Protein 5JFK (pdb70)

Nearest PDB structures (foldseek):
  5gr9-assembly1_B  TM=9.517E-01  e=1.826E-67  Arabidopsis thaliana
  5iyx-assembly1_A  TM=9.346E-01  e=3.098E-30  Arabidopsis thaliana
  8weh-assembly1_A  TM=7.936E-01  e=3.050E-32  Brassica napus
  5xjo-assembly2_B  TM=8.350E-01  e=1.626E-28  Arabidopsis thaliana
  6fif-assembly1_A  TM=6.848E-01  e=6.461E-26  Arabidopsis thaliana

Sequence (1154 aa):
LSLKTSLSKVPVNGQNDAVWCSWSGVVCDNVTAQVISLDLSHRNLSGRIPIQIRYLSSLLYLNLSGNSLEGSFPTSIFDLTKLTTLDISRNSFDSSFPPGISKLKFLKVFNAFSNNFEGLLPSDVSRLRFLEELNFGGSYFEGEIPAAYGGLQRLKFIHLAGNVLGGKLPPRLGLLTELQHMEIGYNHFNGNIPSEFALLSNLKYFDVSNCSLSGSLPQELGNLSNLETLFLFQNGFTGEIPESYSNLKSLKLLDFSSNQLSGSIPSGFSTLKNLTWLSLISNNLSGEVPEGIGELPELTTLFLWNNNFTGVLPHKLGSNGKLETMDVSNNSFTGTIPSSLCHGNKLYKLILFSNMFEGELPKSLTRCESLWRFRSQNNRLNGTIPIGFGSLRNLTFVDLSNNRFTDQIPADFATAPVLQYLNLSTNFFHRKLPENIWKAPNLQIFSASFSNLIGEIPNYVGCKSFYRIELQGNSLNGTIPWDIGHCEKLLCLNLSQNHLNGIIPWEISTLPSIADVDLSHNLLTGTIPSDFGSSKTITTFNVSYNQLIGPIPSGSFAHLNPSFFSSNEGLCGDLVGLSLKTSLSKVPVNGQNDAVWCSWSGVVCDNVTAQVISLDLSHRNLSGRIPIQIRYLSSLLYLNLSGNSLEGSFPTSIFDLTKLTTLDISRNSFDSSFPPGISKLKFLKVFNAFSNNFEGLLPSDVSRLRFLEELNFGGSYFEGEIPAAYGGLQRLKFIHLAGNVLGGKLPPRLGLLTELQHMEIGYNHFNGNIPSEFALLSNLKYFDVSNCSLSGSLPQELGNLSNLETLFLFQNGFTGEIPESYSNLKSLKLLDFSSNQLSGSIPSGFSTLKNLTWLSLISNNLSGEVPEGIGELPELTTLFLWNNNFTGVLPHKLGSNGKLETMDVSNNSFTGTIPSSLCHGNKLYKLILFSNMFEGELPKSLTRCESLWRFRSQNNRLNGTIPIGFGSLRNLTFVDLSNNRFTDQIPADFATAPVLQYLNLSTNFFHRKLPENIWKAPNLQIFSASFSNLIGEIPNYVGCKSFYRIELQGNSLNGTIPWDIGHCEKLLCLNLSQNHLNGIIPWEISTLPSIADVDLSHNLLTGTIPSDFGSSKTITTFNVSYNQLIGPIPSGSFAHLNPSFFSSNEGLCGDLVG

B-factor: mean 63.33, std 18.79, range [28.18, 153.93]

Organism: Arabidopsis thaliana (NCBI:txid3702)

Solvent-accessible surface area: 48591 Å² total; per-residue (Å²): 58,16,69,38,85,61,68,60,151,95,122,80,101,23,144,113,109,32,108,17,55,90,71,6,20,72,48,9,80,50,120,13,73,147,11,85,25,13,51,10,28,130,44,106,5,33,27,156,16,17,106,99,8,107,126,3,63,29,1,65,76,0,21,1,13,15,16,60,0,99,19,62,4,18,71,6,0,0,49,0,68,96,0,36,27,0,29,0,7,136,12,30,1,54,48,68,11,25,109,14,0,40,94,0,125,96,0,84,34,1,37,1,51,37,6,56,0,84,18,125,5,10,71,28,0,21,194,0,133,85,0,53,78,0,19,0,0,26,6,126,0,76,30,116,4,27,48,38,0,1,19,0,71,109,0,68,53,3,16,0,8,31,11,68,0,12,25,142,5,12,71,110,4,2,93,0,79,74,0,64,41,2,38,2,0,103,5,108,0,62,19,67,3,16,58,70,0,16,111,0,65,51,0,86,52,1,6,0,0,60,17,67,2,50,28,58,4,13,119,78,4,8,109,1,55,71,2,47,10,2,38,0,32,77,20,19,1,59,29,108,5,16,141,23,1,18,77,1,119,31,1,88,52,0,18,0,12,44,11,94,1,45,20,51,3,16,83,23,0,27,56,0,115,64,0,42,92,0,2,0,24,38,8,94,0,42,24,111,9,17,129,17,0,0,101,1,55,71,0,20,8,1,34,0,80,54,15,86,0,60,14,80,5,4,117,89,0,0,52,35,12,100,1,67,9,0,16,0,2,71,14,26,0,42,14,82,5,10,71,24,1,10,112,38,59,111,0,90,53,0,5,0,44,38,13,59,0,89,14,114,6,20,112,27,2,3,153,0,118,26,0,95,54,0,65,0,15,57,11,110,0,70,18,62,0,16,118,15,1,7,78,4,181,78,0,17,55,1,10,0,11,67,4,131,0,52,61,115,9,4,65,24,1,5,92,0,22,55,1,79,36,0,23,0,14,52,1,101,1,97,99,104,4,16,96,83,1,1,120,2,59,62,0,61,35,2,4,0,8,101,0,55,0,73,15,97,5,9,69,0,69,45,1,155,22,0,72,86,0,36,0,22,16,13,46,0,80,24,46,2,5,172,18,0,14,88,0,112,122,1,70,28,2,27,0,6,86,8,94,0,71,20,108,2,2,144,42,1,38,80,11,82,43,2,30,56,1,33,0,6,87,12,82,0,56,15,74,10,20,84,72,0,5,76,20,184,51,16,95,39,0,36,1,7,132,14,104,9,84,21,84,13,10,74,55,43,8,69,167,27,77,71,80,32,29,62,21,140,95,13,67,94,56,58,133,125,105,62,16,71,33,88,71,70,73,154,113,122,47,108,15,144,103,119,37,103,10,55,81,49,6,16,100,45,5,116,40,131,12,72,146,12,87,26,11,49,7,30,130,47,112,3,31,22,156,15,16,104,90,8,101,130,4,64,27,0,57,76,1,20,2,13,16,15,60,0,102,18,61,4,18,69,7,0,1,52,0,74,104,0,36,30,0,30,0,6,137,13,32,2,53,49,68,11,25,107,10,0,20,99,0,110,104,0,81,34,0,37,1,52,38,7,58,0,85,20,125,4,10,74,32,0,37,134,0,177,87,0,52,76,0,18,0,0,26,6,126,0,77,28,116,4,28,49,38,0,3,24,0,102,126,0,69,51,3,16,0,8,31,10,69,0,13,25,144,5,10,70,113,3,1,102,1,81,71,0,65,39,2,40,1,0,101,5,107,0,65,19,68,3,14,56,74,1,14,113,0,66,58,1,84,52,0,6,0,1,59,15,68,1,51,27,60,5,12,122,76,5,5,110,2,52,70,2,48,10,4,40,1,32,78,21,19,1,60,28,110,4,18,140,24,1,19,80,2,116,31,0,91,52,0,17,1,12,44,12,95,1,46,20,51,3,14,84,22,0,26,62,1,113,64,0,40,92,0,2,0,25,38,7,92,0,41,24,111,8,19,109,13,0,0,84,0,53,69,0,20,7,0,36,0,79,55,16,84,0,61,16,78,4,5,125,78,0,0,54,38,15,92,1,67,8,0,15,0,3,70,14,25,0,42,13,81,4,10,72,26,1,11,114,39,61,114,0,91,64,0,8,0,43,37,12,60,0,89,15,119,6,19,108,25,2,4,149,0,115,26,0,95,66,0,62,0,15,53,11,110,0,68,18,64,0,16,108,13,1,9,77,2,206,78,0,16,36,1,10,0,11,69,4,129,0,56,58,112,12,4,62,34,0,8,96,1,48,51,3,81,36,1,24,0,14,52,1,100,1,95,96,124,4,15,135,77,1,1,109,3,44,55,0,62,32,1,5,0,9,103,0,56,0,70,14,94,5,21,74,0,69,39,1,135,20,0,74,101,0,36,0,22,16,13,46,0,82,24,44,1,4,172,23,0,15,90,0,110,121,1,72,27,2,27,0,5,88,9,92,0,71,20,106,2,2,146,44,1,32,80,11,82,45,1,31,60,1,34,0,6,85,11,79,0,56,19,79,10,22,87,84,0,7,85,16,191,53,14,95,38,0,33,0,9,139,14,98,7,92,28,73,13,4,63,54,38,8,67,164,25,77,76,82,36,30,60,40,81,47,0,73,117,47,75,112,140,92

Foldseek 3Di:
DECCPDVCVDDSDLADLDEDPVVVVVVVVSLRCPDAEYANAPRQYEDEHYLSNLSPLNYQYYAHAHYAYEEADDLSVLSNQNHAEYHQAHYAYEEAHDARVLSVLNHAYDAHEAYAYEEADDLNCLNNQNYAEEHQANYAYEEEDPLSVLSRENHAYYAHAHYAYEEAHRLSVLSNQRHAEDHHANYAYEEADHLSVLSNQNHQYDEHALYAYEEAHRLSVLSRANHAYDYHDNYAYEEADHLSVLSNLNHAEDEHAHYAYEEEDHLSVLNNLNYAEDAHHQYQYEEADHLSVLVNLRHAYAHADNYAYEEEDRQNRQVSLRHAEYAHAHYAYEEADHLNNLRVLRHAYAHAAHYAYEEADRCSVLVSQRHAEEHHAHYAYEEANDARVLVNQRHAYYHHENYAYEADDHLSCLNNQHHAEEACANYYHCEAHNQNNLQRQHYAYYHHALRQHEEARHANPNLPHYAEYHHANYAHEEADHLRVLNNQNHAEYAHYHYAHEEEDRPSVLVHQAHEAYAHDHYAYEEEPPLSNLCDDHYQYQQHAHYAYEEEDHHRNCVPHDPNSYHHPYYDPSPDHD/DEPCPDVLVPDLHQADLDEDQVNVVVVLVSLHCPEAEYANADRQYEDEHHLSNLSPLNYQYYAHAHYAYEEAHDLSVLSNQNHAEYHQAHYAHEEAHDARVLSNLNHAYYAHHAYAYEEADDPNCLNNQNYAEEHPANYAYEEEDPLSVLSRENHAYYAHAHYAYEEAHRLSVLSNARHAEDHRANYAYEEADHLSVLSNQNHQYDEHALYAYEEAHRLSVLSRANHAYDYHDNYAYEEADHLSVLSNLNYAEDAHAHYAYEEEDRLSVLNNLNYAEYYHHQYQYEEADHLSVLVRLRHAYAHADNYAYEEEDNQNRQVSLRHAEHAHAHYAHEEADHLNNLRVLRHAYYHYAHYAYEEADHQSVLVSLNHAEEHHAHYAYEEANDARVLVRQRHAYYHHEHYAYEEDDHLSCLNNQHHAYEACANYYYCEADNQRNLLRDHHAEYHHDLRQHEEADHANPQNPHYAYYHHANYAHEEADHLRVLNNLNHAEEAHYHYAHEEADNPSVLVHQAHEYYAHDHYAYEEEPPLSNLVDPHYQYQAHAHYAYDDEDHHNNCLPHDLNSYHHDHYPVSPHHD

Radius of gyration: 41.55 Å; Cα contacts (8 Å, |Δi|>4): 3557; chains: 2; bounding box: 91×91×105 Å

GO terms:
  GO:0005886 plasma membrane (C, IDA)
  GO:0010067 procambium histogenesis (P, IDA)
  GO:0005886 plasma membrane (C, EXP)
  GO:0010089 xylem development (P, IMP)
  GO:0005515 protein binding (F, IPI)
  GO:0010087 phloem or xylem histogenesis (P, IEP)
  GO:0051301 cell division (P, IEP)
  GO:0010087 phloem or xylem histogenesis (P, IMP)
  GO:0010223 secondary shoot formation (P, IMP)
  GO:0051301 cell division (P, IMP)

InterPro domains:
  IPR000719 Protein kinase domain [PF00069] (722-992)
  IPR000719 Protein kinase domain [PS50011] (719-1001)
  IPR000719 Protein kinase domain [SM00220] (719-996)
  IPR001611 Leucine-rich repeat [PF00560] (370-391)
  IPR001611 Leucine-rich repeat [PF00560] (442-462)
  IPR001611 Leucine-rich repeat [PF00560] (538-559)
  IPR001611 Leucine-rich repeat [PF00560] (565-582)
  IPR001611 Leucine-rich repeat [PF13855] (85-140)
  IPR003591 Leucine-rich repeat, typical subtype [SM00369] (104-127)
  IPR003591 Leucine-rich repeat, typical subtype [SM00369] (128-152)
  IPR003591 Leucine-rich repeat, typical subtype [SM00369] (200-224)
  IPR003591 Leucine-rich repeat, typical subtype [SM00369] (248-272)
  IPR003591 Leucine-rich repeat, typical subtype [SM00369] (296-319)
  IPR003591 Leucine-rich repeat, typical subtype [SM00369] (320-342)
  IPR003591 Leucine-rich repeat, typical subtype [SM00369] (344-368)
  IPR003591 Leucine-rich repeat, typical subtype [SM00369] (440-463)
  IPR003591 Leucine-rich repeat, typical subtype [SM00369] (559-583)
  IPR008271 Serine/threonine-protein kinase, active site [PS00108] (848-860)
  IPR011009 Protein kinase-like domain superfamily [SSF56112] (722-997)
  IPR013210 Leucine-rich repeat-containing N-terminal, plant-type [PF08263] (34-77)

Secondary structure (DSSP, 8-state):
--TT-S---------S---BSSSSSHHHHS--S---EEE--SS--EE---GGGGG-TT--EEE--SSEE-SS--GGGGG-TT--EEE--SS--EEEPPS-GGG-TT--EEE--S-EEESB--GGGGG-TT--EEE--SS--EEPPPGGGGG-TT--EEE--SSEEEEE--GGGGG-TT--EEE--SSEEESPPPGGGGG-TT--EE---SS--EEE--GGGGG-TT--EEE--SSEEESPPPGGGGG-TT--EEE--SS--EEE--GGGGG-TT--EEE--SSEEESPPPGGGGG-SS--EEE--SS---SBPPTTTTTTS---EEE--SS--BSPPPTTTTTTS---EEE--SS--EEEPPGGGGG-TT--EEE--SSEEEE---TTGGG-TT--EEE--SSEE-SPPPGGGGG-SS--EE---S----SPPPTTGGG-SS-SEE--TTS--EEPPPP-----S--EEE--SSEE-SB--TTGGG-TT--EEE--SS--EE---GGGGG-SS--EEE--SSEEEE---GGGGG-SS--EEE--SSEE-SPPP-TTSTTS-GGG--SS---TTSS--/--TT-S---------SS--BSSHHHHHTTT--S---EEE--SS--EE---GGGGG-TT--EEE--SSEE-SB--GGGGG-TT--EEE--SS--EEEPPS-GGG-TT--EEE--S-EEESB--GGGGG-TT--EEE--SS--EEPPPGGGGG-TT--EEE--SSEEEEE--GGGGG-TT--EEE--SSEEESPPPGGGGG-TT--EE---SS--EEEPPGGGGG-TT--EEE--SSEEESPPPGGGGG-TT--EEE--SS--EE---GGGGG-TT--EEE--SSEE-SPPPGGGGG-SS--EEE--SS---SB--TTTTTTS---EEE--SS--BSPPPTTTTTTS---EEE--SS--EEEPPGGGGG-TT--EEE--SSEEEE---S-GGG-TT--EEE--SSEE-SPPPTTGGG-SS--EE---S----SPPPTTGGG-SS--EE--TTS--EEPPPP-S---S--EEE--SSEE-SB--TTGGG-TT--EEE--SS--EE---GGGGG-SS--EEE--SSEEEE---GGGGG-SS--EEE--SSEE-SPPP-TTSTTS-GGG--SS-BTTTTB--

Structure (mmCIF, N/CA/C/O backbone):
data_5JFK
#
_entry.id   5JFK
#
_cell.length_a   92.336
_cell.length_b   92.336
_cell.length_c   250.127
_cell.angle_alpha   90.00
_cell.angle_beta   90.00
_cell.angle_gamma   90.00
#
_symmetry.space_group_name_H-M   'P 41'
#
loop_
_entity.id
_entity.type
_entity.pdbx_description
1 polymer 'Leucine-rich repeat receptor-like protein kinase TDR'
2 non-polymer 2-acetamido-2-deoxy-beta-D-glucopyranose
3 water water
#
loop_
_atom_site.group_PDB
_atom_site.id
_atom_site.type_symbol
_atom_site.label_atom_id
_atom_site.label_alt_id
_atom_site.label_comp_id
_atom_site.label_asym_id
_atom_site.label_entity_id
_atom_site.label_seq_id
_atom_site.pdbx_PDB_ins_code
_atom_site.Cartn_x
_atom_site.Cartn_y
_atom_site.Cartn_z
_atom_site.occupancy
_atom_site.B_iso_or_equiv
_atom_site.auth_seq_id
_atom_site.auth_comp_id
_atom_site.auth_asym_id
_atom_site.auth_atom_id
_atom_site.pdbx_PDB_model_num
ATOM 1 N N . LEU A 1 11 ? 8.945 10.574 -28.006 1.00 84.89 40 LEU A N 1
ATOM 2 C CA . LEU A 1 11 ? 9.048 11.799 -28.791 1.00 80.73 40 LEU A CA 1
ATOM 3 C C . LEU A 1 11 ? 9.432 12.986 -27.914 1.00 83.52 40 LEU A C 1
ATOM 4 O O . LEU A 1 11 ? 8.830 14.055 -28.007 1.00 92.84 40 LEU A O 1
ATOM 6 N N . SER A 1 12 ? 10.438 12.795 -27.066 1.00 96.41 41 SER A N 1
ATOM 7 C CA . SER A 1 12 ? 10.883 13.852 -26.162 1.00 96.19 41 SER A CA 1
ATOM 8 C C . SER A 1 12 ? 12.368 14.145 -26.318 1.00 102.78 41 SER A C 1
ATOM 9 O O . SER A 1 12 ? 12.960 13.864 -27.361 1.00 113.76 41 SER A O 1
ATOM 11 N N . LEU A 1 13 ? 12.957 14.711 -25.264 1.00 85.40 42 LEU A N 1
ATOM 12 C CA . LEU A 1 13 ? 14.374 15.087 -25.225 1.00 82.11 42 LEU A CA 1
ATOM 13 C C . LEU A 1 13 ? 14.859 15.846 -26.463 1.00 83.83 42 LEU A C 1
ATOM 14 O O . LEU A 1 13 ? 16.066 15.946 -26.692 1.00 77.68 42 LEU A O 1
ATOM 16 N N . LYS A 1 14 ? 13.910 16.339 -27.260 1.00 97.52 43 LYS A N 1
ATOM 17 C CA . LYS A 1 14 ? 14.171 17.064 -28.502 1.00 111.73 43 LYS A CA 1
ATOM 18 C C . LYS A 1 14 ? 14.724 16.132 -29.580 1.00 115.45 43 LYS A C 1
ATOM 19 O O . LYS A 1 14 ? 15.628 16.500 -30.331 1.00 108.51 43 LYS A O 1
ATOM 21 N N . THR A 1 15 ? 14.168 14.925 -29.648 1.00 119.62 44 THR A N 1
ATOM 22 C CA . THR A 1 15 ? 14.544 13.953 -30.670 1.00 111.19 44 THR A CA 1
ATOM 23 C C . THR A 1 15 ? 13.971 14.363 -32.018 1.00 97.24 44 THR A C 1
ATOM 24 O O . THR A 1 15 ? 14.699 14.807 -32.907 1.00 89.38 44 THR A O 1
ATOM 26 N N . SER A 1 16 ? 12.660 14.212 -32.167 1.00 81.64 45 SER A N 1
ATOM 27 C CA . SER A 1 16 ? 11.995 14.680 -33.369 1.00 89.03 45 SER A CA 1
ATOM 28 C C . SER A 1 16 ? 11.874 16.189 -33.286 1.00 98.26 45 SER A C 1
ATOM 29 O O . SER A 1 16 ? 11.363 16.714 -32.293 1.00 94.92 45 SER A O 1
ATOM 31 N N . LEU A 1 17 ? 12.396 16.864 -34.312 1.00 101.96 46 LEU A N 1
ATOM 32 C CA . LEU A 1 17 ? 12.315 18.315 -34.459 1.00 100.32 46 LEU A CA 1
ATOM 33 C C . LEU A 1 17 ? 10.988 18.801 -33.930 1.00 115.76 46 LEU A C 1
ATOM 34 O O . LEU A 1 17 ? 10.929 19.612 -33.000 1.00 114.56 46 LEU A O 1
ATOM 36 N N . SER A 1 18 ? 9.942 18.327 -34.597 1.00 115.54 47 SER A N 1
ATOM 37 C CA . SER A 1 18 ? 8.570 18.565 -34.215 1.00 90.09 47 SER A CA 1
ATOM 38 C C . SER A 1 18 ? 8.213 19.973 -34.669 1.00 88.55 47 SER A C 1
ATOM 39 O O . SER A 1 18 ? 7.816 20.184 -35.814 1.00 84.76 47 SER A O 1
ATOM 41 N N . LYS A 1 28 ? 17.434 23.809 -38.461 1.00 94.29 57 LYS A N 1
ATOM 42 C CA . LYS A 1 28 ? 17.808 25.196 -38.219 1.00 98.40 57 LYS A CA 1
ATOM 43 C C . LYS A 1 28 ? 17.133 25.711 -36.962 1.00 100.19 57 LYS A C 1
ATOM 44 O O . LYS A 1 28 ? 16.864 26.899 -36.818 1.00 110.80 57 LYS A O 1
ATOM 46 N N . VAL A 1 29 ? 16.878 24.794 -36.039 1.00 99.17 58 VAL A N 1
ATOM 47 C CA . VAL A 1 29 ? 16.166 25.105 -34.801 1.00 106.78 58 VAL A CA 1
ATOM 48 C C . VAL A 1 29 ? 16.812 24.262 -33.702 1.00 108.14 58 VAL A C 1
ATOM 49 O O . VAL A 1 29 ? 17.085 23.096 -33.929 1.00 103.28 58 VAL A O 1
ATOM 53 N N . PRO A 1 30 ? 17.053 24.833 -32.510 1.00 113.21 59 PRO A N 1
ATOM 54 C CA . PRO A 1 30 ? 17.750 24.002 -31.534 1.00 106.16 59 PRO A CA 1
ATOM 55 C C . PRO A 1 30 ? 16.914 23.029 -30.736 1.00 103.25 59 PRO A C 1
ATOM 56 O O . PRO A 1 30 ? 15.738 23.205 -30.398 1.00 92.25 59 PRO A O 1
ATOM 60 N N . VAL A 1 31 ? 17.685 22.019 -30.368 1.00 107.53 60 VAL A N 1
ATOM 61 C CA . VAL A 1 31 ? 17.312 20.800 -29.711 1.00 100.41 60 VAL A CA 1
ATOM 62 C C . VAL A 1 31 ? 18.463 20.520 -28.756 1.00 102.71 60 VAL A C 1
ATOM 63 O O . VAL A 1 31 ? 18.852 19.376 -28.522 1.00 106.64 60 VAL A O 1
ATOM 67 N N . ASN A 1 32 ? 18.996 21.596 -28.196 1.00 97.20 61 ASN A N 1
ATOM 68 C CA . ASN A 1 32 ? 20.014 21.500 -27.167 1.00 107.08 61 ASN A CA 1
ATOM 69 C C . ASN A 1 32 ? 19.351 21.569 -25.831 1.00 116.61 61 ASN A C 1
ATOM 70 O O . ASN A 1 32 ? 18.976 22.634 -25.401 1.00 90.75 61 ASN A O 1
ATOM 75 N N . GLY A 1 33 ? 19.260 20.444 -25.139 1.00 132.96 62 GLY A N 1
ATOM 76 C CA . GLY A 1 33 ? 18.521 20.451 -23.897 1.00 127.16 62 GLY A CA 1
ATOM 77 C C . GLY A 1 33 ? 19.207 20.803 -22.586 1.00 111.34 62 GLY A C 1
ATOM 78 O O . GLY A 1 33 ? 18.551 20.830 -21.548 1.00 97.17 62 GLY A O 1
ATOM 79 N N . GLN A 1 34 ? 20.506 21.074 -22.613 1.00 114.93 63 GLN A N 1
ATOM 80 C CA . GLN A 1 34 ? 21.266 21.191 -21.367 1.00 110.09 63 GLN A CA 1
ATOM 81 C C . GLN A 1 34 ? 21.690 22.662 -21.157 1.00 119.23 63 GLN A C 1
ATOM 82 O O . GLN A 1 34 ? 21.050 23.541 -21.730 1.00 122.15 63 GLN A O 1
ATOM 88 N N . ASN A 1 35 ? 22.717 22.923 -20.340 1.00 119.43 64 ASN A N 1
ATOM 89 C CA . ASN A 1 35 ? 23.114 24.262 -19.863 1.00 108.87 64 ASN A CA 1
ATOM 90 C C . ASN A 1 35 ? 22.035 24.755 -18.912 1.00 103.71 64 ASN A C 1
ATOM 91 O O . ASN A 1 35 ? 21.006 25.265 -19.351 1.00 80.97 64 ASN A O 1
ATOM 96 N N . ASP A 1 36 ? 22.283 24.603 -17.608 1.00 113.01 65 ASP A N 1
ATOM 97 C CA . ASP A 1 36 ? 21.212 24.644 -16.608 1.00 110.41 65 ASP A CA 1
ATOM 98 C C . ASP A 1 36 ? 20.432 25.961 -16.670 1.00 100.36 65 ASP A C 1
ATOM 99 O O . ASP A 1 36 ? 20.500 26.823 -15.796 1.00 102.88 65 ASP A O 1
ATOM 104 N N . ALA A 1 37 ? 19.626 26.076 -17.715 1.00 91.27 66 ALA A N 1
ATOM 105 C CA . ALA A 1 37 ? 18.917 27.311 -17.954 1.00 96.23 66 ALA A CA 1
ATOM 106 C C . ALA A 1 37 ? 17.623 27.269 -17.177 1.00 90.59 66 ALA A C 1
ATOM 107 O O . ALA A 1 37 ? 17.034 26.206 -16.968 1.00 78.83 66 ALA A O 1
ATOM 109 N N . VAL A 1 38 ? 17.188 28.446 -16.751 1.00 98.52 67 VAL A N 1
ATOM 110 C CA . VAL A 1 38 ? 15.879 28.601 -16.158 1.00 93.32 67 VAL A CA 1
ATOM 111 C C . VAL A 1 38 ? 14.873 28.378 -17.262 1.00 86.52 67 VAL A C 1
ATOM 112 O O . VAL A 1 38 ? 15.243 28.082 -18.405 1.00 92.27 67 VAL A O 1
ATOM 116 N N . TRP A 1 39 ? 13.593 28.526 -16.955 1.00 73.67 68 TRP A N 1
ATOM 117 C CA . TRP A 1 39 ? 12.629 28.215 -18.003 1.00 72.27 68 TRP A CA 1
ATOM 118 C C . TRP A 1 39 ? 11.286 28.926 -17.967 1.00 81.81 68 TRP A C 1
ATOM 119 O O . TRP A 1 39 ? 10.840 29.422 -16.945 1.00 98.88 68 TRP A O 1
ATOM 130 N N . CYS A 1 40 ? 10.677 28.897 -19.149 1.00 69.10 69 CYS A N 1
ATOM 131 C CA . CYS A 1 40 ? 9.451 29.533 -19.652 1.00 63.66 69 CYS A CA 1
ATOM 132 C C . CYS A 1 40 ? 9.697 29.862 -21.126 1.00 90.13 69 CYS A C 1
ATOM 133 O O . CYS A 1 40 ? 8.770 29.818 -21.937 1.00 132.33 69 CYS A O 1
ATOM 136 N N . SER A 1 41 ? 10.933 30.221 -21.474 1.00 61.59 70 SER A N 1
ATOM 137 C CA . SER A 1 41 ? 11.293 30.402 -22.880 1.00 85.50 70 SER A CA 1
ATOM 138 C C . SER A 1 41 ? 12.501 29.587 -23.350 1.00 103.62 70 SER A C 1
ATOM 139 O O . SER A 1 41 ? 12.837 29.654 -24.532 1.00 126.30 70 SER A O 1
ATOM 142 N N . TRP A 1 42 ? 13.189 28.869 -22.471 1.00 95.89 71 TRP A N 1
ATOM 143 C CA . TRP A 1 42 ? 14.198 27.957 -22.989 1.00 94.87 71 TRP A CA 1
ATOM 144 C C . TRP A 1 42 ? 13.463 26.915 -23.826 1.00 77.72 71 TRP A C 1
ATOM 145 O O . TRP A 1 42 ? 13.947 26.494 -24.872 1.00 70.22 71 TRP A O 1
ATOM 156 N N . SER A 1 43 ? 12.307 26.500 -23.294 1.00 66.00 72 SER A N 1
ATOM 157 C CA . SER A 1 43 ? 11.253 25.862 -24.093 1.00 85.76 72 SER A CA 1
ATOM 158 C C . SER A 1 43 ? 10.368 27.026 -24.491 1.00 108.81 72 SER A C 1
ATOM 159 O O . SER A 1 43 ? 10.866 28.042 -24.966 1.00 124.89 72 SER A O 1
ATOM 162 N N . GLY A 1 44 ? 9.060 26.924 -24.288 1.00 99.81 73 GLY A N 1
ATOM 163 C CA . GLY A 1 44 ? 8.136 27.992 -24.664 1.00 81.17 73 GLY A CA 1
ATOM 164 C C . GLY A 1 44 ? 8.121 27.865 -26.179 1.00 71.09 73 GLY A C 1
ATOM 165 O O . GLY A 1 44 ? 7.076 27.739 -26.847 1.00 71.08 73 GLY A O 1
ATOM 166 N N . VAL A 1 45 ? 9.352 27.808 -26.675 1.00 66.75 74 VAL A N 1
ATOM 167 C CA . VAL A 1 45 ? 9.712 27.425 -28.003 1.00 71.95 74 VAL A CA 1
ATOM 168 C C . VAL A 1 45 ? 9.277 25.937 -28.130 1.00 94.02 74 VAL A C 1
ATOM 169 O O . VAL A 1 45 ? 8.482 25.573 -28.950 1.00 100.10 74 VAL A O 1
ATOM 173 N N . VAL A 1 46 ? 9.661 25.073 -27.207 1.00 68.19 75 VAL A N 1
ATOM 174 C CA . VAL A 1 46 ? 9.408 23.625 -27.385 1.00 82.03 75 VAL A CA 1
ATOM 175 C C . VAL A 1 46 ? 7.885 23.314 -27.467 1.00 79.09 75 VAL A C 1
ATOM 176 O O . VAL A 1 46 ? 7.473 22.209 -27.812 1.00 85.87 75 VAL A O 1
ATOM 180 N N . CYS A 1 47 ? 7.050 24.304 -27.160 1.00 65.24 76 CYS A N 1
ATOM 181 C CA . CYS A 1 47 ? 5.620 24.212 -27.435 1.00 79.01 76 CYS A CA 1
ATOM 182 C C . CYS A 1 47 ? 5.285 25.072 -28.665 1.00 89.34 76 CYS A C 1
ATOM 183 O O . CYS A 1 47 ? 4.237 24.871 -29.252 1.00 98.28 76 CYS A O 1
ATOM 186 N N . ASP A 1 48 ? 6.148 26.035 -29.041 1.00 82.17 77 ASP A N 1
ATOM 187 C CA . ASP A 1 48 ? 5.930 26.865 -30.264 1.00 84.47 77 ASP A CA 1
ATOM 188 C C . ASP A 1 48 ? 5.638 26.014 -31.451 1.00 98.50 77 ASP A C 1
ATOM 189 O O . ASP A 1 48 ? 4.815 26.314 -32.291 1.00 113.57 77 ASP A O 1
ATOM 194 N N . ASN A 1 49 ? 6.400 24.941 -31.516 1.00 92.67 78 ASN A N 1
ATOM 195 C CA . ASN A 1 49 ? 6.269 23.930 -32.542 1.00 100.27 78 ASN A CA 1
ATOM 196 C C . ASN A 1 49 ? 4.911 23.344 -32.258 1.00 100.69 78 ASN A C 1
ATOM 197 O O . ASN A 1 49 ? 4.742 22.502 -31.373 1.00 69.08 78 ASN A O 1
ATOM 202 N N . VAL A 1 50 ? 3.928 23.954 -32.913 1.00 116.56 79 VAL A N 1
ATOM 203 C CA . VAL A 1 50 ? 2.500 23.735 -32.721 1.00 108.31 79 VAL A CA 1
ATOM 204 C C . VAL A 1 50 ? 2.198 22.239 -32.541 1.00 123.22 79 VAL A C 1
ATOM 205 O O . VAL A 1 50 ? 1.220 21.852 -31.902 1.00 129.58 79 VAL A O 1
ATOM 209 N N . THR A 1 51 ? 3.110 21.436 -33.086 1.00 121.79 80 THR A N 1
ATOM 210 C CA . THR A 1 51 ? 3.137 19.976 -33.100 1.00 118.76 80 THR A CA 1
ATOM 211 C C . THR A 1 51 ? 2.022 19.195 -32.472 1.00 104.87 80 THR A C 1
ATOM 212 O O . THR A 1 51 ? 1.749 19.309 -31.276 1.00 85.07 80 THR A O 1
ATOM 216 N N . ALA A 1 52 ? 1.424 18.359 -33.305 1.00 108.23 81 ALA A N 1
ATOM 217 C CA . ALA A 1 52 ? 0.561 17.295 -32.854 1.00 93.43 81 ALA A CA 1
ATOM 218 C C . ALA A 1 52 ? 1.289 15.957 -32.968 1.00 91.65 81 ALA A C 1
ATOM 219 O O . ALA A 1 52 ? 0.676 14.900 -32.841 1.00 93.17 81 ALA A O 1
ATOM 221 N N . GLN A 1 53 ? 2.597 16.009 -33.211 1.00 87.75 82 GLN A N 1
ATOM 222 C CA . GLN A 1 53 ? 3.411 14.796 -33.300 1.00 86.75 82 GLN A CA 1
ATOM 223 C C . GLN A 1 53 ? 4.132 14.479 -31.988 1.00 89.76 82 GLN A C 1
ATOM 224 O O . GLN A 1 53 ? 4.920 13.534 -31.916 1.00 91.76 82 GLN A O 1
ATOM 230 N N . VAL A 1 54 ? 3.854 15.266 -30.954 1.00 88.65 83 VAL A N 1
ATOM 231 C CA . VAL A 1 54 ? 4.505 15.093 -29.657 1.00 87.88 83 VAL A CA 1
ATOM 232 C C . VAL A 1 54 ? 3.605 14.363 -28.666 1.00 74.23 83 VAL A C 1
ATOM 233 O O . VAL A 1 54 ? 2.587 14.894 -28.221 1.00 66.30 83 VAL A O 1
ATOM 237 N N . ILE A 1 55 ? 3.992 13.138 -28.326 1.00 73.04 84 ILE A N 1
ATOM 238 C CA . ILE A 1 55 ? 3.186 12.282 -27.466 1.00 75.38 84 ILE A CA 1
ATOM 239 C C . ILE A 1 55 ? 3.808 12.105 -26.084 1.00 78.96 84 ILE A C 1
ATOM 240 O O . ILE A 1 55 ? 3.115 11.789 -25.118 1.00 74.59 84 ILE A O 1
ATOM 245 N N . SER A 1 56 ? 5.117 12.316 -25.995 1.00 83.66 85 SER A N 1
ATOM 246 C CA . SER A 1 56 ? 5.828 12.175 -24.730 1.00 78.21 85 SER A CA 1
ATOM 247 C C . SER A 1 56 ? 6.803 13.325 -24.520 1.00 73.82 85 SER A C 1
ATOM 248 O O . SER A 1 56 ? 7.557 13.683 -25.423 1.00 68.72 85 SER A O 1
ATOM 251 N N . LEU A 1 57 ? 6.766 13.911 -23.328 1.00 61.97 86 LEU A N 1
ATOM 252 C CA . LEU A 1 57 ? 7.646 15.020 -22.983 1.00 62.04 86 LEU A CA 1
ATOM 253 C C . LEU A 1 57 ? 8.355 14.745 -21.660 1.00 66.37 86 LEU A C 1
ATOM 254 O O . LEU A 1 57 ? 7.745 14.828 -20.594 1.00 60.37 86 LEU A O 1
ATOM 259 N N . ASP A 1 58 ? 9.642 14.420 -21.728 1.00 73.47 87 ASP A N 1
ATOM 260 C CA . ASP A 1 58 ? 10.402 14.085 -20.529 1.00 68.58 87 ASP A CA 1
ATOM 261 C C . ASP A 1 58 ? 11.479 15.135 -20.279 1.00 74.08 87 ASP A C 1
ATOM 262 O O . ASP A 1 58 ? 12.580 15.062 -20.826 1.00 77.58 87 ASP A O 1
ATOM 267 N N . LEU A 1 59 ? 11.146 16.107 -19.438 1.00 76.09 88 LEU A N 1
ATOM 268 C CA . LEU A 1 59 ? 12.056 17.194 -19.107 1.00 61.44 88 LEU A CA 1
ATOM 269 C C . LEU A 1 59 ? 12.588 17.034 -17.690 1.00 71.21 88 LEU A C 1
ATOM 270 O O . LEU A 1 59 ? 12.868 18.017 -17.005 1.00 70.32 88 LEU A O 1
ATOM 275 N N . SER A 1 60 ? 12.724 15.785 -17.257 1.00 60.08 89 SER A N 1
ATOM 276 C CA . SER A 1 60 ? 13.159 15.492 -15.899 1.00 68.62 89 SER A CA 1
ATOM 277 C C . SER A 1 60 ? 14.655 15.716 -15.715 1.00 75.66 89 SER A C 1
ATOM 278 O O . SER A 1 60 ? 15.448 15.467 -16.624 1.00 93.83 89 SER A O 1
ATOM 281 N N . HIS A 1 61 ? 15.019 16.186 -14.524 1.00 63.82 90 HIS A N 1
ATOM 282 C CA . HIS A 1 61 ? 16.413 16.355 -14.120 1.00 69.05 90 HIS A CA 1
ATOM 283 C C . HIS A 1 61 ? 17.244 17.165 -15.111 1.00 69.56 90 HIS A C 1
ATOM 284 O O . HIS A 1 61 ? 18.281 16.706 -15.589 1.00 75.39 90 HIS A O 1
ATOM 291 N N . ARG A 1 62 ? 16.779 18.373 -15.412 1.00 62.50 91 ARG A N 1
ATOM 292 C CA . ARG A 1 62 ? 17.549 19.309 -16.221 1.00 71.08 91 ARG A CA 1
ATOM 293 C C . ARG A 1 62 ? 17.839 20.569 -15.415 1.00 76.59 91 ARG A C 1
ATOM 294 O O . ARG A 1 62 ? 18.160 21.615 -15.979 1.00 84.82 91 ARG A O 1
ATOM 302 N N . ASN A 1 63 ? 17.719 20.450 -14.094 1.00 73.56 92 ASN A N 1
ATOM 303 C CA . ASN A 1 63 ? 17.939 21.560 -13.169 1.00 70.42 92 ASN A CA 1
ATOM 304 C C . ASN A 1 63 ? 17.103 22.795 -13.518 1.00 59.81 92 ASN A C 1
ATOM 305 O O . ASN A 1 63 ? 17.513 23.925 -13.261 1.00 79.38 92 ASN A O 1
ATOM 310 N N . LEU A 1 64 ? 15.931 22.564 -14.103 1.00 59.93 93 LEU A N 1
ATOM 311 C CA . LEU A 1 64 ? 15.065 23.636 -14.592 1.00 64.63 93 LEU A CA 1
ATOM 312 C C . LEU A 1 64 ? 14.421 24.455 -13.477 1.00 56.00 93 LEU A C 1
ATOM 313 O O . LEU A 1 64 ? 14.202 23.960 -12.373 1.00 59.51 93 LEU A O 1
ATOM 318 N N . SER A 1 65 ? 14.114 25.712 -13.778 1.00 55.90 94 SER A N 1
ATOM 319 C CA . SER A 1 65 ? 13.395 26.571 -12.844 1.00 69.52 94 SER A CA 1
ATOM 320 C C . SER A 1 65 ? 12.466 27.530 -13.581 1.00 70.56 94 SER A C 1
ATOM 321 O O . SER A 1 65 ? 12.718 27.895 -14.730 1.00 73.37 94 SER A O 1
ATOM 324 N N . GLY A 1 66 ? 11.387 27.931 -12.916 1.00 63.05 95 GLY A N 1
ATOM 325 C CA . GLY A 1 66 ? 10.416 28.832 -13.512 1.00 53.47 95 GLY A CA 1
ATOM 326 C C . GLY A 1 66 ? 8.996 28.298 -13.455 1.00 63.67 95 GLY A C 1
ATOM 327 O O . GLY A 1 66 ? 8.651 27.505 -12.578 1.00 74.60 95 GLY A O 1
ATOM 328 N N . ARG A 1 67 ? 8.167 28.736 -14.398 1.00 66.23 96 ARG A N 1
ATOM 329 C CA . ARG A 1 67 ? 6.768 28.329 -14.441 1.00 64.57 96 ARG A CA 1
ATOM 330 C C . ARG A 1 67 ? 6.475 27.527 -15.702 1.00 70.96 96 ARG A C 1
ATOM 331 O O . ARG A 1 67 ? 7.221 27.596 -16.679 1.00 68.64 96 ARG A O 1
ATOM 339 N N . ILE A 1 68 ? 5.397 26.750 -15.670 1.00 68.73 97 ILE A N 1
ATOM 340 C CA . ILE A 1 68 ? 4.884 26.129 -16.881 1.00 58.13 97 ILE A CA 1
ATOM 341 C C . ILE A 1 68 ? 4.112 27.210 -17.631 1.00 62.77 97 ILE A C 1
ATOM 342 O O . ILE A 1 68 ? 3.226 27.848 -17.057 1.00 67.89 97 ILE A O 1
ATOM 347 N N . PRO A 1 69 ? 4.439 27.423 -18.915 1.00 52.60 98 PRO A N 1
ATOM 348 C CA . PRO A 1 69 ? 3.789 28.485 -19.677 1.00 53.00 98 PRO A CA 1
ATOM 349 C C . PRO A 1 69 ? 2.411 28.036 -20.108 1.00 65.59 98 PRO A C 1
ATOM 350 O O . PRO A 1 69 ? 2.202 26.852 -20.378 1.00 52.98 98 PRO A O 1
ATOM 354 N N . ILE A 1 70 ? 1.481 28.977 -20.158 1.00 61.80 99 ILE A N 1
ATOM 355 C CA . ILE A 1 70 ? 0.128 28.712 -20.615 1.00 67.91 99 ILE A CA 1
ATOM 356 C C . ILE A 1 70 ? 0.081 27.975 -21.962 1.00 65.54 99 ILE A C 1
ATOM 357 O O . ILE A 1 70 ? -0.745 27.080 -22.150 1.00 52.79 99 ILE A O 1
ATOM 362 N N . GLN A 1 71 ? 0.970 28.340 -22.885 1.00 68.48 100 GLN A N 1
ATOM 363 C CA . GLN A 1 71 ? 0.956 27.781 -24.233 1.00 56.45 100 GLN A CA 1
ATOM 364 C C . GLN A 1 71 ? 1.065 26.255 -24.279 1.00 63.66 100 GLN A C 1
ATOM 365 O O . GLN A 1 71 ? 0.810 25.660 -25.317 1.00 77.09 100 GLN A O 1
ATOM 371 N N . ILE A 1 72 ? 1.408 25.623 -23.159 1.00 62.73 101 ILE A N 1
ATOM 372 C CA . ILE A 1 72 ? 1.610 24.173 -23.121 1.00 57.14 101 ILE A CA 1
ATOM 373 C C . ILE A 1 72 ? 0.347 23.402 -23.524 1.00 61.13 101 ILE A C 1
ATOM 374 O O . ILE A 1 72 ? 0.420 22.241 -23.931 1.00 66.33 101 ILE A O 1
ATOM 379 N N . ARG A 1 73 ? -0.806 24.058 -23.428 1.00 59.91 102 ARG A N 1
ATOM 380 C CA . ARG A 1 73 ? -2.079 23.444 -23.796 1.00 61.57 102 ARG A CA 1
ATOM 381 C C . ARG A 1 73 ? -2.151 22.956 -25.245 1.00 74.90 102 ARG A C 1
ATOM 382 O O . ARG A 1 73 ? -3.028 22.164 -25.589 1.00 87.99 102 ARG A O 1
ATOM 390 N N . TYR A 1 74 ? -1.236 23.418 -26.092 1.00 70.59 103 TYR A N 1
ATOM 391 C CA . TYR A 1 74 ? -1.303 23.100 -27.516 1.00 78.06 103 TYR A CA 1
ATOM 392 C C . TYR A 1 74 ? -0.661 21.750 -27.831 1.00 79.49 103 TYR A C 1
ATOM 393 O O . TYR A 1 74 ? -0.800 21.233 -28.940 1.00 85.09 103 TYR A O 1
ATOM 402 N N . LEU A 1 75 ? 0.039 21.180 -26.854 1.00 66.18 104 LEU A N 1
ATOM 403 C CA . LEU A 1 75 ? 0.488 19.795 -26.950 1.00 61.39 104 LEU A CA 1
ATOM 404 C C . LEU A 1 75 ? -0.676 18.864 -26.623 1.00 62.29 104 LEU A C 1
ATOM 405 O O . LEU A 1 75 ? -0.603 18.061 -25.694 1.00 77.20 104 LEU A O 1
ATOM 410 N N . SER A 1 76 ? -1.748 18.980 -27.401 1.00 77.89 105 SER A N 1
ATOM 411 C CA . SER A 1 76 ? -3.019 18.333 -27.090 1.00 76.87 105 SER A CA 1
ATOM 412 C C . SER A 1 76 ? -2.972 16.815 -27.240 1.00 66.84 105 SER A C 1
ATOM 413 O O . SER A 1 76 ? -3.931 16.124 -26.899 1.00 68.14 105 SER A O 1
ATOM 416 N N . SER A 1 77 ? -1.859 16.302 -27.753 1.00 75.75 106 SER A N 1
ATOM 417 C CA . SER A 1 77 ? -1.724 14.873 -28.006 1.00 79.07 106 SER A CA 1
ATOM 418 C C . SER A 1 77 ? -0.839 14.201 -26.963 1.00 76.77 106 SER A C 1
ATOM 419 O O . SER A 1 77 ? -0.500 13.025 -27.094 1.00 81.61 106 SER A O 1
ATOM 422 N N . LEU A 1 78 ? -0.469 14.951 -25.929 1.00 62.14 107 LEU A N 1
ATOM 423 C CA . LEU A 1 78 ? 0.445 14.450 -24.910 1.00 62.20 107 LEU A CA 1
ATOM 424 C C . LEU A 1 78 ? -0.164 13.290 -24.131 1.00 66.63 107 LEU A C 1
ATOM 425 O O . LEU A 1 78 ? -1.290 13.380 -23.643 1.00 68.27 107 LEU A O 1
ATOM 430 N N . LEU A 1 79 ? 0.591 12.203 -24.015 1.00 69.48 108 LEU A N 1
ATOM 431 C CA . LEU A 1 79 ? 0.174 11.054 -23.222 1.00 70.45 108 LEU A CA 1
ATOM 432 C C . LEU A 1 79 ? 1.024 10.980 -21.965 1.00 68.55 108 LEU A C 1
ATOM 433 O O . LEU A 1 79 ? 0.547 10.611 -20.893 1.00 59.25 108 LEU A O 1
ATOM 438 N N . TYR A 1 80 ? 2.289 11.354 -22.112 1.00 71.79 109 TYR A N 1
ATOM 439 C CA . TYR A 1 80 ? 3.274 11.220 -21.047 1.00 69.00 109 TYR A CA 1
ATOM 440 C C . TYR A 1 80 ? 3.976 12.551 -20.781 1.00 68.12 109 TYR A C 1
ATOM 441 O O . TYR A 1 80 ? 4.537 13.161 -21.693 1.00 52.13 109 TYR A O 1
ATOM 450 N N . LEU A 1 81 ? 3.931 12.997 -19.529 1.00 49.94 110 LEU A N 1
ATOM 451 C CA . LEU A 1 81 ? 4.594 14.233 -19.125 1.00 48.48 110 LEU A CA 1
ATOM 452 C C . LEU A 1 81 ? 5.355 14.057 -17.814 1.00 51.93 110 LEU A C 1
ATOM 453 O O . LEU A 1 81 ? 4.751 13.882 -16.756 1.00 51.54 110 LEU A O 1
ATOM 458 N N . ASN A 1 82 ? 6.681 14.105 -17.889 1.00 52.64 111 ASN A N 1
ATOM 459 C CA . ASN A 1 82 ? 7.523 13.950 -16.707 1.00 55.42 111 ASN A CA 1
ATOM 460 C C . ASN A 1 82 ? 8.343 15.216 -16.493 1.00 58.31 111 ASN A C 1
ATOM 461 O O . ASN A 1 82 ? 9.228 15.537 -17.287 1.00 61.91 111 ASN A O 1
ATOM 466 N N . LEU A 1 83 ? 8.040 15.934 -15.416 1.00 54.79 112 LEU A N 1
ATOM 467 C CA . LEU A 1 83 ? 8.717 17.187 -15.102 1.00 47.72 112 LEU A CA 1
ATOM 468 C C . LEU A 1 83 ? 9.431 17.063 -13.763 1.00 47.23 112 LEU A C 1
ATOM 469 O O . LEU A 1 83 ? 9.777 18.064 -13.135 1.00 45.19 112 LEU A O 1
ATOM 474 N N . SER A 1 84 ? 9.654 15.824 -13.339 1.00 40.89 113 SER A N 1
ATOM 475 C CA . SER A 1 84 ? 10.178 15.543 -12.008 1.00 50.62 113 SER A CA 1
ATOM 476 C C . SER A 1 84 ? 11.659 15.877 -11.857 1.00 43.17 113 SER A C 1
ATOM 477 O O . SER A 1 84 ? 12.412 15.881 -12.829 1.00 50.38 113 SER A O 1
ATOM 480 N N . GLY A 1 85 ? 12.064 16.155 -10.622 1.00 46.39 114 GLY A N 1
ATOM 481 C CA . GLY A 1 85 ? 13.452 16.441 -10.305 1.00 49.30 114 GLY A CA 1
ATOM 482 C C . GLY A 1 85 ? 13.979 17.732 -10.900 1.00 56.79 114 GLY A C 1
ATOM 483 O O . GLY A 1 85 ? 15.077 17.771 -11.454 1.00 69.81 114 GLY A O 1
ATOM 484 N N . ASN A 1 86 ? 13.190 18.793 -10.783 1.00 54.15 115 ASN A N 1
ATOM 485 C CA . ASN A 1 86 ? 13.644 20.131 -11.137 1.00 52.97 115 ASN A CA 1
ATOM 486 C C . ASN A 1 86 ? 13.399 21.090 -9.982 1.00 42.23 115 ASN A C 1
ATOM 487 O O . ASN A 1 86 ? 13.282 20.670 -8.832 1.00 68.12 115 ASN A O 1
ATOM 492 N N . SER A 1 87 ? 13.317 22.377 -10.291 1.00 61.81 116 SER A N 1
ATOM 493 C CA . SER A 1 87 ? 13.065 23.387 -9.272 1.00 58.64 116 SER A CA 1
ATOM 494 C C . SER A 1 87 ? 11.876 24.246 -9.677 1.00 52.96 116 SER A C 1
ATOM 495 O O . SER A 1 87 ? 11.808 25.428 -9.338 1.00 61.85 116 SER A O 1
ATOM 498 N N . LEU A 1 88 ? 10.956 23.638 -10.422 1.00 45.12 117 LEU A N 1
ATOM 499 C CA . LEU A 1 88 ? 9.712 24.284 -10.824 1.00 49.14 117 LEU A CA 1
ATOM 500 C C . LEU A 1 88 ? 8.990 24.842 -9.603 1.00 57.87 117 LEU A C 1
ATOM 501 O O . LEU A 1 88 ? 8.950 24.199 -8.555 1.00 59.46 117 LEU A O 1
ATOM 506 N N . GLU A 1 89 ? 8.418 26.033 -9.731 1.00 69.30 118 GLU A N 1
ATOM 507 C CA . GLU A 1 89 ? 7.819 26.682 -8.573 1.00 69.34 118 GLU A CA 1
ATOM 508 C C . GLU A 1 89 ? 6.517 27.386 -8.968 1.00 62.90 118 GLU A C 1
ATOM 509 O O . GLU A 1 89 ? 6.055 27.258 -10.103 1.00 53.60 118 GLU A O 1
ATOM 515 N N . GLY A 1 90 ? 5.934 28.130 -8.033 1.00 61.92 119 GLY A N 1
ATOM 516 C CA . GLY A 1 90 ? 4.626 28.724 -8.218 1.00 69.31 119 GLY A CA 1
ATOM 517 C C . GLY A 1 90 ? 3.537 27.698 -7.984 1.00 69.36 119 GLY A C 1
ATOM 518 O O . GLY A 1 90 ? 3.820 26.547 -7.652 1.00 75.96 119 GLY A O 1
ATOM 519 N N . SER A 1 91 ? 2.287 28.113 -8.150 1.00 63.00 120 SER A N 1
ATOM 520 C CA . SER A 1 91 ? 1.165 27.199 -7.994 1.00 68.30 120 SER A CA 1
ATOM 521 C C . SER A 1 91 ? 1.102 26.268 -9.196 1.00 63.52 120 SER A C 1
ATOM 522 O O . SER A 1 91 ? 1.682 26.561 -10.242 1.00 72.90 120 SER A O 1
ATOM 525 N N . PHE A 1 92 ? 0.416 25.141 -9.041 1.00 51.85 121 PHE A N 1
ATOM 526 C CA . PHE A 1 92 ? 0.283 24.190 -10.135 1.00 55.05 121 PHE A CA 1
ATOM 527 C C . PHE A 1 92 ? -0.400 24.839 -11.335 1.00 62.02 121 PHE A C 1
ATOM 528 O O . PHE A 1 92 ? -1.429 25.500 -11.189 1.00 61.84 121 PHE A O 1
ATOM 536 N N . PRO A 1 93 ? 0.180 24.651 -12.529 1.00 60.69 122 PRO A N 1
ATOM 537 C CA . PRO A 1 93 ? -0.318 25.221 -13.785 1.00 63.40 122 PRO A CA 1
ATOM 538 C C . PRO A 1 93 ? -1.601 24.555 -14.273 1.00 68.46 122 PRO A C 1
ATOM 539 O O . PRO A 1 93 ? -1.579 23.414 -14.738 1.00 76.50 122 PRO A O 1
ATOM 543 N N . THR A 1 94 ? -2.710 25.277 -14.148 1.00 65.07 123 THR A N 1
ATOM 544 C CA . THR A 1 94 ? -4.020 24.810 -14.585 1.00 58.99 123 THR A CA 1
ATOM 545 C C . THR A 1 94 ? -4.012 24.374 -16.054 1.00 68.79 123 THR A C 1
ATOM 546 O O . THR A 1 94 ? -4.711 23.435 -16.435 1.00 72.43 123 THR A O 1
ATOM 550 N N . SER A 1 95 ? -3.194 25.044 -16.862 1.00 71.71 124 SER A N 1
ATOM 551 C CA . SER A 1 95 ? -3.074 24.748 -18.291 1.00 67.73 124 SER A CA 1
ATOM 552 C C . SER A 1 95 ? -2.802 23.273 -18.596 1.00 61.22 124 SER A C 1
ATOM 553 O O . SER A 1 95 ? -3.225 22.762 -19.633 1.00 67.63 124 SER A O 1
ATOM 556 N N . ILE A 1 96 ? -2.086 22.600 -17.700 1.00 59.00 125 ILE A N 1
ATOM 557 C CA . ILE A 1 96 ? -1.789 21.179 -17.859 1.00 70.00 125 ILE A CA 1
ATOM 558 C C . ILE A 1 96 ? -3.077 20.350 -17.938 1.00 69.62 125 ILE A C 1
ATOM 559 O O . ILE A 1 96 ? -3.139 19.345 -18.649 1.00 73.56 125 ILE A O 1
ATOM 564 N N . PHE A 1 97 ? -4.114 20.801 -17.239 1.00 62.27 126 PHE A N 1
ATOM 565 C CA . PHE A 1 97 ? -5.406 20.117 -17.239 1.00 69.20 126 PHE A CA 1
ATOM 566 C C . PHE A 1 97 ? -6.078 20.094 -18.611 1.00 76.96 126 PHE A C 1
ATOM 567 O O . PHE A 1 97 ? -7.003 19.314 -18.839 1.00 88.39 126 PHE A O 1
ATOM 575 N N . ASP A 1 98 ? -5.619 20.949 -19.520 1.00 78.21 127 ASP A N 1
ATOM 576 C CA . ASP A 1 98 ? -6.152 20.963 -20.877 1.00 77.41 127 ASP A CA 1
ATOM 577 C C . ASP A 1 98 ? -5.448 19.951 -21.780 1.00 71.64 127 ASP A C 1
ATOM 578 O O . ASP A 1 98 ? -5.721 19.882 -22.979 1.00 71.69 127 ASP A O 1
ATOM 583 N N . LEU A 1 99 ? -4.545 19.168 -21.198 1.00 63.93 128 LEU A N 1
ATOM 584 C CA . LEU A 1 99 ? -3.912 18.062 -21.908 1.00 66.37 128 LEU A CA 1
ATOM 585 C C . LEU A 1 99 ? -4.745 16.799 -21.706 1.00 62.22 128 LEU A C 1
ATOM 586 O O . LEU A 1 99 ? -4.363 15.906 -20.957 1.00 76.18 128 LEU A O 1
ATOM 591 N N . THR A 1 100 ? -5.874 16.732 -22.404 1.00 67.42 129 THR A N 1
ATOM 592 C CA . THR A 1 100 ? -6.911 15.734 -22.146 1.00 67.18 129 THR A CA 1
ATOM 593 C C . THR A 1 100 ? -6.479 14.280 -22.345 1.00 67.27 129 THR A C 1
ATOM 594 O O . THR A 1 100 ? -7.024 13.375 -21.708 1.00 68.09 129 THR A O 1
ATOM 598 N N . LYS A 1 101 ? -5.502 14.043 -23.214 1.00 75.22 130 LYS A N 1
ATOM 599 C CA . LYS A 1 101 ? -5.075 12.669 -23.464 1.00 79.24 130 LYS A CA 1
ATOM 600 C C . LYS A 1 101 ? -3.888 12.280 -22.585 1.00 77.13 130 LYS A C 1
ATOM 601 O O . LYS A 1 101 ? -3.215 11.277 -22.841 1.00 76.08 130 LYS A O 1
ATOM 607 N N . LEU A 1 102 ? -3.622 13.089 -21.563 1.00 74.54 131 LEU A N 1
ATOM 608 C CA . LEU A 1 102 ? -2.625 12.749 -20.554 1.00 69.42 131 LEU A CA 1
ATOM 609 C C . LEU A 1 102 ? -2.995 11.443 -19.865 1.00 72.97 131 LEU A C 1
ATOM 610 O O . LEU A 1 102 ? -4.115 11.286 -19.384 1.00 74.87 131 LEU A O 1
ATOM 615 N N . THR A 1 103 ? -2.054 10.508 -19.820 1.00 80.75 132 THR A N 1
ATOM 616 C CA . THR A 1 103 ? -2.314 9.215 -19.204 1.00 59.72 132 THR A CA 1
ATOM 617 C C . THR A 1 103 ? -1.446 9.035 -17.956 1.00 66.55 132 THR A C 1
ATOM 618 O O . THR A 1 103 ? -1.858 8.381 -16.999 1.00 64.54 132 THR A O 1
ATOM 622 N N . THR A 1 104 ? -0.251 9.623 -17.963 1.00 66.61 133 THR A N 1
ATOM 623 C CA . THR A 1 104 ? 0.599 9.659 -16.775 1.00 60.18 133 THR A CA 1
ATOM 624 C C . THR A 1 104 ? 1.194 11.051 -16.595 1.00 62.61 133 THR A C 1
ATOM 625 O O . THR A 1 104 ? 1.611 11.690 -17.562 1.00 63.54 133 THR A O 1
ATOM 629 N N . LEU A 1 105 ? 1.230 11.514 -15.350 1.00 50.65 134 LEU A N 1
ATOM 630 C CA . LEU A 1 105 ? 1.721 12.850 -15.036 1.00 47.18 134 LEU A CA 1
ATOM 631 C C . LEU A 1 105 ? 2.676 12.809 -13.849 1.00 46.87 134 LEU A C 1
ATOM 632 O O . LEU A 1 105 ? 2.295 12.411 -12.749 1.00 55.65 134 LEU A O 1
ATOM 637 N N . ASP A 1 106 ? 3.919 13.220 -14.073 1.00 44.15 135 ASP A N 1
ATOM 638 C CA . ASP A 1 106 ? 4.922 13.195 -13.016 1.00 48.92 135 ASP A CA 1
ATOM 639 C C . ASP A 1 106 ? 5.478 14.592 -12.768 1.00 52.65 135 ASP A C 1
ATOM 640 O O . ASP A 1 106 ? 6.174 15.159 -13.611 1.00 53.43 135 ASP A O 1
ATOM 645 N N . ILE A 1 107 ? 5.168 15.137 -11.597 1.00 47.17 136 ILE A N 1
ATOM 646 C CA . ILE A 1 107 ? 5.618 16.471 -11.217 1.00 46.12 136 ILE A CA 1
ATOM 647 C C . ILE A 1 107 ? 6.314 16.383 -9.867 1.00 44.95 136 ILE A C 1
ATOM 648 O O . ILE A 1 107 ? 6.510 17.387 -9.179 1.00 46.74 136 ILE A O 1
ATOM 653 N N . SER A 1 108 ? 6.699 15.164 -9.505 1.00 38.94 137 SER A N 1
ATOM 654 C CA . SER A 1 108 ? 7.325 14.907 -8.218 1.00 41.83 137 SER A CA 1
ATOM 655 C C . SER A 1 108 ? 8.680 15.600 -8.096 1.00 50.76 137 SER A C 1
ATOM 656 O O . SER A 1 108 ? 9.285 15.979 -9.097 1.00 40.46 137 SER A O 1
ATOM 659 N N . ARG A 1 109 ? 9.142 15.763 -6.860 1.00 38.33 138 ARG A N 1
ATOM 660 C CA . ARG A 1 109 ? 10.420 16.411 -6.570 1.00 37.13 138 ARG A CA 1
ATOM 661 C C . ARG A 1 109 ? 10.576 17.775 -7.246 1.00 46.39 138 ARG A C 1
ATOM 662 O O . ARG A 1 109 ? 11.513 18.004 -8.012 1.00 49.81 138 ARG A O 1
ATOM 670 N N . ASN A 1 110 ? 9.635 18.667 -6.956 1.00 46.44 139 ASN A N 1
ATOM 671 C CA . ASN A 1 110 ? 9.713 20.061 -7.376 1.00 48.76 139 ASN A CA 1
ATOM 672 C C . ASN A 1 110 ? 9.361 20.975 -6.208 1.00 54.69 139 ASN A C 1
ATOM 673 O O . ASN A 1 110 ? 9.345 20.537 -5.058 1.00 57.78 139 ASN A O 1
ATOM 678 N N . SER A 1 111 ? 9.074 22.239 -6.500 1.00 54.87 140 SER A N 1
ATOM 679 C CA . SER A 1 111 ? 8.797 23.208 -5.445 1.00 58.57 140 SER A CA 1
ATOM 680 C C . SER A 1 111 ? 7.450 23.911 -5.617 1.00 55.92 140 SER A C 1
ATOM 681 O O . SER A 1 111 ? 7.296 25.069 -5.225 1.00 68.74 140 SER A O 1
ATOM 684 N N . PHE A 1 112 ? 6.483 23.215 -6.208 1.00 53.80 141 PHE A N 1
ATOM 685 C CA . PHE A 1 112 ? 5.132 23.750 -6.372 1.00 54.63 141 PHE A CA 1
ATOM 686 C C . PHE A 1 112 ? 4.487 24.025 -5.017 1.00 60.53 141 PHE A C 1
ATOM 687 O O . PHE A 1 112 ? 4.511 23.168 -4.139 1.00 69.53 141 PHE A O 1
ATOM 695 N N . ASP A 1 113 ? 3.893 25.204 -4.851 1.00 61.79 142 ASP A N 1
ATOM 696 C CA . ASP A 1 113 ? 3.250 25.545 -3.584 1.00 61.50 142 ASP A CA 1
ATOM 697 C C . ASP A 1 113 ? 1.783 25.937 -3.756 1.00 64.16 142 ASP A C 1
ATOM 698 O O . ASP A 1 113 ? 1.205 25.748 -4.828 1.00 71.66 142 ASP A O 1
ATOM 703 N N . SER A 1 114 ? 1.197 26.451 -2.673 1.00 65.59 143 SER A N 1
ATOM 704 C CA . SER A 1 114 ? -0.220 26.828 -2.590 1.00 70.72 143 SER A CA 1
ATOM 705 C C . SER A 1 114 ? -1.122 25.597 -2.603 1.00 75.72 143 SER A C 1
ATOM 706 O O . SER A 1 114 ? -0.646 24.465 -2.700 1.00 83.36 143 SER A O 1
ATOM 709 N N . SER A 1 115 ? -2.428 25.824 -2.492 1.00 70.10 144 SER A N 1
ATOM 710 C CA . SER A 1 115 ? -3.401 24.742 -2.564 1.00 67.53 144 SER A CA 1
ATOM 711 C C . SER A 1 115 ? -3.402 24.136 -3.960 1.00 63.77 144 SER A C 1
ATOM 712 O O . SER A 1 115 ? -3.175 24.838 -4.945 1.00 64.89 144 SER A O 1
ATOM 715 N N . PHE A 1 116 ? -3.653 22.835 -4.050 1.00 58.36 145 PHE A N 1
ATOM 716 C CA . PHE A 1 116 ? -3.737 22.199 -5.355 1.00 60.29 145 PHE A CA 1
ATOM 717 C C . PHE A 1 116 ? -5.057 22.588 -6.003 1.00 61.09 145 PHE A C 1
ATOM 718 O O . PHE A 1 116 ? -6.125 22.310 -5.458 1.00 67.04 145 PHE A O 1
ATOM 726 N N . PRO A 1 117 ? -4.986 23.233 -7.176 1.00 70.35 146 PRO A N 1
ATOM 727 C CA . PRO A 1 117 ? -6.181 23.761 -7.843 1.00 65.64 146 PRO A CA 1
ATOM 728 C C . PRO A 1 117 ? -7.100 22.663 -8.363 1.00 70.72 146 PRO A C 1
ATOM 729 O O . PRO A 1 117 ? -6.622 21.602 -8.765 1.00 77.98 146 PRO A O 1
ATOM 733 N N . PRO A 1 118 ? -8.416 22.915 -8.347 1.00 73.43 147 PRO A N 1
ATOM 734 C CA . PRO A 1 118 ? -9.392 21.964 -8.885 1.00 68.88 147 PRO A CA 1
ATOM 735 C C . PRO A 1 118 ? -9.335 21.917 -10.408 1.00 68.01 147 PRO A C 1
ATOM 736 O O . PRO A 1 118 ? -8.917 22.894 -11.030 1.00 63.18 147 PRO A O 1
ATOM 740 N N . GLY A 1 119 ? -9.747 20.800 -10.999 1.00 70.91 148 GLY A N 1
ATOM 741 C CA . GLY A 1 119 ? -9.789 20.689 -12.445 1.00 69.15 148 GLY A CA 1
ATOM 742 C C . GLY A 1 119 ? -9.068 19.479 -13.010 1.00 74.25 148 GLY A C 1
ATOM 743 O O . GLY A 1 119 ? -9.019 19.300 -14.227 1.00 78.33 148 GLY A O 1
ATOM 744 N N . ILE A 1 120 ? -8.505 18.652 -12.132 1.00 60.81 149 ILE A N 1
ATOM 745 C CA . ILE A 1 120 ? -7.801 17.441 -12.551 1.00 59.39 149 ILE A CA 1
ATOM 746 C C . ILE A 1 120 ? -8.737 16.506 -13.317 1.00 75.65 149 ILE A C 1
ATOM 747 O O . ILE A 1 120 ? -8.295 15.690 -14.127 1.00 85.01 149 ILE A O 1
ATOM 752 N N . SER A 1 121 ? -10.031 16.638 -13.038 1.00 72.39 150 SER A N 1
ATOM 753 C CA . SER A 1 121 ? -11.082 15.820 -13.641 1.00 67.87 150 SER A CA 1
ATOM 754 C C . SER A 1 121 ? -11.003 15.677 -15.161 1.00 83.15 150 SER A C 1
ATOM 755 O O . SER A 1 121 ? -11.266 14.599 -15.690 1.00 90.36 150 SER A O 1
ATOM 758 N N . LYS A 1 122 ? -10.646 16.752 -15.861 1.00 68.50 151 LYS A N 1
ATOM 759 C CA . LYS A 1 122 ? -10.629 16.726 -17.324 1.00 81.68 151 LYS A CA 1
ATOM 760 C C . LYS A 1 122 ? -9.605 15.731 -17.856 1.00 87.04 151 LYS A C 1
ATOM 761 O O . LYS A 1 122 ? -9.666 15.321 -19.015 1.00 97.12 151 LYS A O 1
ATOM 767 N N . LEU A 1 123 ? -8.665 15.349 -17.000 1.00 73.07 152 LEU A N 1
ATOM 768 C CA . LEU A 1 123 ? -7.699 14.315 -17.331 1.00 63.85 152 LEU A CA 1
ATOM 769 C C . LEU A 1 123 ? -8.297 12.938 -17.059 1.00 75.98 152 LEU A C 1
ATOM 770 O O . LEU A 1 123 ? -7.786 12.186 -16.233 1.00 85.14 152 LEU A O 1
ATOM 775 N N . LYS A 1 124 ? -9.381 12.609 -17.758 1.00 73.33 153 LYS A N 1
ATOM 776 C CA . LYS A 1 124 ? -10.160 11.419 -17.430 1.00 80.60 153 LYS A CA 1
ATOM 777 C C . LYS A 1 124 ? -9.439 10.119 -17.783 1.00 79.62 153 LYS A C 1
ATOM 778 O O . LYS A 1 124 ? -9.839 9.044 -17.337 1.00 83.89 153 LYS A O 1
ATOM 784 N N . PHE A 1 125 ? -8.377 10.216 -18.577 1.00 84.86 154 PHE A N 1
ATOM 785 C CA . PHE A 1 125 ? -7.588 9.039 -18.933 1.00 89.77 154 PHE A CA 1
ATOM 786 C C . PHE A 1 125 ? -6.350 8.874 -18.061 1.00 83.95 154 PHE A C 1
ATOM 787 O O . PHE A 1 125 ? -5.504 8.024 -18.335 1.00 74.69 154 PHE A O 1
ATOM 795 N N . LEU A 1 126 ? -6.241 9.688 -17.017 1.00 91.91 155 LEU A N 1
ATOM 796 C CA . LEU A 1 126 ? -5.065 9.650 -16.152 1.00 83.16 155 LEU A CA 1
ATOM 797 C C . LEU A 1 126 ? -4.982 8.334 -15.375 1.00 80.85 155 LEU A C 1
ATOM 798 O O . LEU A 1 126 ? -5.943 7.922 -14.722 1.00 82.95 155 LEU A O 1
ATOM 803 N N . LYS A 1 127 ? -3.826 7.682 -15.463 1.00 69.39 156 LYS A N 1
ATOM 804 C CA . LYS A 1 127 ? -3.576 6.414 -14.788 1.00 61.15 156 LYS A CA 1
ATOM 805 C C . LYS A 1 127 ? -2.534 6.580 -13.691 1.00 59.52 156 LYS A C 1
ATOM 806 O O . LYS A 1 127 ? -2.563 5.883 -12.676 1.00 62.06 156 LYS A O 1
ATOM 812 N N . VAL A 1 128 ? -1.614 7.513 -13.903 1.00 54.16 157 VAL A N 1
ATOM 813 C CA . VAL A 1 128 ? -0.514 7.720 -12.976 1.00 51.41 157 VAL A CA 1
ATOM 814 C C . VAL A 1 128 ? -0.340 9.190 -12.626 1.00 50.73 157 VAL A C 1
ATOM 815 O O . VAL A 1 128 ? -0.053 10.017 -13.493 1.00 53.42 157 VAL A O 1
ATOM 819 N N . PHE A 1 129 ? -0.529 9.516 -11.353 1.00 53.80 158 PHE A N 1
ATOM 820 C CA . PHE A 1 129 ? -0.230 10.857 -10.879 1.00 51.56 158 PHE A CA 1
ATOM 821 C C . PHE A 1 129 ? 0.741 10.807 -9.705 1.00 52.89 158 PHE A C 1
ATOM 822 O O . PHE A 1 129 ? 0.400 10.342 -8.616 1.00 54.14 158 PHE A O 1
ATOM 830 N N . ASN A 1 130 ? 1.957 11.287 -9.940 1.00 50.39 159 ASN A N 1
ATOM 831 C CA . ASN A 1 130 ? 2.978 11.313 -8.905 1.00 56.08 159 ASN A CA 1
ATOM 832 C C . ASN A 1 130 ? 3.444 12.745 -8.681 1.00 49.97 159 ASN A C 1
ATOM 833 O O . ASN A 1 130 ? 4.002 13.376 -9.578 1.00 53.99 159 ASN A O 1
ATOM 838 N N . ALA A 1 131 ? 3.204 13.250 -7.477 1.00 44.61 160 ALA A N 1
ATOM 839 C CA . ALA A 1 131 ? 3.539 14.624 -7.132 1.00 47.87 160 ALA A CA 1
ATOM 840 C C . ALA A 1 131 ? 4.335 14.636 -5.838 1.00 55.06 160 ALA A C 1
ATOM 841 O O . ALA A 1 131 ? 4.336 15.623 -5.100 1.00 54.32 160 ALA A O 1
ATOM 843 N N . PHE A 1 132 ? 5.003 13.519 -5.572 1.00 56.70 161 PHE A N 1
ATOM 844 C CA . PHE A 1 132 ? 5.765 13.331 -4.344 1.00 45.76 161 PHE A CA 1
ATOM 845 C C . PHE A 1 132 ? 6.842 14.396 -4.178 1.00 48.36 161 PHE A C 1
ATOM 846 O O . PHE A 1 132 ? 7.501 14.778 -5.141 1.00 47.74 161 PHE A O 1
ATOM 854 N N . SER A 1 133 ? 6.994 14.875 -2.948 1.00 53.55 162 SER A N 1
ATOM 855 C CA . SER A 1 133 ? 7.991 15.886 -2.604 1.00 50.90 162 SER A CA 1
ATOM 856 C C . SER A 1 133 ? 7.747 17.198 -3.341 1.00 50.35 162 SER A C 1
ATOM 857 O O . SER A 1 133 ? 8.344 17.468 -4.382 1.00 56.74 162 SER A O 1
ATOM 860 N N . ASN A 1 134 ? 6.863 18.009 -2.776 1.00 41.27 163 ASN A N 1
ATOM 861 C CA . ASN A 1 134 ? 6.593 19.345 -3.279 1.00 38.70 163 ASN A CA 1
ATOM 862 C C . ASN A 1 134 ? 6.316 20.264 -2.098 1.00 49.96 163 ASN A C 1
ATOM 863 O O . ASN A 1 134 ? 6.568 19.895 -0.951 1.00 56.18 163 ASN A O 1
ATOM 868 N N . ASN A 1 135 ? 5.806 21.457 -2.370 1.00 51.85 164 ASN A N 1
ATOM 869 C CA . ASN A 1 135 ? 5.538 22.409 -1.301 1.00 57.80 164 ASN A CA 1
ATOM 870 C C . ASN A 1 135 ? 4.049 22.716 -1.188 1.00 57.06 164 ASN A C 1
ATOM 871 O O . ASN A 1 135 ? 3.666 23.788 -0.719 1.00 65.66 164 ASN A O 1
ATOM 876 N N . PHE A 1 136 ? 3.215 21.771 -1.618 1.00 53.90 165 PHE A N 1
ATOM 877 C CA . PHE A 1 136 ? 1.769 21.967 -1.598 1.00 44.18 165 PHE A CA 1
ATOM 878 C C . PHE A 1 136 ? 1.267 22.109 -0.170 1.00 44.95 165 PHE A C 1
ATOM 879 O O . PHE A 1 136 ? 1.786 21.474 0.746 1.00 48.41 165 PHE A O 1
ATOM 887 N N . GLU A 1 137 ? 0.254 22.946 0.013 1.00 54.86 166 GLU A N 1
ATOM 888 C CA . GLU A 1 137 ? -0.417 23.057 1.300 1.00 48.17 166 GLU A CA 1
ATOM 889 C C . GLU A 1 137 ? -1.926 23.045 1.103 1.00 52.64 166 GLU A C 1
ATOM 890 O O . GLU A 1 137 ? -2.415 22.845 -0.009 1.00 60.62 166 GLU A O 1
ATOM 896 N N . GLY A 1 138 ? -2.663 23.257 2.186 1.00 51.53 167 GLY A N 1
ATOM 897 C CA . GLY A 1 138 ? -4.109 23.180 2.130 1.00 59.63 167 GLY A CA 1
ATOM 898 C C . GLY A 1 138 ? -4.615 21.751 2.087 1.00 62.45 167 GLY A C 1
ATOM 899 O O . GLY A 1 138 ? -3.907 20.815 2.464 1.00 67.03 167 GLY A O 1
ATOM 900 N N . LEU A 1 139 ? -5.849 21.589 1.624 1.00 62.88 168 LEU A N 1
ATOM 901 C CA . LEU A 1 139 ? -6.506 20.289 1.601 1.00 68.09 168 LEU A CA 1
ATOM 902 C C . LEU A 1 139 ? -6.124 19.452 0.387 1.00 66.94 168 LEU A C 1
ATOM 903 O O . LEU A 1 139 ? -5.861 19.988 -0.691 1.00 69.73 168 LEU A O 1
ATOM 908 N N . LEU A 1 140 ? -6.075 18.136 0.575 1.00 67.71 169 LEU A N 1
ATOM 909 C CA . LEU A 1 140 ? -5.971 17.214 -0.547 1.00 66.14 169 LEU A CA 1
ATOM 910 C C . LEU A 1 140 ? -7.128 17.485 -1.494 1.00 68.74 169 LEU A C 1
ATOM 911 O O . LEU A 1 140 ? -8.270 17.613 -1.054 1.00 62.58 169 LEU A O 1
ATOM 916 N N . PRO A 1 141 ? -6.842 17.579 -2.799 1.00 66.75 170 PRO A N 1
ATOM 917 C CA . PRO A 1 141 ? -7.906 17.852 -3.770 1.00 68.54 170 PRO A CA 1
ATOM 918 C C . PRO A 1 141 ? -8.942 16.733 -3.802 1.00 76.44 170 PRO A C 1
ATOM 919 O O . PRO A 1 141 ? -8.600 15.595 -4.105 1.00 85.76 170 PRO A O 1
ATOM 923 N N . SER A 1 142 ? -10.178 17.041 -3.421 1.00 71.62 171 SER A N 1
ATOM 924 C CA . SER A 1 142 ? -11.265 16.070 -3.501 1.00 68.14 171 SER A CA 1
ATOM 925 C C . SER A 1 142 ? -11.537 15.693 -4.959 1.00 73.63 171 SER A C 1
ATOM 926 O O . SER A 1 142 ? -12.052 14.612 -5.251 1.00 77.49 171 SER A O 1
ATOM 929 N N . ASP A 1 143 ? -11.198 16.616 -5.856 1.00 78.00 172 ASP A N 1
ATOM 930 C CA . ASP A 1 143 ? -11.318 16.454 -7.306 1.00 79.03 172 ASP A CA 1
ATOM 931 C C . ASP A 1 143 ? -10.835 15.093 -7.830 1.00 73.15 172 ASP A C 1
ATOM 932 O O . ASP A 1 143 ? -11.469 14.503 -8.706 1.00 65.79 172 ASP A O 1
ATOM 937 N N . VAL A 1 144 ? -9.711 14.609 -7.303 1.00 69.82 173 VAL A N 1
ATOM 938 C CA . VAL A 1 144 ? -9.084 13.367 -7.783 1.00 63.74 173 VAL A CA 1
ATOM 939 C C . VAL A 1 144 ? -10.022 12.157 -7.825 1.00 66.01 173 VAL A C 1
ATOM 940 O O . VAL A 1 144 ? -9.843 11.250 -8.639 1.00 66.30 173 VAL A O 1
ATOM 944 N N . SER A 1 145 ? -11.028 12.154 -6.960 1.00 64.44 174 SER A N 1
ATOM 945 C CA . SER A 1 145 ? -11.924 11.011 -6.817 1.00 67.28 174 SER A CA 1
ATOM 946 C C . SER A 1 145 ? -12.770 10.726 -8.066 1.00 80.94 174 SER A C 1
ATOM 947 O O . SER A 1 145 ? -13.522 9.751 -8.099 1.00 85.30 174 SER A O 1
ATOM 950 N N . ARG A 1 146 ? -12.645 11.564 -9.091 1.00 70.32 175 ARG A N 1
ATOM 951 C CA . ARG A 1 146 ? -13.417 11.373 -10.317 1.00 76.37 175 ARG A CA 1
ATOM 952 C C . ARG A 1 146 ? -12.562 10.843 -11.465 1.00 79.05 175 ARG A C 1
ATOM 953 O O . ARG A 1 146 ? -13.044 10.658 -12.582 1.00 74.76 175 ARG A O 1
ATOM 961 N N . LEU A 1 147 ? -11.292 10.592 -11.178 1.00 72.30 176 LEU A N 1
ATOM 962 C CA . LEU A 1 147 ? -10.410 9.910 -12.116 1.00 75.42 176 LEU A CA 1
ATOM 963 C C . LEU A 1 147 ? -10.514 8.406 -11.900 1.00 78.10 176 LEU A C 1
ATOM 964 O O . LEU A 1 147 ? -9.782 7.842 -11.087 1.00 84.97 176 LEU A O 1
ATOM 969 N N . ARG A 1 148 ? -11.412 7.748 -12.625 1.00 86.03 177 ARG A N 1
ATOM 970 C CA . ARG A 1 148 ? -11.714 6.350 -12.337 1.00 91.48 177 ARG A CA 1
ATOM 971 C C . ARG A 1 148 ? -11.013 5.427 -13.320 1.00 90.88 177 ARG A C 1
ATOM 972 O O . ARG A 1 148 ? -11.429 4.290 -13.531 1.00 106.68 177 ARG A O 1
ATOM 980 N N . PHE A 1 149 ? -9.922 5.923 -13.892 1.00 87.09 178 PHE A N 1
ATOM 981 C CA . PHE A 1 149 ? -8.918 5.084 -14.533 1.00 83.25 178 PHE A CA 1
ATOM 982 C C . PHE A 1 149 ? -7.612 5.108 -13.743 1.00 74.23 178 PHE A C 1
ATOM 983 O O . PHE A 1 149 ? -6.667 4.390 -14.068 1.00 83.23 178 PHE A O 1
ATOM 991 N N . LEU A 1 150 ? -7.569 5.941 -12.706 1.00 65.92 179 LEU A N 1
ATOM 992 C CA . LEU A 1 150 ? -6.338 6.192 -11.959 1.00 73.58 179 LEU A CA 1
ATOM 993 C C . LEU A 1 150 ? -5.864 4.955 -11.203 1.00 76.61 179 LEU A C 1
ATOM 994 O O . LEU A 1 150 ? -6.664 4.245 -10.595 1.00 75.26 179 LEU A O 1
ATOM 999 N N . GLU A 1 151 ? -4.559 4.703 -11.248 1.00 77.06 180 GLU A N 1
ATOM 1000 C CA . GLU A 1 151 ? -3.990 3.520 -10.614 1.00 84.77 180 GLU A CA 1
ATOM 1001 C C . GLU A 1 151 ? -2.946 3.869 -9.551 1.00 73.34 180 GLU A C 1
ATOM 1002 O O . GLU A 1 151 ? -2.942 3.289 -8.466 1.00 76.99 180 GLU A O 1
ATOM 1008 N N . GLU A 1 152 ? -2.062 4.812 -9.864 1.00 59.42 181 GLU A N 1
ATOM 1009 C CA . GLU A 1 152 ? -1.054 5.255 -8.903 1.00 59.53 181 GLU A CA 1
ATOM 1010 C C . GLU A 1 152 ? -1.295 6.698 -8.475 1.00 60.50 181 GLU A C 1
ATOM 1011 O O . GLU A 1 152 ? -1.430 7.589 -9.313 1.00 64.18 181 GLU A O 1
ATOM 1017 N N . LEU A 1 153 ? -1.347 6.926 -7.167 1.00 53.00 182 LEU A N 1
ATOM 1018 C CA . LEU A 1 153 ? -1.510 8.276 -6.643 1.00 53.24 182 LEU A CA 1
ATOM 1019 C C . LEU A 1 153 ? -0.479 8.570 -5.558 1.00 52.89 182 LEU A C 1
ATOM 1020 O O . LEU A 1 153 ? -0.480 7.943 -4.499 1.00 60.70 182 LEU A O 1
ATOM 1025 N N . ASN A 1 154 ? 0.400 9.530 -5.827 1.00 51.99 183 ASN A N 1
ATOM 1026 C CA . ASN A 1 154 ? 1.453 9.886 -4.885 1.00 51.16 183 ASN A CA 1
ATOM 1027 C C . ASN A 1 154 ? 1.420 11.376 -4.564 1.00 53.23 183 ASN A C 1
ATOM 1028 O O . ASN A 1 154 ? 1.841 12.207 -5.371 1.00 52.15 183 ASN A O 1
ATOM 1033 N N . PHE A 1 155 ? 0.912 11.701 -3.380 1.00 51.13 184 PHE A N 1
ATOM 1034 C CA . PHE A 1 155 ? 0.838 13.082 -2.919 1.00 50.21 184 PHE A CA 1
ATOM 1035 C C . PHE A 1 155 ? 1.617 13.270 -1.626 1.00 46.98 184 PHE A C 1
ATOM 1036 O O . PHE A 1 155 ? 1.397 14.227 -0.881 1.00 50.06 184 PHE A O 1
ATOM 1044 N N . GLY A 1 156 ? 2.528 12.340 -1.369 1.00 40.90 185 GLY A N 1
ATOM 1045 C CA . GLY A 1 156 ? 3.399 12.407 -0.216 1.00 47.24 185 GLY A CA 1
ATOM 1046 C C . GLY A 1 156 ? 4.469 13.477 -0.301 1.00 48.02 185 GLY A C 1
ATOM 1047 O O . GLY A 1 156 ? 4.761 13.997 -1.378 1.00 43.83 185 GLY A O 1
ATOM 1048 N N . GLY A 1 157 ? 5.044 13.817 0.847 1.00 40.99 186 GLY A N 1
ATOM 1049 C CA . GLY A 1 157 ? 6.219 14.668 0.894 1.00 41.16 186 GLY A CA 1
ATOM 1050 C C . GLY A 1 157 ? 5.949 16.141 0.666 1.00 44.58 186 GLY A C 1
ATOM 1051 O O . GLY A 1 157 ? 6.823 16.877 0.209 1.00 54.07 186 GLY A O 1
ATOM 1052 N N . SER A 1 158 ? 4.739 16.579 0.989 1.00 46.46 187 SER A N 1
ATOM 1053 C CA . SER A 1 158 ? 4.407 17.995 0.920 1.00 50.86 187 SER A CA 1
ATOM 1054 C C . SER A 1 158 ? 3.926 18.480 2.280 1.00 62.87 187 SER A C 1
ATOM 1055 O O . SER A 1 158 ? 4.332 17.951 3.314 1.00 76.86 187 SER A O 1
ATOM 1058 N N . TYR A 1 159 ? 3.064 19.488 2.277 1.00 41.13 188 TYR A N 1
ATOM 1059 C CA . TYR A 1 159 ? 2.551 20.044 3.520 1.00 42.39 188 TYR A CA 1
ATOM 1060 C C . TYR A 1 159 ? 1.029 20.052 3.496 1.00 46.00 188 TYR A C 1
ATOM 1061 O O . TYR A 1 159 ? 0.396 20.990 3.980 1.00 47.38 188 TYR A O 1
ATOM 1070 N N . PHE A 1 160 ? 0.451 19.000 2.921 1.00 44.35 189 PHE A N 1
ATOM 1071 C CA . PHE A 1 160 ? -0.998 18.876 2.834 1.00 47.31 189 PHE A CA 1
ATOM 1072 C C . PHE A 1 160 ? -1.608 18.819 4.226 1.00 53.27 189 PHE A C 1
ATOM 1073 O O . PHE A 1 160 ? -1.000 18.295 5.160 1.00 60.24 189 PHE A O 1
ATOM 1081 N N . GLU A 1 161 ? -2.812 19.363 4.361 1.00 52.26 190 GLU A N 1
ATOM 1082 C CA . GLU A 1 161 ? -3.466 19.457 5.659 1.00 59.61 190 GLU A CA 1
ATOM 1083 C C . GLU A 1 161 ? -4.878 18.894 5.600 1.00 63.33 190 GLU A C 1
ATOM 1084 O O . GLU A 1 161 ? -5.429 18.692 4.519 1.00 82.67 190 GLU A O 1
ATOM 1090 N N . GLY A 1 162 ? -5.458 18.638 6.767 1.00 58.97 191 GLY A N 1
ATOM 1091 C CA . GLY A 1 162 ? -6.826 18.162 6.834 1.00 60.60 191 GLY A CA 1
ATOM 1092 C C . GLY A 1 162 ? -6.954 16.653 6.790 1.00 62.42 191 GLY A C 1
ATOM 1093 O O . GLY A 1 162 ? -5.998 15.922 7.051 1.00 59.29 191 GLY A O 1
ATOM 1094 N N . GLU A 1 163 ? -8.154 16.193 6.458 1.00 64.68 192 GLU A N 1
ATOM 1095 C CA . GLU A 1 163 ? -8.462 14.771 6.412 1.00 62.25 192 GLU A CA 1
ATOM 1096 C C . GLU A 1 163 ? -8.295 14.185 5.019 1.00 55.72 192 GLU A C 1
ATOM 1097 O O . GLU A 1 163 ? -8.244 14.911 4.027 1.00 61.12 192 GLU A O 1
ATOM 1103 N N . ILE A 1 164 ? -8.203 12.861 4.956 1.00 60.47 193 ILE A N 1
ATOM 1104 C CA . ILE A 1 164 ? -8.278 12.161 3.686 1.00 61.26 193 ILE A CA 1
ATOM 1105 C C . ILE A 1 164 ? -9.726 12.188 3.223 1.00 63.66 193 ILE A C 1
ATOM 1106 O O . ILE A 1 164 ? -10.610 11.700 3.926 1.00 65.71 193 ILE A O 1
ATOM 1111 N N . PRO A 1 165 ? -9.980 12.785 2.050 1.00 59.25 194 PRO A N 1
ATOM 1112 C CA . PRO A 1 165 ? -11.346 12.823 1.520 1.00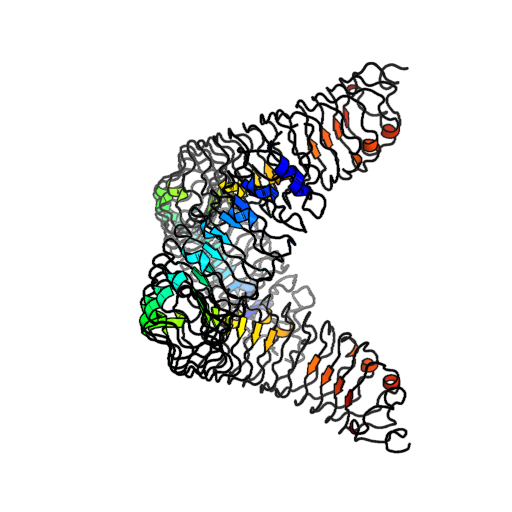 62.68 194 PRO A CA 1
ATOM 1113 C C . PRO A 1 165 ? -11.887 11.415 1.320 1.00 70.69 194 PRO A C 1
ATOM 1114 O O . PRO A 1 165 ? -11.331 10.658 0.525 1.00 78.72 194 PRO A O 1
ATOM 1118 N N . ALA A 1 166 ? -12.947 11.071 2.048 1.00 68.07 195 ALA A N 1
ATOM 1119 C CA . ALA A 1 166 ? -13.548 9.740 1.985 1.00 71.87 195 ALA A CA 1
ATOM 1120 C C . ALA A 1 166 ? -13.899 9.324 0.558 1.00 83.24 195 ALA A C 1
ATOM 1121 O O . ALA A 1 166 ? -14.042 8.137 0.267 1.00 87.58 195 ALA A O 1
ATOM 1123 N N . ALA A 1 167 ? -14.032 10.308 -0.327 1.00 88.57 196 ALA A N 1
ATOM 1124 C CA . ALA A 1 167 ? -14.364 10.054 -1.723 1.00 81.04 196 ALA A CA 1
ATOM 1125 C C . ALA A 1 167 ? -13.200 9.417 -2.483 1.00 80.60 196 ALA A C 1
ATOM 1126 O O . ALA A 1 167 ? -13.382 8.915 -3.592 1.00 82.28 196 ALA A O 1
ATOM 1128 N N . TYR A 1 168 ? -12.011 9.427 -1.883 1.00 70.46 197 TYR A N 1
ATOM 1129 C CA . TYR A 1 168 ? -10.846 8.780 -2.485 1.00 69.16 197 TYR A CA 1
ATOM 1130 C C . TYR A 1 168 ? -11.020 7.261 -2.533 1.00 79.82 197 TYR A C 1
ATOM 1131 O O . TYR A 1 168 ? -10.363 6.579 -3.319 1.00 85.99 197 TYR A O 1
ATOM 1140 N N . GLY A 1 169 ? -11.911 6.738 -1.694 1.00 78.62 198 GLY A N 1
ATOM 1141 C CA . GLY A 1 169 ? -12.193 5.312 -1.658 1.00 81.95 198 GLY A CA 1
ATOM 1142 C C . GLY A 1 169 ? -13.072 4.879 -2.817 1.00 85.37 198 GLY A C 1
ATOM 1143 O O . GLY A 1 169 ? -13.354 3.692 -2.994 1.00 91.73 198 GLY A O 1
ATOM 1144 N N . GLY A 1 170 ? -13.499 5.864 -3.603 1.00 84.45 199 GLY A N 1
ATOM 1145 C CA . GLY A 1 170 ? -14.292 5.661 -4.806 1.00 82.45 199 GLY A CA 1
ATOM 1146 C C . GLY A 1 170 ? -13.420 5.358 -6.008 1.00 76.08 199 GLY A C 1
ATOM 1147 O O . GLY A 1 170 ? -13.908 5.169 -7.121 1.00 85.56 199 GLY A O 1
ATOM 1148 N N . LEU A 1 171 ? -12.114 5.435 -5.793 1.00 88.13 200 LEU A N 1
ATOM 1149 C CA . LEU A 1 171 ? -11.104 5.121 -6.799 1.00 83.23 200 LEU A CA 1
ATOM 1150 C C . LEU A 1 171 ? -10.833 3.619 -7.001 1.00 86.52 200 LEU A C 1
ATOM 1151 O O . LEU A 1 171 ? -9.832 3.118 -6.515 1.00 79.44 200 LEU A O 1
ATOM 1156 N N . GLN A 1 172 ? -11.671 2.887 -7.720 1.00 99.41 201 GLN A N 1
ATOM 1157 C CA . GLN A 1 172 ? -11.285 1.508 -8.041 1.00 101.91 201 GLN A CA 1
ATOM 1158 C C . GLN A 1 172 ? -10.314 1.543 -9.218 1.00 93.48 201 GLN A C 1
ATOM 1159 O O . GLN A 1 172 ? -10.169 2.584 -9.857 1.00 88.26 201 GLN A O 1
ATOM 1165 N N . ARG A 1 173 ? -9.683 0.403 -9.508 1.00 86.61 202 ARG A N 1
ATOM 1166 C CA . ARG A 1 173 ? -8.481 0.313 -10.354 1.00 76.95 202 ARG A CA 1
ATOM 1167 C C . ARG A 1 173 ? -7.250 0.901 -9.641 1.00 70.22 202 ARG A C 1
ATOM 1168 O O . ARG A 1 173 ? -6.116 0.604 -10.013 1.00 80.33 202 ARG A O 1
ATOM 1176 N N . LEU A 1 174 ? -7.467 1.734 -8.623 1.00 64.09 203 LEU A N 1
ATOM 1177 C CA . LEU A 1 174 ? -6.355 2.344 -7.891 1.00 60.84 203 LEU A CA 1
ATOM 1178 C C . LEU A 1 174 ? -5.653 1.270 -7.077 1.00 58.66 203 LEU A C 1
ATOM 1179 O O . LEU A 1 174 ? -6.275 0.597 -6.252 1.00 58.90 203 LEU A O 1
ATOM 1184 N N . LYS A 1 175 ? -4.354 1.116 -7.302 1.00 56.74 204 LYS A N 1
ATOM 1185 C CA . LYS A 1 175 ? -3.595 0.063 -6.641 1.00 65.34 204 LYS A CA 1
ATOM 1186 C C . LYS A 1 175 ? -2.405 0.583 -5.839 1.00 61.55 204 LYS A C 1
ATOM 1187 O O . LYS A 1 175 ? -1.764 -0.175 -5.113 1.00 67.81 204 LYS A O 1
ATOM 1193 N N . PHE A 1 176 ? -2.115 1.873 -5.965 1.00 56.14 205 PHE A N 1
ATOM 1194 C CA . PHE A 1 176 ? -1.001 2.473 -5.241 1.00 57.01 205 PHE A CA 1
ATOM 1195 C C . PHE A 1 176 ? -1.398 3.852 -4.732 1.00 61.99 205 PHE A C 1
ATOM 1196 O O . PHE A 1 176 ? -1.762 4.727 -5.518 1.00 59.56 205 PHE A O 1
ATOM 1204 N N . ILE A 1 177 ? -1.327 4.051 -3.421 1.00 47.02 206 ILE A N 1
ATOM 1205 C CA . ILE A 1 177 ? -1.541 5.382 -2.868 1.00 46.90 206 ILE A CA 1
ATOM 1206 C C . ILE A 1 177 ? -0.480 5.732 -1.826 1.00 48.30 206 ILE A C 1
ATOM 1207 O O . ILE A 1 177 ? -0.177 4.953 -0.920 1.00 43.20 206 ILE A O 1
ATOM 1212 N N . HIS A 1 178 ? 0.100 6.915 -1.996 1.00 51.31 207 HIS A N 1
ATOM 1213 C CA . HIS A 1 178 ? 1.146 7.414 -1.117 1.00 44.02 207 HIS A CA 1
ATOM 1214 C C . HIS A 1 178 ? 0.777 8.829 -0.684 1.00 54.84 207 HIS A C 1
ATOM 1215 O O . HIS A 1 178 ? 0.618 9.719 -1.519 1.00 44.00 207 HIS A O 1
ATOM 1222 N N . LEU A 1 179 ? 0.641 9.029 0.623 1.00 58.15 208 LEU A N 1
ATOM 1223 C CA . LEU A 1 179 ? 0.302 10.338 1.172 1.00 42.89 208 LEU A CA 1
ATOM 1224 C C . LEU A 1 179 ? 1.175 10.638 2.381 1.00 52.01 208 LEU A C 1
ATOM 1225 O O . LEU A 1 179 ? 0.906 11.565 3.144 1.00 60.17 208 LEU A O 1
ATOM 1230 N N . ALA A 1 180 ? 2.225 9.840 2.544 1.00 39.49 209 ALA A N 1
ATOM 1231 C CA . ALA A 1 180 ? 3.135 9.974 3.674 1.00 38.04 209 ALA A CA 1
ATOM 1232 C C . ALA A 1 180 ? 3.924 11.277 3.653 1.00 45.31 209 ALA A C 1
ATOM 1233 O O . ALA A 1 180 ? 4.280 11.784 2.595 1.00 48.90 209 ALA A O 1
ATOM 1235 N N . GLY A 1 181 ? 4.208 11.807 4.837 1.00 42.23 210 GLY A N 1
ATOM 1236 C CA . GLY A 1 181 ? 5.053 12.979 4.963 1.00 48.70 210 GLY A CA 1
ATOM 1237 C C . GLY A 1 181 ? 4.337 14.277 4.650 1.00 59.74 210 GLY A C 1
ATOM 1238 O O . GLY A 1 181 ? 4.885 15.157 3.987 1.00 82.62 210 GLY A O 1
ATOM 1239 N N . ASN A 1 182 ? 3.105 14.392 5.129 1.00 47.36 211 ASN A N 1
ATOM 1240 C CA . ASN A 1 182 ? 2.382 15.656 5.097 1.00 53.57 211 ASN A CA 1
ATOM 1241 C C . ASN A 1 182 ? 2.046 16.092 6.515 1.00 53.03 211 ASN A C 1
ATOM 1242 O O . ASN A 1 182 ? 2.739 15.730 7.466 1.00 53.62 211 ASN A O 1
ATOM 1247 N N . VAL A 1 183 ? 0.981 16.873 6.652 1.00 45.84 212 VAL A N 1
ATOM 1248 C CA . VAL A 1 183 ? 0.497 17.287 7.961 1.00 52.09 212 VAL A CA 1
ATOM 1249 C C . VAL A 1 183 ? -0.991 16.930 8.018 1.00 60.98 212 VAL A C 1
ATOM 1250 O O . VAL A 1 183 ? -1.821 17.690 8.517 1.00 65.17 212 VAL A O 1
ATOM 1254 N N . LEU A 1 184 ? -1.323 15.761 7.479 1.00 63.71 213 LEU A N 1
ATOM 1255 C CA . LEU A 1 184 ? -2.705 15.299 7.465 1.00 49.29 213 LEU A CA 1
ATOM 1256 C C . LEU A 1 184 ? -3.086 14.785 8.844 1.00 61.20 213 LEU A C 1
ATOM 1257 O O . LEU A 1 184 ? -2.217 14.463 9.652 1.00 59.50 213 LEU A O 1
ATOM 1262 N N . GLY A 1 185 ? -4.384 14.700 9.109 1.00 66.13 214 GLY A N 1
ATOM 1263 C CA . GLY A 1 185 ? -4.853 14.230 10.397 1.00 61.90 214 GLY A CA 1
ATOM 1264 C C . GLY A 1 185 ? -6.312 13.825 10.394 1.00 62.43 214 GLY A C 1
ATOM 1265 O O . GLY A 1 185 ? -6.893 13.556 9.343 1.00 66.80 214 GLY A O 1
ATOM 1266 N N . GLY A 1 186 ? -6.908 13.792 11.581 1.00 67.07 215 GLY A N 1
ATOM 1267 C CA . GLY A 1 186 ? -8.263 13.301 11.731 1.00 72.02 215 GLY A CA 1
ATOM 1268 C C . GLY A 1 186 ? -8.235 11.787 11.777 1.00 77.57 215 GLY A C 1
ATOM 1269 O O . GLY A 1 186 ? -7.173 11.188 11.942 1.00 82.64 215 GLY A O 1
ATOM 1270 N N . LYS A 1 187 ? -9.396 11.162 11.628 1.00 71.62 216 LYS A N 1
ATOM 1271 C CA . LYS A 1 187 ? -9.463 9.707 11.613 1.00 68.44 216 LYS A CA 1
ATOM 1272 C C . LYS A 1 187 ? -9.398 9.161 10.193 1.00 67.11 216 LYS A C 1
ATOM 1273 O O . LYS A 1 187 ? -9.897 9.782 9.253 1.00 66.34 216 LYS A O 1
ATOM 1279 N N . LEU A 1 188 ? -8.769 8.000 10.045 1.00 68.61 217 LEU A N 1
ATOM 1280 C CA . LEU A 1 188 ? -8.724 7.312 8.762 1.00 71.25 217 LEU A CA 1
ATOM 1281 C C . LEU A 1 188 ? -10.127 6.940 8.291 1.00 58.16 217 LEU A C 1
ATOM 1282 O O . LEU A 1 188 ? -10.876 6.281 9.012 1.00 59.75 217 LEU A O 1
ATOM 1287 N N . PRO A 1 189 ? -10.486 7.372 7.074 1.00 58.98 218 PRO A N 1
ATOM 1288 C CA . PRO A 1 189 ? -11.789 7.094 6.463 1.00 65.87 218 PRO A CA 1
ATOM 1289 C C . PRO A 1 189 ? -11.988 5.608 6.190 1.00 73.29 218 PRO A C 1
ATOM 1290 O O . PRO A 1 189 ? -11.261 5.041 5.375 1.00 78.06 218 PRO A O 1
ATOM 1294 N N . PRO A 1 190 ? -12.963 4.982 6.868 1.00 73.83 219 PRO A N 1
ATOM 1295 C CA . PRO A 1 190 ? -13.265 3.557 6.688 1.00 75.71 219 PRO A CA 1
ATOM 1296 C C . PRO A 1 190 ? -13.619 3.197 5.245 1.00 73.39 219 PRO A C 1
ATOM 1297 O O . PRO A 1 190 ? -13.568 2.022 4.883 1.00 78.30 219 PRO A O 1
ATOM 1301 N N . ARG A 1 191 ? -13.972 4.193 4.437 1.00 66.87 220 ARG A N 1
ATOM 1302 C CA . ARG A 1 191 ? -14.357 3.952 3.050 1.00 76.41 220 ARG A CA 1
ATOM 1303 C C . ARG A 1 191 ? -13.162 3.521 2.197 1.00 72.83 220 ARG A C 1
ATOM 1304 O O . ARG A 1 191 ? -13.333 2.882 1.159 1.00 81.32 220 ARG A O 1
ATOM 1312 N N . LEU A 1 192 ? -11.956 3.871 2.638 1.00 69.18 221 LEU A N 1
ATOM 1313 C CA . LEU A 1 192 ? -10.735 3.487 1.927 1.00 66.34 221 LEU A CA 1
ATOM 1314 C C . LEU A 1 192 ? -10.598 1.971 1.795 1.00 65.58 221 LEU A C 1
ATOM 1315 O O . LEU A 1 192 ? -9.894 1.477 0.915 1.00 59.27 221 LEU A O 1
ATOM 1320 N N . GLY A 1 193 ? -11.269 1.238 2.678 1.00 69.30 222 GLY A N 1
ATOM 1321 C CA . GLY A 1 193 ? -11.272 -0.212 2.629 1.00 76.17 222 GLY A CA 1
ATOM 1322 C C . GLY A 1 193 ? -11.992 -0.767 1.414 1.00 78.02 222 GLY A C 1
ATOM 1323 O O . GLY A 1 193 ? -11.911 -1.961 1.128 1.00 85.39 222 GLY A O 1
ATOM 1324 N N . LEU A 1 194 ? -12.697 0.102 0.695 1.00 76.14 223 LEU A N 1
ATOM 1325 C CA . LEU A 1 194 ? -13.427 -0.308 -0.498 1.00 78.95 223 LEU A CA 1
ATOM 1326 C C . LEU A 1 194 ? -12.544 -0.248 -1.741 1.00 73.70 223 LEU A C 1
ATOM 1327 O O . LEU A 1 194 ? -12.988 -0.576 -2.842 1.00 76.39 223 LEU A O 1
ATOM 1332 N N . LEU A 1 195 ? -11.296 0.174 -1.562 1.00 73.53 224 LEU A N 1
ATOM 1333 C CA . LEU A 1 195 ? -10.327 0.180 -2.653 1.00 73.20 224 LEU A CA 1
ATOM 1334 C C . LEU A 1 195 ? -9.964 -1.253 -3.021 1.00 68.54 224 LEU A C 1
ATOM 1335 O O . LEU A 1 195 ? -8.926 -1.767 -2.605 1.00 65.23 224 LEU A O 1
ATOM 1340 N N . THR A 1 196 ? -10.838 -1.885 -3.799 1.00 66.30 225 THR A N 1
ATOM 1341 C CA . THR A 1 196 ? -10.746 -3.304 -4.136 1.00 67.70 225 THR A CA 1
ATOM 1342 C C . THR A 1 196 ? -9.363 -3.750 -4.621 1.00 65.05 225 THR A C 1
ATOM 1343 O O . THR A 1 196 ? -8.920 -4.857 -4.316 1.00 64.52 225 THR A O 1
ATOM 1347 N N . GLU A 1 197 ? -8.662 -2.888 -5.345 1.00 71.28 226 GLU A N 1
ATOM 1348 C CA . GLU A 1 197 ? -7.446 -3.332 -6.019 1.00 69.49 226 GLU A CA 1
ATOM 1349 C C . GLU A 1 197 ? -6.172 -2.710 -5.458 1.00 60.77 226 GLU A C 1
ATOM 1350 O O . GLU A 1 197 ? -5.100 -2.845 -6.047 1.00 68.52 226 GLU A O 1
ATOM 1356 N N . LEU A 1 198 ? -6.296 -2.022 -4.328 1.00 57.67 227 LEU A N 1
ATOM 1357 C CA . LEU A 1 198 ? -5.150 -1.400 -3.678 1.00 54.60 227 LEU A CA 1
ATOM 1358 C C . LEU A 1 198 ? -4.113 -2.438 -3.256 1.00 66.09 227 LEU A C 1
ATOM 1359 O O . LEU A 1 198 ? -4.408 -3.331 -2.462 1.00 67.15 227 LEU A O 1
ATOM 1364 N N . GLN A 1 199 ? -2.903 -2.323 -3.796 1.00 53.46 228 GLN A N 1
ATOM 1365 C CA . GLN A 1 199 ? -1.809 -3.222 -3.437 1.00 54.78 228 GLN A CA 1
ATOM 1366 C C . GLN A 1 199 ? -0.855 -2.555 -2.452 1.00 51.27 228 GLN A C 1
ATOM 1367 O O . GLN A 1 199 ? -0.207 -3.223 -1.647 1.00 52.84 228 GLN A O 1
ATOM 1373 N N . HIS A 1 200 ? -0.778 -1.231 -2.527 1.00 46.26 229 HIS A N 1
ATOM 1374 C CA . HIS A 1 200 ? 0.249 -0.471 -1.826 1.00 43.88 229 HIS A CA 1
ATOM 1375 C C . HIS A 1 200 ? -0.344 0.767 -1.156 1.00 43.83 229 HIS A C 1
ATOM 1376 O O . HIS A 1 200 ? -0.819 1.676 -1.835 1.00 44.93 229 HIS A O 1
ATOM 1383 N N . MET A 1 201 ? -0.323 0.802 0.174 1.00 42.78 230 MET A N 1
ATOM 1384 C CA . MET A 1 201 ? -0.838 1.959 0.900 1.00 52.52 230 MET A CA 1
ATOM 1385 C C . MET A 1 201 ? 0.191 2.532 1.872 1.00 45.33 230 MET A C 1
ATOM 1386 O O . MET A 1 201 ? 0.473 1.948 2.918 1.00 44.90 230 MET A O 1
ATOM 1391 N N . GLU A 1 202 ? 0.755 3.677 1.501 1.00 51.85 231 GLU A N 1
ATOM 1392 C CA . GLU A 1 202 ? 1.776 4.348 2.298 1.00 47.12 231 GLU A CA 1
ATOM 1393 C C . GLU A 1 202 ? 1.299 5.733 2.734 1.00 50.58 231 GLU A C 1
ATOM 1394 O O . GLU A 1 202 ? 1.377 6.689 1.965 1.00 59.11 231 GLU A O 1
ATOM 1400 N N . ILE A 1 203 ? 0.802 5.844 3.963 1.00 53.69 232 ILE A N 1
ATOM 1401 C CA . ILE A 1 203 ? 0.214 7.100 4.429 1.00 46.41 232 ILE A CA 1
ATOM 1402 C C . ILE A 1 203 ? 0.652 7.473 5.844 1.00 53.94 232 ILE A C 1
ATOM 1403 O O . ILE A 1 203 ? -0.066 8.174 6.557 1.00 44.40 232 ILE A O 1
ATOM 1408 N N . GLY A 1 204 ? 1.832 7.014 6.247 1.00 58.98 233 GLY A N 1
ATOM 1409 C CA . GLY A 1 204 ? 2.357 7.342 7.559 1.00 44.92 233 GLY A CA 1
ATOM 1410 C C . GLY A 1 204 ? 2.956 8.734 7.619 1.00 50.94 233 GLY A C 1
ATOM 1411 O O . GLY A 1 204 ? 2.790 9.523 6.692 1.00 50.66 233 GLY A O 1
ATOM 1412 N N . TYR A 1 205 ? 3.642 9.034 8.719 1.00 50.75 234 TYR A N 1
ATOM 1413 C CA . TYR A 1 205 ? 4.292 10.330 8.917 1.00 50.93 234 TYR A CA 1
ATOM 1414 C C . TYR A 1 205 ? 3.312 11.485 8.737 1.00 49.34 234 TYR A C 1
ATOM 1415 O O . TYR A 1 205 ? 3.591 12.463 8.042 1.00 50.43 234 TYR A O 1
ATOM 1424 N N . ASN A 1 206 ? 2.161 11.345 9.384 1.00 39.56 235 ASN A N 1
ATOM 1425 C CA . ASN A 1 206 ? 1.148 12.384 9.437 1.00 47.39 235 ASN A CA 1
ATOM 1426 C C . ASN A 1 206 ? 0.680 12.523 10.879 1.00 53.49 235 ASN A C 1
ATOM 1427 O O . ASN A 1 206 ? 1.407 12.165 11.805 1.00 62.02 235 ASN A O 1
ATOM 1432 N N . HIS A 1 207 ? -0.525 13.043 11.078 1.00 57.66 236 HIS A N 1
ATOM 1433 C CA . HIS A 1 207 ? -1.034 13.231 12.431 1.00 62.43 236 HIS A CA 1
ATOM 1434 C C . HIS A 1 207 ? -2.381 12.549 12.637 1.00 65.82 236 HIS A C 1
ATOM 1435 O O . HIS A 1 207 ? -3.172 12.971 13.482 1.00 66.47 236 HIS A O 1
ATOM 1442 N N . PHE A 1 208 ? -2.639 11.505 11.852 1.00 63.72 237 PHE A N 1
ATOM 1443 C CA . PHE A 1 208 ? -3.878 10.741 11.970 1.00 56.82 237 PHE A CA 1
ATOM 1444 C C . PHE A 1 208 ? -4.084 10.248 13.396 1.00 62.56 237 PHE A C 1
ATOM 1445 O O . PHE A 1 208 ? -3.134 9.847 14.065 1.00 69.63 237 PHE A O 1
ATOM 1453 N N . ASN A 1 209 ? -5.329 10.282 13.855 1.00 65.56 238 ASN A N 1
ATOM 1454 C CA . ASN A 1 209 ? -5.671 9.757 15.169 1.00 56.58 238 ASN A CA 1
ATOM 1455 C C . ASN A 1 209 ? -6.807 8.749 15.054 1.00 69.49 238 ASN A C 1
ATOM 1456 O O . ASN A 1 209 ? -7.332 8.518 13.964 1.00 68.65 238 ASN A O 1
ATOM 1461 N N . GLY A 1 210 ? -7.188 8.154 16.179 1.00 69.92 239 GLY A N 1
ATOM 1462 C CA . GLY A 1 210 ? -8.212 7.127 16.176 1.00 68.50 239 GLY A CA 1
ATOM 1463 C C . GLY A 1 210 ? -7.633 5.783 15.778 1.00 67.06 239 GLY A C 1
ATOM 1464 O O . GLY A 1 210 ? -6.415 5.618 15.719 1.00 61.68 239 GLY A O 1
ATOM 1465 N N . ASN A 1 211 ? -8.506 4.820 15.504 1.00 68.96 240 ASN A N 1
ATOM 1466 C CA . ASN A 1 211 ? -8.070 3.457 15.224 1.00 69.26 240 ASN A CA 1
ATOM 1467 C C . ASN A 1 211 ? -7.983 3.164 13.725 1.00 66.75 240 ASN A C 1
ATOM 1468 O O . ASN A 1 211 ? -8.546 3.891 12.907 1.00 62.47 240 ASN A O 1
ATOM 1473 N N . ILE A 1 212 ? -7.276 2.093 13.374 1.00 58.79 241 ILE A N 1
ATOM 1474 C CA . ILE A 1 212 ? -7.297 1.568 12.014 1.00 54.06 241 ILE A CA 1
ATOM 1475 C C . ILE A 1 212 ? -8.650 0.906 11.764 1.00 64.65 241 ILE A C 1
ATOM 1476 O O . ILE A 1 212 ? -9.040 0.003 12.501 1.00 69.08 241 ILE A O 1
ATOM 1481 N N . PRO A 1 213 ? -9.371 1.351 10.724 1.00 60.58 242 PRO A N 1
ATOM 1482 C CA . PRO A 1 213 ? -10.724 0.847 10.441 1.00 62.44 242 PRO A CA 1
ATOM 1483 C C . PRO A 1 213 ? -10.789 -0.664 10.190 1.00 74.52 242 PRO A C 1
ATOM 1484 O O . PRO A 1 213 ? -9.918 -1.221 9.525 1.00 73.68 242 PRO A O 1
ATOM 1488 N N . SER A 1 214 ? -11.817 -1.313 10.731 1.00 82.73 243 SER A N 1
ATOM 1489 C CA . SER A 1 214 ? -12.070 -2.733 10.487 1.00 89.86 243 SER A CA 1
ATOM 1490 C C . SER A 1 214 ? -12.184 -3.022 8.987 1.00 77.66 243 SER A C 1
ATOM 1491 O O . SER A 1 214 ? -11.813 -4.091 8.501 1.00 71.44 243 SER A O 1
ATOM 1494 N N . GLU A 1 215 ? -12.668 -2.022 8.263 1.00 70.53 244 GLU A N 1
ATOM 1495 C CA . GLU A 1 215 ? -12.972 -2.136 6.844 1.00 73.34 244 GLU A CA 1
ATOM 1496 C C . GLU A 1 215 ? -11.732 -2.407 5.991 1.00 76.25 244 GLU A C 1
ATOM 1497 O O . GLU A 1 215 ? -11.827 -3.021 4.930 1.00 80.79 244 GLU A O 1
ATOM 1503 N N . PHE A 1 216 ? -10.571 -1.957 6.462 1.00 70.05 245 PHE A N 1
ATOM 1504 C CA . PHE A 1 216 ? -9.302 -2.193 5.763 1.00 67.52 245 PHE A CA 1
ATOM 1505 C C . PHE A 1 216 ? -9.017 -3.681 5.555 1.00 64.30 245 PHE A C 1
ATOM 1506 O O . PHE A 1 216 ? -8.187 -4.049 4.727 1.00 76.18 245 PHE A O 1
ATOM 1514 N N . ALA A 1 217 ? -9.713 -4.532 6.303 1.00 61.15 246 ALA A N 1
ATOM 1515 C CA . ALA A 1 217 ? -9.577 -5.979 6.161 1.00 60.13 246 ALA A CA 1
ATOM 1516 C C . ALA A 1 217 ? -10.171 -6.484 4.846 1.00 63.80 246 ALA A C 1
ATOM 1517 O O . ALA A 1 217 ? -10.114 -7.679 4.552 1.00 69.43 246 ALA A O 1
ATOM 1519 N N . LEU A 1 218 ? -10.739 -5.575 4.060 1.00 74.21 247 LEU A N 1
ATOM 1520 C CA . LEU A 1 218 ? -11.341 -5.936 2.780 1.00 79.71 247 LEU A CA 1
ATOM 1521 C C . LEU A 1 218 ? -10.365 -5.704 1.633 1.00 76.35 247 LEU A C 1
ATOM 1522 O O . LEU A 1 218 ? -10.658 -6.021 0.479 1.00 71.29 247 LEU A O 1
ATOM 1527 N N . LEU A 1 219 ? -9.204 -5.146 1.960 1.00 69.29 248 LEU A N 1
ATOM 1528 C CA . LEU A 1 219 ? -8.166 -4.883 0.971 1.00 63.74 248 LEU A CA 1
ATOM 1529 C C . LEU A 1 219 ? -7.393 -6.160 0.652 1.00 65.03 248 LEU A C 1
ATOM 1530 O O . LEU A 1 219 ? -6.207 -6.272 0.957 1.00 68.78 248 LEU A O 1
ATOM 1535 N N . SER A 1 220 ? -8.080 -7.119 0.040 1.00 60.56 249 SER A N 1
ATOM 1536 C CA . SER A 1 220 ? -7.533 -8.453 -0.195 1.00 60.82 249 SER A CA 1
ATOM 1537 C C . SER A 1 220 ? -6.260 -8.454 -1.044 1.00 67.78 249 SER A C 1
ATOM 1538 O O . SER A 1 220 ? -5.472 -9.397 -0.989 1.00 67.83 249 SER A O 1
ATOM 1541 N N . ASN A 1 221 ? -6.064 -7.397 -1.826 1.00 58.33 250 ASN A N 1
ATOM 1542 C CA . ASN A 1 221 ? -4.940 -7.331 -2.754 1.00 59.08 250 ASN A CA 1
ATOM 1543 C C . ASN A 1 221 ? -3.732 -6.599 -2.177 1.00 62.04 250 ASN A C 1
ATOM 1544 O O . ASN A 1 221 ? -2.705 -6.460 -2.842 1.00 70.62 250 ASN A O 1
ATOM 1549 N N . LEU A 1 222 ? -3.863 -6.140 -0.937 1.00 52.55 251 LEU A N 1
ATOM 1550 C CA . LEU A 1 222 ? -2.865 -5.279 -0.308 1.00 53.95 251 LEU A CA 1
ATOM 1551 C C . LEU A 1 222 ? -1.557 -6.008 -0.002 1.00 54.87 251 LEU A C 1
ATOM 1552 O O . LEU A 1 222 ? -1.547 -6.976 0.753 1.00 56.58 251 LEU A O 1
ATOM 1557 N N . LYS A 1 223 ? -0.460 -5.538 -0.593 1.00 46.36 252 LYS A N 1
ATOM 1558 C CA . LYS A 1 223 ? 0.858 -6.133 -0.370 1.00 44.71 252 LYS A CA 1
ATOM 1559 C C . LYS A 1 223 ? 1.711 -5.295 0.582 1.00 55.79 252 LYS A C 1
ATOM 1560 O O . LYS A 1 223 ? 2.652 -5.801 1.196 1.00 58.12 252 LYS A O 1
ATOM 1566 N N . TYR A 1 224 ? 1.372 -4.016 0.706 1.00 49.02 253 TYR A N 1
ATOM 1567 C CA . TYR A 1 224 ? 2.175 -3.075 1.480 1.00 44.89 253 TYR A CA 1
ATOM 1568 C C . TYR A 1 224 ? 1.276 -2.161 2.306 1.00 40.13 253 TYR A C 1
ATOM 1569 O O . TYR A 1 224 ? 0.399 -1.489 1.767 1.00 50.23 253 TYR A O 1
ATOM 1578 N N . PHE A 1 225 ? 1.501 -2.135 3.616 1.00 39.84 254 PHE A N 1
ATOM 1579 C CA . PHE A 1 225 ? 0.674 -1.332 4.510 1.00 46.80 254 PHE A CA 1
ATOM 1580 C C . PHE A 1 225 ? 1.526 -0.559 5.507 1.00 50.89 254 PHE A C 1
ATOM 1581 O O . PHE A 1 225 ? 2.161 -1.146 6.383 1.00 45.97 254 PHE A O 1
ATOM 1589 N N . ASP A 1 226 ? 1.539 0.762 5.367 1.00 55.88 255 ASP A N 1
ATOM 1590 C CA . ASP A 1 226 ? 2.339 1.607 6.242 1.00 63.34 255 ASP A CA 1
ATOM 1591 C C . ASP A 1 226 ? 1.507 2.143 7.402 1.00 71.11 255 ASP A C 1
ATOM 1592 O O . ASP A 1 226 ? 0.959 1.369 8.183 1.00 81.76 255 ASP A O 1
ATOM 1597 N N . VAL A 1 227 ? 1.399 3.471 7.470 1.00 62.14 256 VAL A N 1
ATOM 1598 C CA . VAL A 1 227 ? 0.714 4.213 8.539 1.00 58.14 256 VAL A CA 1
ATOM 1599 C C . VAL A 1 227 ? 1.561 4.170 9.816 1.00 54.45 256 VAL A C 1
ATOM 1600 O O . VAL A 1 227 ? 1.074 3.839 10.896 1.00 70.46 256 VAL A O 1
ATOM 1604 N N . SER A 1 228 ? 2.844 4.489 9.681 1.00 42.31 257 SER A N 1
ATOM 1605 C CA . SER A 1 228 ? 3.731 4.580 10.838 1.00 50.49 257 SER A CA 1
ATOM 1606 C C . SER A 1 228 ? 4.070 6.038 11.142 1.00 47.00 257 SER A C 1
ATOM 1607 O O . SER A 1 228 ? 3.754 6.928 10.353 1.00 49.90 257 SER A O 1
ATOM 1610 N N . ASN A 1 229 ? 4.733 6.264 12.274 1.00 49.96 258 ASN A N 1
ATOM 1611 C CA . ASN A 1 229 ? 5.021 7.609 12.779 1.00 55.64 258 ASN A CA 1
ATOM 1612 C C . ASN A 1 229 ? 3.799 8.526 12.684 1.00 60.16 258 ASN A C 1
ATOM 1613 O O . ASN A 1 229 ? 3.880 9.655 12.198 1.00 56.62 258 ASN A O 1
ATOM 1618 N N . CYS A 1 230 ? 2.661 8.014 13.140 1.00 62.43 259 CYS A N 1
ATOM 1619 C CA . CYS A 1 230 ? 1.441 8.803 13.238 1.00 63.73 259 CYS A CA 1
ATOM 1620 C C . CYS A 1 230 ? 1.023 8.942 14.695 1.00 63.69 259 CYS A C 1
ATOM 1621 O O . CYS A 1 230 ? 1.826 8.728 15.604 1.00 65.93 259 CYS A O 1
ATOM 1624 N N . SER A 1 231 ? -0.238 9.296 14.914 1.00 61.92 260 SER A N 1
ATOM 1625 C CA . SER A 1 231 ? -0.748 9.477 16.266 1.00 61.31 260 SER A CA 1
ATOM 1626 C C . SER A 1 231 ? -1.918 8.539 16.544 1.00 55.41 260 SER A C 1
ATOM 1627 O O . SER A 1 231 ? -2.774 8.836 17.377 1.00 59.94 260 SER A O 1
ATOM 1630 N N . LEU A 1 232 ? -1.953 7.408 15.845 1.00 60.42 261 LEU A N 1
ATOM 1631 C CA . LEU A 1 232 ? -3.062 6.469 15.982 1.00 56.43 261 LEU A CA 1
ATOM 1632 C C . LEU A 1 232 ? -3.084 5.803 17.350 1.00 61.45 261 LEU A C 1
ATOM 1633 O O . LEU A 1 232 ? -2.143 5.933 18.133 1.00 69.81 261 LEU A O 1
ATOM 1638 N N . SER A 1 233 ? -4.164 5.079 17.624 1.00 61.31 262 SER A N 1
ATOM 1639 C CA . SER A 1 233 ? -4.336 4.423 18.911 1.00 62.15 262 SER A CA 1
ATOM 1640 C C . SER A 1 233 ? -5.370 3.305 18.843 1.00 65.63 262 SER A C 1
ATOM 1641 O O . SER A 1 233 ? -5.862 2.960 17.768 1.00 63.89 262 SER A O 1
ATOM 1644 N N . GLY A 1 234 ? -5.686 2.740 20.002 1.00 60.76 263 GLY A N 1
ATOM 1645 C CA . GLY A 1 234 ? -6.627 1.641 20.085 1.00 57.78 263 GLY A CA 1
ATOM 1646 C C . GLY A 1 234 ? -5.893 0.319 20.133 1.00 61.84 263 GLY A C 1
ATOM 1647 O O . GLY A 1 234 ? -4.665 0.282 20.175 1.00 71.00 263 GLY A O 1
ATOM 1648 N N . SER A 1 235 ? -6.649 -0.771 20.134 1.00 69.48 264 SER A N 1
ATOM 1649 C CA . SER A 1 235 ? -6.063 -2.090 19.975 1.00 65.12 264 SER A CA 1
ATOM 1650 C C . SER A 1 235 ? -5.760 -2.300 18.498 1.00 65.11 264 SER A C 1
ATOM 1651 O O . SER A 1 235 ? -6.300 -1.594 17.647 1.00 75.14 264 SER A O 1
ATOM 1654 N N . LEU A 1 236 ? -4.892 -3.254 18.185 1.00 73.09 265 LEU A N 1
ATOM 1655 C CA . LEU A 1 236 ? -4.702 -3.637 16.794 1.00 65.53 265 LEU A CA 1
ATOM 1656 C C . LEU A 1 236 ? -5.923 -4.431 16.353 1.00 73.62 265 LEU A C 1
ATOM 1657 O O . LEU A 1 236 ? -6.265 -5.440 16.970 1.00 79.89 265 LEU A O 1
ATOM 1662 N N . PRO A 1 237 ? -6.593 -3.970 15.288 1.00 64.05 266 PRO A N 1
ATOM 1663 C CA . PRO A 1 237 ? -7.834 -4.596 14.818 1.00 67.38 266 PRO A CA 1
ATOM 1664 C C . PRO A 1 237 ? -7.616 -6.035 14.358 1.00 67.32 266 PRO A C 1
ATOM 1665 O O . PRO A 1 237 ? -6.889 -6.265 13.391 1.00 62.36 266 PRO A O 1
ATOM 1669 N N . GLN A 1 238 ? -8.232 -6.981 15.066 1.00 64.83 267 GLN A N 1
ATOM 1670 C CA . GLN A 1 238 ? -8.109 -8.407 14.764 1.00 60.84 267 GLN A CA 1
ATOM 1671 C C . GLN A 1 238 ? -8.361 -8.732 13.294 1.00 68.10 267 GLN A C 1
ATOM 1672 O O . GLN A 1 238 ? -7.653 -9.548 12.702 1.00 65.43 267 GLN A O 1
ATOM 1678 N N . GLU A 1 239 ? -9.369 -8.081 12.717 1.00 67.13 268 GLU A N 1
ATOM 1679 C CA . GLU A 1 239 ? -9.817 -8.352 11.350 1.00 64.24 268 GLU A CA 1
ATOM 1680 C C . GLU A 1 239 ? -8.694 -8.336 10.312 1.00 65.96 268 GLU A C 1
ATOM 1681 O O . GLU A 1 239 ? -8.810 -8.965 9.261 1.00 71.06 268 GLU A O 1
ATOM 1687 N N . LEU A 1 240 ? -7.613 -7.620 10.609 1.00 57.40 269 LEU A N 1
ATOM 1688 C CA . LEU A 1 240 ? -6.516 -7.454 9.658 1.00 57.54 269 LEU A CA 1
ATOM 1689 C C . LEU A 1 240 ? -5.791 -8.766 9.363 1.00 63.65 269 LEU A C 1
ATOM 1690 O O . LEU A 1 240 ? -4.971 -8.833 8.447 1.00 59.78 269 LEU A O 1
ATOM 1695 N N . GLY A 1 241 ? -6.090 -9.804 10.139 1.00 56.21 270 GLY A N 1
ATOM 1696 C CA . GLY A 1 241 ? -5.565 -11.129 9.868 1.00 56.52 270 GLY A CA 1
ATOM 1697 C C . GLY A 1 241 ? -6.075 -11.654 8.538 1.00 64.15 270 GLY A C 1
ATOM 1698 O O . GLY A 1 241 ? -5.491 -12.564 7.949 1.00 73.26 270 GLY A O 1
ATOM 1699 N N . ASN A 1 242 ? -7.178 -11.077 8.070 1.00 59.57 271 ASN A N 1
ATOM 1700 C CA . ASN A 1 242 ? -7.754 -11.427 6.777 1.00 64.03 271 ASN A CA 1
ATOM 1701 C C . ASN A 1 242 ? -6.884 -10.971 5.610 1.00 68.57 271 ASN A C 1
ATOM 1702 O O . ASN A 1 242 ? -7.031 -11.458 4.489 1.00 71.19 271 ASN A O 1
ATOM 1707 N N . LEU A 1 243 ? -5.977 -10.038 5.877 1.00 72.37 272 LEU A N 1
ATOM 1708 C CA . LEU A 1 243 ? -5.132 -9.482 4.827 1.00 58.72 272 LEU A CA 1
ATOM 1709 C C . LEU A 1 243 ? -3.977 -10.395 4.448 1.00 66.09 272 LEU A C 1
ATOM 1710 O O . LEU A 1 243 ? -2.822 -10.097 4.747 1.00 78.24 272 LEU A O 1
ATOM 1715 N N . SER A 1 244 ? -4.282 -11.495 3.767 1.00 59.79 273 SER A N 1
ATOM 1716 C CA . SER A 1 244 ? -3.235 -12.281 3.131 1.00 54.76 273 SER A CA 1
ATOM 1717 C C . SER A 1 244 ? -2.663 -11.443 1.992 1.00 75.96 273 SER A C 1
ATOM 1718 O O . SER A 1 244 ? -3.082 -10.298 1.800 1.00 81.50 273 SER A O 1
ATOM 1721 N N . ASN A 1 245 ? -1.700 -11.997 1.257 1.00 75.15 274 ASN A N 1
ATOM 1722 C CA . ASN A 1 245 ? -0.997 -11.276 0.187 1.00 66.15 274 ASN A CA 1
ATOM 1723 C C . ASN A 1 245 ? -0.082 -10.174 0.734 1.00 60.39 274 ASN A C 1
ATOM 1724 O O . ASN A 1 245 ? 0.878 -9.773 0.077 1.00 60.70 274 ASN A O 1
ATOM 1729 N N . LEU A 1 246 ? -0.394 -9.683 1.931 1.00 47.96 275 LEU A N 1
ATOM 1730 C CA . LEU A 1 246 ? 0.358 -8.606 2.568 1.00 56.55 275 LEU A CA 1
ATOM 1731 C C . LEU A 1 246 ? 1.778 -9.033 2.931 1.00 52.26 275 LEU A C 1
ATOM 1732 O O . LEU A 1 246 ? 1.978 -10.038 3.611 1.00 45.41 275 LEU A O 1
ATOM 1737 N N . GLU A 1 247 ? 2.760 -8.258 2.479 1.00 48.68 276 GLU A N 1
ATOM 1738 C CA . GLU A 1 247 ? 4.164 -8.601 2.679 1.00 51.89 276 GLU A CA 1
ATOM 1739 C C . GLU A 1 247 ? 4.865 -7.644 3.641 1.00 53.66 276 GLU A C 1
ATOM 1740 O O . GLU A 1 247 ? 5.865 -8.002 4.261 1.00 47.11 276 GLU A O 1
ATOM 1746 N N . THR A 1 248 ? 4.343 -6.428 3.759 1.00 43.22 277 THR A N 1
ATOM 1747 C CA . THR A 1 248 ? 4.977 -5.413 4.592 1.00 45.48 277 THR A CA 1
ATOM 1748 C C . THR A 1 248 ? 3.976 -4.745 5.526 1.00 49.46 277 THR A C 1
ATOM 1749 O O . THR A 1 248 ? 2.991 -4.157 5.081 1.00 52.23 277 THR A O 1
ATOM 1753 N N . LEU A 1 249 ? 4.236 -4.843 6.825 1.00 41.89 278 LEU A N 1
ATOM 1754 C CA . LEU A 1 249 ? 3.334 -4.289 7.823 1.00 39.51 278 LEU A CA 1
ATOM 1755 C C . LEU A 1 249 ? 4.090 -3.368 8.774 1.00 40.49 278 LEU A C 1
ATOM 1756 O O . LEU A 1 249 ? 4.730 -3.825 9.720 1.00 46.32 278 LEU A O 1
ATOM 1761 N N . PHE A 1 250 ? 4.008 -2.067 8.515 1.00 47.88 279 PHE A N 1
ATOM 1762 C CA . PHE A 1 250 ? 4.674 -1.075 9.350 1.00 43.34 279 PHE A CA 1
ATOM 1763 C C . PHE A 1 250 ? 3.657 -0.305 10.176 1.00 44.10 279 PHE A C 1
ATOM 1764 O O . PHE A 1 250 ? 2.839 0.422 9.630 1.00 38.76 279 PHE A O 1
ATOM 1772 N N . LEU A 1 251 ? 3.712 -0.449 11.493 1.00 45.49 280 LEU A N 1
ATOM 1773 C CA . LEU A 1 251 ? 2.810 0.299 12.359 1.00 46.80 280 LEU A CA 1
ATOM 1774 C C . LEU A 1 251 ? 3.585 0.917 13.506 1.00 54.94 280 LEU A C 1
ATOM 1775 O O . LEU A 1 251 ? 3.027 1.203 14.565 1.00 58.45 280 LEU A O 1
ATOM 1780 N N . PHE A 1 252 ? 4.878 1.129 13.287 1.00 34.58 281 PHE A N 1
ATOM 1781 C CA . PHE A 1 252 ? 5.739 1.587 14.362 1.00 34.28 281 PHE A CA 1
ATOM 1782 C C . PHE A 1 252 ? 5.542 3.068 14.657 1.00 45.78 281 PHE A C 1
ATOM 1783 O O . PHE A 1 252 ? 4.987 3.809 13.844 1.00 46.23 281 PHE A O 1
ATOM 1791 N N . GLN A 1 253 ? 6.006 3.478 15.834 1.00 51.27 282 GLN A N 1
ATOM 1792 C CA . GLN A 1 253 ? 5.945 4.866 16.280 1.00 59.81 282 GLN A CA 1
ATOM 1793 C C . GLN A 1 253 ? 4.518 5.411 16.252 1.00 53.06 282 GLN A C 1
ATOM 1794 O O . GLN A 1 253 ? 4.259 6.500 15.739 1.00 63.08 282 GLN A O 1
ATOM 1800 N N . ASN A 1 254 ? 3.598 4.628 16.808 1.00 56.28 283 ASN A N 1
ATOM 1801 C CA . ASN A 1 254 ? 2.235 5.074 17.078 1.00 54.68 283 ASN A CA 1
ATOM 1802 C C . ASN A 1 254 ? 1.924 4.970 18.566 1.00 48.47 283 ASN A C 1
ATOM 1803 O O . ASN A 1 254 ? 2.813 5.107 19.406 1.00 56.69 283 ASN A O 1
ATOM 1808 N N . GLY A 1 255 ? 0.660 4.718 18.885 1.00 46.77 284 GLY A N 1
ATOM 1809 C CA . GLY A 1 255 ? 0.234 4.605 20.268 1.00 50.18 284 GLY A CA 1
ATOM 1810 C C . GLY A 1 255 ? -0.699 3.434 20.503 1.00 53.12 284 GLY A C 1
ATOM 1811 O O . GLY A 1 255 ? -1.545 3.479 21.397 1.00 53.35 284 GLY A O 1
ATOM 1812 N N . PHE A 1 256 ? -0.547 2.386 19.698 1.00 51.21 285 PHE A N 1
ATOM 1813 C CA . PHE A 1 256 ? -1.385 1.197 19.823 1.00 48.14 285 PHE A CA 1
ATOM 1814 C C . PHE A 1 256 ? -1.215 0.534 21.183 1.00 55.32 285 PHE A C 1
ATOM 1815 O O . PHE A 1 256 ? -0.100 0.415 21.692 1.00 64.49 285 PHE A O 1
ATOM 1823 N N . THR A 1 257 ? -2.327 0.099 21.764 1.00 55.12 286 THR A N 1
ATOM 1824 C CA . THR A 1 257 ? -2.288 -0.657 23.008 1.00 60.89 286 THR A CA 1
ATOM 1825 C C . THR A 1 257 ? -2.874 -2.047 22.807 1.00 60.20 286 THR A C 1
ATOM 1826 O O . THR A 1 257 ? -3.068 -2.494 21.676 1.00 53.88 286 THR A O 1
ATOM 1830 N N . GLY A 1 258 ? -3.169 -2.723 23.911 1.00 60.17 287 GLY A N 1
ATOM 1831 C CA . GLY A 1 258 ? -3.692 -4.073 23.851 1.00 68.97 287 GLY A CA 1
ATOM 1832 C C . GLY A 1 258 ? -2.645 -5.036 23.329 1.00 60.76 287 GLY A C 1
ATOM 1833 O O . GLY A 1 258 ? -1.473 -4.682 23.198 1.00 57.73 287 GLY A O 1
ATOM 1834 N N . GLU A 1 259 ? -3.066 -6.259 23.028 1.00 65.03 288 GLU A N 1
ATOM 1835 C CA . GLU A 1 259 ? -2.139 -7.294 22.593 1.00 59.57 288 GLU A CA 1
ATOM 1836 C C . GLU A 1 259 ? -2.066 -7.385 21.077 1.00 65.69 288 GLU A C 1
ATOM 1837 O O . GLU A 1 259 ? -2.930 -6.867 20.368 1.00 76.62 288 GLU A O 1
ATOM 1843 N N . ILE A 1 260 ? -1.021 -8.041 20.584 1.00 64.56 289 ILE A N 1
ATOM 1844 C CA . ILE A 1 260 ? -0.956 -8.401 19.178 1.00 65.45 289 ILE A CA 1
ATOM 1845 C C . ILE A 1 260 ? -1.979 -9.503 18.927 1.00 67.21 289 ILE A C 1
ATOM 1846 O O . ILE A 1 260 ? -1.940 -10.548 19.578 1.00 70.15 289 ILE A O 1
ATOM 1851 N N . PRO A 1 261 ? -2.908 -9.266 17.988 1.00 66.68 290 PRO A N 1
ATOM 1852 C CA . PRO A 1 261 ? -3.964 -10.235 17.677 1.00 63.30 290 PRO A CA 1
ATOM 1853 C C . PRO A 1 261 ? -3.382 -11.551 17.181 1.00 56.25 290 PRO A C 1
ATOM 1854 O O . PRO A 1 261 ? -2.453 -11.548 16.374 1.00 54.00 290 PRO A O 1
ATOM 1858 N N . GLU A 1 262 ? -3.922 -12.663 17.668 1.00 60.52 291 GLU A N 1
ATOM 1859 C CA . GLU A 1 262 ? -3.430 -13.978 17.283 1.00 69.26 291 GLU A CA 1
ATOM 1860 C C . GLU A 1 262 ? -3.856 -14.301 15.854 1.00 71.97 291 GLU A C 1
ATOM 1861 O O . GLU A 1 262 ? -3.294 -15.189 15.212 1.00 74.25 291 GLU A O 1
ATOM 1867 N N . SER A 1 263 ? -4.851 -13.565 15.366 1.00 66.94 292 SER A N 1
ATOM 1868 C CA . SER A 1 263 ? -5.300 -13.664 13.981 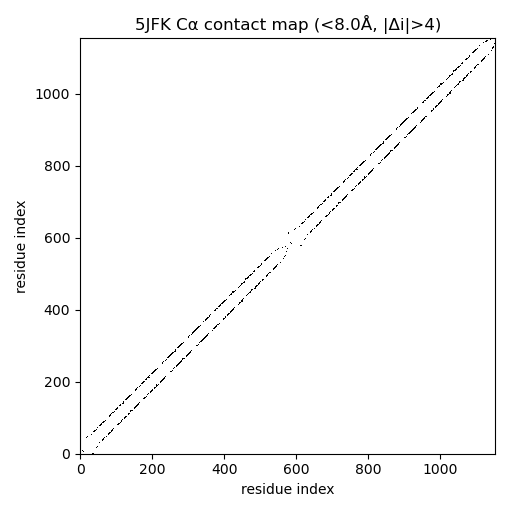1.00 70.04 292 SER A CA 1
ATOM 1869 C C . SER A 1 263 ? -4.221 -13.284 12.970 1.00 67.39 292 SER A C 1
ATOM 1870 O O . SER A 1 263 ? -4.317 -13.629 11.793 1.00 57.48 292 SER A O 1
ATOM 1873 N N . TYR A 1 264 ? -3.196 -12.574 13.430 1.00 60.45 293 TYR A N 1
ATOM 1874 C CA . TYR A 1 264 ? -2.151 -12.080 12.537 1.00 67.65 293 TYR A CA 1
ATOM 1875 C C . TYR A 1 264 ? -1.191 -13.186 12.114 1.00 71.15 293 TYR A C 1
ATOM 1876 O O . TYR A 1 264 ? -0.310 -12.969 11.283 1.00 73.90 293 TYR A O 1
ATOM 1885 N N . SER A 1 265 ? -1.363 -14.371 12.687 1.00 71.58 294 SER A N 1
ATOM 1886 C CA . SER A 1 265 ? -0.544 -15.520 12.321 1.00 73.59 294 SER A CA 1
ATOM 1887 C C . SER A 1 265 ? -0.995 -16.114 10.992 1.00 61.55 294 SER A C 1
ATOM 1888 O O . SER A 1 265 ? -0.436 -17.103 10.518 1.00 55.29 294 SER A O 1
ATOM 1891 N N . ASN A 1 266 ? -2.018 -15.507 10.404 1.00 67.19 295 ASN A N 1
ATOM 1892 C CA . ASN A 1 266 ? -2.565 -15.969 9.139 1.00 63.39 295 ASN A CA 1
ATOM 1893 C C . ASN A 1 266 ? -2.027 -15.147 7.973 1.00 65.23 295 ASN A C 1
ATOM 1894 O O . ASN A 1 266 ? -2.402 -15.361 6.820 1.00 78.97 295 ASN A O 1
ATOM 1899 N N . LEU A 1 267 ? -1.145 -14.202 8.288 1.00 53.75 296 LEU A N 1
ATOM 1900 C CA . LEU A 1 267 ? -0.512 -13.360 7.280 1.00 50.27 296 LEU A CA 1
ATOM 1901 C C . LEU A 1 267 ? 0.643 -14.113 6.625 1.00 61.03 296 LEU A C 1
ATOM 1902 O O . LEU A 1 267 ? 1.809 -13.767 6.815 1.00 72.35 296 LEU A O 1
ATOM 1907 N N . LYS A 1 268 ? 0.308 -15.145 5.859 1.00 64.26 297 LYS A N 1
ATOM 1908 C CA . LYS A 1 268 ? 1.296 -16.068 5.304 1.00 59.94 297 LYS A CA 1
ATOM 1909 C C . LYS A 1 268 ? 2.301 -15.431 4.339 1.00 57.24 297 LYS A C 1
ATOM 1910 O O . LYS A 1 268 ? 3.342 -16.020 4.051 1.00 64.99 297 LYS A O 1
ATOM 1916 N N . SER A 1 269 ? 1.996 -14.238 3.840 1.00 51.05 298 SER A N 1
ATOM 1917 C CA . SER A 1 269 ? 2.874 -13.578 2.878 1.00 57.46 298 SER A CA 1
ATOM 1918 C C . SER A 1 269 ? 3.824 -12.586 3.543 1.00 60.20 298 SER A C 1
ATOM 1919 O O . SER A 1 269 ? 4.724 -12.050 2.895 1.00 60.12 298 SER A O 1
ATOM 1922 N N . LEU A 1 270 ? 3.625 -12.355 4.838 1.00 43.86 299 LEU A N 1
ATOM 1923 C CA . LEU A 1 270 ? 4.307 -11.277 5.549 1.00 41.60 299 LEU A CA 1
ATOM 1924 C C . LEU A 1 270 ? 5.822 -11.471 5.581 1.00 43.26 299 LEU A C 1
ATOM 1925 O O . LEU A 1 270 ? 6.320 -12.477 6.085 1.00 51.65 299 LEU A O 1
ATOM 1930 N N . LYS A 1 271 ? 6.547 -10.495 5.042 1.00 41.15 300 LYS A N 1
ATOM 1931 C CA . LYS A 1 271 ? 8.006 -10.523 5.034 1.00 45.23 300 LYS A CA 1
ATOM 1932 C C . LYS A 1 271 ? 8.590 -9.620 6.115 1.00 49.23 300 LYS A C 1
ATOM 1933 O O . LYS A 1 271 ? 9.514 -10.007 6.831 1.00 53.38 300 LYS A O 1
ATOM 1939 N N . LEU A 1 272 ? 8.042 -8.414 6.227 1.00 38.21 301 LEU A N 1
ATOM 1940 C CA . LEU A 1 272 ? 8.548 -7.418 7.164 1.00 36.86 301 LEU A CA 1
ATOM 1941 C C . LEU A 1 272 ? 7.475 -7.043 8.181 1.00 48.40 301 LEU A C 1
ATOM 1942 O O . LEU A 1 272 ? 6.356 -6.690 7.810 1.00 37.52 301 LEU A O 1
ATOM 1947 N N . LEU A 1 273 ? 7.818 -7.123 9.463 1.00 38.95 302 LEU A N 1
ATOM 1948 C CA . LEU A 1 273 ? 6.895 -6.734 10.523 1.00 42.74 302 LEU A CA 1
ATOM 1949 C C . LEU A 1 273 ? 7.586 -5.754 11.466 1.00 54.21 302 LEU A C 1
ATOM 1950 O O . LEU A 1 273 ? 8.688 -6.015 11.947 1.00 53.95 302 LEU A O 1
ATOM 1955 N N . ASP A 1 274 ? 6.931 -4.626 11.725 1.00 48.70 303 ASP A N 1
ATOM 1956 C CA . ASP A 1 274 ? 7.500 -3.595 12.586 1.00 38.84 303 ASP A CA 1
ATOM 1957 C C . ASP A 1 274 ? 6.417 -2.947 13.446 1.00 35.19 303 ASP A C 1
ATOM 1958 O O . ASP A 1 274 ? 5.632 -2.135 12.959 1.00 55.58 303 ASP A O 1
ATOM 1963 N N . PHE A 1 275 ? 6.376 -3.315 14.724 1.00 44.04 304 PHE A N 1
ATOM 1964 C CA . PHE A 1 275 ? 5.442 -2.708 15.670 1.00 41.38 304 PHE A CA 1
ATOM 1965 C C . PHE A 1 275 ? 6.170 -1.862 16.705 1.00 40.74 304 PHE A C 1
ATOM 1966 O O . PHE A 1 275 ? 5.627 -1.583 17.774 1.00 40.21 304 PHE A O 1
ATOM 1974 N N . SER A 1 276 ? 7.398 -1.461 16.395 1.00 46.94 305 SER A N 1
ATOM 1975 C CA . SER A 1 276 ? 8.248 -0.809 17.384 1.00 49.72 305 SER A CA 1
ATOM 1976 C C . SER A 1 276 ? 7.671 0.526 17.850 1.00 45.50 305 SER A C 1
ATOM 1977 O O . SER A 1 276 ? 6.854 1.127 17.162 1.00 41.85 305 SER A O 1
ATOM 1980 N N . SER A 1 277 ? 8.075 0.958 19.041 1.00 46.90 306 SER A N 1
ATOM 1981 C CA . SER A 1 277 ? 7.651 2.243 19.598 1.00 37.61 306 SER A CA 1
ATOM 1982 C C . SER A 1 277 ? 6.131 2.378 19.681 1.00 52.55 306 SER A C 1
ATOM 1983 O O . SER A 1 277 ? 5.560 3.375 19.238 1.00 63.38 306 SER A O 1
ATOM 1986 N N . ASN A 1 278 ? 5.481 1.365 20.243 1.00 46.21 307 ASN A N 1
ATOM 1987 C CA . ASN A 1 278 ? 4.074 1.468 20.607 1.00 49.63 307 ASN A CA 1
ATOM 1988 C C . ASN A 1 278 ? 3.899 1.160 22.088 1.00 53.65 307 ASN A C 1
ATOM 1989 O O . ASN A 1 278 ? 4.851 1.252 22.863 1.00 49.72 307 ASN A O 1
ATOM 1994 N N . GLN A 1 279 ? 2.686 0.791 22.482 1.00 54.16 308 GLN A N 1
ATOM 1995 C CA . GLN A 1 279 ? 2.426 0.426 23.868 1.00 51.97 308 GLN A CA 1
ATOM 1996 C C . GLN A 1 279 ? 1.759 -0.939 23.940 1.00 46.02 308 GLN A C 1
ATOM 1997 O O . GLN A 1 279 ? 0.919 -1.185 24.805 1.00 55.54 308 GLN A O 1
ATOM 2003 N N . LEU A 1 280 ? 2.137 -1.821 23.021 1.00 53.69 309 LEU A N 1
ATOM 2004 C CA . LEU A 1 280 ? 1.610 -3.179 23.000 1.00 44.58 309 LEU A CA 1
ATOM 2005 C C . LEU A 1 280 ? 2.009 -3.934 24.258 1.00 45.29 309 LEU A C 1
ATOM 2006 O O . LEU A 1 280 ? 3.113 -3.765 24.770 1.00 61.89 309 LEU A O 1
ATOM 2011 N N . SER A 1 281 ? 1.101 -4.769 24.749 1.00 47.24 310 SER A N 1
ATOM 2012 C CA . SER A 1 281 ? 1.368 -5.589 25.920 1.00 49.65 310 SER A CA 1
ATOM 2013 C C . SER A 1 281 ? 1.057 -7.044 25.601 1.00 59.38 310 SER A C 1
ATOM 2014 O O . SER A 1 281 ? 0.607 -7.363 24.500 1.00 62.45 310 SER A O 1
ATOM 2017 N N . GLY A 1 282 ? 1.300 -7.926 26.563 1.00 58.16 311 GLY A N 1
ATOM 2018 C CA . GLY A 1 282 ? 1.049 -9.339 26.364 1.00 51.19 311 GLY A CA 1
ATOM 2019 C C . GLY A 1 282 ? 2.240 -10.027 25.729 1.00 59.94 311 GLY A C 1
ATOM 2020 O O . GLY A 1 282 ? 3.371 -9.554 25.838 1.00 71.92 311 GLY A O 1
ATOM 2021 N N . SER A 1 283 ? 1.986 -11.145 25.061 1.00 51.75 312 SER A N 1
ATOM 2022 C CA . SER A 1 283 ? 3.058 -11.972 24.524 1.00 48.99 312 SER A CA 1
ATOM 2023 C C . SER A 1 283 ? 3.068 -11.967 23.002 1.00 50.38 312 SER A C 1
ATOM 2024 O O . SER A 1 283 ? 2.050 -11.688 22.369 1.00 57.67 312 SER A O 1
ATOM 2027 N N . ILE A 1 284 ? 4.223 -12.267 22.418 1.00 45.25 313 ILE A N 1
ATOM 2028 C CA . ILE A 1 284 ? 4.285 -12.548 20.992 1.00 47.30 313 ILE A CA 1
ATOM 2029 C C . ILE A 1 284 ? 3.502 -13.828 20.741 1.00 52.15 313 ILE A C 1
ATOM 2030 O O . ILE A 1 284 ? 3.849 -14.880 21.279 1.00 65.79 313 ILE A O 1
ATOM 2035 N N . PRO A 1 285 ? 2.437 -13.743 19.930 1.00 60.33 314 PRO A N 1
ATOM 2036 C CA . PRO A 1 285 ? 1.566 -14.904 19.709 1.00 62.59 314 PRO A CA 1
ATOM 2037 C C . PRO A 1 285 ? 2.317 -16.063 19.061 1.00 61.86 314 PRO A C 1
ATOM 2038 O O . PRO A 1 285 ? 3.095 -15.852 18.131 1.00 63.55 314 PRO A O 1
ATOM 2042 N N . SER A 1 286 ? 2.081 -17.274 19.557 1.00 51.09 315 SER A N 1
ATOM 2043 C CA . SER A 1 286 ? 2.843 -18.444 19.134 1.00 51.70 315 SER A CA 1
ATOM 2044 C C . SER A 1 286 ? 2.600 -18.792 17.671 1.00 68.48 315 SER A C 1
ATOM 2045 O O . SER A 1 286 ? 3.391 -19.505 17.056 1.00 67.36 315 SER A O 1
ATOM 2048 N N . GLY A 1 287 ? 1.503 -18.284 17.121 1.00 51.89 316 GLY A N 1
ATOM 2049 C CA . GLY A 1 287 ? 1.209 -18.450 15.712 1.00 51.92 316 GLY A CA 1
ATOM 2050 C C . GLY A 1 287 ? 2.258 -17.844 14.796 1.00 57.24 316 GLY A C 1
ATOM 2051 O O . GLY A 1 287 ? 2.401 -18.268 13.649 1.00 59.85 316 GLY A O 1
ATOM 2052 N N . PHE A 1 288 ? 2.987 -16.846 15.295 1.00 55.93 317 PHE A N 1
ATOM 2053 C CA . PHE A 1 288 ? 4.073 -16.217 14.540 1.00 55.27 317 PHE A CA 1
ATOM 2054 C C . PHE A 1 288 ? 5.108 -17.226 14.045 1.00 55.86 317 PHE A C 1
ATOM 2055 O O . PHE A 1 288 ? 5.859 -16.952 13.109 1.00 51.80 317 PHE A O 1
ATOM 2063 N N . SER A 1 289 ? 5.139 -18.394 14.679 1.00 59.35 318 SER A N 1
ATOM 2064 C CA . SER A 1 289 ? 6.062 -19.454 14.301 1.00 61.04 318 SER A CA 1
ATOM 2065 C C . SER A 1 289 ? 5.683 -20.070 12.956 1.00 58.34 318 SER A C 1
ATOM 2066 O O . SER A 1 289 ? 6.456 -20.830 12.374 1.00 60.07 318 SER A O 1
ATOM 2069 N N . THR A 1 290 ? 4.493 -19.732 12.466 1.00 49.90 319 THR A N 1
ATOM 2070 C CA . THR A 1 290 ? 4.008 -20.257 11.193 1.00 52.83 319 THR A CA 1
ATOM 2071 C C . THR A 1 290 ? 4.163 -19.259 10.043 1.00 55.71 319 THR A C 1
ATOM 2072 O O . THR A 1 290 ? 3.905 -19.597 8.888 1.00 62.95 319 THR A O 1
ATOM 2076 N N . LEU A 1 291 ? 4.579 -18.035 10.358 1.00 57.92 320 LEU A N 1
ATOM 2077 C CA . LEU A 1 291 ? 4.835 -17.023 9.332 1.00 54.15 320 LEU A CA 1
ATOM 2078 C C . LEU A 1 291 ? 6.178 -17.282 8.648 1.00 52.28 320 LEU A C 1
ATOM 2079 O O . LEU A 1 291 ? 7.128 -16.516 8.812 1.00 54.53 320 LEU A O 1
ATOM 2084 N N . LYS A 1 292 ? 6.236 -18.358 7.867 1.00 55.78 321 LYS A N 1
ATOM 2085 C CA . LYS A 1 292 ? 7.490 -18.873 7.315 1.00 52.14 321 LYS A CA 1
ATOM 2086 C C . LYS A 1 292 ? 8.214 -17.949 6.332 1.00 51.27 321 LYS A C 1
ATOM 2087 O O . LYS A 1 292 ? 9.308 -18.277 5.872 1.00 69.46 321 LYS A O 1
ATOM 2093 N N . ASN A 1 293 ? 7.622 -16.806 6.004 1.00 45.80 322 ASN A N 1
ATOM 2094 C CA . ASN A 1 293 ? 8.261 -15.878 5.074 1.00 45.53 322 ASN A CA 1
ATOM 2095 C C . ASN A 1 293 ? 8.850 -14.648 5.755 1.00 53.07 322 ASN A C 1
ATOM 2096 O O . ASN A 1 293 ? 9.408 -13.773 5.093 1.00 58.84 322 ASN A O 1
ATOM 2101 N N . LEU A 1 294 ? 8.716 -14.585 7.076 1.00 52.04 323 LEU A N 1
ATOM 2102 C CA . LEU A 1 294 ? 9.238 -13.468 7.855 1.00 47.17 323 LEU A CA 1
ATOM 2103 C C . LEU A 1 294 ? 10.734 -13.260 7.641 1.00 47.57 323 LEU A C 1
ATOM 2104 O O . LEU A 1 294 ? 11.533 -14.182 7.798 1.00 46.40 323 LEU A O 1
ATOM 2109 N N . THR A 1 295 ? 11.097 -12.035 7.280 1.00 54.37 324 THR A N 1
ATOM 2110 C CA . THR A 1 295 ? 12.489 -11.653 7.089 1.00 46.72 324 THR A CA 1
ATOM 2111 C C . THR A 1 295 ? 12.934 -10.783 8.259 1.00 46.27 324 THR A C 1
ATOM 2112 O O . THR A 1 295 ? 14.063 -10.879 8.742 1.00 49.66 324 THR A O 1
ATOM 2116 N N . TRP A 1 296 ? 12.006 -9.957 8.724 1.00 38.24 325 TRP A N 1
ATOM 2117 C CA . TRP A 1 296 ? 12.301 -8.863 9.634 1.00 34.35 325 TRP A CA 1
ATOM 2118 C C . TRP A 1 296 ? 11.224 -8.797 10.710 1.00 47.21 325 TRP A C 1
ATOM 2119 O O . TRP A 1 296 ? 10.059 -8.538 10.411 1.00 49.93 325 TRP A O 1
ATOM 2130 N N . LEU A 1 297 ? 11.602 -9.041 11.959 1.00 42.94 326 LEU A N 1
ATOM 2131 C CA . LEU A 1 297 ? 10.640 -8.957 13.051 1.00 41.69 326 LEU A CA 1
ATOM 2132 C C . LEU A 1 297 ? 11.122 -7.977 14.105 1.00 37.66 326 LEU A C 1
ATOM 2133 O O . LEU A 1 297 ? 12.096 -8.234 14.814 1.00 39.96 326 LEU A O 1
ATOM 2138 N N . SER A 1 298 ? 10.421 -6.851 14.192 1.00 43.61 327 SER A N 1
ATOM 2139 C CA . SER A 1 298 ? 10.806 -5.755 15.068 1.00 47.89 327 SER A CA 1
ATOM 2140 C C . SER A 1 298 ? 9.651 -5.345 15.973 1.00 45.64 327 SER A C 1
ATOM 2141 O O . SER A 1 298 ? 8.591 -4.935 15.501 1.00 38.24 327 SER A O 1
ATOM 2144 N N . LEU A 1 299 ? 9.866 -5.463 17.278 1.00 34.10 328 LEU A N 1
ATOM 2145 C CA . LEU A 1 299 ? 8.848 -5.127 18.264 1.00 34.06 328 LEU A CA 1
ATOM 2146 C C . LEU A 1 299 ? 9.474 -4.263 19.349 1.00 39.45 328 LEU A C 1
ATOM 2147 O O . LEU A 1 299 ? 9.100 -4.337 20.519 1.00 43.02 328 LEU A O 1
ATOM 2152 N N . ILE A 1 300 ? 10.432 -3.442 18.932 1.00 38.10 329 ILE A N 1
ATOM 2153 C CA . ILE A 1 300 ? 11.228 -2.609 19.827 1.00 33.01 329 ILE A CA 1
ATOM 2154 C C . ILE A 1 300 ? 10.372 -1.660 20.662 1.00 43.80 329 ILE A C 1
ATOM 2155 O O . ILE A 1 300 ? 9.362 -1.149 20.187 1.00 37.85 329 ILE A O 1
ATOM 2160 N N . SER A 1 301 ? 10.776 -1.445 21.912 1.00 44.19 330 SER A N 1
ATOM 2161 C CA . SER A 1 301 ? 10.182 -0.414 22.760 1.00 48.98 330 SER A CA 1
ATOM 2162 C C . SER A 1 301 ? 8.670 -0.555 22.899 1.00 48.36 330 SER A C 1
ATOM 2163 O O . SER A 1 301 ? 7.922 0.385 22.631 1.00 43.20 330 SER A O 1
ATOM 2166 N N . ASN A 1 302 ? 8.230 -1.737 23.313 1.00 37.53 331 ASN A N 1
ATOM 2167 C CA . ASN A 1 302 ? 6.842 -1.950 23.696 1.00 47.74 331 ASN A CA 1
ATOM 2168 C C . ASN A 1 302 ? 6.778 -2.418 25.142 1.00 50.53 331 ASN A C 1
ATOM 2169 O O . ASN A 1 302 ? 7.796 -2.451 25.833 1.00 54.66 331 ASN A O 1
ATOM 2174 N N . ASN A 1 303 ? 5.584 -2.772 25.602 1.00 53.10 332 ASN A N 1
ATOM 2175 C CA . ASN A 1 303 ? 5.431 -3.360 26.926 1.00 54.07 332 ASN A CA 1
ATOM 2176 C C . ASN A 1 303 ? 5.146 -4.855 26.828 1.00 46.74 332 ASN A C 1
ATOM 2177 O O . ASN A 1 303 ? 4.404 -5.412 27.637 1.00 50.98 332 ASN A O 1
ATOM 2182 N N . LEU A 1 304 ? 5.741 -5.494 25.824 1.00 45.92 333 LEU A N 1
ATOM 2183 C CA . LEU A 1 304 ? 5.583 -6.929 25.612 1.00 42.89 333 LEU A CA 1
ATOM 2184 C C . LEU A 1 304 ? 6.248 -7.743 26.715 1.00 49.93 333 LEU A C 1
ATOM 2185 O O . LEU A 1 304 ? 7.178 -7.278 27.376 1.00 51.03 333 LEU A O 1
ATOM 2190 N N . SER A 1 305 ? 5.760 -8.964 26.907 1.00 50.44 334 SER A N 1
ATOM 2191 C CA . SER A 1 305 ? 6.211 -9.813 28.001 1.00 57.11 334 SER A CA 1
ATOM 2192 C C . SER A 1 305 ? 6.073 -11.284 27.633 1.00 62.88 334 SER A C 1
ATOM 2193 O O . SER A 1 305 ? 5.940 -11.630 26.458 1.00 63.15 334 SER A O 1
ATOM 2196 N N . GLY A 1 306 ? 6.104 -12.145 28.644 1.00 59.93 335 GLY A N 1
ATOM 2197 C CA . GLY A 1 306 ? 6.060 -13.578 28.428 1.00 51.52 335 GLY A CA 1
ATOM 2198 C C . GLY A 1 306 ? 7.285 -14.063 27.681 1.00 55.50 335 GLY A C 1
ATOM 2199 O O . GLY A 1 306 ? 8.270 -13.338 27.548 1.00 62.27 335 GLY A O 1
ATOM 2200 N N . GLU A 1 307 ? 7.226 -15.293 27.187 1.00 55.30 336 GLU A N 1
ATOM 2201 C CA . GLU A 1 307 ? 8.376 -15.895 26.528 1.00 56.27 336 GLU A CA 1
ATOM 2202 C C . GLU A 1 307 ? 8.285 -15.770 25.013 1.00 55.12 336 GLU A C 1
ATOM 2203 O O . GLU A 1 307 ? 7.207 -15.554 24.458 1.00 54.42 336 GLU A O 1
ATOM 2209 N N . VAL A 1 308 ? 9.428 -15.897 24.351 1.00 56.27 337 VAL A N 1
ATOM 2210 C CA . VAL A 1 308 ? 9.473 -15.891 22.897 1.00 44.46 337 VAL A CA 1
ATOM 2211 C C . VAL A 1 308 ? 9.187 -17.301 22.403 1.00 53.09 337 VAL A C 1
ATOM 2212 O O . VAL A 1 308 ? 9.865 -18.245 22.808 1.00 62.26 337 VAL A O 1
ATOM 2216 N N . PRO A 1 309 ? 8.161 -17.451 21.550 1.00 60.74 338 PRO A N 1
ATOM 2217 C CA . PRO A 1 309 ? 7.779 -18.765 21.020 1.00 48.65 338 PRO A CA 1
ATOM 2218 C C . PRO A 1 309 ? 8.975 -19.507 20.437 1.00 48.62 338 PRO A C 1
ATOM 2219 O O . PRO A 1 309 ? 9.704 -18.945 19.620 1.00 58.85 338 PRO A O 1
ATOM 2223 N N . GLU A 1 310 ? 9.178 -20.744 20.884 1.00 57.78 339 GLU A N 1
ATOM 2224 C CA . GLU A 1 310 ? 10.274 -21.591 20.418 1.00 54.68 339 GLU A CA 1
ATOM 2225 C C . GLU A 1 310 ? 10.407 -21.618 18.897 1.00 53.83 339 GLU A C 1
ATOM 2226 O O . GLU A 1 310 ? 11.515 -21.616 18.361 1.00 57.77 339 GLU A O 1
ATOM 2232 N N . GLY A 1 311 ? 9.270 -21.635 18.210 1.00 61.75 340 GLY A N 1
ATOM 2233 C CA . GLY A 1 311 ? 9.244 -21.758 16.764 1.00 59.85 340 GLY A CA 1
ATOM 2234 C C . GLY A 1 311 ? 9.851 -20.592 16.006 1.00 61.29 340 GLY A C 1
ATOM 2235 O O . GLY A 1 311 ? 10.080 -20.682 14.801 1.00 69.45 340 GLY A O 1
ATOM 2236 N N . ILE A 1 312 ? 10.115 -19.496 16.708 1.00 61.56 341 ILE A N 1
ATOM 2237 C CA . ILE A 1 312 ? 10.675 -18.305 16.082 1.00 51.11 341 ILE A CA 1
ATOM 2238 C C . ILE A 1 312 ? 12.153 -18.546 15.756 1.00 59.83 341 ILE A C 1
ATOM 2239 O O . ILE A 1 312 ? 12.733 -17.895 14.880 1.00 47.06 341 ILE A O 1
ATOM 2244 N N . GLY A 1 313 ? 12.741 -19.535 16.423 1.00 61.34 342 GLY A N 1
ATOM 2245 C CA . GLY A 1 313 ? 14.113 -19.919 16.147 1.00 57.07 342 GLY A CA 1
ATOM 2246 C C . GLY A 1 313 ? 14.235 -20.860 14.962 1.00 57.06 342 GLY A C 1
ATOM 2247 O O . GLY A 1 313 ? 15.337 -21.243 14.579 1.00 52.16 342 GLY A O 1
ATOM 2248 N N . GLU A 1 314 ? 13.102 -21.230 14.374 1.00 52.74 343 GLU A N 1
ATOM 2249 C CA . GLU A 1 314 ? 13.091 -22.125 13.215 1.00 62.79 343 GLU A CA 1
ATOM 2250 C C . GLU A 1 314 ? 12.501 -21.486 11.959 1.00 61.46 343 GLU A C 1
ATOM 2251 O O . GLU A 1 314 ? 12.395 -22.145 10.926 1.00 62.32 343 GLU A O 1
ATOM 2257 N N . LEU A 1 315 ? 12.088 -20.226 12.055 1.00 58.55 344 LEU A N 1
ATOM 2258 C CA . LEU A 1 315 ? 11.683 -19.473 10.870 1.00 46.15 344 LEU A CA 1
ATOM 2259 C C . LEU A 1 315 ? 12.802 -19.518 9.829 1.00 52.27 344 LEU A C 1
ATOM 2260 O O . LEU A 1 315 ? 13.918 -19.070 10.092 1.00 59.29 344 LEU A O 1
ATOM 2265 N N . PRO A 1 316 ? 12.503 -20.069 8.642 1.00 47.41 345 PRO A N 1
ATOM 2266 C CA . PRO A 1 316 ? 13.522 -20.370 7.627 1.00 54.30 345 PRO A CA 1
ATOM 2267 C C . PRO A 1 316 ? 14.159 -19.149 6.960 1.00 61.96 345 PRO A C 1
ATOM 2268 O O . PRO A 1 316 ? 15.206 -19.293 6.327 1.00 56.89 345 PRO A O 1
ATOM 2272 N N . GLU A 1 317 ? 13.555 -17.973 7.100 1.00 65.59 346 GLU A N 1
ATOM 2273 C CA . GLU A 1 317 ? 14.036 -16.802 6.372 1.00 43.90 346 GLU A CA 1
ATOM 2274 C C . GLU A 1 317 ? 14.382 -15.623 7.276 1.00 47.35 346 GLU A C 1
ATOM 2275 O O . GLU A 1 317 ? 14.879 -14.602 6.800 1.00 42.18 346 GLU A O 1
ATOM 2281 N N . LEU A 1 318 ? 14.117 -15.765 8.572 1.00 51.32 347 LEU A N 1
ATOM 2282 C CA . LEU A 1 318 ? 14.357 -14.687 9.528 1.00 38.88 347 LEU A CA 1
ATOM 2283 C C . LEU A 1 318 ? 15.814 -14.231 9.507 1.00 43.95 347 LEU A C 1
ATOM 2284 O O . LEU A 1 318 ? 16.732 -15.036 9.660 1.00 55.13 347 LEU A O 1
ATOM 2289 N N . THR A 1 319 ? 16.016 -12.933 9.312 1.00 51.39 348 THR A N 1
ATOM 2290 C CA . THR A 1 319 ? 17.354 -12.386 9.128 1.00 47.65 348 THR A CA 1
ATOM 2291 C C . THR A 1 319 ? 17.589 -11.261 10.131 1.00 52.05 348 THR A C 1
ATOM 2292 O O . THR A 1 319 ? 18.726 -10.975 10.511 1.00 44.35 348 THR A O 1
ATOM 2296 N N . THR A 1 320 ? 16.499 -10.634 10.563 1.00 49.54 349 THR A N 1
ATOM 2297 C CA . THR A 1 320 ? 16.564 -9.512 11.484 1.00 33.52 349 THR A CA 1
ATOM 2298 C C . THR A 1 320 ? 15.604 -9.725 12.648 1.00 37.10 349 THR A C 1
ATOM 2299 O O . THR A 1 320 ? 14.422 -9.999 12.444 1.00 46.33 349 THR A O 1
ATOM 2303 N N . LEU A 1 321 ? 16.114 -9.600 13.868 1.00 46.84 350 LEU A N 1
ATOM 2304 C CA . LEU A 1 321 ? 15.308 -9.844 15.058 1.00 41.56 350 LEU A CA 1
ATOM 2305 C C . LEU A 1 321 ? 15.502 -8.742 16.092 1.00 45.97 350 LEU A C 1
ATOM 2306 O O . LEU A 1 321 ? 16.502 -8.719 16.809 1.00 41.90 350 LEU A O 1
ATOM 2311 N N . PHE A 1 322 ? 14.544 -7.823 16.157 1.00 46.54 351 PHE A N 1
ATOM 2312 C CA . PHE A 1 322 ? 14.609 -6.719 17.107 1.00 37.54 351 PHE A CA 1
ATOM 2313 C C . PHE A 1 322 ? 13.520 -6.821 18.171 1.00 36.46 351 PHE A C 1
ATOM 2314 O O . PHE A 1 322 ? 12.331 -6.704 17.871 1.00 42.38 351 PHE A O 1
ATOM 2322 N N . LEU A 1 323 ? 13.935 -7.036 19.416 1.00 32.31 352 LEU A N 1
ATOM 2323 C CA . LEU A 1 323 ? 12.995 -7.219 20.518 1.00 33.02 352 LEU A CA 1
ATOM 2324 C C . LEU A 1 323 ? 13.343 -6.385 21.747 1.00 44.99 352 LEU A C 1
ATOM 2325 O O . LEU A 1 323 ? 12.782 -6.603 22.821 1.00 51.31 352 LEU A O 1
ATOM 2330 N N . TRP A 1 324 ? 14.260 -5.435 21.600 1.00 35.86 353 TRP A N 1
ATOM 2331 C CA . TRP A 1 324 ? 14.779 -4.742 22.774 1.00 39.11 353 TRP A CA 1
ATOM 2332 C C . TRP A 1 324 ? 13.815 -3.715 23.362 1.00 49.25 353 TRP A C 1
ATOM 2333 O O . TRP A 1 324 ? 12.893 -3.246 22.692 1.00 57.52 353 TRP A O 1
ATOM 2344 N N . ASN A 1 325 ? 14.050 -3.391 24.632 1.00 48.09 354 ASN A N 1
ATOM 2345 C CA . ASN A 1 325 ? 13.187 -2.518 25.425 1.00 43.27 354 ASN A CA 1
ATOM 2346 C C . ASN A 1 325 ? 11.767 -3.067 25.556 1.00 43.38 354 ASN A C 1
ATOM 2347 O O . ASN A 1 325 ? 10.788 -2.363 25.316 1.00 37.33 354 ASN A O 1
ATOM 2352 N N . ASN A 1 326 ? 11.675 -4.339 25.934 1.00 47.84 355 ASN A N 1
ATOM 2353 C CA . ASN A 1 326 ? 10.435 -4.930 26.428 1.00 38.83 355 ASN A CA 1
ATOM 2354 C C . ASN A 1 326 ? 10.697 -5.568 27.788 1.00 51.26 355 ASN A C 1
ATOM 2355 O O . ASN A 1 326 ? 11.655 -5.202 28.468 1.00 63.20 355 ASN A O 1
ATOM 2360 N N . ASN A 1 327 ? 9.871 -6.529 28.183 1.00 45.81 356 ASN A N 1
ATOM 2361 C CA . ASN A 1 327 ? 10.165 -7.277 29.396 1.00 43.79 356 ASN A CA 1
ATOM 2362 C C . ASN A 1 327 ? 9.908 -8.757 29.177 1.00 50.83 356 ASN A C 1
ATOM 2363 O O . ASN A 1 327 ? 9.203 -9.403 29.953 1.00 58.49 356 ASN A O 1
ATOM 2368 N N . PHE A 1 328 ? 10.488 -9.284 28.104 1.00 42.89 357 PHE A N 1
ATOM 2369 C CA . PHE A 1 328 ? 10.425 -10.708 27.816 1.00 43.57 357 PHE A CA 1
ATOM 2370 C C . PHE A 1 328 ? 11.128 -11.496 28.909 1.00 45.36 357 PHE A C 1
ATOM 2371 O O . PHE A 1 328 ? 12.195 -11.104 29.380 1.00 54.16 357 PHE A O 1
ATOM 2379 N N . THR A 1 329 ? 10.522 -12.602 29.318 1.00 55.98 358 THR A N 1
ATOM 2380 C CA . THR A 1 329 ? 11.156 -13.503 30.265 1.00 49.66 358 THR A CA 1
ATOM 2381 C C . THR A 1 329 ? 11.545 -14.793 29.569 1.00 49.92 358 THR A C 1
ATOM 2382 O O . THR A 1 329 ? 11.354 -14.941 28.361 1.00 66.65 358 THR A O 1
ATOM 2386 N N . GLY A 1 330 ? 12.099 -15.724 30.333 1.00 52.13 359 GLY A N 1
ATOM 2387 C CA . GLY A 1 330 ? 12.383 -17.044 29.810 1.00 56.24 359 GLY A CA 1
ATOM 2388 C C . GLY A 1 330 ? 13.615 -17.176 28.939 1.00 64.48 359 GLY A C 1
ATOM 2389 O O . GLY A 1 330 ? 14.487 -16.306 28.897 1.00 68.02 359 GLY A O 1
ATOM 2390 N N . VAL A 1 331 ? 13.664 -18.302 28.242 1.00 73.25 360 VAL A N 1
ATOM 2391 C CA . VAL A 1 331 ? 14.804 -18.731 27.449 1.00 61.44 360 VAL A CA 1
ATOM 2392 C C . VAL A 1 331 ? 14.773 -18.182 26.018 1.00 63.94 360 VAL A C 1
ATOM 2393 O O . VAL A 1 331 ? 13.698 -17.902 25.490 1.00 79.32 360 VAL A O 1
ATOM 2397 N N . LEU A 1 332 ? 15.942 -17.990 25.402 1.00 66.95 361 LEU A N 1
ATOM 2398 C CA . LEU A 1 332 ? 15.984 -17.786 23.957 1.00 59.96 361 LEU A CA 1
ATOM 2399 C C . LEU A 1 332 ? 15.851 -19.133 23.269 1.00 68.67 361 LEU A C 1
ATOM 2400 O O . LEU A 1 332 ? 16.502 -20.099 23.670 1.00 85.64 361 LEU A O 1
ATOM 2405 N N . PRO A 1 333 ? 15.061 -19.186 22.188 1.00 65.43 362 PRO A N 1
ATOM 2406 C CA . PRO A 1 333 ? 14.811 -20.428 21.447 1.00 68.16 362 PRO A CA 1
ATOM 2407 C C . PRO A 1 333 ? 16.097 -21.156 21.043 1.00 64.51 362 PRO A C 1
ATOM 2408 O O . PRO A 1 333 ? 16.897 -20.616 20.281 1.00 54.81 362 PRO A O 1
ATOM 2412 N N . HIS A 1 334 ? 16.277 -22.361 21.587 1.00 68.88 363 HIS A N 1
ATOM 2413 C CA . HIS A 1 334 ? 17.431 -23.229 21.326 1.00 68.32 363 HIS A CA 1
ATOM 2414 C C . HIS A 1 334 ? 17.996 -23.191 19.906 1.00 69.90 363 HIS A C 1
ATOM 2415 O O . HIS A 1 334 ? 19.207 -23.112 19.730 1.00 73.33 363 HIS A O 1
ATOM 2422 N N . LYS A 1 335 ? 17.137 -23.216 18.895 1.00 62.26 364 LYS A N 1
ATOM 2423 C CA . LYS A 1 335 ? 17.619 -23.393 17.528 1.00 59.54 364 LYS A CA 1
ATOM 2424 C C . LYS A 1 335 ? 17.685 -22.095 16.735 1.00 54.26 364 LYS A C 1
ATOM 2425 O O . LYS A 1 335 ? 17.784 -22.116 15.510 1.00 57.95 364 LYS A O 1
ATOM 2431 N N . LEU A 1 336 ? 17.630 -20.965 17.429 1.00 47.46 365 LEU A N 1
ATOM 2432 C CA . LEU A 1 336 ? 17.749 -19.673 16.760 1.00 50.94 365 LEU A CA 1
ATOM 2433 C C . LEU A 1 336 ? 19.077 -19.538 16.016 1.00 54.74 365 LEU A C 1
ATOM 2434 O O . LEU A 1 336 ? 20.148 -19.713 16.596 1.00 50.07 365 LEU A O 1
ATOM 2439 N N . GLY A 1 337 ? 18.992 -19.230 14.725 1.00 62.53 366 GLY A N 1
ATOM 2440 C CA . GLY A 1 337 ? 20.172 -19.067 13.897 1.00 65.86 366 GLY A CA 1
ATOM 2441 C C . GLY A 1 337 ? 20.455 -20.276 13.029 1.00 64.89 366 GLY A C 1
ATOM 2442 O O . GLY A 1 337 ? 21.293 -20.219 12.130 1.00 69.36 366 GLY A O 1
ATOM 2443 N N . SER A 1 338 ? 19.749 -21.370 13.293 1.00 51.78 367 SER A N 1
ATOM 2444 C CA . SER A 1 338 ? 20.007 -22.629 12.603 1.00 55.66 367 SER A CA 1
ATOM 2445 C C . SER A 1 338 ? 19.547 -22.575 11.150 1.00 51.95 367 SER A C 1
ATOM 2446 O O . SER A 1 338 ? 19.956 -23.399 10.339 1.00 68.53 367 SER A O 1
ATOM 2449 N N . ASN A 1 339 ? 18.699 -21.605 10.825 1.00 57.83 368 ASN A N 1
ATOM 2450 C CA . ASN A 1 339 ? 18.307 -21.394 9.444 1.00 56.61 368 ASN A CA 1
ATOM 2451 C C . ASN A 1 339 ? 19.473 -20.909 8.595 1.00 64.35 368 ASN A C 1
ATOM 2452 O O . ASN A 1 339 ? 19.428 -20.959 7.365 1.00 70.38 368 ASN A O 1
ATOM 2457 N N . GLY A 1 340 ? 20.524 -20.452 9.264 1.00 62.99 369 GLY A N 1
ATOM 2458 C CA . GLY A 1 340 ? 21.730 -20.029 8.585 1.00 51.29 369 GLY A CA 1
ATOM 2459 C C . GLY A 1 340 ? 21.626 -18.655 7.951 1.00 52.52 369 GLY A C 1
ATOM 2460 O O . GLY A 1 340 ? 22.422 -18.316 7.076 1.00 48.76 369 GLY A O 1
ATOM 2461 N N . LYS A 1 341 ? 20.644 -17.858 8.363 1.00 47.28 370 LYS A N 1
ATOM 2462 C CA . LYS A 1 341 ? 20.430 -16.582 7.692 1.00 44.32 370 LYS A CA 1
ATOM 2463 C C . LYS A 1 341 ? 20.362 -15.384 8.634 1.00 43.78 370 LYS A C 1
ATOM 2464 O O . LYS A 1 341 ? 20.149 -14.258 8.187 1.00 50.81 370 LYS A O 1
ATOM 2470 N N . LEU A 1 342 ? 20.499 -15.622 9.934 1.00 49.17 371 LEU A N 1
ATOM 2471 C CA . LEU A 1 342 ? 20.397 -14.539 10.907 1.00 47.56 371 LEU A CA 1
ATOM 2472 C C . LEU A 1 342 ? 21.549 -13.554 10.720 1.00 54.18 371 LEU A C 1
ATOM 2473 O O . LEU A 1 342 ? 22.707 -13.957 10.631 1.00 58.79 371 LEU A O 1
ATOM 2478 N N . GLU A 1 343 ? 21.225 -12.265 10.658 1.00 50.99 372 GLU A N 1
ATOM 2479 C CA . GLU A 1 343 ? 22.219 -11.230 10.377 1.00 50.39 372 GLU A CA 1
ATOM 2480 C C . GLU A 1 343 ? 22.383 -10.262 11.542 1.00 51.25 372 GLU A C 1
ATOM 2481 O O . GLU A 1 343 ? 23.492 -10.042 12.030 1.00 53.21 372 GLU A O 1
ATOM 2487 N N . THR A 1 344 ? 21.272 -9.671 11.968 1.00 55.30 373 THR A N 1
ATOM 2488 C CA . THR A 1 344 ? 21.274 -8.762 13.105 1.00 50.10 373 THR A CA 1
ATOM 2489 C C . THR A 1 344 ? 20.249 -9.180 14.148 1.00 44.77 373 THR A C 1
ATOM 2490 O O . THR A 1 344 ? 19.083 -9.418 13.834 1.00 55.81 373 THR A O 1
ATOM 2494 N N . MET A 1 345 ? 20.697 -9.268 15.394 1.00 41.56 374 MET A N 1
ATOM 2495 C CA . MET A 1 345 ? 19.813 -9.586 16.503 1.00 33.01 374 MET A CA 1
ATOM 2496 C C . MET A 1 345 ? 20.071 -8.635 17.667 1.00 46.13 374 MET A C 1
ATOM 2497 O O . MET A 1 345 ? 21.218 -8.419 18.060 1.00 45.20 374 MET A O 1
ATOM 2502 N N . ASP A 1 346 ? 19.002 -8.061 18.209 1.00 39.76 375 ASP A N 1
ATOM 2503 C CA . ASP A 1 346 ? 19.112 -7.163 19.353 1.00 31.97 375 ASP A CA 1
ATOM 2504 C C . ASP A 1 346 ? 17.930 -7.407 20.284 1.00 37.95 375 ASP A C 1
ATOM 2505 O O . ASP A 1 346 ? 16.793 -7.054 19.969 1.00 43.68 375 ASP A O 1
ATOM 2510 N N . VAL A 1 347 ? 18.210 -8.021 21.428 1.00 33.05 376 VAL A N 1
ATOM 2511 C CA . VAL A 1 347 ? 17.185 -8.319 22.420 1.00 40.61 376 VAL A CA 1
ATOM 2512 C C . VAL A 1 347 ? 17.545 -7.721 23.776 1.00 39.88 376 VAL A C 1
ATOM 2513 O O . VAL A 1 347 ? 17.155 -8.238 24.824 1.00 49.04 376 VAL A O 1
ATOM 2517 N N . SER A 1 348 ? 18.275 -6.613 23.740 1.00 40.00 377 SER A N 1
ATOM 2518 C CA . SER A 1 348 ? 18.732 -5.941 24.949 1.00 34.69 377 SER A CA 1
ATOM 2519 C C . SER A 1 348 ? 17.568 -5.411 25.786 1.00 36.29 377 SER A C 1
ATOM 2520 O O . SER A 1 348 ? 16.441 -5.339 25.305 1.00 48.19 377 SER A O 1
ATOM 2523 N N . ASN A 1 349 ? 17.841 -5.090 27.051 1.00 36.56 378 ASN A N 1
ATOM 2524 C CA . ASN A 1 349 ? 16.857 -4.463 27.939 1.00 37.61 378 ASN A CA 1
ATOM 2525 C C . ASN A 1 349 ? 15.647 -5.346 28.185 1.00 38.38 378 ASN A C 1
ATOM 2526 O O . ASN A 1 349 ? 14.510 -4.884 28.104 1.00 51.52 378 ASN A O 1
ATOM 2531 N N . ASN A 1 350 ? 15.886 -6.618 28.475 1.00 50.24 379 ASN A N 1
ATOM 2532 C CA . ASN A 1 350 ? 14.798 -7.523 28.808 1.00 48.94 379 ASN A CA 1
ATOM 2533 C C . ASN A 1 350 ? 15.121 -8.306 30.068 1.00 45.77 379 ASN A C 1
ATOM 2534 O O . ASN A 1 350 ? 15.980 -7.911 30.856 1.00 50.95 379 ASN A O 1
ATOM 2539 N N . SER A 1 351 ? 14.429 -9.423 30.253 1.00 43.74 380 SER A N 1
ATOM 2540 C CA . SER A 1 351 ? 14.697 -10.300 31.379 1.00 46.14 380 SER A CA 1
ATOM 2541 C C . SER A 1 351 ? 14.917 -11.722 30.887 1.00 49.97 380 SER A C 1
ATOM 2542 O O . SER A 1 351 ? 14.509 -12.684 31.537 1.00 66.20 380 SER A O 1
ATOM 2545 N N . PHE A 1 352 ? 15.563 -11.846 29.730 1.00 44.65 381 PHE A N 1
ATOM 2546 C CA . PHE A 1 352 ? 15.893 -13.154 29.174 1.00 53.62 381 PHE A CA 1
ATOM 2547 C C . PHE A 1 352 ? 16.805 -13.936 30.112 1.00 60.52 381 PHE A C 1
ATOM 2548 O O . PHE A 1 352 ? 17.589 -13.356 30.864 1.00 55.54 381 PHE A O 1
ATOM 2556 N N . THR A 1 353 ? 16.691 -15.258 30.062 1.00 49.03 382 THR A N 1
ATOM 2557 C CA . THR A 1 353 ? 17.503 -16.129 30.898 1.00 55.31 382 THR A CA 1
ATOM 2558 C C . THR A 1 353 ? 18.062 -17.293 30.091 1.00 58.20 382 THR A C 1
ATOM 2559 O O . THR A 1 353 ? 17.960 -17.318 28.863 1.00 58.64 382 THR A O 1
ATOM 2563 N N . GLY A 1 354 ? 18.659 -18.253 30.789 1.00 58.27 383 GLY A N 1
ATOM 2564 C CA . GLY A 1 354 ? 19.243 -19.416 30.148 1.00 63.67 383 GLY A CA 1
ATOM 2565 C C . GLY A 1 354 ? 20.496 -19.083 29.363 1.00 54.13 383 GLY A C 1
ATOM 2566 O O . GLY A 1 354 ? 20.998 -17.960 29.416 1.00 52.24 383 GLY A O 1
ATOM 2567 N N . THR A 1 355 ? 21.000 -20.062 28.620 1.00 56.43 384 THR A N 1
ATOM 2568 C CA . THR A 1 355 ? 22.255 -19.891 27.904 1.00 54.13 384 THR A CA 1
ATOM 2569 C C . THR A 1 355 ? 22.040 -19.197 26.569 1.00 54.38 384 THR A C 1
ATOM 2570 O O . THR A 1 355 ? 20.909 -19.047 26.105 1.00 66.24 384 THR A O 1
ATOM 2574 N N . ILE A 1 356 ? 23.140 -18.773 25.959 1.00 54.11 385 ILE A N 1
ATOM 2575 C CA . ILE A 1 356 ? 23.118 -18.231 24.610 1.00 47.92 385 ILE A CA 1
ATOM 2576 C C . ILE A 1 356 ? 23.224 -19.383 23.619 1.00 49.24 385 ILE A C 1
ATOM 2577 O O . ILE A 1 356 ? 24.203 -20.129 23.645 1.00 62.95 385 ILE A O 1
ATOM 2582 N N . PRO A 1 357 ? 22.212 -19.540 22.752 1.00 65.47 386 PRO A N 1
ATOM 2583 C CA . PRO A 1 357 ? 22.188 -20.649 21.790 1.00 66.01 386 PRO A CA 1
ATOM 2584 C C . PRO A 1 357 ? 23.442 -20.690 20.920 1.00 66.41 386 PRO A C 1
ATOM 2585 O O . PRO A 1 357 ? 23.923 -19.647 20.477 1.00 73.39 386 PRO A O 1
ATOM 2589 N N . SER A 1 358 ? 23.961 -21.890 20.689 1.00 52.86 387 SER A N 1
ATOM 2590 C CA . SER A 1 358 ? 25.213 -22.062 19.964 1.00 53.78 387 SER A CA 1
ATOM 2591 C C . SER A 1 358 ? 25.028 -21.873 18.463 1.00 64.44 387 SER A C 1
ATOM 2592 O O . SER A 1 358 ? 25.999 -21.719 17.721 1.00 69.90 387 SER A O 1
ATOM 2595 N N . SER A 1 359 ? 23.774 -21.885 18.024 1.00 55.49 388 SER A N 1
ATOM 2596 C CA . SER A 1 359 ? 23.447 -21.873 16.603 1.00 51.47 388 SER A CA 1
ATOM 2597 C C . SER A 1 359 ? 23.276 -20.475 16.010 1.00 52.74 388 SER A C 1
ATOM 2598 O O . SER A 1 359 ? 22.916 -20.342 14.842 1.00 54.53 388 SER A O 1
ATOM 2601 N N . LEU A 1 360 ? 23.531 -19.440 16.807 1.00 53.19 389 LEU A N 1
ATOM 2602 C CA . LEU A 1 360 ? 23.221 -18.068 16.401 1.00 47.92 389 LEU A CA 1
ATOM 2603 C C . LEU A 1 360 ? 23.913 -17.630 15.111 1.00 49.35 389 LEU A C 1
ATOM 2604 O O . LEU A 1 360 ? 23.349 -16.862 14.333 1.00 57.79 389 LEU A O 1
ATOM 2609 N N . CYS A 1 361 ? 25.132 -18.110 14.885 1.00 50.41 390 CYS A N 1
ATOM 2610 C CA . CYS A 1 361 ? 25.925 -17.627 13.758 1.00 55.09 390 CYS A CA 1
ATOM 2611 C C . CYS A 1 361 ? 26.109 -18.685 12.668 1.00 54.96 390 CYS A C 1
ATOM 2612 O O . CYS A 1 361 ? 26.961 -18.536 11.792 1.00 52.43 390 CYS A O 1
ATOM 2615 N N . HIS A 1 362 ? 25.328 -19.760 12.739 1.00 56.36 391 HIS A N 1
ATOM 2616 C CA . HIS A 1 362 ? 25.270 -20.735 11.653 1.00 51.86 391 HIS A CA 1
ATOM 2617 C C . HIS A 1 362 ? 25.106 -20.026 10.312 1.00 53.31 391 HIS A C 1
ATOM 2618 O O . HIS A 1 362 ? 24.203 -19.210 10.146 1.00 67.14 391 HIS A O 1
ATOM 2625 N N . GLY A 1 363 ? 26.007 -20.304 9.376 1.00 53.28 392 GLY A N 1
ATOM 2626 C CA . GLY A 1 363 ? 25.960 -19.670 8.070 1.00 60.47 392 GLY A CA 1
ATOM 2627 C C . GLY A 1 363 ? 26.892 -18.482 7.918 1.00 63.92 392 GLY A C 1
ATOM 2628 O O . GLY A 1 363 ? 27.051 -17.956 6.815 1.00 68.58 392 GLY A O 1
ATOM 2629 N N . ASN A 1 364 ? 27.516 -18.072 9.020 1.00 51.44 393 ASN A N 1
ATOM 2630 C CA . ASN A 1 364 ? 28.397 -16.904 9.042 1.00 53.16 393 ASN A CA 1
ATOM 2631 C C . ASN A 1 364 ? 27.770 -15.662 8.407 1.00 57.11 393 ASN A C 1
ATOM 2632 O O . ASN A 1 364 ? 28.395 -15.002 7.577 1.00 52.70 393 ASN A O 1
ATOM 2637 N N . LYS A 1 365 ? 26.541 -15.344 8.802 1.00 58.89 394 LYS A N 1
ATOM 2638 C CA . LYS A 1 365 ? 25.872 -14.148 8.299 1.00 55.21 394 LYS A CA 1
ATOM 2639 C C . LYS A 1 365 ? 25.649 -13.145 9.426 1.00 52.29 394 LYS A C 1
ATOM 2640 O O . LYS A 1 365 ? 25.412 -11.961 9.182 1.00 48.92 394 LYS A O 1
ATOM 2646 N N . LEU A 1 366 ? 25.729 -13.630 10.661 1.00 58.87 395 LEU A N 1
ATOM 2647 C CA . LEU A 1 366 ? 25.489 -12.801 11.835 1.00 51.54 395 LEU A CA 1
ATOM 2648 C C . LEU A 1 366 ? 26.640 -11.815 11.996 1.00 57.48 395 LEU A C 1
ATOM 2649 O O . LEU A 1 366 ? 27.791 -12.220 12.156 1.00 65.69 395 LEU A O 1
ATOM 2654 N N . TYR A 1 367 ? 26.331 -10.522 11.957 1.00 53.30 396 TYR A N 1
ATOM 2655 C CA . TYR A 1 367 ? 27.369 -9.507 12.093 1.00 48.27 396 TYR A CA 1
ATOM 2656 C C . TYR A 1 367 ? 27.117 -8.576 13.275 1.00 45.59 396 TYR A C 1
ATOM 2657 O O . TYR A 1 367 ? 28.017 -7.859 13.707 1.00 50.85 396 TYR A O 1
ATOM 2666 N N . LYS A 1 368 ? 25.900 -8.596 13.805 1.00 40.55 397 LYS A N 1
ATOM 2667 C CA . LYS A 1 368 ? 25.567 -7.748 14.942 1.00 35.66 397 LYS A CA 1
ATOM 2668 C C . LYS A 1 368 ? 24.778 -8.537 15.983 1.00 38.78 397 LYS A C 1
ATOM 2669 O O . LYS A 1 368 ? 23.654 -8.973 15.729 1.00 39.30 397 LYS A O 1
ATOM 2675 N N . LEU A 1 369 ? 25.380 -8.720 17.154 1.00 35.53 398 LEU A N 1
ATOM 2676 C CA . LEU A 1 369 ? 24.799 -9.554 18.198 1.00 35.59 398 LEU A CA 1
ATOM 2677 C C . LEU A 1 369 ? 24.762 -8.780 19.505 1.00 35.24 398 LEU A C 1
ATOM 2678 O O . LEU A 1 369 ? 25.778 -8.633 20.185 1.00 37.00 398 LEU A O 1
ATOM 2683 N N . ILE A 1 370 ? 23.581 -8.280 19.844 1.00 44.44 399 ILE A N 1
ATOM 2684 C CA . ILE A 1 370 ? 23.424 -7.391 20.984 1.00 44.77 399 ILE A CA 1
ATOM 2685 C C . ILE A 1 370 ? 22.502 -8.010 22.029 1.00 48.89 399 ILE A C 1
ATOM 2686 O O . ILE A 1 370 ? 21.302 -8.160 21.799 1.00 46.90 399 ILE A O 1
ATOM 2691 N N . LEU A 1 371 ? 23.070 -8.365 23.177 1.00 44.76 400 LEU A N 1
ATOM 2692 C CA . LEU A 1 371 ? 22.339 -9.113 24.193 1.00 36.33 400 LEU A CA 1
ATOM 2693 C C . LEU A 1 371 ? 22.367 -8.464 25.572 1.00 44.88 400 LEU A C 1
ATOM 2694 O O . LEU A 1 371 ? 21.961 -9.086 26.554 1.00 38.23 400 LEU A O 1
ATOM 2699 N N . PHE A 1 372 ? 22.840 -7.224 25.657 1.00 51.95 401 PHE A N 1
ATOM 2700 C CA . PHE A 1 372 ? 23.142 -6.641 26.962 1.00 50.20 401 PHE A CA 1
ATOM 2701 C C . PHE A 1 372 ? 21.885 -6.354 27.778 1.00 43.46 401 PHE A C 1
ATOM 2702 O O . PHE A 1 372 ? 20.782 -6.292 27.239 1.00 40.40 401 PHE A O 1
ATOM 2710 N N . SER A 1 373 ? 22.075 -6.196 29.086 1.00 47.54 402 SER A N 1
ATOM 2711 C CA . SER A 1 373 ? 20.992 -5.926 30.031 1.00 41.26 402 SER A CA 1
ATOM 2712 C C . SER A 1 373 ? 19.927 -7.018 30.027 1.00 42.27 402 SER A C 1
ATOM 2713 O O . SER A 1 373 ? 18.740 -6.746 29.847 1.00 50.90 402 SER A O 1
ATOM 2716 N N . ASN A 1 374 ? 20.364 -8.257 30.224 1.00 38.08 403 ASN A N 1
ATOM 2717 C CA . ASN A 1 374 ? 19.453 -9.363 30.486 1.00 45.87 403 ASN A CA 1
ATOM 2718 C C . ASN A 1 374 ? 19.901 -10.153 31.710 1.00 55.40 403 ASN A C 1
ATOM 2719 O O . ASN A 1 374 ? 20.556 -9.614 32.602 1.00 54.35 403 ASN A O 1
ATOM 2724 N N . MET A 1 375 ? 19.542 -11.431 31.753 1.00 56.48 404 MET A N 1
ATOM 2725 C CA . MET A 1 375 ? 19.992 -12.313 32.821 1.00 49.80 404 MET A CA 1
ATOM 2726 C C . MET A 1 375 ? 20.479 -13.633 32.236 1.00 52.22 404 MET A C 1
ATOM 2727 O O . MET A 1 375 ? 20.238 -14.703 32.796 1.00 55.93 404 MET A O 1
ATOM 2732 N N . PHE A 1 376 ? 21.163 -13.541 31.099 1.00 48.32 405 PHE A N 1
ATOM 2733 C CA . PHE A 1 376 ? 21.783 -14.698 30.465 1.00 50.17 405 PHE A CA 1
ATOM 2734 C C . PHE A 1 376 ? 22.840 -15.327 31.359 1.00 45.78 405 PHE A C 1
ATOM 2735 O O . PHE A 1 376 ? 23.688 -14.634 31.917 1.00 54.78 405 PHE A O 1
ATOM 2743 N N . GLU A 1 377 ? 22.786 -16.647 31.488 1.00 54.29 406 GLU A N 1
ATOM 2744 C CA . GLU A 1 377 ? 23.721 -17.367 32.341 1.00 55.99 406 GLU A CA 1
ATOM 2745 C C . GLU A 1 377 ? 24.601 -18.296 31.518 1.00 63.23 406 GLU A C 1
ATOM 2746 O O . GLU A 1 377 ? 24.442 -18.406 30.301 1.00 61.26 406 GLU A O 1
ATOM 2752 N N . GLY A 1 378 ? 25.528 -18.967 32.191 1.00 69.94 407 GLY A N 1
ATOM 2753 C CA . GLY A 1 378 ? 26.343 -19.981 31.552 1.00 54.77 407 GLY A CA 1
ATOM 2754 C C . GLY A 1 378 ? 27.510 -19.423 30.762 1.00 70.93 407 GLY A C 1
ATOM 2755 O O . GLY A 1 378 ? 27.714 -18.211 30.686 1.00 49.72 407 GLY A O 1
ATOM 2756 N N . GLU A 1 379 ? 28.278 -20.329 30.170 1.00 72.66 408 GLU A N 1
ATOM 2757 C CA . GLU A 1 379 ? 29.479 -19.971 29.433 1.00 68.37 408 GLU A CA 1
ATOM 2758 C C . GLU A 1 379 ? 29.151 -19.421 28.054 1.00 60.71 408 GLU A C 1
ATOM 2759 O O . GLU A 1 379 ? 28.225 -19.896 27.393 1.00 70.08 408 GLU A O 1
ATOM 2765 N N . LEU A 1 380 ? 29.893 -18.398 27.640 1.00 57.10 409 LEU A N 1
ATOM 2766 C CA . LEU A 1 380 ? 29.892 -17.976 26.247 1.00 53.07 409 LEU A CA 1
ATOM 2767 C C . LEU A 1 380 ? 30.143 -19.191 25.368 1.00 56.85 409 LEU A C 1
ATOM 2768 O O . LEU A 1 380 ? 31.205 -19.810 25.456 1.00 52.54 409 LEU A O 1
ATOM 2773 N N . PRO A 1 381 ? 29.158 -19.546 24.529 1.00 51.44 410 PRO A N 1
ATOM 2774 C CA . PRO A 1 381 ? 29.293 -20.723 23.667 1.00 59.70 410 PRO A CA 1
ATOM 2775 C C . PRO A 1 381 ? 30.504 -20.544 22.763 1.00 62.56 410 PRO A C 1
ATOM 2776 O O . PRO A 1 381 ? 30.678 -19.464 22.205 1.00 64.17 410 PRO A O 1
ATOM 2780 N N . LYS A 1 382 ? 31.330 -21.576 22.628 1.00 63.45 411 LYS A N 1
ATOM 2781 C CA . LYS A 1 382 ? 32.594 -21.429 21.921 1.00 74.37 411 LYS A CA 1
ATOM 2782 C C . LYS A 1 382 ? 32.356 -21.261 20.418 1.00 80.34 411 LYS A C 1
ATOM 2783 O O . LYS A 1 382 ? 33.222 -20.752 19.697 1.00 89.52 411 LYS A O 1
ATOM 2789 N N . SER A 1 383 ? 31.178 -21.678 19.956 1.00 82.20 412 SER A N 1
ATOM 2790 C CA . SER A 1 383 ? 30.786 -21.507 18.558 1.00 78.14 412 SER A CA 1
ATOM 2791 C C . SER A 1 383 ? 30.861 -20.043 18.127 1.00 69.25 412 SER A C 1
ATOM 2792 O O . SER A 1 383 ? 31.013 -19.740 16.943 1.00 70.39 412 SER A O 1
ATOM 2795 N N . LEU A 1 384 ? 30.751 -19.144 19.101 1.00 64.40 413 LEU A N 1
ATOM 2796 C CA . LEU A 1 384 ? 30.773 -17.710 18.848 1.00 63.53 413 LEU A CA 1
ATOM 2797 C C . LEU A 1 384 ? 32.160 -17.245 18.411 1.00 67.16 413 LEU A C 1
ATOM 2798 O O . LEU A 1 384 ? 32.300 -16.226 17.735 1.00 64.86 413 LEU A O 1
ATOM 2803 N N . THR A 1 385 ? 33.183 -17.996 18.808 1.00 72.01 414 THR A N 1
ATOM 2804 C CA . THR A 1 385 ? 34.557 -17.675 18.439 1.00 65.02 414 THR A CA 1
ATOM 2805 C C . THR A 1 385 ? 34.865 -18.113 17.011 1.00 66.93 414 THR A C 1
ATOM 2806 O O . THR A 1 385 ? 35.934 -17.811 16.478 1.00 71.70 414 THR A O 1
ATOM 2810 N N . ARG A 1 386 ? 33.932 -18.839 16.403 1.00 71.09 415 ARG A N 1
ATOM 2811 C CA . ARG A 1 386 ? 34.067 -19.241 15.008 1.00 71.21 415 ARG A CA 1
ATOM 2812 C C . ARG A 1 386 ? 33.001 -18.563 14.151 1.00 66.27 415 ARG A C 1
ATOM 2813 O O . ARG A 1 386 ? 32.698 -19.005 13.045 1.00 70.68 415 ARG A O 1
ATOM 2821 N N . CYS A 1 387 ? 32.441 -17.481 14.679 1.00 66.69 416 CYS A N 1
ATOM 2822 C CA . CYS A 1 387 ? 31.485 -16.661 13.950 1.00 58.55 416 CYS A CA 1
ATOM 2823 C C . CYS A 1 387 ? 32.240 -15.690 13.044 1.00 64.42 416 CYS A C 1
ATOM 2824 O O . CYS A 1 387 ? 32.547 -14.575 13.459 1.00 71.09 416 CYS A O 1
ATOM 2827 N N . GLU A 1 388 ? 32.540 -16.107 11.814 1.00 56.33 417 GLU A N 1
ATOM 2828 C CA . GLU A 1 388 ? 33.505 -15.387 10.983 1.00 78.80 417 GLU A CA 1
ATOM 2829 C C . GLU A 1 388 ? 33.015 -14.015 10.522 1.00 55.51 417 GLU A C 1
ATOM 2830 O O . GLU A 1 388 ? 33.798 -13.228 9.988 1.00 58.89 417 GLU A O 1
ATOM 2836 N N . SER A 1 389 ? 31.730 -13.729 10.707 1.00 55.86 418 SER A N 1
ATOM 2837 C CA . SER A 1 389 ? 31.179 -12.453 10.258 1.00 51.93 418 SER A CA 1
ATOM 2838 C C . SER A 1 389 ? 30.929 -11.467 11.393 1.00 59.22 418 SER A C 1
ATOM 2839 O O . SER A 1 389 ? 30.503 -10.337 11.146 1.00 64.81 418 SER A O 1
ATOM 2842 N N . LEU A 1 390 ? 31.181 -11.891 12.629 1.00 53.56 419 LEU A N 1
ATOM 2843 C CA . LEU A 1 390 ? 30.850 -11.072 13.793 1.00 53.81 419 LEU A CA 1
ATOM 2844 C C . LEU A 1 390 ? 31.598 -9.742 13.756 1.00 56.96 419 LEU A C 1
ATOM 2845 O O . LEU A 1 390 ? 32.798 -9.700 13.490 1.00 68.02 419 LEU A O 1
ATOM 2850 N N . TRP A 1 391 ? 30.876 -8.661 14.030 1.00 49.74 420 TRP A N 1
ATOM 2851 C CA . TRP A 1 391 ? 31.415 -7.316 13.871 1.00 48.73 420 TRP A CA 1
ATOM 2852 C C . TRP A 1 391 ? 31.209 -6.481 15.130 1.00 49.52 420 TRP A C 1
ATOM 2853 O O . TRP A 1 391 ? 32.131 -5.815 15.599 1.00 55.17 420 TRP A O 1
ATOM 2864 N N . ARG A 1 392 ? 30.008 -6.545 15.693 1.00 37.31 421 ARG A N 1
ATOM 2865 C CA . ARG A 1 392 ? 29.714 -5.821 16.922 1.00 38.82 421 ARG A CA 1
ATOM 2866 C C . ARG A 1 392 ? 29.046 -6.749 17.927 1.00 44.38 421 ARG A C 1
ATOM 2867 O O . ARG A 1 392 ? 27.985 -7.313 17.661 1.00 44.27 421 ARG A O 1
ATOM 2875 N N . PHE A 1 393 ? 29.686 -6.909 19.079 1.00 43.86 422 PHE A N 1
ATOM 2876 C CA . PHE A 1 393 ? 29.234 -7.852 20.092 1.00 38.54 422 PHE A CA 1
ATOM 2877 C C . PHE A 1 393 ? 29.096 -7.150 21.438 1.00 41.22 422 PHE A C 1
ATOM 2878 O O . PHE A 1 393 ? 30.091 -6.808 22.076 1.00 40.34 422 PHE A O 1
ATOM 2886 N N . ARG A 1 394 ? 27.857 -6.947 21.869 1.00 39.34 423 ARG A N 1
ATOM 2887 C CA . ARG A 1 394 ? 27.597 -6.245 23.117 1.00 33.20 423 ARG A CA 1
ATOM 2888 C C . ARG A 1 394 ? 26.754 -7.102 24.047 1.00 38.18 423 ARG A C 1
ATOM 2889 O O . ARG A 1 394 ? 25.562 -7.300 23.816 1.00 44.04 423 ARG A O 1
ATOM 2897 N N . SER A 1 395 ? 27.381 -7.606 25.103 1.00 31.64 424 SER A N 1
ATOM 2898 C CA . SER A 1 395 ? 26.707 -8.505 26.026 1.00 32.46 424 SER A CA 1
ATOM 2899 C C . SER A 1 395 ? 26.951 -8.126 27.483 1.00 40.22 424 SER A C 1
ATOM 2900 O O . SER A 1 395 ? 26.901 -8.985 28.364 1.00 49.68 424 SER A O 1
ATOM 2903 N N . GLN A 1 396 ? 27.225 -6.849 27.739 1.00 35.88 425 GLN A N 1
ATOM 2904 C CA . GLN A 1 396 ? 27.436 -6.396 29.111 1.00 38.67 425 GLN A CA 1
ATOM 2905 C C . GLN A 1 396 ? 26.185 -6.588 29.965 1.00 44.40 425 GLN A C 1
ATOM 2906 O O . GLN A 1 396 ? 25.098 -6.826 29.442 1.00 49.11 425 GLN A O 1
ATOM 2912 N N . ASN A 1 397 ? 26.356 -6.484 31.280 1.00 50.06 426 ASN A N 1
ATOM 2913 C CA . ASN A 1 397 ? 25.256 -6.610 32.233 1.00 49.55 426 ASN A CA 1
ATOM 2914 C C . ASN A 1 397 ? 24.467 -7.907 32.068 1.00 53.97 426 ASN A C 1
ATOM 2915 O O . ASN A 1 397 ? 23.273 -7.887 31.771 1.00 56.69 426 ASN A O 1
ATOM 2920 N N . ASN A 1 398 ? 25.150 -9.031 32.255 1.00 36.90 427 ASN A N 1
ATOM 2921 C CA . ASN A 1 398 ? 24.497 -10.331 32.311 1.00 38.60 427 ASN A CA 1
ATOM 2922 C C . ASN A 1 398 ? 25.093 -11.169 33.434 1.00 50.37 427 ASN A C 1
ATOM 2923 O O . ASN A 1 398 ? 25.737 -10.637 34.338 1.00 63.83 427 ASN A O 1
ATOM 2928 N N . ARG A 1 399 ? 24.883 -12.478 33.373 1.00 46.22 428 ARG A N 1
ATOM 2929 C CA . ARG A 1 399 ? 25.388 -13.375 34.406 1.00 46.12 428 ARG A CA 1
ATOM 2930 C C . ARG A 1 399 ? 26.204 -14.507 33.790 1.00 50.00 428 ARG A C 1
ATOM 2931 O O . ARG A 1 399 ? 26.157 -15.647 34.253 1.00 61.13 428 ARG A O 1
ATOM 2939 N N . LEU A 1 400 ? 26.949 -14.181 32.739 1.00 43.59 429 LEU A N 1
ATOM 2940 C CA . LEU A 1 400 ? 27.770 -15.160 32.039 1.00 51.15 429 LEU A CA 1
ATOM 2941 C C . LEU A 1 400 ? 28.970 -15.555 32.895 1.00 60.65 429 LEU A C 1
ATOM 2942 O O . LEU A 1 400 ? 29.668 -14.692 33.426 1.00 56.47 429 LEU A O 1
ATOM 2947 N N . ASN A 1 401 ? 29.213 -16.856 33.028 1.00 70.06 430 ASN A N 1
ATOM 2948 C CA . ASN A 1 401 ? 30.296 -17.335 33.882 1.00 52.99 430 ASN A CA 1
ATOM 2949 C C . ASN A 1 401 ? 31.385 -18.066 33.103 1.00 55.35 430 ASN A C 1
ATOM 2950 O O . ASN A 1 401 ? 31.360 -18.111 31.873 1.00 56.63 430 ASN A O 1
ATOM 2955 N N . GLY A 1 402 ? 32.341 -18.636 33.830 1.00 65.58 431 GLY A N 1
ATOM 2956 C CA . GLY A 1 402 ? 33.413 -19.399 33.219 1.00 61.29 431 GLY A CA 1
ATOM 2957 C C . GLY A 1 402 ? 34.487 -18.544 32.577 1.00 60.92 431 GLY A C 1
ATOM 2958 O O . GLY A 1 402 ? 34.570 -17.338 32.814 1.00 52.54 431 GLY A O 1
ATOM 2959 N N . THR A 1 403 ? 35.314 -19.181 31.756 1.00 62.14 432 THR A N 1
ATOM 2960 C CA . THR A 1 403 ? 36.404 -18.502 31.067 1.00 60.90 432 THR A CA 1
ATOM 2961 C C . THR A 1 403 ? 35.999 -18.041 29.672 1.00 53.43 432 THR A C 1
ATOM 2962 O O . THR A 1 403 ? 35.570 -18.850 28.850 1.00 71.78 432 THR A O 1
ATOM 2966 N N . ILE A 1 404 ? 36.101 -16.736 29.428 1.00 67.21 433 ILE A N 1
ATOM 2967 C CA . ILE A 1 404 ? 35.955 -16.184 28.082 1.00 59.33 433 ILE A CA 1
ATOM 2968 C C . ILE A 1 404 ? 36.800 -16.986 27.094 1.00 66.25 433 ILE A C 1
ATOM 2969 O O . ILE A 1 404 ? 38.030 -16.962 27.161 1.00 74.58 433 ILE A O 1
ATOM 2974 N N . PRO A 1 405 ? 36.135 -17.704 26.178 1.00 61.24 434 PRO A N 1
ATOM 2975 C CA . PRO A 1 405 ? 36.767 -18.671 25.272 1.00 56.64 434 PRO A CA 1
ATOM 2976 C C . PRO A 1 405 ? 37.822 -18.061 24.352 1.00 60.06 434 PRO A C 1
ATOM 2977 O O . PRO A 1 405 ? 37.755 -16.881 24.009 1.00 64.82 434 PRO A O 1
ATOM 2981 N N . ILE A 1 406 ? 38.790 -18.882 23.962 1.00 64.97 435 ILE A N 1
ATOM 2982 C CA . ILE A 1 406 ? 39.862 -18.457 23.073 1.00 75.24 435 ILE A CA 1
ATOM 2983 C C . ILE A 1 406 ? 39.455 -18.669 21.615 1.00 76.72 435 ILE A C 1
ATOM 2984 O O . ILE A 1 406 ? 39.006 -19.752 21.240 1.00 83.69 435 ILE A O 1
ATOM 2989 N N . GLY A 1 407 ? 39.598 -17.628 20.798 1.00 71.93 436 GLY A N 1
ATOM 2990 C CA . GLY A 1 407 ? 39.288 -17.731 19.384 1.00 73.75 436 GLY A CA 1
ATOM 2991 C C . GLY A 1 407 ? 38.789 -16.440 18.762 1.00 69.38 436 GLY A C 1
ATOM 2992 O O . GLY A 1 407 ? 38.703 -16.328 17.539 1.00 70.56 436 GLY A O 1
ATOM 2993 N N . PHE A 1 408 ? 38.464 -15.460 19.600 1.00 71.36 437 PHE A N 1
ATOM 2994 C CA . PHE A 1 408 ? 37.911 -14.196 19.122 1.00 66.90 437 PHE A CA 1
ATOM 2995 C C . PHE A 1 408 ? 38.915 -13.395 18.298 1.00 73.62 437 PHE A C 1
ATOM 2996 O O . PHE A 1 408 ? 38.531 -12.609 17.433 1.00 76.92 437 PHE A O 1
ATOM 3004 N N . GLY A 1 409 ? 40.200 -13.598 18.569 1.00 69.69 438 GLY A N 1
ATOM 3005 C CA . GLY A 1 409 ? 41.248 -12.874 17.873 1.00 77.66 438 GLY A CA 1
ATOM 3006 C C . GLY A 1 409 ? 41.453 -13.337 16.443 1.00 82.70 438 GLY A C 1
ATOM 3007 O O . GLY A 1 409 ? 42.257 -12.763 15.707 1.00 90.81 438 GLY A O 1
ATOM 3008 N N . SER A 1 410 ? 40.722 -14.375 16.046 1.00 81.04 439 SER A N 1
ATOM 3009 C CA . SER A 1 410 ? 40.843 -14.931 14.703 1.00 85.01 439 SER A CA 1
ATOM 3010 C C . SER A 1 410 ? 39.690 -14.466 13.822 1.00 78.16 439 SER A C 1
ATOM 3011 O O . SER A 1 410 ? 39.669 -14.726 12.618 1.00 75.72 439 SER A O 1
ATOM 3014 N N . LEU A 1 411 ? 38.728 -13.782 14.434 1.00 69.57 440 LEU A N 1
ATOM 3015 C CA . LEU A 1 411 ? 37.637 -13.164 13.693 1.00 63.72 440 LEU A CA 1
ATOM 3016 C C . LEU A 1 411 ? 38.177 -11.892 13.055 1.00 63.56 440 LEU A C 1
ATOM 3017 O O . LEU A 1 411 ? 38.659 -11.003 13.758 1.00 69.47 440 LEU A O 1
ATOM 3022 N N . ARG A 1 412 ? 38.094 -11.798 11.731 1.00 56.92 441 ARG A N 1
ATOM 3023 C CA . ARG A 1 412 ? 38.831 -10.762 11.015 1.00 71.84 441 ARG A CA 1
ATOM 3024 C C . ARG A 1 412 ? 38.017 -9.487 10.777 1.00 65.04 441 ARG A C 1
ATOM 3025 O O . ARG A 1 412 ? 38.462 -8.593 10.055 1.00 68.49 441 ARG A O 1
ATOM 3033 N N . ASN A 1 413 ? 36.830 -9.401 11.373 1.00 56.14 442 ASN A N 1
ATOM 3034 C CA . ASN A 1 413 ? 36.028 -8.187 11.268 1.00 59.31 442 ASN A CA 1
ATOM 3035 C C . ASN A 1 413 ? 35.395 -7.799 12.603 1.00 59.05 442 ASN A C 1
ATOM 3036 O O . ASN A 1 413 ? 34.514 -6.939 12.660 1.00 53.11 442 ASN A O 1
ATOM 3041 N N . LEU A 1 414 ? 35.854 -8.437 13.676 1.00 52.66 443 LEU A N 1
ATOM 3042 C CA . LEU A 1 414 ? 35.374 -8.136 15.020 1.00 43.59 443 LEU A CA 1
ATOM 3043 C C . LEU A 1 414 ? 35.944 -6.804 15.496 1.00 55.65 443 LEU A C 1
ATOM 3044 O O . LEU A 1 414 ? 37.154 -6.677 15.677 1.00 63.31 443 LEU A O 1
ATOM 3049 N N . THR A 1 415 ? 35.081 -5.811 15.689 1.00 53.23 444 THR A N 1
ATOM 3050 C CA . THR A 1 415 ? 35.550 -4.452 15.950 1.00 53.94 444 THR A CA 1
ATOM 3051 C C . THR A 1 415 ? 35.129 -3.926 17.323 1.00 48.48 444 THR A C 1
ATOM 3052 O O . THR A 1 415 ? 35.761 -3.020 17.864 1.00 47.39 444 THR A O 1
ATOM 3056 N N . PHE A 1 416 ? 34.063 -4.489 17.881 1.00 53.79 445 PHE A N 1
ATOM 3057 C CA . PHE A 1 416 ? 33.489 -3.971 19.118 1.00 49.66 445 PHE A CA 1
ATOM 3058 C C . PHE A 1 416 ? 33.058 -5.112 20.037 1.00 48.48 445 PHE A C 1
ATOM 3059 O O . PHE A 1 416 ? 32.177 -5.899 19.688 1.00 44.51 445 PHE A O 1
ATOM 3067 N N . VAL A 1 417 ? 33.674 -5.200 21.212 1.00 47.34 446 VAL A N 1
ATOM 3068 C CA . VAL A 1 417 ? 33.327 -6.241 22.174 1.00 33.35 446 VAL A CA 1
ATOM 3069 C C . VAL A 1 417 ? 33.131 -5.693 23.583 1.00 44.41 446 VAL A C 1
ATOM 3070 O O . VAL A 1 417 ? 34.037 -5.093 24.161 1.00 42.05 446 VAL A O 1
ATOM 3074 N N . ASP A 1 418 ? 31.937 -5.904 24.125 1.00 38.96 447 ASP A N 1
ATOM 3075 C CA . ASP A 1 418 ? 31.621 -5.481 25.480 1.00 31.05 447 ASP A CA 1
ATOM 3076 C C . ASP A 1 418 ? 31.115 -6.684 26.263 1.00 43.69 447 ASP A C 1
ATOM 3077 O O . ASP A 1 418 ? 29.979 -7.119 26.085 1.00 38.79 447 ASP A O 1
ATOM 3082 N N . LEU A 1 419 ? 31.969 -7.216 27.129 1.00 53.51 448 LEU A N 1
ATOM 3083 C CA . LEU A 1 419 ? 31.611 -8.352 27.966 1.00 33.30 448 LEU A CA 1
ATOM 3084 C C . LEU A 1 419 ? 31.610 -7.931 29.426 1.00 43.76 448 LEU A C 1
ATOM 3085 O O . LEU A 1 419 ? 31.683 -8.767 30.328 1.00 57.70 448 LEU A O 1
ATOM 3090 N N . SER A 1 420 ? 31.535 -6.623 29.648 1.00 35.63 449 SER A N 1
ATOM 3091 C CA . SER A 1 420 ? 31.648 -6.061 30.987 1.00 39.45 449 SER A CA 1
ATOM 3092 C C . SER A 1 420 ? 30.451 -6.396 31.875 1.00 46.95 449 SER A C 1
ATOM 3093 O O . SER A 1 420 ? 29.411 -6.838 31.394 1.00 37.70 449 SER A O 1
ATOM 3096 N N . ASN A 1 421 ? 30.619 -6.163 33.173 1.00 46.43 450 ASN A N 1
ATOM 3097 C CA . ASN A 1 421 ? 29.624 -6.498 34.189 1.00 44.83 450 ASN A CA 1
ATOM 3098 C C . ASN A 1 421 ? 29.002 -7.878 33.985 1.00 36.54 450 ASN A C 1
ATOM 3099 O O . ASN A 1 421 ? 27.785 -8.020 33.876 1.00 44.59 450 ASN A O 1
ATOM 3104 N N . ASN A 1 422 ? 29.858 -8.889 33.924 1.00 45.32 451 ASN A N 1
ATOM 3105 C CA . ASN A 1 422 ? 29.414 -10.272 33.918 1.00 49.84 451 ASN A CA 1
ATOM 3106 C C . ASN A 1 422 ? 30.048 -11.000 35.094 1.00 54.30 451 ASN A C 1
ATOM 3107 O O . ASN A 1 422 ? 30.370 -10.382 36.108 1.00 55.08 451 ASN A O 1
ATOM 3112 N N . ARG A 1 423 ? 30.224 -12.309 34.965 1.00 45.53 452 ARG A N 1
ATOM 3113 C CA . ARG A 1 423 ? 30.786 -13.101 36.050 1.00 47.80 452 ARG A CA 1
ATOM 3114 C C . ARG A 1 423 ? 31.861 -14.061 35.532 1.00 54.81 452 ARG A C 1
ATOM 3115 O O . ARG A 1 423 ? 31.992 -15.186 36.016 1.00 71.39 452 ARG A O 1
ATOM 3123 N N . PHE A 1 424 ? 32.628 -13.597 34.548 1.00 45.36 453 PHE A N 1
ATOM 3124 C CA . PHE A 1 424 ? 33.699 -14.387 33.938 1.00 51.31 453 PHE A CA 1
ATOM 3125 C C . PHE A 1 424 ? 34.856 -14.666 34.892 1.00 58.61 453 PHE A C 1
ATOM 3126 O O . PHE A 1 424 ? 35.161 -13.868 35.755 1.00 52.05 453 PHE A O 1
ATOM 3134 N N . THR A 1 425 ? 35.520 -15.801 34.748 1.00 61.90 454 THR A N 1
ATOM 3135 C CA . THR A 1 425 ? 36.609 -16.070 35.671 1.00 54.45 454 THR A CA 1
ATOM 3136 C C . THR A 1 425 ? 37.895 -16.488 34.982 1.00 55.98 454 THR A C 1
ATOM 3137 O O . THR A 1 425 ? 37.974 -16.543 33.753 1.00 62.30 454 THR A O 1
ATOM 3141 N N . ASP A 1 426 ? 38.886 -16.797 35.812 1.00 65.42 455 ASP A N 1
ATOM 3142 C CA . ASP A 1 426 ? 40.242 -17.137 35.393 1.00 74.44 455 ASP A CA 1
ATOM 3143 C C . ASP A 1 426 ? 40.755 -16.218 34.277 1.00 65.86 455 ASP A C 1
ATOM 3144 O O . ASP A 1 426 ? 40.506 -15.011 34.302 1.00 66.77 455 ASP A O 1
ATOM 3149 N N . GLN A 1 427 ? 41.457 -16.787 33.302 1.00 71.27 456 GLN A N 1
ATOM 3150 C CA . GLN A 1 427 ? 42.263 -15.989 32.379 1.00 65.71 456 GLN A CA 1
ATOM 3151 C C . GLN A 1 427 ? 41.492 -15.162 31.355 1.00 68.43 456 GLN A C 1
ATOM 3152 O O . GLN A 1 427 ? 40.363 -15.482 30.983 1.00 80.76 456 GLN A O 1
ATOM 3158 N N . ILE A 1 428 ? 42.143 -14.090 30.913 1.00 66.78 457 ILE A N 1
ATOM 3159 C CA . ILE A 1 428 ? 41.682 -13.270 29.807 1.00 57.59 457 ILE A CA 1
ATOM 3160 C C . ILE A 1 428 ? 42.317 -13.843 28.549 1.00 63.36 457 ILE A C 1
ATOM 3161 O O . ILE A 1 428 ? 43.538 -13.984 28.489 1.00 78.67 457 ILE A O 1
ATOM 3166 N N . PRO A 1 429 ? 41.494 -14.193 27.550 1.00 65.59 458 PRO A N 1
ATOM 3167 C CA . PRO A 1 429 ? 41.986 -14.818 26.316 1.00 65.80 458 PRO A CA 1
ATOM 3168 C C . PRO A 1 429 ? 43.075 -13.978 25.648 1.00 70.56 458 PRO A C 1
ATOM 3169 O O . PRO A 1 429 ? 42.892 -12.778 25.444 1.00 66.23 458 PRO A O 1
ATOM 3173 N N . ALA A 1 430 ? 44.199 -14.610 25.319 1.00 83.03 459 ALA A N 1
ATOM 3174 C CA . ALA A 1 430 ? 45.364 -13.892 24.811 1.00 77.31 459 ALA A CA 1
ATOM 3175 C C . ALA A 1 430 ? 45.220 -13.468 23.351 1.00 82.13 459 ALA A C 1
ATOM 3176 O O . ALA A 1 430 ? 46.019 -12.677 22.849 1.00 82.38 459 ALA A O 1
ATOM 3178 N N . ASP A 1 431 ? 44.205 -13.995 22.673 1.00 80.79 460 ASP A N 1
ATOM 3179 C CA . ASP A 1 431 ? 43.981 -13.682 21.264 1.00 73.98 460 ASP A CA 1
ATOM 3180 C C . ASP A 1 431 ? 43.477 -12.252 21.071 1.00 70.25 460 ASP A C 1
ATOM 3181 O O . ASP A 1 431 ? 43.810 -11.621 20.069 1.00 76.84 460 ASP A O 1
ATOM 3186 N N . PHE A 1 432 ? 42.646 -11.767 21.999 1.00 51.74 461 PHE A N 1
ATOM 3187 C CA . PHE A 1 432 ? 42.193 -10.367 21.997 1.00 61.79 461 PHE A CA 1
ATOM 3188 C C . PHE A 1 432 ? 43.305 -9.398 21.614 1.00 61.71 461 PHE A C 1
ATOM 3189 O O . PHE A 1 432 ? 43.086 -8.446 20.865 1.00 63.64 461 PHE A O 1
ATOM 3197 N N . ALA A 1 433 ? 44.494 -9.647 22.152 1.00 60.25 462 ALA A N 1
ATOM 3198 C CA . ALA A 1 433 ? 45.681 -8.874 21.821 1.00 63.40 462 ALA A CA 1
ATOM 3199 C C . ALA A 1 433 ? 45.963 -8.869 20.319 1.00 71.86 462 ALA A C 1
ATOM 3200 O O . ALA A 1 433 ? 46.451 -7.880 19.777 1.00 84.90 462 ALA A O 1
ATOM 3202 N N . THR A 1 434 ? 45.655 -9.975 19.649 1.00 57.62 463 THR A N 1
ATOM 3203 C CA . THR A 1 434 ? 45.954 -10.108 18.225 1.00 68.29 463 THR A CA 1
ATOM 3204 C C . THR A 1 434 ? 44.712 -10.066 17.337 1.00 76.17 463 THR A C 1
ATOM 3205 O O . THR A 1 434 ? 44.755 -10.499 16.185 1.00 78.38 463 THR A O 1
ATOM 3209 N N . ALA A 1 435 ? 43.608 -9.548 17.867 1.00 80.07 464 ALA A N 1
ATOM 3210 C CA . ALA A 1 435 ? 42.433 -9.293 17.043 1.00 65.68 464 ALA A CA 1
ATOM 3211 C C . ALA A 1 435 ? 42.755 -8.165 16.067 1.00 70.22 464 ALA A C 1
ATOM 3212 O O . ALA A 1 435 ? 43.167 -7.082 16.481 1.00 94.77 464 ALA A O 1
ATOM 3214 N N . PRO A 1 436 ? 42.558 -8.415 14.763 1.00 64.90 465 PRO A N 1
ATOM 3215 C CA . PRO A 1 436 ? 43.104 -7.544 13.714 1.00 65.21 465 PRO A CA 1
ATOM 3216 C C . PRO A 1 436 ? 42.457 -6.161 13.607 1.00 58.15 465 PRO A C 1
ATOM 3217 O O . PRO A 1 436 ? 43.143 -5.216 13.219 1.00 61.46 465 PRO A O 1
ATOM 3221 N N . VAL A 1 437 ? 41.177 -6.034 13.943 1.00 52.41 466 VAL A N 1
ATOM 3222 C CA . VAL A 1 437 ? 40.482 -4.760 13.757 1.00 50.80 466 VAL A CA 1
ATOM 3223 C C . VAL A 1 437 ? 39.688 -4.336 14.986 1.00 56.80 466 VAL A C 1
ATOM 3224 O O . VAL A 1 437 ? 38.936 -3.362 14.936 1.00 57.81 466 VAL A O 1
ATOM 3228 N N . LEU A 1 438 ? 39.850 -5.077 16.079 1.00 50.25 467 LEU A N 1
ATOM 3229 C CA . LEU A 1 438 ? 39.131 -4.802 17.321 1.00 55.76 467 LEU A CA 1
ATOM 3230 C C . LEU A 1 438 ? 39.386 -3.371 17.779 1.00 61.52 467 LEU A C 1
ATOM 3231 O O . LEU A 1 438 ? 40.519 -2.987 18.028 1.00 43.84 467 LEU A O 1
ATOM 3236 N N . GLN A 1 439 ? 38.321 -2.588 17.901 1.00 55.36 468 GLN A N 1
ATOM 3237 C CA . GLN A 1 439 ? 38.455 -1.167 18.202 1.00 55.10 468 GLN A CA 1
ATOM 3238 C C . GLN A 1 439 ? 38.040 -0.818 19.626 1.00 48.14 468 GLN A C 1
ATOM 3239 O O . GLN A 1 439 ? 38.516 0.161 20.201 1.00 48.28 468 GLN A O 1
ATOM 3245 N N . TYR A 1 440 ? 37.156 -1.634 20.187 1.00 41.21 469 TYR A N 1
ATOM 3246 C CA . TYR A 1 440 ? 36.644 -1.423 21.532 1.00 35.21 469 TYR A CA 1
ATOM 3247 C C . TYR A 1 440 ? 36.592 -2.748 22.273 1.00 48.45 469 TYR A C 1
ATOM 3248 O O . TYR A 1 440 ? 36.100 -3.745 21.747 1.00 45.29 469 TYR A O 1
ATOM 3257 N N . LEU A 1 441 ? 37.103 -2.750 23.496 1.00 47.61 470 LEU A N 1
ATOM 3258 C CA . LEU A 1 441 ? 37.079 -3.931 24.343 1.00 34.53 470 LEU A CA 1
ATOM 3259 C C . LEU A 1 441 ? 36.965 -3.484 25.791 1.00 44.24 470 LEU A C 1
ATOM 3260 O O . LEU A 1 441 ? 37.849 -2.794 26.294 1.00 49.46 470 LEU A O 1
ATOM 3265 N N . ASN A 1 442 ? 35.887 -3.865 26.467 1.00 43.67 471 ASN A N 1
ATOM 3266 C CA . ASN A 1 442 ? 35.683 -3.380 27.825 1.00 50.74 471 ASN A CA 1
ATOM 3267 C C . ASN A 1 442 ? 36.127 -4.397 28.887 1.00 68.41 471 ASN A C 1
ATOM 3268 O O . ASN A 1 442 ? 37.169 -4.204 29.507 1.00 89.30 471 ASN A O 1
ATOM 3273 N N . LEU A 1 443 ? 35.353 -5.462 29.095 1.00 43.20 472 LEU A N 1
ATOM 3274 C CA . LEU A 1 443 ? 35.687 -6.506 30.082 1.00 53.19 472 LEU A CA 1
ATOM 3275 C C . LEU A 1 443 ? 35.653 -6.061 31.555 1.00 42.54 472 LEU A C 1
ATOM 3276 O O . LEU A 1 443 ? 35.997 -6.846 32.439 1.00 36.69 472 LEU A O 1
ATOM 3281 N N . SER A 1 444 ? 35.264 -4.817 31.826 1.00 41.24 473 SER A N 1
ATOM 3282 C CA . SER A 1 444 ? 35.215 -4.321 33.207 1.00 35.06 473 SER A CA 1
ATOM 3283 C C . SER A 1 444 ? 34.232 -5.094 34.076 1.00 45.88 473 SER A C 1
ATOM 3284 O O . SER A 1 444 ? 33.273 -5.675 33.571 1.00 38.16 473 SER A O 1
ATOM 3287 N N . THR A 1 445 ? 34.497 -5.112 35.382 1.00 49.65 474 THR A N 1
ATOM 3288 C CA . THR A 1 445 ? 33.573 -5.681 36.359 1.00 43.43 474 THR A CA 1
ATOM 3289 C C . THR A 1 445 ? 33.378 -7.168 36.084 1.00 38.97 474 THR A C 1
ATOM 3290 O O . THR A 1 445 ? 32.344 -7.564 35.546 1.00 39.90 474 THR A O 1
ATOM 3294 N N . ASN A 1 446 ? 34.363 -8.000 36.418 1.00 61.88 475 ASN A N 1
ATOM 3295 C CA . ASN A 1 446 ? 34.268 -9.380 35.962 1.00 60.57 475 ASN A CA 1
ATOM 3296 C C . ASN A 1 446 ? 34.937 -10.526 36.728 1.00 69.82 475 ASN A C 1
ATOM 3297 O O . ASN A 1 446 ? 34.702 -11.652 36.360 1.00 95.24 475 ASN A O 1
ATOM 3302 N N . PHE A 1 447 ? 35.646 -10.277 37.827 1.00 45.98 476 PHE A N 1
ATOM 3303 C CA . PHE A 1 447 ? 36.263 -11.353 38.641 1.00 70.49 476 PHE A CA 1
ATOM 3304 C C . PHE A 1 447 ? 37.259 -12.316 37.950 1.00 65.38 476 PHE A C 1
ATOM 3305 O O . PHE A 1 447 ? 37.102 -13.532 38.062 1.00 52.83 476 PHE A O 1
ATOM 3313 N N . PHE A 1 448 ? 38.268 -11.799 37.251 1.00 68.67 477 PHE A N 1
ATOM 3314 C CA . PHE A 1 448 ? 39.254 -12.667 36.589 1.00 51.55 477 PHE A CA 1
ATOM 3315 C C . PHE A 1 448 ? 40.247 -13.342 37.541 1.00 73.12 477 PHE A C 1
ATOM 3316 O O . PHE A 1 448 ? 40.481 -14.550 37.448 1.00 76.75 477 PHE A O 1
ATOM 3324 N N . HIS A 1 449 ? 40.840 -12.549 38.431 1.00 55.72 478 HIS A N 1
ATOM 3325 C CA . HIS A 1 449 ? 41.892 -13.008 39.342 1.00 71.77 478 HIS A CA 1
ATOM 3326 C C . HIS A 1 449 ? 43.091 -13.565 38.577 1.00 72.27 478 HIS A C 1
ATOM 3327 O O . HIS A 1 449 ? 43.730 -14.523 39.013 1.00 64.92 478 HIS A O 1
ATOM 3334 N N . ARG A 1 450 ? 43.385 -12.953 37.433 1.00 69.46 479 ARG A N 1
ATOM 3335 C CA . ARG A 1 450 ? 44.558 -13.304 36.639 1.00 70.11 479 ARG A CA 1
ATOM 3336 C C . ARG A 1 450 ? 45.238 -12.051 36.100 1.00 61.39 479 ARG A C 1
ATOM 3337 O O . ARG A 1 450 ? 44.644 -10.974 36.068 1.00 56.15 479 ARG A O 1
ATOM 3345 N N . LYS A 1 451 ? 46.489 -12.204 35.683 1.00 61.57 480 LYS A N 1
ATOM 3346 C CA . LYS A 1 451 ? 47.251 -11.118 35.081 1.00 60.70 480 LYS A CA 1
ATOM 3347 C C . LYS A 1 451 ? 46.646 -10.694 33.743 1.00 64.06 480 LYS A C 1
ATOM 3348 O O . LYS A 1 451 ? 45.923 -11.465 33.113 1.00 65.54 480 LYS A O 1
ATOM 3354 N N . LEU A 1 452 ? 46.928 -9.467 33.315 1.00 61.43 481 LEU A N 1
ATOM 3355 C CA . LEU A 1 452 ? 46.652 -9.070 31.938 1.00 54.32 481 LEU A CA 1
ATOM 3356 C C . LEU A 1 452 ? 47.482 -9.898 30.966 1.00 71.37 481 LEU A C 1
ATOM 3357 O O . LEU A 1 452 ? 48.610 -10.279 31.288 1.00 84.76 481 LEU A O 1
ATOM 3362 N N . PRO A 1 453 ? 46.925 -10.189 29.778 1.00 67.13 482 PRO A N 1
ATOM 3363 C CA . PRO A 1 453 ? 47.727 -10.817 28.723 1.00 58.75 482 PRO A CA 1
ATOM 3364 C C . PRO A 1 453 ? 48.908 -9.903 28.443 1.00 71.90 482 PRO A C 1
ATOM 3365 O O . PRO A 1 453 ? 48.706 -8.694 28.348 1.00 69.86 482 PRO A O 1
ATOM 3369 N N . GLU A 1 454 ? 50.104 -10.462 28.305 1.00 64.17 483 GLU A N 1
ATOM 3370 C CA . GLU A 1 454 ? 51.316 -9.676 28.466 1.00 71.22 483 GLU A CA 1
ATOM 3371 C C . GLU A 1 454 ? 51.663 -8.941 27.182 1.00 66.36 483 GLU A C 1
ATOM 3372 O O . GLU A 1 454 ? 52.653 -8.203 27.127 1.00 92.18 483 GLU A O 1
ATOM 3378 N N . ASN A 1 455 ? 50.859 -9.155 26.145 1.00 64.80 484 ASN A N 1
ATOM 3379 C CA . ASN A 1 455 ? 51.042 -8.408 24.920 1.00 68.83 484 ASN A CA 1
ATOM 3380 C C . ASN A 1 455 ? 49.732 -7.785 24.475 1.00 78.04 484 ASN A C 1
ATOM 3381 O O . ASN A 1 455 ? 49.421 -7.718 23.285 1.00 76.50 484 ASN A O 1
ATOM 3386 N N . ILE A 1 456 ? 49.002 -7.282 25.465 1.00 74.49 485 ILE A N 1
ATOM 3387 C CA . ILE A 1 456 ? 47.767 -6.541 25.264 1.00 62.56 485 ILE A CA 1
ATOM 3388 C C . ILE A 1 456 ? 48.003 -5.203 24.555 1.00 62.35 485 ILE A C 1
ATOM 3389 O O . ILE A 1 456 ? 47.183 -4.783 23.739 1.00 52.13 485 ILE A O 1
ATOM 3394 N N . TRP A 1 457 ? 49.108 -4.526 24.865 1.00 60.06 486 TRP A N 1
ATOM 3395 C CA . TRP A 1 457 ? 49.359 -3.221 24.260 1.00 56.04 486 TRP A CA 1
ATOM 3396 C C . TRP A 1 457 ? 49.979 -3.304 22.867 1.00 70.06 486 TRP A C 1
ATOM 3397 O O . TRP A 1 457 ? 50.376 -2.282 22.308 1.00 76.63 486 TRP A O 1
ATOM 3408 N N . LYS A 1 458 ? 50.048 -4.500 22.291 1.00 72.89 487 LYS A N 1
ATOM 3409 C CA . LYS A 1 458 ? 50.488 -4.607 20.905 1.00 85.94 487 LYS A CA 1
ATOM 3410 C C . LYS A 1 458 ? 49.319 -4.651 19.936 1.00 74.99 487 LYS A C 1
ATOM 3411 O O . LYS A 1 458 ? 49.529 -4.699 18.723 1.00 84.65 487 LYS A O 1
ATOM 3417 N N . ALA A 1 459 ? 48.099 -4.638 20.468 1.00 70.00 488 ALA A N 1
ATOM 3418 C CA . ALA A 1 459 ? 46.904 -4.714 19.638 1.00 63.01 488 ALA A CA 1
ATOM 3419 C C . ALA A 1 459 ? 46.951 -3.615 18.586 1.00 65.18 488 ALA A C 1
ATOM 3420 O O . ALA A 1 459 ? 46.953 -2.432 18.922 1.00 81.31 488 ALA A O 1
ATOM 3422 N N . PRO A 1 460 ? 46.974 -4.018 17.304 1.00 64.43 489 PRO A N 1
ATOM 3423 C CA . PRO A 1 460 ? 47.229 -3.143 16.151 1.00 70.39 489 PRO A CA 1
ATOM 3424 C C . PRO A 1 460 ? 46.223 -2.014 16.125 1.00 72.38 489 PRO A C 1
ATOM 3425 O O . PRO A 1 460 ? 46.565 -0.846 15.945 1.00 76.31 489 PRO A O 1
ATOM 3429 N N . ASN A 1 461 ? 44.971 -2.390 16.326 1.00 69.10 490 ASN A N 1
ATOM 3430 C CA . ASN A 1 461 ? 43.899 -1.439 16.474 1.00 71.54 490 ASN A CA 1
ATOM 3431 C C . ASN A 1 461 ? 43.238 -1.781 17.786 1.00 79.98 490 ASN A C 1
ATOM 3432 O O . ASN A 1 461 ? 43.058 -2.956 18.106 1.00 100.60 490 ASN A O 1
ATOM 3437 N N . LEU A 1 462 ? 42.957 -0.741 18.559 1.00 61.82 491 LEU A N 1
ATOM 3438 C CA . LEU A 1 462 ? 42.275 -0.816 19.842 1.00 52.71 491 LEU A CA 1
ATOM 3439 C C . LEU A 1 462 ? 42.347 0.600 20.380 1.00 52.38 491 LEU A C 1
ATOM 3440 O O . LEU A 1 462 ? 43.427 1.105 20.684 1.00 59.48 491 LEU A O 1
ATOM 3445 N N . GLN A 1 463 ? 41.194 1.238 20.501 1.00 42.33 492 GLN A N 1
ATOM 3446 C CA . GLN A 1 463 ? 41.140 2.633 20.895 1.00 47.16 492 GLN A CA 1
ATOM 3447 C C . GLN A 1 463 ? 40.715 2.768 22.337 1.00 46.55 492 GLN A C 1
ATOM 3448 O O . GLN A 1 463 ? 41.173 3.655 23.056 1.00 53.49 492 GLN A O 1
ATOM 3454 N N . ILE A 1 464 ? 39.819 1.882 22.748 1.00 38.76 493 ILE A N 1
ATOM 3455 C CA . ILE A 1 464 ? 39.271 1.930 24.087 1.00 46.01 493 ILE A CA 1
ATOM 3456 C C . ILE A 1 464 ? 39.351 0.568 24.760 1.00 41.96 493 ILE A C 1
ATOM 3457 O O . ILE A 1 464 ? 38.698 -0.380 24.332 1.00 60.72 493 ILE A O 1
ATOM 3462 N N . PHE A 1 465 ? 40.152 0.479 25.817 1.00 43.79 494 PHE A N 1
ATOM 3463 C CA . PHE A 1 465 ? 40.275 -0.759 26.582 1.00 47.19 494 PHE A CA 1
ATOM 3464 C C . PHE A 1 465 ? 39.988 -0.479 28.048 1.00 45.54 494 PHE A C 1
ATOM 3465 O O . PHE A 1 465 ? 40.638 0.375 28.656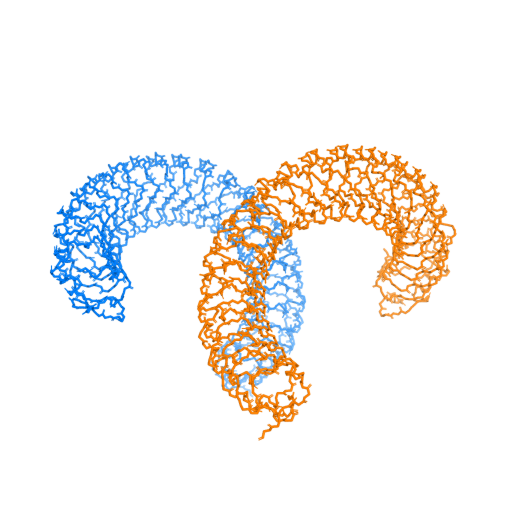 1.00 47.44 494 PHE A O 1
ATOM 3473 N N . SER A 1 466 ? 39.014 -1.187 28.616 1.00 41.98 495 SER A N 1
ATOM 3474 C CA . SER A 1 466 ? 38.519 -0.815 29.935 1.00 61.23 495 SER A CA 1
ATOM 3475 C C . SER A 1 466 ? 38.292 -1.974 30.904 1.00 71.13 495 SER A C 1
ATOM 3476 O O . SER A 1 466 ? 37.170 -2.184 31.346 1.00 95.37 495 SER A O 1
ATOM 3479 N N . ALA A 1 467 ? 39.339 -2.718 31.246 1.00 60.48 496 ALA A N 1
ATOM 3480 C CA . ALA A 1 467 ? 39.205 -3.799 32.225 1.00 55.74 496 ALA A CA 1
ATOM 3481 C C . ALA A 1 467 ? 39.273 -3.258 33.649 1.00 49.43 496 ALA A C 1
ATOM 3482 O O . ALA A 1 467 ? 40.203 -3.566 34.390 1.00 57.26 496 ALA A O 1
ATOM 3484 N N . SER A 1 468 ? 38.282 -2.457 34.028 1.00 45.19 497 SER A N 1
ATOM 3485 C CA . SER A 1 468 ? 38.256 -1.838 35.353 1.00 44.55 497 SER A CA 1
ATOM 3486 C C . SER A 1 468 ? 37.396 -2.626 36.338 1.00 42.84 497 SER A C 1
ATOM 3487 O O . SER A 1 468 ? 36.355 -3.165 35.970 1.00 46.97 497 SER A O 1
ATOM 3490 N N . PHE A 1 469 ? 37.841 -2.680 37.592 1.00 43.52 498 PHE A N 1
ATOM 3491 C CA . PHE A 1 469 ? 37.152 -3.431 38.642 1.00 49.45 498 PHE A CA 1
ATOM 3492 C C . PHE A 1 469 ? 36.896 -4.878 38.225 1.00 50.54 498 PHE A C 1
ATOM 3493 O O . PHE A 1 469 ? 35.848 -5.444 38.530 1.00 56.88 498 PHE A O 1
ATOM 3501 N N . SER A 1 470 ? 37.863 -5.469 37.532 1.00 42.14 499 SER A N 1
ATOM 3502 C CA . SER A 1 470 ? 37.735 -6.838 37.048 1.00 51.64 499 SER A CA 1
ATOM 3503 C C . SER A 1 470 ? 38.672 -7.791 37.782 1.00 56.67 499 SER A C 1
ATOM 3504 O O . SER A 1 470 ? 39.066 -8.823 37.238 1.00 62.88 499 SER A O 1
ATOM 3507 N N . ASN A 1 471 ? 39.009 -7.441 39.021 1.00 62.54 500 ASN A N 1
ATOM 3508 C CA . ASN A 1 471 ? 39.908 -8.234 39.860 1.00 62.60 500 ASN A CA 1
ATOM 3509 C C . ASN A 1 471 ? 41.203 -8.650 39.167 1.00 62.32 500 ASN A C 1
ATOM 3510 O O . ASN A 1 471 ? 41.615 -9.805 39.255 1.00 67.79 500 ASN A O 1
ATOM 3515 N N . LEU A 1 472 ? 41.841 -7.709 38.478 1.00 47.35 501 LEU A N 1
ATOM 3516 C CA . LEU A 1 472 ? 43.130 -7.976 37.853 1.00 42.40 501 LEU A CA 1
ATOM 3517 C C . LEU A 1 472 ? 44.235 -8.021 38.903 1.00 60.35 501 LEU A C 1
ATOM 3518 O O . LEU A 1 472 ? 44.118 -7.410 39.966 1.00 52.60 501 LEU A O 1
ATOM 3523 N N . ILE A 1 473 ? 45.308 -8.745 38.599 1.00 60.56 502 ILE A N 1
ATOM 3524 C CA . ILE A 1 473 ? 46.462 -8.832 39.491 1.00 46.23 502 ILE A CA 1
ATOM 3525 C C . ILE A 1 473 ? 47.758 -8.784 38.694 1.00 52.23 502 ILE A C 1
ATOM 3526 O O . ILE A 1 473 ? 47.748 -8.899 37.467 1.00 50.85 502 ILE A O 1
ATOM 3531 N N . GLY A 1 474 ? 48.871 -8.600 39.394 1.00 47.60 503 GLY A N 1
ATOM 3532 C CA . GLY A 1 474 ? 50.176 -8.631 38.763 1.00 48.58 503 GLY A CA 1
ATOM 3533 C C . GLY A 1 474 ? 50.597 -7.285 38.216 1.00 55.76 503 GLY A C 1
ATOM 3534 O O . GLY A 1 474 ? 49.904 -6.285 38.395 1.00 49.00 503 GLY A O 1
ATOM 3535 N N . GLU A 1 475 ? 51.743 -7.256 37.545 1.00 60.52 504 GLU A N 1
ATOM 3536 C CA . GLU A 1 475 ? 52.277 -6.006 37.025 1.00 70.16 504 GLU A CA 1
ATOM 3537 C C . GLU A 1 475 ? 51.634 -5.631 35.697 1.00 64.78 504 GLU A C 1
ATOM 3538 O O . GLU A 1 475 ? 51.183 -6.494 34.944 1.00 63.42 504 GLU A O 1
ATOM 3544 N N . ILE A 1 476 ? 51.598 -4.332 35.421 1.00 56.96 505 ILE A N 1
ATOM 3545 C CA . ILE A 1 476 ? 51.164 -3.834 34.125 1.00 54.25 505 ILE A CA 1
ATOM 3546 C C . ILE A 1 476 ? 52.263 -4.077 33.100 1.00 54.44 505 ILE A C 1
ATOM 3547 O O . ILE A 1 476 ? 53.386 -3.606 33.271 1.00 63.20 505 ILE A O 1
ATOM 3552 N N . PRO A 1 477 ? 51.947 -4.830 32.037 1.00 54.23 506 PRO A N 1
ATOM 3553 C CA . PRO A 1 477 ? 52.965 -5.151 31.032 1.00 55.57 506 PRO A CA 1
ATOM 3554 C C . PRO A 1 477 ? 53.466 -3.916 30.292 1.00 59.11 506 PRO A C 1
ATOM 3555 O O . PRO A 1 477 ? 52.772 -2.901 30.222 1.00 60.56 506 PRO A O 1
ATOM 3559 N N . ASN A 1 478 ? 54.673 -4.021 29.747 1.00 58.39 507 ASN A N 1
ATOM 3560 C CA . ASN A 1 478 ? 55.351 -2.896 29.115 1.00 68.08 507 ASN A CA 1
ATOM 3561 C C . ASN A 1 478 ? 54.561 -2.343 27.929 1.00 69.90 507 ASN A C 1
ATOM 3562 O O . ASN A 1 478 ? 53.997 -3.103 27.142 1.00 73.08 507 ASN A O 1
ATOM 3567 N N . TYR A 1 479 ? 54.515 -1.019 27.810 1.00 61.80 508 TYR A N 1
ATOM 3568 C CA . TYR A 1 479 ? 53.670 -0.368 26.809 1.00 57.87 508 TYR A CA 1
ATOM 3569 C C . TYR A 1 479 ? 54.257 -0.359 25.399 1.00 73.52 508 TYR A C 1
ATOM 3570 O O . TYR A 1 479 ? 54.036 0.590 24.647 1.00 84.28 508 TYR A O 1
ATOM 3579 N N . VAL A 1 480 ? 54.991 -1.406 25.033 1.00 72.36 509 VAL A N 1
ATOM 3580 C CA . VAL A 1 480 ? 55.583 -1.468 23.702 1.00 82.49 509 VAL A CA 1
ATOM 3581 C C . VAL A 1 480 ? 54.490 -1.597 22.644 1.00 83.56 509 VAL A C 1
ATOM 3582 O O . VAL A 1 480 ? 53.562 -2.394 22.786 1.00 85.36 509 VAL A O 1
ATOM 3586 N N . GLY A 1 481 ? 54.611 -0.804 21.585 1.00 78.92 510 GLY A N 1
ATOM 3587 C CA . GLY A 1 481 ? 53.590 -0.725 20.558 1.00 68.01 510 GLY A CA 1
ATOM 3588 C C . GLY A 1 481 ? 52.606 0.395 20.846 1.00 65.11 510 GLY A C 1
ATOM 3589 O O . GLY A 1 481 ? 52.824 1.531 20.426 1.00 58.10 510 GLY A O 1
ATOM 3590 N N . CYS A 1 482 ? 51.541 0.071 21.579 1.00 65.45 511 CYS A N 1
ATOM 3591 C CA . CYS A 1 482 ? 50.514 1.030 21.995 1.00 59.46 511 CYS A CA 1
ATOM 3592 C C . CYS A 1 482 ? 50.104 1.983 20.879 1.00 65.57 511 CYS A C 1
ATOM 3593 O O . CYS A 1 482 ? 50.073 3.198 21.069 1.00 73.82 511 CYS A O 1
ATOM 3596 N N . LYS A 1 483 ? 49.797 1.425 19.715 1.00 59.75 512 LYS A N 1
ATOM 3597 C CA . LYS A 1 483 ? 49.656 2.229 18.508 1.00 65.09 512 LYS A CA 1
ATOM 3598 C C . LYS A 1 483 ? 48.412 3.124 18.492 1.00 56.60 512 LYS A C 1
ATOM 3599 O O . LYS A 1 483 ? 48.505 4.296 18.128 1.00 60.34 512 LYS A O 1
ATOM 3605 N N . SER A 1 484 ? 47.255 2.588 18.870 1.00 50.58 513 SER A N 1
ATOM 3606 C CA . SER A 1 484 ? 45.998 3.306 18.654 1.00 56.19 513 SER A CA 1
ATOM 3607 C C . SER A 1 484 ? 45.233 3.683 19.929 1.00 50.71 513 SER A C 1
ATOM 3608 O O . SER A 1 484 ? 44.284 4.466 19.863 1.00 56.43 513 SER A O 1
ATOM 3611 N N . PHE A 1 485 ? 45.629 3.121 21.070 1.00 42.32 514 PHE A N 1
ATOM 3612 C CA . PHE A 1 485 ? 44.968 3.391 22.354 1.00 47.48 514 PHE A CA 1
ATOM 3613 C C . PHE A 1 485 ? 44.801 4.887 22.633 1.00 54.08 514 PHE A C 1
ATOM 3614 O O . PHE A 1 485 ? 45.770 5.642 22.549 1.00 58.99 514 PHE A O 1
ATOM 3622 N N . TYR A 1 486 ? 43.586 5.321 22.964 1.00 55.57 515 TYR A N 1
ATOM 3623 C CA . TYR A 1 486 ? 43.401 6.699 23.420 1.00 55.57 515 TYR A CA 1
ATOM 3624 C C . TYR A 1 486 ? 42.625 6.782 24.737 1.00 55.28 515 TYR A C 1
ATOM 3625 O O . TYR A 1 486 ? 42.559 7.844 25.356 1.00 61.73 515 TYR A O 1
ATOM 3634 N N . ARG A 1 487 ? 42.042 5.666 25.165 1.00 43.84 516 ARG A N 1
ATOM 3635 C CA . ARG A 1 487 ? 41.366 5.619 26.456 1.00 35.37 516 ARG A CA 1
ATOM 3636 C C . ARG A 1 487 ? 41.729 4.306 27.145 1.00 50.12 516 ARG A C 1
ATOM 3637 O O . ARG A 1 487 ? 41.449 3.229 26.618 1.00 54.44 516 ARG A O 1
ATOM 3645 N N . ILE A 1 488 ? 42.354 4.390 28.317 1.00 43.45 517 ILE A N 1
ATOM 3646 C CA . ILE A 1 488 ? 42.727 3.190 29.060 1.00 33.69 517 ILE A CA 1
ATOM 3647 C C . ILE A 1 488 ? 42.208 3.224 30.493 1.00 39.20 517 ILE A C 1
ATOM 3648 O O . ILE A 1 488 ? 42.534 4.130 31.262 1.00 44.27 517 ILE A O 1
ATOM 3653 N N . GLU A 1 489 ? 41.399 2.230 30.844 1.00 35.50 518 GLU A N 1
ATOM 3654 C CA . GLU A 1 489 ? 40.834 2.127 32.184 1.00 35.80 518 GLU A CA 1
ATOM 3655 C C . GLU A 1 489 ? 41.203 0.814 32.864 1.00 38.09 518 GLU A C 1
ATOM 3656 O O . GLU A 1 489 ? 40.759 -0.257 32.451 1.00 42.06 518 GLU A O 1
ATOM 3662 N N . LEU A 1 490 ? 42.018 0.907 33.909 1.00 42.25 519 LEU A N 1
ATOM 3663 C CA . LEU A 1 490 ? 42.411 -0.264 34.681 1.00 33.81 519 LEU A CA 1
ATOM 3664 C C . LEU A 1 490 ? 42.252 -0.010 36.174 1.00 41.88 519 LEU A C 1
ATOM 3665 O O . LEU A 1 490 ? 42.906 -0.653 36.994 1.00 51.09 519 LEU A O 1
ATOM 3670 N N . GLN A 1 491 ? 41.380 0.929 36.528 1.00 33.98 520 GLN A N 1
ATOM 3671 C CA . GLN A 1 491 ? 41.229 1.309 37.924 1.00 39.32 520 GLN A CA 1
ATOM 3672 C C . GLN A 1 491 ? 40.473 0.239 38.703 1.00 51.55 520 GLN A C 1
ATOM 3673 O O . GLN A 1 491 ? 39.730 -0.554 38.127 1.00 51.86 520 GLN A O 1
ATOM 3679 N N . GLY A 1 492 ? 40.674 0.224 40.016 1.00 53.90 521 GLY A N 1
ATOM 3680 C CA . GLY A 1 492 ? 39.964 -0.689 40.892 1.00 49.96 521 GLY A CA 1
ATOM 3681 C C . GLY A 1 492 ? 40.379 -2.142 40.766 1.00 54.92 521 GLY A C 1
ATOM 3682 O O . GLY A 1 492 ? 39.534 -3.036 40.769 1.00 65.35 521 GLY A O 1
ATOM 3683 N N . ASN A 1 493 ? 41.680 -2.384 40.656 1.00 47.56 522 ASN A N 1
ATOM 3684 C CA . ASN A 1 493 ? 42.196 -3.746 40.675 1.00 41.92 522 ASN A CA 1
ATOM 3685 C C . ASN A 1 493 ? 43.271 -3.907 41.739 1.00 48.49 522 ASN A C 1
ATOM 3686 O O . ASN A 1 493 ? 43.360 -3.106 42.671 1.00 41.04 522 ASN A O 1
ATOM 3691 N N . SER A 1 494 ? 44.089 -4.943 41.589 1.00 53.65 523 SER A N 1
ATOM 3692 C CA . SER A 1 494 ? 45.179 -5.206 42.519 1.00 51.66 523 SER A CA 1
ATOM 3693 C C . SER A 1 494 ? 46.514 -5.237 41.789 1.00 53.18 523 SER A C 1
ATOM 3694 O O . SER A 1 494 ? 47.435 -5.948 42.191 1.00 61.40 523 SER A O 1
ATOM 3697 N N . LEU A 1 495 ? 46.601 -4.473 40.704 1.00 41.28 524 LEU A N 1
ATOM 3698 C CA . LEU A 1 495 ? 47.824 -4.383 39.917 1.00 52.67 524 LEU A CA 1
ATOM 3699 C C . LEU A 1 495 ? 48.988 -3.932 40.791 1.00 61.22 524 LEU A C 1
ATOM 3700 O O . LEU A 1 495 ? 48.987 -2.807 41.293 1.00 57.17 524 LEU A O 1
ATOM 3705 N N . ASN A 1 496 ? 49.979 -4.798 40.986 1.00 61.26 525 ASN A N 1
ATOM 3706 C CA . ASN A 1 496 ? 51.105 -4.407 41.821 1.00 53.33 525 ASN A CA 1
ATOM 3707 C C . ASN A 1 496 ? 52.319 -4.084 40.949 1.00 56.24 525 ASN A C 1
ATOM 3708 O O . ASN A 1 496 ? 52.212 -4.053 39.723 1.00 48.92 525 ASN A O 1
ATOM 3713 N N . GLY A 1 497 ? 53.462 -3.821 41.572 1.00 64.82 526 GLY A N 1
ATOM 3714 C CA . GLY A 1 497 ? 54.639 -3.391 40.836 1.00 63.99 526 GLY A CA 1
ATOM 3715 C C . GLY A 1 497 ? 54.628 -1.929 40.408 1.00 50.91 526 GLY A C 1
ATOM 3716 O O . GLY A 1 497 ? 53.945 -1.098 41.006 1.00 60.75 526 GLY A O 1
ATOM 3717 N N . THR A 1 498 ? 55.381 -1.625 39.355 1.00 46.32 527 THR A N 1
ATOM 3718 C CA . THR A 1 498 ? 55.609 -0.250 38.913 1.00 45.32 527 THR A CA 1
ATOM 3719 C C . THR A 1 498 ? 54.853 0.073 37.619 1.00 47.42 527 THR A C 1
ATOM 3720 O O . THR A 1 498 ? 54.675 -0.799 36.772 1.00 65.33 527 THR A O 1
ATOM 3724 N N . ILE A 1 499 ? 54.396 1.316 37.472 1.00 49.45 528 ILE A N 1
ATOM 3725 C CA . ILE A 1 499 ? 53.875 1.771 36.187 1.00 41.31 528 ILE A CA 1
ATOM 3726 C C . ILE A 1 499 ? 55.022 1.805 35.182 1.00 59.32 528 ILE A C 1
ATOM 3727 O O . ILE A 1 499 ? 56.021 2.489 35.408 1.00 72.46 528 ILE A O 1
ATOM 3732 N N . PRO A 1 500 ? 54.881 1.070 34.067 1.00 58.34 529 PRO A N 1
ATOM 3733 C CA . PRO A 1 500 ? 55.916 0.979 33.030 1.00 54.68 529 PRO A CA 1
ATOM 3734 C C . PRO A 1 500 ? 56.436 2.336 32.551 1.00 60.67 529 PRO A C 1
ATOM 3735 O O . PRO A 1 500 ? 55.669 3.256 32.267 1.00 65.49 529 PRO A O 1
ATOM 3739 N N . TRP A 1 501 ? 57.758 2.430 32.472 1.00 63.14 530 TRP A N 1
ATOM 3740 C CA . TRP A 1 501 ? 58.467 3.668 32.175 1.00 66.51 530 TRP A CA 1
ATOM 3741 C C . TRP A 1 501 ? 58.470 4.005 30.688 1.00 68.63 530 TRP A C 1
ATOM 3742 O O . TRP A 1 501 ? 59.039 5.015 30.275 1.00 68.62 530 TRP A O 1
ATOM 3753 N N . ASP A 1 502 ? 57.832 3.158 29.888 1.00 68.60 531 ASP A N 1
ATOM 3754 C CA . ASP A 1 502 ? 57.828 3.332 28.441 1.00 68.12 531 ASP A CA 1
ATOM 3755 C C . ASP A 1 502 ? 56.438 3.683 27.926 1.00 71.70 531 ASP A C 1
ATOM 3756 O O . ASP A 1 502 ? 56.095 3.396 26.778 1.00 66.45 531 ASP A O 1
ATOM 3761 N N . ILE A 1 503 ? 55.647 4.311 28.789 1.00 72.55 532 ILE A N 1
ATOM 3762 C CA . ILE A 1 503 ? 54.268 4.665 28.479 1.00 44.88 532 ILE A CA 1
ATOM 3763 C C . ILE A 1 503 ? 54.180 5.671 27.326 1.00 56.64 532 ILE A C 1
ATOM 3764 O O . ILE A 1 503 ? 53.119 5.856 26.730 1.00 59.25 532 ILE A O 1
ATOM 3769 N N . GLY A 1 504 ? 55.303 6.306 27.001 1.00 65.49 533 GLY A N 1
ATOM 3770 C CA . GLY A 1 504 ? 55.339 7.305 25.947 1.00 49.73 533 GLY A CA 1
ATOM 3771 C C . GLY A 1 504 ? 55.144 6.732 24.556 1.00 62.99 533 GLY A C 1
ATOM 3772 O O . GLY A 1 504 ? 55.041 7.477 23.582 1.00 72.14 533 GLY A O 1
ATOM 3773 N N . HIS A 1 505 ? 55.092 5.406 24.462 1.00 58.68 534 HIS A N 1
ATOM 3774 C CA . HIS A 1 505 ? 54.781 4.736 23.204 1.00 65.76 534 HIS A CA 1
ATOM 3775 C C . HIS A 1 505 ? 53.317 4.933 22.817 1.00 58.45 534 HIS A C 1
ATOM 3776 O O . HIS A 1 505 ? 52.932 4.696 21.673 1.00 66.44 534 HIS A O 1
ATOM 3783 N N . CYS A 1 506 ? 52.506 5.360 23.780 1.00 55.71 535 CYS A N 1
ATOM 3784 C CA . CYS A 1 506 ? 51.080 5.585 23.558 1.00 60.91 535 CYS A CA 1
ATOM 3785 C C . CYS A 1 506 ? 50.788 7.008 23.086 1.00 65.27 535 CYS A C 1
ATOM 3786 O O . CYS A 1 506 ? 50.147 7.778 23.799 1.00 70.82 535 CYS A O 1
ATOM 3789 N N . GLU A 1 507 ? 51.229 7.346 21.877 1.00 65.55 536 GLU A N 1
ATOM 3790 C CA . GLU A 1 507 ? 51.160 8.727 21.398 1.00 65.15 536 GLU A CA 1
ATOM 3791 C C . GLU A 1 507 ? 49.736 9.226 21.150 1.00 59.96 536 GLU A C 1
ATOM 3792 O O . GLU A 1 507 ? 49.517 10.428 20.990 1.00 67.92 536 GLU A O 1
ATOM 3798 N N . LYS A 1 508 ? 48.771 8.312 21.117 1.00 50.88 537 LYS A N 1
ATOM 3799 C CA . LYS A 1 508 ? 47.380 8.696 20.900 1.00 54.05 537 LYS A CA 1
ATOM 3800 C C . LYS A 1 508 ? 46.573 8.785 22.197 1.00 56.54 537 LYS A C 1
ATOM 3801 O O . LYS A 1 508 ? 45.414 9.196 22.176 1.00 55.40 537 LYS A O 1
ATOM 3807 N N . LEU A 1 509 ? 47.187 8.402 23.314 1.00 51.04 538 LEU A N 1
ATOM 3808 C CA . LEU A 1 509 ? 46.505 8.364 24.610 1.00 58.27 538 LEU A CA 1
ATOM 3809 C C . LEU A 1 509 ? 45.892 9.708 25.012 1.00 58.83 538 LEU A C 1
ATOM 3810 O O . LEU A 1 509 ? 46.519 10.757 24.867 1.00 55.53 538 LEU A O 1
ATOM 3815 N N . LEU A 1 510 ? 44.663 9.662 25.521 1.00 59.77 539 LEU A N 1
ATOM 3816 C CA . LEU A 1 510 ? 43.972 10.859 25.996 1.00 49.15 539 LEU A CA 1
ATOM 3817 C C . LEU A 1 510 ? 43.566 10.731 27.459 1.00 47.78 539 LEU A C 1
ATOM 3818 O O . LEU A 1 510 ? 43.697 11.676 28.235 1.00 46.41 539 LEU A O 1
ATOM 3823 N N . CYS A 1 511 ? 43.066 9.556 27.826 1.00 42.06 540 CYS A N 1
ATOM 3824 C CA . CYS A 1 511 ? 42.568 9.327 29.176 1.00 40.93 540 CYS A CA 1
ATOM 3825 C C . CYS A 1 511 ? 43.142 8.044 29.757 1.00 35.86 540 CYS A C 1
ATOM 3826 O O . CYS A 1 511 ? 43.014 6.970 29.171 1.00 52.11 540 CYS A O 1
ATOM 3829 N N . LEU A 1 512 ? 43.772 8.165 30.919 1.00 45.02 541 LEU A N 1
ATOM 3830 C CA . LEU A 1 512 ? 44.349 7.018 31.602 1.00 43.48 541 LEU A CA 1
ATOM 3831 C C . LEU A 1 512 ? 43.877 6.965 33.047 1.00 47.14 541 LEU A C 1
ATOM 3832 O O . LEU A 1 512 ? 44.067 7.915 33.805 1.00 49.46 541 LEU A O 1
ATOM 3837 N N . ASN A 1 513 ? 43.254 5.854 33.427 1.00 35.84 542 ASN A N 1
ATOM 3838 C CA . ASN A 1 513 ? 42.848 5.664 34.811 1.00 38.57 542 ASN A CA 1
ATOM 3839 C C . ASN A 1 513 ? 43.459 4.392 35.384 1.00 49.11 542 ASN A C 1
ATOM 3840 O O . ASN A 1 513 ? 43.034 3.284 35.060 1.00 63.82 542 ASN A O 1
ATOM 3845 N N . LEU A 1 514 ? 44.464 4.566 36.236 1.00 55.58 543 LEU A N 1
ATOM 3846 C CA . LEU A 1 514 ? 45.103 3.451 36.925 1.00 46.84 543 LEU A CA 1
ATOM 3847 C C . LEU A 1 514 ? 44.875 3.553 38.426 1.00 44.59 543 LEU A C 1
ATOM 3848 O O . LEU A 1 514 ? 45.549 2.887 39.210 1.00 51.06 543 LEU A O 1
ATOM 3853 N N . SER A 1 515 ? 43.923 4.395 38.816 1.00 44.40 544 SER A N 1
ATOM 3854 C CA . SER A 1 515 ? 43.626 4.629 40.224 1.00 50.65 544 SER A CA 1
ATOM 3855 C C . SER A 1 515 ? 43.159 3.366 40.942 1.00 50.97 544 SER A C 1
ATOM 3856 O O . SER A 1 515 ? 42.816 2.374 40.306 1.00 46.28 544 SER A O 1
ATOM 3859 N N . GLN A 1 516 ? 43.162 3.415 42.272 1.00 47.45 545 GLN A N 1
ATOM 3860 C CA . GLN A 1 516 ? 42.730 2.292 43.105 1.00 48.91 545 GLN A CA 1
ATOM 3861 C C . GLN A 1 516 ? 43.404 0.970 42.737 1.00 43.97 545 GLN A C 1
ATOM 3862 O O . GLN A 1 516 ? 42.735 -0.017 42.435 1.00 51.32 545 GLN A O 1
ATOM 3868 N N . ASN A 1 517 ? 44.731 0.964 42.762 1.00 41.03 546 ASN A N 1
ATOM 3869 C CA . ASN A 1 517 ? 45.499 -0.261 42.592 1.00 48.04 546 ASN A CA 1
ATOM 3870 C C . ASN A 1 517 ? 46.554 -0.365 43.687 1.00 49.72 546 ASN A C 1
ATOM 3871 O O . ASN A 1 517 ? 46.406 0.230 44.754 1.00 49.57 546 ASN A O 1
ATOM 3876 N N . HIS A 1 518 ? 47.615 -1.120 43.425 1.00 49.99 547 HIS A N 1
ATOM 3877 C CA . HIS A 1 518 ? 48.702 -1.257 44.386 1.00 49.40 547 HIS A CA 1
ATOM 3878 C C . HIS A 1 518 ? 50.021 -0.877 43.729 1.00 52.90 547 HIS A C 1
ATOM 3879 O O . HIS A 1 518 ? 51.061 -1.478 43.999 1.00 56.05 547 HIS A O 1
ATOM 3886 N N . LEU A 1 519 ? 49.963 0.129 42.862 1.00 40.67 548 LEU A N 1
ATOM 3887 C CA . LEU A 1 519 ? 51.133 0.582 42.123 1.00 46.97 548 LEU A CA 1
ATOM 3888 C C . LEU A 1 519 ? 52.072 1.406 42.994 1.00 50.85 548 LEU A C 1
ATOM 3889 O O . LEU A 1 519 ? 51.690 2.452 43.517 1.00 57.73 548 LEU A O 1
ATOM 3894 N N . ASN A 1 520 ? 53.302 0.928 43.144 1.00 43.24 549 ASN A N 1
ATOM 3895 C CA . ASN A 1 520 ? 54.328 1.679 43.853 1.00 44.34 549 ASN A CA 1
ATOM 3896 C C . ASN A 1 520 ? 55.353 2.218 42.864 1.00 52.17 549 ASN A C 1
ATOM 3897 O O . ASN A 1 520 ? 55.186 2.086 41.652 1.00 60.09 549 ASN A O 1
ATOM 3902 N N . GLY A 1 521 ? 56.412 2.828 43.383 1.00 51.72 550 GLY A N 1
ATOM 3903 C CA . GLY A 1 521 ? 57.434 3.413 42.537 1.00 60.39 550 GLY A CA 1
ATOM 3904 C C . GLY A 1 521 ? 57.039 4.777 42.004 1.00 59.50 550 GLY A C 1
ATOM 3905 O O . GLY A 1 521 ? 56.091 5.396 42.489 1.00 49.94 550 GLY A O 1
ATOM 3906 N N . ILE A 1 522 ? 57.766 5.240 40.994 1.00 54.26 551 ILE A N 1
ATOM 3907 C CA . ILE A 1 522 ? 57.675 6.624 40.545 1.00 46.12 551 ILE A CA 1
ATOM 3908 C C . ILE A 1 522 ? 56.637 6.842 39.448 1.00 54.59 551 ILE A C 1
ATOM 3909 O O . ILE A 1 522 ? 56.227 5.902 38.767 1.00 59.73 551 ILE A O 1
ATOM 3914 N N . ILE A 1 523 ? 56.213 8.092 39.292 1.00 59.55 552 ILE A N 1
ATOM 3915 C CA . ILE A 1 523 ? 55.383 8.476 38.162 1.00 52.75 552 ILE A CA 1
ATOM 3916 C C . ILE A 1 523 ? 56.266 8.456 36.929 1.00 52.75 552 ILE A C 1
ATOM 3917 O O . ILE A 1 523 ? 57.302 9.119 36.902 1.00 56.21 552 ILE A O 1
ATOM 3922 N N . PRO A 1 524 ? 55.873 7.683 35.907 1.00 49.77 553 PRO A N 1
ATOM 3923 C CA . PRO A 1 524 ? 56.728 7.598 34.720 1.00 44.76 553 PRO A CA 1
ATOM 3924 C C . PRO A 1 524 ? 56.878 8.944 34.022 1.00 49.26 553 PRO A C 1
ATOM 3925 O O . PRO A 1 524 ? 55.916 9.497 33.487 1.00 59.23 553 PRO A O 1
ATOM 3929 N N . TRP A 1 525 ? 58.103 9.461 34.063 1.00 59.67 554 TRP A N 1
ATOM 3930 C CA . TRP A 1 525 ? 58.476 10.728 33.439 1.00 68.50 554 TRP A CA 1
ATOM 3931 C C . TRP A 1 525 ? 58.014 10.837 31.990 1.00 69.06 554 TRP A C 1
ATOM 3932 O O . TRP A 1 525 ? 57.637 11.912 31.524 1.00 68.64 554 TRP A O 1
ATOM 3943 N N . GLU A 1 526 ? 58.017 9.709 31.291 1.00 64.69 555 GLU A N 1
ATOM 3944 C CA . GLU A 1 526 ? 57.727 9.684 29.863 1.00 63.79 555 GLU A CA 1
ATOM 3945 C C . GLU A 1 526 ? 56.267 10.011 29.537 1.00 71.74 555 GLU A C 1
ATOM 3946 O O . GLU A 1 526 ? 55.872 10.008 28.372 1.00 85.82 555 GLU A O 1
ATOM 3952 N N . ILE A 1 527 ? 55.466 10.283 30.565 1.00 61.63 556 ILE A N 1
ATOM 3953 C CA . ILE A 1 527 ? 54.105 10.768 30.358 1.00 64.32 556 ILE A CA 1
ATOM 3954 C C . ILE A 1 527 ? 54.157 12.185 29.791 1.00 78.11 556 ILE A C 1
ATOM 3955 O O . ILE A 1 527 ? 53.366 12.551 28.921 1.00 81.38 556 ILE A O 1
ATOM 3960 N N . SER A 1 528 ? 55.116 12.970 30.278 1.00 80.12 557 SER A N 1
ATOM 3961 C CA . SER A 1 528 ? 55.343 14.331 29.796 1.00 80.27 557 SER A CA 1
ATOM 3962 C C . SER A 1 528 ? 55.648 14.377 28.298 1.00 74.76 557 SER A C 1
ATOM 3963 O O . SER A 1 528 ? 55.635 15.443 27.683 1.00 69.63 557 SER A O 1
ATOM 3966 N N . THR A 1 529 ? 55.923 13.212 27.720 1.00 77.05 558 THR A N 1
ATOM 3967 C CA . THR A 1 529 ? 56.320 13.110 26.323 1.00 81.09 558 THR A CA 1
ATOM 3968 C C . THR A 1 529 ? 55.079 12.971 25.438 1.00 79.87 558 THR A C 1
ATOM 3969 O O . THR A 1 529 ? 55.161 13.027 24.210 1.00 90.30 558 THR A O 1
ATOM 3973 N N . LEU A 1 530 ? 53.914 12.832 26.065 1.00 62.16 559 LEU A N 1
ATOM 3974 C CA . LEU A 1 530 ? 52.706 12.517 25.311 1.00 62.82 559 LEU A CA 1
ATOM 3975 C C . LEU A 1 530 ? 52.070 13.771 24.728 1.00 73.67 559 LEU A C 1
ATOM 3976 O O . LEU A 1 530 ? 51.801 14.733 25.446 1.00 85.36 559 LEU A O 1
ATOM 3981 N N . PRO A 1 531 ? 51.831 13.752 23.408 1.00 66.14 560 PRO A N 1
ATOM 3982 C CA . PRO A 1 531 ? 51.318 14.886 22.629 1.00 73.66 560 PRO A CA 1
ATOM 3983 C C . PRO A 1 531 ? 49.909 15.328 23.018 1.00 66.19 560 PRO A C 1
ATOM 3984 O O . PRO A 1 531 ? 49.604 16.517 22.930 1.00 60.62 560 PRO A O 1
ATOM 3988 N N . SER A 1 532 ? 49.065 14.389 23.433 1.00 65.24 561 SER A N 1
ATOM 3989 C CA . SER A 1 532 ? 47.639 14.675 23.557 1.00 67.68 561 SER A CA 1
ATOM 3990 C C . SER A 1 532 ? 47.009 14.260 24.883 1.00 66.88 561 SER A C 1
ATOM 3991 O O . SER A 1 532 ? 45.796 14.385 25.049 1.00 61.29 561 SER A O 1
ATOM 3994 N N . ILE A 1 533 ? 47.816 13.753 25.812 1.00 60.68 562 ILE A N 1
ATOM 3995 C CA . ILE A 1 533 ? 47.295 13.278 27.093 1.00 55.33 562 ILE A CA 1
ATOM 3996 C C . ILE A 1 533 ? 46.470 14.361 27.800 1.00 58.74 562 ILE A C 1
ATOM 3997 O O . ILE A 1 533 ? 46.913 15.498 27.958 1.00 58.64 562 ILE A O 1
ATOM 4002 N N . ALA A 1 534 ? 45.253 14.006 28.201 1.00 59.18 563 ALA A N 1
ATOM 4003 C CA . ALA A 1 534 ? 44.337 14.976 28.794 1.00 50.79 563 ALA A CA 1
ATOM 4004 C C . ALA A 1 534 ? 43.964 14.627 30.231 1.00 46.23 563 ALA A C 1
ATOM 4005 O O . ALA A 1 534 ? 44.144 15.436 31.139 1.00 54.37 563 ALA A O 1
ATOM 4007 N N . ASP A 1 535 ? 43.438 13.424 30.432 1.00 50.34 564 ASP A N 1
ATOM 4008 C CA . ASP A 1 535 ? 42.981 13.011 31.752 1.00 52.66 564 ASP A CA 1
ATOM 4009 C C . ASP A 1 535 ? 43.860 11.894 32.303 1.00 48.92 564 ASP A C 1
ATOM 4010 O O . ASP A 1 535 ? 43.991 10.838 31.689 1.00 59.13 564 ASP A O 1
ATOM 4015 N N . VAL A 1 536 ? 44.463 12.130 33.463 1.00 50.65 565 VAL A N 1
ATOM 4016 C CA . VAL A 1 536 ? 45.261 11.106 34.126 1.00 36.13 565 VAL A CA 1
ATOM 4017 C C . VAL A 1 536 ? 44.827 10.943 35.572 1.00 50.50 565 VAL A C 1
ATOM 4018 O O . VAL A 1 536 ? 44.755 11.916 36.323 1.00 50.16 565 VAL A O 1
ATOM 4022 N N . ASP A 1 537 ? 44.532 9.707 35.956 1.00 46.03 566 ASP A N 1
ATOM 4023 C CA . ASP A 1 537 ? 44.139 9.412 37.324 1.00 45.27 566 ASP A CA 1
ATOM 4024 C C . ASP A 1 537 ? 44.994 8.274 37.866 1.00 43.66 566 ASP A C 1
ATOM 4025 O O . ASP A 1 537 ? 44.863 7.127 37.441 1.00 39.80 566 ASP A O 1
ATOM 4030 N N . LEU A 1 538 ? 45.877 8.606 38.801 1.00 42.49 567 LEU A N 1
ATOM 4031 C CA . LEU A 1 538 ? 46.747 7.619 39.425 1.00 40.07 567 LEU A CA 1
ATOM 4032 C C . LEU A 1 538 ? 46.498 7.572 40.928 1.00 44.15 567 LEU A C 1
ATOM 4033 O O . LEU A 1 538 ? 47.326 7.069 41.689 1.00 52.80 567 LEU A O 1
ATOM 4038 N N . SER A 1 539 ? 45.352 8.102 41.345 1.00 42.38 568 SER A N 1
ATOM 4039 C CA . SER A 1 539 ? 45.039 8.262 42.761 1.00 47.81 568 SER A CA 1
ATOM 4040 C C . SER A 1 539 ? 44.838 6.922 43.466 1.00 48.86 568 SER A C 1
ATOM 4041 O O . SER A 1 539 ? 44.664 5.895 42.817 1.00 46.17 568 SER A O 1
ATOM 4044 N N . HIS A 1 540 ? 44.864 6.948 44.797 1.00 43.97 569 HIS A N 1
ATOM 4045 C CA . HIS A 1 540 ? 44.752 5.739 45.615 1.00 47.24 569 HIS A CA 1
ATOM 4046 C C . HIS A 1 540 ? 45.717 4.636 45.188 1.00 53.20 569 HIS A C 1
ATOM 4047 O O . HIS A 1 540 ? 45.302 3.574 44.725 1.00 42.23 569 HIS A O 1
ATOM 4054 N N . ASN A 1 541 ? 47.008 4.902 45.342 1.00 56.93 570 ASN A N 1
ATOM 4055 C CA . ASN A 1 541 ? 48.031 3.902 45.082 1.00 44.74 570 ASN A CA 1
ATOM 4056 C C . ASN A 1 541 ? 49.118 3.998 46.142 1.00 45.04 570 ASN A C 1
ATOM 4057 O O . ASN A 1 541 ? 48.867 4.462 47.253 1.00 52.84 570 ASN A O 1
ATOM 4062 N N . LEU A 1 542 ? 50.324 3.562 45.798 1.00 49.79 571 LEU A N 1
ATOM 4063 C CA . LEU A 1 542 ? 51.456 3.659 46.712 1.00 50.73 571 LEU A CA 1
ATOM 4064 C C . LEU A 1 542 ? 52.637 4.309 46.008 1.00 51.63 571 LEU A C 1
ATOM 4065 O O . LEU A 1 542 ? 53.790 3.947 46.238 1.00 71.42 571 LEU A O 1
ATOM 4070 N N . LEU A 1 543 ? 52.336 5.275 45.147 1.00 41.81 572 LEU A N 1
ATOM 4071 C CA . LEU A 1 543 ? 53.361 5.960 44.374 1.00 51.56 572 LEU A CA 1
ATOM 4072 C C . LEU A 1 543 ? 54.243 6.811 45.273 1.00 55.37 572 LEU A C 1
ATOM 4073 O O . LEU A 1 543 ? 53.787 7.346 46.280 1.00 65.66 572 LEU A O 1
ATOM 4078 N N . THR A 1 544 ? 55.511 6.930 44.903 1.00 44.36 573 THR A N 1
ATOM 4079 C CA . THR A 1 544 ? 56.429 7.786 45.634 1.00 48.88 573 THR A CA 1
ATOM 4080 C C . THR A 1 544 ? 57.191 8.671 44.663 1.00 50.84 573 THR A C 1
ATOM 4081 O O . THR A 1 544 ? 57.103 8.498 43.447 1.00 54.63 573 THR A O 1
ATOM 4085 N N . GLY A 1 545 ? 57.939 9.622 45.201 1.00 56.96 574 GLY A N 1
ATOM 4086 C CA . GLY A 1 545 ? 58.732 10.495 44.366 1.00 62.49 574 GLY A CA 1
ATOM 4087 C C . GLY A 1 545 ? 58.088 11.788 43.926 1.00 56.63 574 GLY A C 1
ATOM 4088 O O . GLY A 1 545 ? 56.948 12.090 44.276 1.00 57.24 574 GLY A O 1
ATOM 4089 N N . THR A 1 546 ? 58.843 12.557 43.150 1.00 48.83 575 THR A N 1
ATOM 4090 C CA . THR A 1 546 ? 58.368 13.833 42.649 1.00 48.75 575 THR A CA 1
ATOM 4091 C C . THR A 1 546 ? 57.310 13.655 41.578 1.00 57.72 575 THR A C 1
ATOM 4092 O O . THR A 1 546 ? 57.258 12.627 40.903 1.00 58.32 575 THR A O 1
ATOM 4096 N N . ILE A 1 547 ? 56.461 14.664 41.433 1.00 61.00 576 ILE A N 1
ATOM 4097 C CA . ILE A 1 547 ? 55.800 14.893 40.162 1.00 55.77 576 ILE A CA 1
ATOM 4098 C C . ILE A 1 547 ? 56.814 15.628 39.299 1.00 54.11 576 ILE A C 1
ATOM 4099 O O . ILE A 1 547 ? 57.156 16.773 39.600 1.00 50.40 576 ILE A O 1
ATOM 4104 N N . PRO A 1 548 ? 57.319 14.967 38.245 1.00 60.40 577 PRO A N 1
ATOM 4105 C CA . PRO A 1 548 ? 58.324 15.570 37.361 1.00 56.92 577 PRO A CA 1
ATOM 4106 C C . PRO A 1 548 ? 57.906 16.961 36.893 1.00 57.25 577 PRO A C 1
ATOM 4107 O O . PRO A 1 548 ? 56.855 17.109 36.274 1.00 63.18 577 PRO A O 1
ATOM 4111 N N . SER A 1 549 ? 58.719 17.967 37.202 1.00 55.54 578 SER A N 1
ATOM 4112 C CA . SER A 1 549 ? 58.369 19.363 36.940 1.00 58.02 578 SER A CA 1
ATOM 4113 C C . SER A 1 549 ? 58.121 19.658 35.460 1.00 64.49 578 SER A C 1
ATOM 4114 O O . SER A 1 549 ? 57.574 20.706 35.117 1.00 74.56 578 SER A O 1
ATOM 4117 N N . ASP A 1 550 ? 58.517 18.733 34.590 1.00 67.46 579 ASP A N 1
ATOM 4118 C CA . ASP A 1 550 ? 58.307 18.896 33.156 1.00 71.89 579 ASP A CA 1
ATOM 4119 C C . ASP A 1 550 ? 56.830 18.748 32.799 1.00 68.93 579 ASP A C 1
ATOM 4120 O O . ASP A 1 550 ? 56.397 19.173 31.727 1.00 67.59 579 ASP A O 1
ATOM 4125 N N . PHE A 1 551 ? 56.064 18.146 33.706 1.00 64.12 580 PHE A N 1
ATOM 4126 C CA . PHE A 1 551 ? 54.612 18.069 33.570 1.00 50.14 580 PHE A CA 1
ATOM 4127 C C . PHE A 1 551 ? 53.991 19.460 33.496 1.00 65.13 580 PHE A C 1
ATOM 4128 O O . PHE A 1 551 ? 52.986 19.669 32.818 1.00 72.92 580 PHE A O 1
ATOM 4136 N N . GLY A 1 552 ? 54.597 20.406 34.207 1.00 61.42 581 GLY A N 1
ATOM 4137 C CA . GLY A 1 552 ? 54.101 21.768 34.269 1.00 67.54 581 GLY A CA 1
ATOM 4138 C C . GLY A 1 552 ? 54.097 22.526 32.954 1.00 72.92 581 GLY A C 1
ATOM 4139 O O . GLY A 1 552 ? 53.453 23.569 32.838 1.00 74.65 581 GLY A O 1
ATOM 4140 N N . SER A 1 553 ? 54.810 22.007 31.960 1.00 79.52 582 SER A N 1
ATOM 4141 C CA . SER A 1 553 ? 54.900 22.672 30.665 1.00 84.25 582 SER A CA 1
ATOM 4142 C C . SER A 1 553 ? 53.995 22.008 29.634 1.00 81.63 582 SER A C 1
ATOM 4143 O O . SER A 1 553 ? 53.972 22.404 28.468 1.00 93.17 582 SER A O 1
ATOM 4146 N N . SER A 1 554 ? 53.257 20.992 30.068 1.00 69.82 583 SER A N 1
ATOM 4147 C CA . SER A 1 554 ? 52.229 20.385 29.233 1.00 67.79 583 SER A CA 1
ATOM 4148 C C . SER A 1 554 ? 51.149 21.395 28.872 1.00 74.25 583 SER A C 1
ATOM 4149 O O . SER A 1 554 ? 50.823 22.282 29.657 1.00 93.87 583 SER A O 1
ATOM 4152 N N . LYS A 1 555 ? 50.604 21.259 27.671 1.00 75.24 584 LYS A N 1
ATOM 4153 C CA . LYS A 1 555 ? 49.486 22.088 27.245 1.00 77.51 584 LYS A CA 1
ATOM 4154 C C . LYS A 1 555 ? 48.339 21.223 26.747 1.00 75.56 584 LYS A C 1
ATOM 4155 O O . LYS A 1 555 ? 47.664 21.564 25.776 1.00 92.45 584 LYS A O 1
ATOM 4161 N N . THR A 1 556 ? 48.123 20.104 27.434 1.00 68.07 585 THR A N 1
ATOM 4162 C CA . THR A 1 556 ? 46.999 19.217 27.153 1.00 66.65 585 THR A CA 1
ATOM 4163 C C . THR A 1 556 ? 46.403 18.615 28.427 1.00 66.34 585 THR A C 1
ATOM 4164 O O . THR A 1 556 ? 45.218 18.283 28.460 1.00 73.90 585 THR A O 1
ATOM 4168 N N . ILE A 1 557 ? 47.215 18.475 29.473 1.00 58.59 586 ILE A N 1
ATOM 4169 C CA . ILE A 1 557 ? 46.738 17.873 30.717 1.00 54.48 586 ILE A CA 1
ATOM 4170 C C . ILE A 1 557 ? 45.673 18.740 31.379 1.00 64.38 586 ILE A C 1
ATOM 4171 O O . ILE A 1 557 ? 45.923 19.891 31.736 1.00 68.53 586 ILE A O 1
ATOM 4176 N N . THR A 1 558 ? 44.483 18.169 31.538 1.00 69.75 587 THR A N 1
ATOM 4177 C CA . THR A 1 558 ? 43.359 18.870 32.143 1.00 68.88 587 THR A CA 1
ATOM 4178 C C . THR A 1 558 ? 43.075 18.304 33.531 1.00 60.33 587 THR A C 1
ATOM 4179 O O . THR A 1 558 ? 42.722 19.034 34.458 1.00 57.47 587 THR A O 1
ATOM 4183 N N . THR A 1 559 ? 43.262 16.997 33.671 1.00 57.53 588 THR A N 1
ATOM 4184 C CA . THR A 1 559 ? 43.053 16.326 34.946 1.00 49.15 588 THR A CA 1
ATOM 4185 C C . THR A 1 559 ? 44.272 15.497 35.317 1.00 59.40 588 THR A C 1
ATOM 4186 O O . THR A 1 559 ? 44.774 14.713 34.512 1.00 63.28 588 THR A O 1
ATOM 4190 N N . PHE A 1 560 ? 44.747 15.680 36.542 1.00 58.92 589 PHE A N 1
ATOM 4191 C CA . PHE A 1 560 ? 45.875 14.913 37.035 1.00 45.15 589 PHE A CA 1
ATOM 4192 C C . PHE A 1 560 ? 45.641 14.543 38.488 1.00 39.65 589 PHE A C 1
ATOM 4193 O O . PHE A 1 560 ? 46.248 15.117 39.389 1.00 44.37 589 PHE A O 1
ATOM 4201 N N . ASN A 1 561 ? 44.764 13.570 38.709 1.00 49.57 590 ASN A N 1
ATOM 4202 C CA . ASN A 1 561 ? 44.443 13.154 40.063 1.00 50.70 590 ASN A CA 1
ATOM 4203 C C . ASN A 1 561 ? 45.477 12.141 40.506 1.00 54.12 590 ASN A C 1
ATOM 4204 O O . ASN A 1 561 ? 45.561 11.037 39.968 1.00 54.77 590 ASN A O 1
ATOM 4209 N N . VAL A 1 562 ? 46.267 12.530 41.495 1.00 63.52 591 VAL A N 1
ATOM 4210 C CA . VAL A 1 562 ? 47.357 11.700 41.967 1.00 58.41 591 VAL A CA 1
ATOM 4211 C C . VAL A 1 562 ? 47.287 11.639 43.492 1.00 53.60 591 VAL A C 1
ATOM 4212 O O . VAL A 1 562 ? 48.216 11.194 44.170 1.00 59.50 591 VAL A O 1
ATOM 4216 N N . SER A 1 563 ? 46.143 12.079 44.011 1.00 40.37 592 SER A N 1
ATOM 4217 C CA . SER A 1 563 ? 45.858 12.097 45.442 1.00 51.85 592 SER A CA 1
ATOM 4218 C C . SER A 1 563 ? 45.990 10.724 46.089 1.00 48.81 592 SER A C 1
ATOM 4219 O O . SER A 1 563 ? 46.057 9.708 45.400 1.00 44.19 592 SER A O 1
ATOM 4222 N N . TYR A 1 564 ? 46.002 10.712 47.419 1.00 61.86 593 TYR A N 1
ATOM 4223 C CA . TYR A 1 564 ? 46.149 9.488 48.205 1.00 59.52 593 TYR A CA 1
ATOM 4224 C C . TYR A 1 564 ? 47.303 8.628 47.708 1.00 57.94 593 TYR A C 1
ATOM 4225 O O . TYR A 1 564 ? 47.133 7.468 47.333 1.00 47.53 593 TYR A O 1
ATOM 4234 N N . ASN A 1 565 ? 48.484 9.227 47.706 1.00 57.99 594 ASN A N 1
ATOM 4235 C CA . ASN A 1 565 ? 49.710 8.520 47.392 1.00 51.05 594 ASN A CA 1
ATOM 4236 C C . ASN A 1 565 ? 50.780 8.914 48.394 1.00 48.67 594 ASN A C 1
ATOM 4237 O O . ASN A 1 565 ? 50.500 9.580 49.386 1.00 57.43 594 ASN A O 1
ATOM 4242 N N . GLN A 1 566 ? 52.011 8.507 48.133 1.00 47.82 595 GLN A N 1
ATOM 4243 C CA . GLN A 1 566 ? 53.113 8.882 48.994 1.00 45.92 595 GLN A CA 1
ATOM 4244 C C . GLN A 1 566 ? 54.122 9.720 48.204 1.00 57.92 595 GLN A C 1
ATOM 4245 O O . GLN A 1 566 ? 55.329 9.486 48.309 1.00 58.34 595 GLN A O 1
ATOM 4251 N N . LEU A 1 567 ? 53.652 10.695 47.428 1.00 67.84 596 LEU A N 1
ATOM 4252 C CA . LEU A 1 567 ? 54.550 11.479 46.561 1.00 66.29 596 LEU A CA 1
ATOM 4253 C C . LEU A 1 567 ? 55.392 12.526 47.257 1.00 62.93 596 LEU A C 1
ATOM 4254 O O . LEU A 1 567 ? 55.023 12.977 48.329 1.00 47.87 596 LEU A O 1
ATOM 4259 N N . ILE A 1 568 ? 56.458 13.025 46.650 1.00 75.71 597 ILE A N 1
ATOM 4260 C CA . ILE A 1 568 ? 57.268 13.936 47.431 1.00 58.77 597 ILE A CA 1
ATOM 4261 C C . ILE A 1 568 ? 57.594 15.138 46.546 1.00 51.61 597 ILE A C 1
ATOM 4262 O O . ILE A 1 568 ? 57.425 15.093 45.309 1.00 57.30 597 ILE A O 1
ATOM 4267 N N . GLY A 1 569 ? 58.040 16.221 47.179 1.00 52.07 598 GLY A N 1
ATOM 4268 C CA . GLY A 1 569 ? 58.434 17.434 46.488 1.00 53.21 598 GLY A CA 1
ATOM 4269 C C . GLY A 1 569 ? 57.359 18.432 46.117 1.00 52.88 598 GLY A C 1
ATOM 4270 O O . GLY A 1 569 ? 56.175 18.265 46.418 1.00 59.63 598 GLY A O 1
ATOM 4271 N N . PRO A 1 570 ? 57.789 19.520 45.456 1.00 65.19 599 PRO A N 1
ATOM 4272 C CA . PRO A 1 570 ? 56.873 20.580 45.027 1.00 68.94 599 PRO A CA 1
ATOM 4273 C C . PRO A 1 570 ? 56.027 20.137 43.851 1.00 65.66 599 PRO A C 1
ATOM 4274 O O . PRO A 1 570 ? 56.492 19.347 43.032 1.00 69.13 599 PRO A O 1
ATOM 4278 N N . ILE A 1 571 ? 54.795 20.626 43.791 1.00 63.33 600 ILE A N 1
ATOM 4279 C CA . ILE A 1 571 ? 53.942 20.444 42.627 1.00 51.18 600 ILE A CA 1
ATOM 4280 C C . ILE A 1 571 ? 54.452 21.360 41.517 1.00 52.77 600 ILE A C 1
ATOM 4281 O O . ILE A 1 571 ? 54.820 22.499 41.786 1.00 70.68 600 ILE A O 1
ATOM 4286 N N . PRO A 1 572 ? 54.500 20.866 40.268 1.00 51.77 601 PRO A N 1
ATOM 4287 C CA . PRO A 1 572 ? 55.014 21.720 39.190 1.00 54.04 601 PRO A CA 1
ATOM 4288 C C . PRO A 1 572 ? 54.187 22.990 39.023 1.00 60.97 601 PRO A C 1
ATOM 4289 O O . PRO A 1 572 ? 53.015 23.012 39.398 1.00 58.31 601 PRO A O 1
ATOM 4293 N N . SER A 1 573 ? 54.797 24.036 38.478 1.00 67.78 602 SER A N 1
ATOM 4294 C CA . SER A 1 573 ? 54.068 25.260 38.177 1.00 76.71 602 SER A CA 1
ATOM 4295 C C . SER A 1 573 ? 53.621 25.225 36.722 1.00 73.91 602 SER A C 1
ATOM 4296 O O . SER A 1 573 ? 53.202 24.181 36.223 1.00 66.60 602 SER A O 1
ATOM 4299 N N . GLY A 1 574 ? 53.712 26.363 36.042 1.00 77.01 603 GLY A N 1
ATOM 4300 C CA . GLY A 1 574 ? 53.368 26.429 34.634 1.00 79.22 603 GLY A CA 1
ATOM 4301 C C . GLY A 1 574 ? 51.891 26.222 34.358 1.00 81.53 603 GLY A C 1
ATOM 4302 O O . GLY A 1 574 ? 51.083 27.134 34.533 1.00 87.96 603 GLY A O 1
ATOM 4303 N N . SER A 1 575 ? 51.538 25.013 33.930 1.00 79.22 604 SER A N 1
ATOM 4304 C CA . SER A 1 575 ? 50.152 24.692 33.604 1.00 75.53 604 SER A CA 1
ATOM 4305 C C . SER A 1 575 ? 49.551 23.733 34.625 1.00 73.23 604 SER A C 1
ATOM 4306 O O . SER A 1 575 ? 48.523 23.104 34.375 1.00 75.36 604 SER A O 1
ATOM 4309 N N . PHE A 1 576 ? 50.203 23.634 35.777 1.00 75.21 605 PHE A N 1
ATOM 4310 C CA . PHE A 1 576 ? 49.694 22.861 36.902 1.00 68.55 605 PHE A CA 1
ATOM 4311 C C . PHE A 1 576 ? 49.197 23.834 37.961 1.00 75.33 605 PHE A C 1
ATOM 4312 O O . PHE A 1 576 ? 48.597 23.439 38.960 1.00 77.35 605 PHE A O 1
ATOM 4320 N N . ALA A 1 577 ? 49.456 25.116 37.720 1.00 82.65 606 ALA A N 1
ATOM 4321 C CA . ALA A 1 577 ? 49.091 26.183 38.645 1.00 88.02 606 ALA A CA 1
ATOM 4322 C C . ALA A 1 577 ? 47.586 26.423 38.681 1.00 87.10 606 ALA A C 1
ATOM 4323 O O . ALA A 1 577 ? 47.073 27.052 39.607 1.00 95.53 606 ALA A O 1
ATOM 4325 N N . HIS A 1 578 ? 46.882 25.927 37.670 1.00 75.18 607 HIS A N 1
ATOM 4326 C CA . HIS A 1 578 ? 45.444 26.143 37.570 1.00 68.05 607 HIS A CA 1
ATOM 4327 C C . HIS A 1 578 ? 44.681 24.823 37.653 1.00 64.51 607 HIS A C 1
ATOM 4328 O O . HIS A 1 578 ? 43.553 24.711 37.172 1.00 63.75 607 HIS A O 1
ATOM 4335 N N . LEU A 1 579 ? 45.311 23.826 38.269 1.00 61.03 608 LEU A N 1
ATOM 4336 C CA . LEU A 1 579 ? 44.669 22.539 38.513 1.00 59.19 608 LEU A CA 1
ATOM 4337 C C . LEU A 1 579 ? 43.972 22.511 39.867 1.00 58.58 608 LEU A C 1
ATOM 4338 O O . LEU A 1 579 ? 44.322 23.265 40.774 1.00 60.90 608 LEU A O 1
ATOM 4343 N N . ASN A 1 580 ? 42.981 21.636 39.993 1.00 63.89 609 ASN A N 1
ATOM 4344 C CA . ASN A 1 580 ? 42.298 21.421 41.261 1.00 64.12 609 ASN A CA 1
ATOM 4345 C C . ASN A 1 580 ? 43.254 20.884 42.326 1.00 62.65 609 ASN A C 1
ATOM 4346 O O . ASN A 1 580 ? 43.870 19.837 42.132 1.00 58.80 609 ASN A O 1
ATOM 4351 N N . PRO A 1 581 ? 43.390 21.606 43.451 1.00 60.38 610 PRO A N 1
ATOM 4352 C CA . PRO A 1 581 ? 44.236 21.162 44.568 1.00 52.16 610 PRO A CA 1
ATOM 4353 C C . PRO A 1 581 ? 43.809 19.807 45.139 1.00 46.78 610 PRO A C 1
ATOM 4354 O O . PRO A 1 581 ? 44.639 19.108 45.720 1.00 49.04 610 PRO A O 1
ATOM 4358 N N . SER A 1 582 ? 42.534 19.454 44.978 1.00 48.26 611 SER A N 1
ATOM 4359 C CA . SER A 1 582 ? 42.019 18.146 45.389 1.00 55.67 611 SER A CA 1
ATOM 4360 C C . SER A 1 582 ? 42.822 16.993 44.788 1.00 58.22 611 SER A C 1
ATOM 4361 O O . SER A 1 582 ? 42.899 15.909 45.368 1.00 48.60 611 SER A O 1
ATOM 4364 N N . PHE A 1 583 ? 43.421 17.237 43.626 1.00 59.02 612 PHE A N 1
ATOM 4365 C CA . PHE A 1 583 ? 44.220 16.235 42.923 1.00 49.00 612 PHE A CA 1
ATOM 4366 C C . PHE A 1 583 ? 45.442 15.773 43.713 1.00 53.34 612 PHE A C 1
ATOM 4367 O O . PHE A 1 583 ? 46.261 15.009 43.204 1.00 60.52 612 PHE A O 1
ATOM 4375 N N . PHE A 1 584 ? 45.564 16.233 44.954 1.00 57.41 613 PHE A N 1
ATOM 4376 C CA . PHE A 1 584 ? 46.695 15.866 45.790 1.00 52.18 613 PHE A CA 1
ATOM 4377 C C . PHE A 1 584 ? 46.248 15.616 47.229 1.00 50.53 613 PHE A C 1
ATOM 4378 O O . PHE A 1 584 ? 45.251 16.170 47.691 1.00 63.38 613 PHE A O 1
ATOM 4386 N N . SER A 1 585 ? 47.006 14.779 47.926 1.00 56.14 614 SER A N 1
ATOM 4387 C CA . SER A 1 585 ? 46.712 14.385 49.299 1.00 65.16 614 SER A CA 1
ATOM 4388 C C . SER A 1 585 ? 47.849 13.520 49.798 1.00 74.73 614 SER A C 1
ATOM 4389 O O . SER A 1 585 ? 47.645 12.528 50.500 1.00 56.06 614 SER A O 1
ATOM 4392 N N . SER A 1 586 ? 49.054 13.906 49.410 1.00 79.61 615 SER A N 1
ATOM 4393 C CA . SER A 1 586 ? 50.244 13.220 49.853 1.00 52.57 615 SER A CA 1
ATOM 4394 C C . SER A 1 586 ? 51.010 14.233 50.665 1.00 60.48 615 SER A C 1
ATOM 4395 O O . SER A 1 586 ? 50.904 15.440 50.435 1.00 73.95 615 SER A O 1
ATOM 4398 N N . ASN A 1 587 ? 51.795 13.745 51.607 1.00 62.50 616 ASN A N 1
ATOM 4399 C CA . ASN A 1 587 ? 52.526 14.632 52.491 1.00 78.70 616 ASN A CA 1
ATOM 4400 C C . ASN A 1 587 ? 53.630 15.360 51.742 1.00 90.69 616 ASN A C 1
ATOM 4401 O O . ASN A 1 587 ? 54.666 14.752 51.628 1.00 57.21 616 ASN A O 1
ATOM 4406 N N . GLU A 1 588 ? 53.382 16.564 51.184 1.00 102.62 617 GLU A N 1
ATOM 4407 C CA . GLU A 1 588 ? 54.331 17.500 50.467 1.00 99.32 617 GLU A CA 1
ATOM 4408 C C . GLU A 1 588 ? 53.646 18.272 49.281 1.00 64.90 617 GLU A C 1
ATOM 4409 O O . GLU A 1 588 ? 52.902 17.722 48.443 1.00 87.26 617 GLU A O 1
ATOM 4415 N N . GLY A 1 589 ? 53.846 19.596 49.300 1.00 55.40 618 GLY A N 1
ATOM 4416 C CA . GLY A 1 589 ? 53.453 20.462 48.189 1.00 58.78 618 GLY A CA 1
ATOM 4417 C C . GLY A 1 589 ? 54.162 21.810 47.965 1.00 73.46 618 GLY A C 1
ATOM 4418 O O . GLY A 1 589 ? 55.268 22.079 48.462 1.00 100.24 618 GLY A O 1
ATOM 4419 N N . LEU A 1 590 ? 53.510 22.642 47.152 1.00 62.98 619 LEU A N 1
ATOM 4420 C CA . LEU A 1 590 ? 53.929 24.015 46.895 1.00 86.84 619 LEU A CA 1
ATOM 4421 C C . LEU A 1 590 ? 52.716 24.918 47.217 1.00 70.88 619 LEU A C 1
ATOM 4422 O O . LEU A 1 590 ? 51.751 24.466 47.826 1.00 52.19 619 LEU A O 1
ATOM 4427 N N . CYS A 1 591 ? 52.757 26.173 46.782 1.00 64.62 620 CYS A N 1
ATOM 4428 C CA . CYS A 1 591 ? 51.676 27.160 46.949 1.00 57.55 620 CYS A CA 1
ATOM 4429 C C . CYS A 1 591 ? 50.262 26.703 46.600 1.00 67.29 620 CYS A C 1
ATOM 4430 O O . CYS A 1 591 ? 49.302 27.244 47.148 1.00 61.83 620 CYS A O 1
ATOM 4433 N N . GLY A 1 592 ? 50.118 25.753 45.676 1.00 73.11 621 GLY A N 1
ATOM 4434 C CA . GLY A 1 592 ? 48.805 25.219 45.339 1.00 58.76 621 GLY A CA 1
ATOM 4435 C C . GLY A 1 592 ? 48.023 24.799 46.572 1.00 66.89 621 GLY A C 1
ATOM 4436 O O . GLY A 1 592 ? 46.795 24.715 46.545 1.00 77.18 621 GLY A O 1
ATOM 4437 N N . ASP A 1 593 ? 48.768 24.564 47.652 1.00 73.27 622 ASP A N 1
ATOM 4438 C CA . ASP A 1 593 ? 48.268 24.360 49.009 1.00 73.10 622 ASP A CA 1
ATOM 4439 C C . ASP A 1 593 ? 49.485 24.112 49.905 1.00 99.73 622 ASP A C 1
ATOM 4440 O O . ASP A 1 593 ? 50.268 23.202 49.646 1.00 125.83 622 ASP A O 1
ATOM 4445 N N . LEU A 1 594 ? 49.624 24.933 50.945 1.00 80.97 623 LEU A N 1
ATOM 4446 C CA . LEU A 1 594 ? 50.753 24.952 51.894 1.00 72.90 623 LEU A CA 1
ATOM 4447 C C . LEU A 1 594 ? 52.157 25.016 51.255 1.00 69.54 623 LEU A C 1
ATOM 4448 O O . LEU A 1 594 ? 52.635 24.080 50.614 1.00 54.72 623 LEU A O 1
ATOM 4453 N N . VAL A 1 595 ? 52.800 26.161 51.476 1.00 73.44 624 VAL A N 1
ATOM 4454 C CA . VAL A 1 595 ? 54.117 26.511 50.936 1.00 75.18 624 VAL A CA 1
ATOM 4455 C C . VAL A 1 595 ? 55.261 25.628 51.459 1.00 74.83 624 VAL A C 1
ATOM 4456 O O . VAL A 1 595 ? 55.185 25.090 52.563 1.00 77.15 624 VAL A O 1
ATOM 4460 N N . GLY A 1 596 ? 56.318 25.485 50.660 1.00 62.31 625 GLY A N 1
ATOM 4461 C CA . GLY A 1 596 ? 57.503 24.751 51.067 1.00 60.19 625 GLY A CA 1
ATOM 4462 C C . GLY A 1 596 ? 58.740 25.634 51.059 1.00 79.29 625 GLY A C 1
ATOM 4463 O O . GLY A 1 596 ? 59.557 25.598 51.981 1.00 85.34 625 GLY A O 1
ATOM 4464 N N . LEU B 1 11 ? 57.041 -37.227 26.842 1.00 84.38 40 LEU B N 1
ATOM 4465 C CA . LEU B 1 11 ? 58.271 -37.099 27.615 1.00 82.95 40 LEU B CA 1
ATOM 4466 C C . LEU B 1 11 ? 59.436 -36.679 26.725 1.00 91.06 40 LEU B C 1
ATOM 4467 O O . LEU B 1 11 ? 60.524 -37.250 26.799 1.00 102.58 40 LEU B O 1
ATOM 4469 N N . SER B 1 12 ? 59.201 -35.675 25.886 1.00 98.21 41 SER B N 1
ATOM 4470 C CA . SER B 1 12 ? 60.225 -35.187 24.971 1.00 91.95 41 SER B CA 1
ATOM 4471 C C . SER B 1 12 ? 60.450 -33.693 25.143 1.00 98.73 41 SER B C 1
ATOM 4472 O O . SER B 1 12 ? 60.170 -33.134 26.205 1.00 104.35 41 SER B O 1
ATOM 4474 N N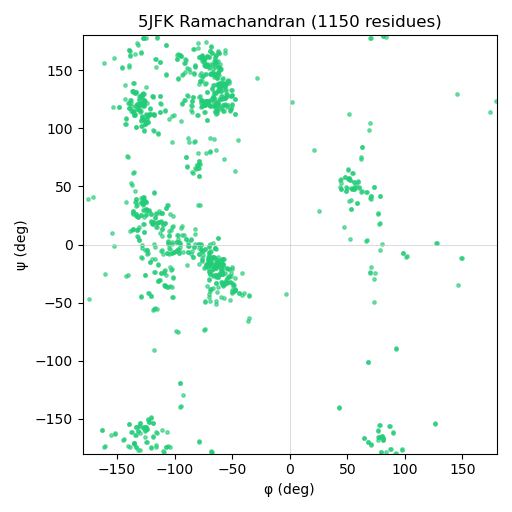 . LEU B 1 13 ? 60.968 -33.057 24.093 1.00 88.57 42 LEU B N 1
ATOM 4475 C CA . LEU B 1 13 ? 61.267 -31.621 24.079 1.00 82.09 42 LEU B CA 1
ATOM 4476 C C . LEU B 1 13 ? 62.123 -31.140 25.256 1.00 84.36 42 LEU B C 1
ATOM 4477 O O . LEU B 1 13 ? 62.353 -29.937 25.399 1.00 81.11 42 LEU B O 1
ATOM 4479 N N . LYS B 1 14 ? 62.562 -32.085 26.088 1.00 98.49 43 LYS B N 1
ATOM 4480 C CA . LYS B 1 14 ? 63.349 -31.830 27.293 1.00 114.46 43 LYS B CA 1
ATOM 4481 C C . LYS B 1 14 ? 62.498 -31.156 28.368 1.00 121.06 43 LYS B C 1
ATOM 4482 O O . LYS B 1 14 ? 62.962 -30.262 29.075 1.00 124.07 43 LYS B O 1
ATOM 4484 N N . THR B 1 15 ? 61.247 -31.597 28.482 1.00 119.14 44 THR B N 1
ATOM 4485 C CA . THR B 1 15 ? 60.341 -31.101 29.514 1.00 108.90 44 THR B CA 1
ATOM 4486 C C . THR B 1 15 ? 60.710 -31.687 30.873 1.00 93.77 44 THR B C 1
ATOM 4487 O O . THR B 1 15 ? 61.252 -30.993 31.734 1.00 91.64 44 THR B O 1
ATOM 4489 N N . SER B 1 16 ? 60.408 -32.968 31.060 1.00 79.80 45 SER B N 1
ATOM 4490 C CA . SER B 1 16 ? 60.815 -33.674 32.265 1.00 75.98 45 SER B CA 1
ATOM 4491 C C . SER B 1 16 ? 62.294 -34.020 32.163 1.00 92.11 45 SER B C 1
ATOM 4492 O O . SER B 1 16 ? 62.723 -34.635 31.186 1.00 96.62 45 SER B O 1
ATOM 4494 N N . LEU B 1 17 ? 63.060 -33.591 33.164 1.00 90.42 46 LEU B N 1
ATOM 4495 C CA . LEU B 1 17 ? 64.500 -33.847 33.269 1.00 91.23 46 LEU B CA 1
ATOM 4496 C C . LEU B 1 17 ? 64.947 -35.219 32.762 1.00 105.26 46 LEU B C 1
ATOM 4497 O O . LEU B 1 17 ? 65.703 -35.301 31.791 1.00 105.86 46 LEU B O 1
ATOM 4499 N N . SER B 1 18 ? 64.503 -36.265 33.462 1.00 108.74 47 SER B N 1
ATOM 4500 C CA . SER B 1 18 ? 64.751 -37.677 33.134 1.00 85.20 47 SER B CA 1
ATOM 4501 C C . SER B 1 18 ? 66.137 -38.106 33.602 1.00 75.64 47 SER B C 1
ATOM 4502 O O . SER B 1 18 ? 66.305 -38.573 34.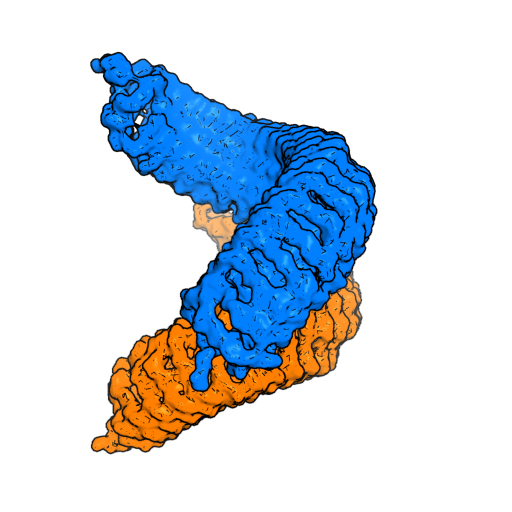729 1.00 76.13 47 SER B O 1
ATOM 4504 N N . LYS B 1 28 ? 71.961 -29.144 39.026 1.00 95.12 57 LYS B N 1
ATOM 4505 C CA . LYS B 1 28 ? 71.063 -28.925 37.902 1.00 99.57 57 LYS B CA 1
ATOM 4506 C C . LYS B 1 28 ? 71.702 -29.366 36.594 1.00 103.78 57 LYS B C 1
ATOM 4507 O O . LYS B 1 28 ? 72.924 -29.474 36.481 1.00 110.57 57 LYS B O 1
ATOM 4509 N N . VAL B 1 29 ? 70.855 -29.623 35.607 1.00 96.44 58 VAL B N 1
ATOM 4510 C CA . VAL B 1 29 ? 71.298 -30.115 34.313 1.00 99.65 58 VAL B CA 1
ATOM 4511 C C . VAL B 1 29 ? 70.403 -29.445 33.281 1.00 108.13 58 VAL B C 1
ATOM 4512 O O . VAL B 1 29 ? 69.182 -29.554 33.353 1.00 105.41 58 VAL B O 1
ATOM 4516 N N . PRO B 1 30 ? 71.002 -28.767 32.300 1.00 113.40 59 PRO B N 1
ATOM 4517 C CA . PRO B 1 30 ? 70.062 -28.039 31.461 1.00 103.33 59 PRO B CA 1
ATOM 4518 C C . PRO B 1 30 ? 69.763 -28.692 30.131 1.00 102.03 59 PRO B C 1
ATOM 4519 O O . PRO B 1 30 ? 70.399 -28.402 29.115 1.00 91.54 59 PRO B O 1
ATOM 4523 N N . VAL B 1 31 ? 68.769 -29.568 30.147 1.00 110.40 60 VAL B N 1
ATOM 4524 C CA . VAL B 1 31 ? 68.305 -30.208 28.935 1.00 107.36 60 VAL B CA 1
ATOM 4525 C C . VAL B 1 31 ? 67.748 -29.078 28.048 1.00 110.66 60 VAL B C 1
ATOM 4526 O O . VAL B 1 31 ? 66.544 -28.840 27.964 1.00 118.93 60 VAL B O 1
ATOM 4530 N N . ASN B 1 32 ? 68.664 -28.395 27.367 1.00 108.57 61 ASN B N 1
ATOM 4531 C CA . ASN B 1 32 ? 68.321 -27.318 26.449 1.00 109.35 61 ASN B CA 1
ATOM 4532 C C . ASN B 1 32 ? 68.455 -27.758 24.996 1.00 112.29 61 ASN B C 1
ATOM 4533 O O . ASN B 1 32 ? 69.561 -27.941 24.484 1.00 102.26 61 ASN B O 1
ATOM 4538 N N . GLY B 1 33 ? 67.316 -27.924 24.336 1.00 126.32 62 GLY B N 1
ATOM 4539 C CA . GLY B 1 33 ? 67.283 -28.479 22.996 1.00 122.25 62 GLY B CA 1
ATOM 4540 C C . GLY B 1 33 ? 67.413 -27.615 21.752 1.00 106.87 62 GLY B C 1
ATOM 4541 O O . GLY B 1 33 ? 67.344 -28.147 20.646 1.00 83.52 62 GLY B O 1
ATOM 4542 N N . GLN B 1 34 ? 67.602 -26.308 21.902 1.00 115.15 63 GLN B N 1
ATOM 4543 C CA . GLN B 1 34 ? 67.565 -25.410 20.745 1.00 106.82 63 GLN B CA 1
ATOM 4544 C C . GLN B 1 34 ? 69.007 -24.962 20.425 1.00 111.88 63 GLN B C 1
ATOM 4545 O O . GLN B 1 34 ? 69.948 -25.628 20.856 1.00 115.13 63 GLN B O 1
ATOM 4551 N N . ASN B 1 35 ? 69.170 -23.875 19.669 1.00 109.49 64 ASN B N 1
ATOM 4552 C CA . ASN B 1 35 ? 70.448 -23.414 19.108 1.00 98.06 64 ASN B CA 1
ATOM 4553 C C . ASN B 1 35 ? 70.961 -24.334 18.015 1.00 91.47 64 ASN B C 1
ATOM 4554 O O . ASN B 1 35 ? 71.409 -25.441 18.305 1.00 88.62 64 ASN B O 1
ATOM 4559 N N . ASP B 1 36 ? 70.822 -23.891 16.762 1.00 102.99 65 ASP B N 1
ATOM 4560 C CA . ASP B 1 36 ? 71.002 -24.731 15.569 1.00 105.81 65 ASP B CA 1
ATOM 4561 C C . ASP B 1 36 ? 72.283 -25.578 15.619 1.00 104.42 65 ASP B C 1
ATOM 4562 O O . ASP B 1 36 ? 73.200 -25.416 14.816 1.00 115.91 65 ASP B O 1
ATOM 4567 N N . ALA B 1 37 ? 72.330 -26.481 16.593 1.00 92.22 66 ALA B N 1
ATOM 4568 C CA . ALA B 1 37 ? 73.511 -27.279 16.840 1.00 92.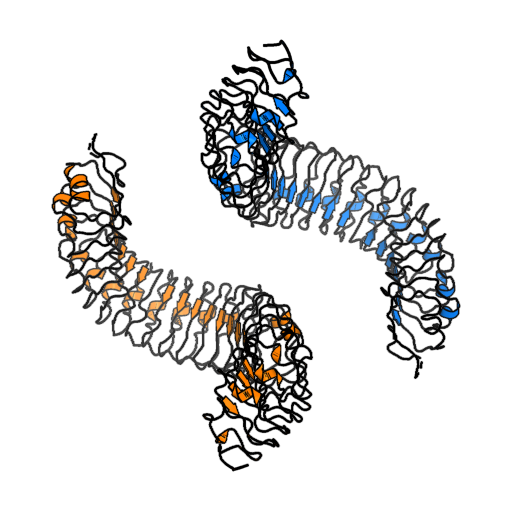22 66 ALA B CA 1
ATOM 4569 C C . ALA B 1 37 ? 73.479 -28.580 16.073 1.00 84.48 66 ALA B C 1
ATOM 4570 O O . ALA B 1 37 ? 72.429 -29.122 15.770 1.00 70.95 66 ALA B O 1
ATOM 4572 N N . VAL B 1 38 ? 74.664 -29.029 15.708 1.00 94.80 67 VAL B N 1
ATOM 4573 C CA . VAL B 1 38 ? 74.899 -30.349 15.176 1.00 93.52 67 VAL B CA 1
ATOM 4574 C C . VAL B 1 38 ? 74.752 -31.314 16.360 1.00 97.20 67 VAL B C 1
ATOM 4575 O O . VAL B 1 38 ? 74.602 -30.839 17.483 1.00 105.66 67 VAL B O 1
ATOM 4579 N N . TRP B 1 39 ? 74.794 -32.634 16.163 1.00 92.48 68 TRP B N 1
ATOM 4580 C CA . TRP B 1 39 ? 74.822 -33.527 17.320 1.00 91.14 68 TRP B CA 1
ATOM 4581 C C . TRP B 1 39 ? 75.296 -34.950 17.080 1.00 90.99 68 TRP B C 1
ATOM 4582 O O . TRP B 1 39 ? 75.267 -35.493 15.970 1.00 108.19 68 TRP B O 1
ATOM 4593 N N . CYS B 1 40 ? 75.762 -35.497 18.192 1.00 69.55 69 CYS B N 1
ATOM 4594 C CA . CYS B 1 40 ? 75.829 -36.900 18.543 1.00 64.39 69 CYS B CA 1
ATOM 4595 C C . CYS B 1 40 ? 75.960 -36.897 20.058 1.00 83.71 69 CYS B C 1
ATOM 4596 O O . CYS B 1 40 ? 75.573 -37.844 20.732 1.00 104.08 69 CYS B O 1
ATOM 4599 N N . SER B 1 41 ? 76.493 -35.797 20.584 1.00 76.45 70 SER B N 1
ATOM 4600 C CA . SER B 1 41 ? 76.670 -35.645 22.021 1.00 97.31 70 SER B CA 1
ATOM 4601 C C . SER B 1 41 ? 75.717 -34.605 22.570 1.00 97.41 70 SER B C 1
ATOM 4602 O O . SER B 1 41 ? 75.608 -34.432 23.784 1.00 111.59 70 SER B O 1
ATOM 4605 N N . TRP B 1 42 ? 75.023 -33.912 21.678 1.00 75.30 71 TRP B N 1
ATOM 4606 C CA . TRP B 1 42 ? 73.879 -33.125 22.100 1.00 70.30 71 TRP B CA 1
ATOM 4607 C C . TRP B 1 42 ? 72.716 -34.009 22.530 1.00 63.01 71 TRP B C 1
ATOM 4608 O O . TRP B 1 42 ? 72.074 -33.750 23.545 1.00 61.35 71 TRP B O 1
ATOM 4619 N N . SER B 1 43 ? 72.461 -35.061 21.758 1.00 58.27 72 SER B N 1
ATOM 4620 C CA . SER B 1 43 ? 71.550 -36.120 22.173 1.00 71.59 72 SER B CA 1
ATOM 4621 C C . SER B 1 43 ? 72.310 -37.185 22.931 1.00 80.01 72 SER B C 1
ATOM 4622 O O . SER B 1 43 ? 71.718 -38.006 23.623 1.00 90.46 72 SER B O 1
ATOM 4625 N N . GLY B 1 44 ? 73.628 -37.174 22.780 1.00 70.86 73 GLY B N 1
ATOM 4626 C CA . GLY B 1 44 ? 74.481 -38.029 23.577 1.00 57.85 73 GLY B CA 1
ATOM 4627 C C . GLY B 1 44 ? 74.214 -37.900 25.067 1.00 58.94 73 GLY B C 1
ATOM 4628 O O . GLY B 1 44 ? 74.082 -38.898 25.778 1.00 76.81 73 GLY B O 1
ATOM 4629 N N . VAL B 1 45 ? 74.135 -36.661 25.542 1.00 59.93 74 VAL B N 1
ATOM 4630 C CA . VAL B 1 45 ? 73.762 -36.386 26.928 1.00 82.44 74 VAL B CA 1
ATOM 4631 C C . VAL B 1 45 ? 72.347 -36.812 27.259 1.00 81.06 74 VAL B C 1
ATOM 4632 O O . VAL B 1 45 ? 72.114 -37.487 28.256 1.00 88.42 74 VAL B O 1
ATOM 4636 N N . VAL B 1 46 ? 71.405 -36.429 26.405 1.00 76.57 75 VAL B N 1
ATOM 4637 C CA . VAL B 1 46 ? 69.984 -36.652 26.659 1.00 67.13 75 VAL B CA 1
ATOM 4638 C C . VAL B 1 46 ? 69.666 -38.166 26.751 1.00 79.27 75 VAL B C 1
ATOM 4639 O O . VAL B 1 46 ? 68.597 -38.567 27.222 1.00 87.01 75 VAL B O 1
ATOM 4643 N N . CYS B 1 47 ? 70.622 -38.991 26.320 1.00 59.99 76 CYS B N 1
ATOM 4644 C CA . CYS B 1 47 ? 70.578 -40.450 26.468 1.00 80.21 76 CYS B CA 1
ATOM 4645 C C . CYS B 1 47 ? 71.498 -41.055 27.548 1.00 85.25 76 CYS B C 1
ATOM 4646 O O . CYS B 1 47 ? 71.473 -42.262 27.776 1.00 98.92 76 CYS B O 1
ATOM 4649 N N . ASP B 1 48 ? 72.373 -40.261 28.155 1.00 79.78 77 ASP B N 1
ATOM 4650 C CA . ASP B 1 48 ? 73.211 -40.821 29.223 1.00 100.78 77 ASP B CA 1
ATOM 4651 C C . ASP B 1 48 ? 72.500 -40.966 30.577 1.00 117.05 77 ASP B C 1
ATOM 4652 O O . ASP B 1 48 ? 72.954 -41.680 31.475 1.00 131.56 77 ASP B O 1
ATOM 4657 N N . ASN B 1 49 ? 71.388 -40.258 30.675 1.00 120.25 78 ASN B N 1
ATOM 4658 C CA . ASN B 1 49 ? 70.235 -40.550 31.513 1.00 131.36 78 ASN B CA 1
ATOM 4659 C C . ASN B 1 49 ? 70.097 -41.814 32.386 1.00 139.17 78 ASN B C 1
ATOM 4660 O O . ASN B 1 49 ? 69.664 -41.711 33.541 1.00 142.98 78 ASN B O 1
ATOM 4665 N N . VAL B 1 50 ? 70.493 -42.967 31.831 1.00 135.63 79 VAL B N 1
ATOM 4666 C CA . VAL B 1 50 ? 69.879 -44.297 32.083 1.00 135.20 79 VAL B CA 1
ATOM 4667 C C . VAL B 1 50 ? 68.448 -44.148 32.633 1.00 141.76 79 VAL B C 1
ATOM 4668 O O . VAL B 1 50 ? 68.197 -44.188 33.836 1.00 147.08 79 VAL B O 1
ATOM 4672 N N . THR B 1 51 ? 67.521 -43.928 31.697 1.00 129.11 80 THR B N 1
ATOM 4673 C CA . THR B 1 51 ? 66.097 -43.673 31.978 1.00 117.87 80 THR B CA 1
ATOM 4674 C C . THR B 1 51 ? 65.158 -44.701 31.356 1.00 107.32 80 THR B C 1
ATOM 4675 O O . THR B 1 51 ? 65.234 -44.972 30.162 1.00 95.56 80 THR B O 1
ATOM 4679 N N . ALA B 1 52 ? 64.279 -45.276 32.171 1.00 102.39 81 ALA B N 1
ATOM 4680 C CA . ALA B 1 52 ? 63.133 -46.035 31.668 1.00 86.69 81 ALA B CA 1
ATOM 4681 C C . ALA B 1 52 ? 61.852 -45.203 31.796 1.00 91.23 81 ALA B C 1
ATOM 4682 O O . ALA B 1 52 ? 60.749 -45.721 31.643 1.00 98.79 81 ALA B O 1
ATOM 4684 N N . GLN B 1 53 ? 62.014 -43.909 32.068 1.00 86.78 82 GLN B N 1
ATOM 4685 C CA . GLN B 1 53 ? 60.890 -42.977 32.178 1.00 83.67 82 GLN B CA 1
ATOM 4686 C C . GLN B 1 53 ? 60.631 -42.205 30.880 1.00 86.29 82 GLN B C 1
ATOM 4687 O O . GLN B 1 53 ? 59.748 -41.348 30.833 1.00 88.60 82 GLN B O 1
ATOM 4693 N N . VAL B 1 54 ? 61.398 -42.502 29.834 1.00 84.27 83 VAL B N 1
ATOM 4694 C CA . VAL B 1 54 ? 61.241 -41.804 28.558 1.00 83.86 83 VAL B CA 1
ATOM 4695 C C . VAL B 1 54 ? 60.484 -42.666 27.555 1.00 73.17 83 VAL B C 1
ATOM 4696 O O . VAL B 1 54 ? 60.999 -43.676 27.075 1.00 69.82 83 VAL B O 1
ATOM 4700 N N . ILE B 1 55 ? 59.261 -42.256 27.236 1.00 76.73 84 ILE B N 1
ATOM 4701 C CA . ILE B 1 55 ? 58.392 -43.041 26.368 1.00 73.56 84 ILE B CA 1
ATOM 4702 C C . ILE B 1 55 ? 58.221 -42.398 24.996 1.00 77.16 84 ILE B C 1
ATOM 4703 O O . ILE B 1 55 ? 57.885 -43.073 24.023 1.00 79.93 84 ILE B O 1
ATOM 4708 N N . SER B 1 56 ? 58.454 -41.092 24.921 1.00 79.79 85 SER B N 1
ATOM 4709 C CA . SER B 1 56 ? 58.336 -40.371 23.659 1.00 74.76 85 SER B CA 1
ATOM 4710 C C . SER B 1 56 ? 59.494 -39.399 23.461 1.00 74.99 85 SER B C 1
ATOM 4711 O O . SER B 1 56 ? 59.828 -38.628 24.358 1.00 73.35 85 SER B O 1
ATOM 4714 N N . LEU B 1 57 ? 60.107 -39.450 22.283 1.00 61.71 86 LEU B N 1
ATOM 4715 C CA . LEU B 1 57 ? 61.218 -38.565 21.953 1.00 64.40 86 LEU B CA 1
ATOM 4716 C C . LEU B 1 57 ? 60.971 -37.881 20.610 1.00 59.77 86 LEU B C 1
ATOM 4717 O O . LEU B 1 57 ? 61.062 -38.511 19.556 1.00 58.42 86 LEU B O 1
ATOM 4722 N N . ASP B 1 58 ? 60.655 -36.592 20.657 1.00 70.60 87 ASP B N 1
ATOM 4723 C CA . ASP B 1 58 ? 60.328 -35.829 19.458 1.00 60.06 87 ASP B CA 1
ATOM 4724 C C . ASP B 1 58 ? 61.382 -34.757 19.197 1.00 69.85 87 ASP B C 1
ATOM 4725 O O . ASP B 1 58 ? 61.320 -33.661 19.754 1.00 73.76 87 ASP B O 1
ATOM 4730 N N . LEU B 1 59 ? 62.348 -35.082 18.344 1.00 73.36 88 LEU B N 1
ATOM 4731 C CA . LEU B 1 59 ? 63.427 -34.159 18.012 1.00 58.10 88 LEU B CA 1
ATOM 4732 C C . LEU B 1 59 ? 63.261 -33.606 16.604 1.00 63.54 88 LEU B C 1
ATOM 4733 O O . LEU B 1 59 ? 64.244 -33.321 15.920 1.00 61.51 88 LEU B O 1
ATOM 4738 N N . SER B 1 60 ? 62.013 -33.465 16.170 1.00 61.05 89 SER B N 1
ATOM 4739 C CA . SER B 1 60 ? 61.726 -33.009 14.817 1.00 56.98 89 SER B CA 1
ATOM 4740 C C . SER B 1 60 ? 61.943 -31.508 14.649 1.00 78.44 89 SER B C 1
ATOM 4741 O O . SER B 1 60 ? 61.672 -30.725 15.560 1.00 91.59 89 SER B O 1
ATOM 4744 N N . HIS B 1 61 ? 62.425 -31.126 13.468 1.00 74.98 90 HIS B N 1
ATOM 4745 C CA . HIS B 1 61 ? 62.593 -29.724 13.081 1.00 70.61 90 HIS B CA 1
ATOM 4746 C C . HIS B 1 61 ? 63.376 -28.886 14.086 1.00 74.92 90 HIS B C 1
ATOM 4747 O O . HIS B 1 61 ? 62.892 -27.862 14.570 1.00 80.94 90 HIS B O 1
ATOM 4754 N N . ARG B 1 62 ? 64.586 -29.335 14.394 1.00 70.62 91 ARG B N 1
ATOM 4755 C CA . ARG B 1 62 ? 65.507 -28.560 15.213 1.00 77.34 91 ARG B CA 1
ATOM 4756 C C . ARG B 1 62 ? 66.761 -28.266 14.401 1.00 78.74 91 ARG B C 1
ATOM 4757 O O . ARG B 1 62 ? 67.809 -27.937 14.960 1.00 85.99 91 ARG B O 1
ATOM 4765 N N . ASN B 1 63 ? 66.636 -28.392 13.081 1.00 72.70 92 ASN B N 1
ATOM 4766 C CA . ASN B 1 63 ? 67.744 -28.191 12.148 1.00 62.81 92 ASN B CA 1
ATOM 4767 C C . ASN B 1 63 ? 68.962 -29.041 12.508 1.00 57.63 92 ASN B C 1
ATOM 4768 O O . ASN B 1 63 ? 70.102 -28.653 12.258 1.00 83.44 92 ASN B O 1
ATOM 4773 N N . LEU B 1 64 ? 68.704 -30.203 13.098 1.00 56.75 93 LEU B N 1
ATOM 4774 C CA . LEU B 1 64 ? 69.756 -31.084 13.590 1.00 64.76 93 LEU B CA 1
ATOM 4775 C C . LEU B 1 64 ? 70.564 -31.742 12.475 1.00 60.51 93 LEU B C 1
ATOM 4776 O O . LEU B 1 64 ? 70.059 -31.967 11.376 1.00 55.03 93 LEU B O 1
ATOM 4781 N N . SER B 1 65 ? 71.819 -32.058 12.776 1.00 55.16 94 SER B N 1
ATOM 4782 C CA . SER B 1 65 ? 72.675 -32.786 11.845 1.00 66.49 94 SER B CA 1
ATOM 4783 C C . SER B 1 65 ? 73.630 -33.710 12.592 1.00 70.04 94 SER B C 1
ATOM 4784 O O . SER B 1 65 ? 73.989 -33.452 13.741 1.00 75.50 94 SER B O 1
ATOM 4787 N N . GLY B 1 66 ? 74.034 -34.791 11.933 1.00 66.76 95 GLY B N 1
ATOM 4788 C CA . GLY B 1 66 ? 74.936 -35.754 12.534 1.00 59.21 95 GLY B CA 1
ATOM 4789 C C . GLY B 1 66 ? 74.398 -37.170 12.486 1.00 64.92 95 GLY B C 1
ATOM 4790 O O . GLY B 1 66 ? 73.597 -37.513 11.616 1.00 73.47 95 GLY B O 1
ATOM 4791 N N . ARG B 1 67 ? 74.846 -37.996 13.426 1.00 65.72 96 ARG B N 1
ATOM 4792 C CA . ARG B 1 67 ? 74.441 -39.395 13.484 1.00 62.58 96 ARG B CA 1
ATOM 4793 C C . ARG B 1 67 ? 73.676 -39.695 14.763 1.00 64.83 96 ARG B C 1
ATOM 4794 O O . ARG B 1 67 ? 73.774 -38.958 15.741 1.00 69.58 96 ARG B O 1
ATOM 4802 N N . ILE B 1 68 ? 72.907 -40.777 14.755 1.00 62.99 97 ILE B N 1
ATOM 4803 C CA . ILE B 1 68 ? 72.346 -41.297 15.995 1.00 55.81 97 ILE B CA 1
ATOM 4804 C C . ILE B 1 68 ? 73.449 -42.053 16.725 1.00 58.11 97 ILE B C 1
ATOM 4805 O O . ILE B 1 68 ? 74.094 -42.926 16.144 1.00 62.31 97 ILE B O 1
ATOM 4810 N N . PRO B 1 69 ? 73.677 -41.718 18.002 1.00 53.20 98 PRO B N 1
ATOM 4811 C CA . PRO B 1 69 ? 74.741 -42.384 18.750 1.00 53.70 98 PRO B CA 1
ATOM 4812 C C . PRO B 1 69 ? 74.304 -43.778 19.176 1.00 64.57 98 PRO B C 1
ATOM 4813 O O . PRO B 1 69 ? 73.114 -44.001 19.401 1.00 60.26 98 PRO B O 1
ATOM 4817 N N . ILE B 1 70 ? 75.256 -44.704 19.244 1.00 64.83 99 ILE B N 1
ATOM 4818 C CA . ILE B 1 70 ? 74.992 -46.068 19.691 1.00 57.23 99 ILE B CA 1
ATOM 4819 C C . ILE B 1 70 ? 74.187 -46.122 20.996 1.00 61.59 99 ILE B C 1
ATOM 4820 O O . ILE B 1 70 ? 73.301 -46.963 21.145 1.00 55.29 99 ILE B O 1
ATOM 4825 N N . GLN B 1 71 ? 74.492 -45.225 21.930 1.00 63.41 100 GLN B N 1
ATOM 4826 C CA . GLN B 1 71 ? 73.878 -45.238 23.254 1.00 60.20 100 GLN B CA 1
ATOM 4827 C C . GLN B 1 71 ? 72.350 -45.138 23.273 1.00 73.54 100 GLN B C 1
ATOM 4828 O O . GLN B 1 71 ? 71.738 -45.400 24.303 1.00 83.48 100 GLN B O 1
ATOM 4834 N N . ILE B 1 72 ? 71.731 -44.791 22.147 1.00 67.43 101 ILE B N 1
ATOM 4835 C CA . ILE B 1 72 ? 70.279 -44.589 22.105 1.00 72.14 101 ILE B CA 1
ATOM 4836 C C . ILE B 1 72 ? 69.504 -45.851 22.500 1.00 61.64 101 ILE B C 1
ATOM 4837 O O . ILE B 1 72 ? 68.347 -45.774 22.913 1.00 61.64 101 ILE B O 1
ATOM 4842 N N . ARG B 1 73 ? 70.157 -47.004 22.399 1.00 63.05 102 ARG B N 1
ATOM 4843 C CA . ARG B 1 73 ? 69.534 -48.285 22.720 1.00 64.26 102 ARG B CA 1
ATOM 4844 C C . ARG B 1 73 ? 69.039 -48.367 24.165 1.00 74.90 102 ARG B C 1
ATOM 4845 O O . ARG B 1 73 ? 68.227 -49.231 24.496 1.00 82.60 102 ARG B O 1
ATOM 4853 N N . TYR B 1 74 ? 69.525 -47.471 25.021 1.00 71.96 103 TYR B N 1
ATOM 4854 C CA . TYR B 1 74 ? 69.219 -47.541 26.447 1.00 79.52 103 TYR B CA 1
ATOM 4855 C C . TYR B 1 74 ? 67.882 -46.879 26.761 1.00 78.80 103 TYR B C 1
ATOM 4856 O O . TYR B 1 74 ? 67.360 -47.010 27.869 1.00 86.53 103 TYR B O 1
ATOM 4865 N N . LEU B 1 75 ? 67.329 -46.169 25.782 1.00 71.33 104 LEU B N 1
ATOM 4866 C CA . LEU B 1 75 ? 65.953 -45.695 25.868 1.00 64.26 104 LEU B CA 1
ATOM 4867 C C . LEU B 1 75 ? 65.013 -46.850 25.536 1.00 73.95 104 LEU B C 1
ATOM 4868 O O . LEU B 1 75 ? 64.208 -46.761 24.609 1.00 72.65 104 LEU B O 1
ATOM 4873 N N . SER B 1 76 ? 65.117 -47.927 26.310 1.00 66.91 105 SER B N 1
ATOM 4874 C CA . SER B 1 76 ? 64.472 -49.195 25.982 1.00 71.82 105 SER B CA 1
ATOM 4875 C C . SER B 1 76 ? 62.952 -49.167 26.108 1.00 72.33 105 SER B C 1
ATOM 4876 O O . SER B 1 76 ? 62.279 -50.130 25.741 1.00 68.96 105 SER B O 1
ATOM 4879 N N . SER B 1 77 ? 62.415 -48.070 26.629 1.00 74.70 106 SER B N 1
ATOM 4880 C CA . SER B 1 77 ? 60.979 -47.961 26.859 1.00 76.20 106 SER B CA 1
ATOM 4881 C C . SER B 1 77 ? 60.309 -47.064 25.825 1.00 82.52 106 SER B C 1
ATOM 4882 O O . SER B 1 77 ? 59.127 -46.739 25.947 1.00 89.60 106 SER B O 1
ATOM 4885 N N . LEU B 1 78 ? 61.070 -46.666 24.810 1.00 63.70 107 LEU B N 1
ATOM 4886 C CA . LEU B 1 78 ? 60.575 -45.738 23.800 1.00 64.99 107 LEU B CA 1
ATOM 4887 C C . LEU B 1 78 ? 59.428 -46.341 22.998 1.00 67.13 107 LEU B C 1
ATOM 4888 O O . LEU B 1 78 ? 59.526 -47.463 22.503 1.00 69.39 107 LEU B O 1
ATOM 4893 N N . LEU B 1 79 ? 58.342 -45.586 22.875 1.00 66.10 108 LEU B N 1
ATOM 4894 C CA . LEU B 1 79 ? 57.202 -45.997 22.067 1.00 69.06 108 LEU B CA 1
ATOM 4895 C C . LEU B 1 79 ? 57.141 -45.138 20.814 1.00 65.49 108 LEU B C 1
ATOM 4896 O O . LEU B 1 79 ? 56.778 -45.604 19.735 1.00 64.54 108 LEU B O 1
ATOM 4901 N N . TYR B 1 80 ? 57.517 -43.875 20.975 1.00 64.93 109 TYR B N 1
ATOM 4902 C CA . TYR B 1 80 ? 57.398 -42.879 19.921 1.00 63.54 109 TYR B CA 1
ATOM 4903 C C . TYR B 1 80 ? 58.740 -42.189 19.689 1.00 68.20 109 TYR B C 1
ATOM 4904 O O . TYR B 1 80 ? 59.330 -41.634 20.617 1.00 54.14 109 TYR B O 1
ATOM 4913 N N . LEU B 1 81 ? 59.220 -42.236 18.450 1.00 61.26 110 LEU B N 1
ATOM 4914 C CA . LEU B 1 81 ? 60.470 -41.577 18.080 1.00 50.49 110 LEU B CA 1
ATOM 4915 C C . LEU B 1 81 ? 60.305 -40.824 16.765 1.00 59.23 110 LEU B C 1
ATOM 4916 O O . LEU B 1 81 ? 60.152 -41.430 15.705 1.00 57.16 110 LEU B O 1
ATOM 4921 N N . ASN B 1 82 ? 60.342 -39.498 16.841 1.00 52.40 111 ASN B N 1
ATOM 4922 C CA . ASN B 1 82 ? 60.170 -38.659 15.664 1.00 59.25 111 ASN B CA 1
ATOM 4923 C C . ASN B 1 82 ? 61.420 -37.824 15.413 1.00 62.94 111 ASN B C 1
ATOM 4924 O O . ASN B 1 82 ? 61.754 -36.934 16.194 1.00 64.38 111 ASN B O 1
ATOM 4929 N N . LEU B 1 83 ? 62.107 -38.126 14.316 1.00 63.07 112 LEU B N 1
ATOM 4930 C CA . LEU B 1 83 ? 63.342 -37.439 13.961 1.00 54.46 112 LEU B CA 1
ATOM 4931 C C . LEU B 1 83 ? 63.190 -36.730 12.625 1.00 48.16 112 LEU B C 1
ATOM 4932 O O . LEU B 1 83 ? 64.178 -36.403 11.969 1.00 46.51 112 LEU B O 1
ATOM 4937 N N . SER B 1 84 ? 61.944 -36.497 12.228 1.00 57.31 113 SER B N 1
ATOM 4938 C CA . SER B 1 84 ? 61.651 -35.971 10.902 1.00 56.87 113 SER B CA 1
ATOM 4939 C C . SER B 1 84 ? 62.015 -34.498 10.761 1.00 54.23 113 SER B C 1
ATOM 4940 O O . SER B 1 84 ? 62.046 -33.756 11.741 1.00 57.21 113 SER B O 1
ATOM 4943 N N . GLY B 1 85 ? 62.294 -34.087 9.528 1.00 52.43 114 GLY B N 1
ATOM 4944 C CA . GLY B 1 85 ? 62.597 -32.700 9.227 1.00 59.55 114 GLY B CA 1
ATOM 4945 C C . GLY B 1 85 ? 63.887 -32.189 9.836 1.00 61.35 114 GLY B C 1
ATOM 4946 O O . GLY B 1 85 ? 63.929 -31.094 10.396 1.00 64.11 114 GLY B O 1
ATOM 4947 N N . ASN B 1 86 ? 64.943 -32.984 9.725 1.00 59.48 115 ASN B N 1
ATOM 4948 C CA . ASN B 1 86 ? 66.276 -32.531 10.094 1.00 45.48 115 ASN B CA 1
ATOM 4949 C C . ASN B 1 86 ? 67.234 -32.776 8.941 1.00 45.59 115 ASN B C 1
ATOM 4950 O O . ASN B 1 86 ? 66.811 -32.904 7.792 1.00 55.32 115 ASN B O 1
ATOM 4955 N N . SER B 1 87 ? 68.522 -32.850 9.248 1.00 51.16 116 SER B N 1
ATOM 4956 C CA . SER B 1 87 ? 69.529 -33.099 8.227 1.00 54.47 116 SER B CA 1
ATOM 4957 C C . SER B 1 87 ? 70.408 -34.270 8.638 1.00 59.42 116 SER B C 1
ATOM 4958 O O . SER B 1 87 ? 71.590 -34.325 8.297 1.00 69.13 116 SER B O 1
ATOM 4961 N N . LEU B 1 88 ? 69.814 -35.190 9.393 1.00 55.77 117 LEU B N 1
ATOM 4962 C CA . LEU B 1 88 ? 70.471 -36.424 9.804 1.00 53.25 117 LEU B CA 1
ATOM 4963 C C . LEU B 1 88 ? 71.033 -37.139 8.582 1.00 69.34 117 LEU B C 1
ATOM 4964 O O . LEU B 1 88 ? 70.391 -37.175 7.534 1.00 74.33 117 LEU B O 1
ATOM 4969 N N . GLU B 1 89 ? 72.223 -37.715 8.711 1.00 75.16 118 GLU B N 1
ATOM 4970 C CA . GLU B 1 89 ? 72.890 -38.299 7.555 1.00 70.08 118 GLU B CA 1
ATOM 4971 C C . GLU B 1 89 ? 73.545 -39.627 7.938 1.00 63.95 118 GLU B C 1
ATOM 4972 O O . GLU B 1 89 ? 73.382 -40.106 9.062 1.00 62.79 118 GLU B O 1
ATOM 4978 N N . GLY B 1 90 ? 74.287 -40.213 7.004 1.00 59.94 119 GLY B N 1
ATOM 4979 C CA . GLY B 1 90 ? 74.849 -41.537 7.178 1.00 66.58 119 GLY B CA 1
ATOM 4980 C C . GLY B 1 90 ? 73.818 -42.618 6.934 1.00 69.60 119 GLY B C 1
ATOM 4981 O O . GLY B 1 90 ? 72.666 -42.329 6.607 1.00 76.88 119 GLY B O 1
ATOM 4982 N N . SER B 1 91 ? 74.232 -43.869 7.093 1.00 64.76 120 SER B N 1
ATOM 4983 C CA . SER B 1 91 ? 73.317 -44.988 6.934 1.00 64.33 120 SER B CA 1
ATOM 4984 C C . SER B 1 91 ? 72.391 -45.038 8.139 1.00 66.31 120 SER B C 1
ATOM 4985 O O . SER B 1 91 ? 72.693 -44.452 9.180 1.00 78.51 120 SER B O 1
ATOM 4988 N N . PHE B 1 92 ? 71.259 -45.717 7.996 1.00 52.70 121 PHE B N 1
ATOM 4989 C CA . PHE B 1 92 ? 70.311 -45.826 9.096 1.00 64.84 121 PHE B CA 1
ATOM 4990 C C . PHE B 1 92 ? 70.954 -46.497 10.307 1.00 70.87 121 PHE B C 1
ATOM 4991 O O . PHE B 1 92 ? 71.600 -47.537 10.177 1.00 70.86 121 PHE B O 1
ATOM 4999 N N . PRO B 1 93 ? 70.777 -45.894 11.491 1.00 70.74 122 PRO B N 1
ATOM 5000 C CA . PRO B 1 93 ? 71.355 -46.396 12.742 1.00 71.36 122 PRO B CA 1
ATOM 5001 C C . PRO B 1 93 ? 70.674 -47.672 13.235 1.00 64.65 122 PRO B C 1
ATOM 5002 O O . PRO B 1 93 ? 69.540 -47.631 13.713 1.00 66.30 122 PRO B O 1
ATOM 5006 N N . THR B 1 94 ? 71.377 -48.792 13.100 1.00 63.53 123 THR B N 1
ATOM 5007 C CA . THR B 1 94 ? 70.890 -50.098 13.533 1.00 62.21 123 THR B CA 1
ATOM 5008 C C . THR B 1 94 ? 70.467 -50.081 15.006 1.00 64.95 123 THR B C 1
ATOM 5009 O O . THR B 1 94 ? 69.530 -50.773 15.402 1.00 75.42 123 THR B O 1
ATOM 5013 N N . SER B 1 95 ? 71.151 -49.262 15.801 1.00 74.04 124 SER B N 1
ATOM 5014 C CA . SER B 1 95 ? 70.877 -49.130 17.232 1.00 60.99 124 SER B CA 1
ATOM 5015 C C . SER B 1 95 ? 69.406 -48.860 17.554 1.00 59.56 124 SER B C 1
ATOM 5016 O O . SER B 1 95 ? 68.908 -49.283 18.597 1.00 75.67 124 SER B O 1
ATOM 5019 N N . ILE B 1 96 ? 68.720 -48.152 16.661 1.00 61.68 125 ILE B N 1
ATOM 5020 C CA . ILE B 1 96 ? 67.300 -47.857 16.834 1.00 73.92 125 ILE B CA 1
ATOM 5021 C C . ILE B 1 96 ? 66.484 -49.151 16.938 1.00 76.85 125 ILE B C 1
ATOM 5022 O O . ILE B 1 96 ? 65.484 -49.213 17.656 1.00 77.55 125 ILE B O 1
ATOM 5027 N N . PHE B 1 97 ? 66.941 -50.194 16.250 1.00 63.49 126 PHE B N 1
ATOM 5028 C CA . PHE B 1 97 ? 66.265 -51.490 16.269 1.00 66.06 126 PHE B CA 1
ATOM 5029 C C . PHE B 1 97 ? 66.242 -52.156 17.647 1.00 71.36 126 PHE B C 1
ATOM 5030 O O . PHE B 1 97 ? 65.462 -53.081 17.873 1.00 82.44 126 PHE B O 1
ATOM 5038 N N . ASP B 1 98 ? 67.087 -51.698 18.568 1.00 65.55 127 ASP B N 1
ATOM 5039 C CA . ASP B 1 98 ? 67.074 -52.240 19.926 1.00 71.90 127 ASP B CA 1
ATOM 5040 C C . ASP B 1 98 ? 66.041 -51.546 20.812 1.00 69.81 127 ASP B C 1
ATOM 5041 O O . ASP B 1 98 ? 65.955 -51.822 22.008 1.00 73.35 127 ASP B O 1
ATOM 5046 N N . LEU B 1 99 ? 65.253 -50.653 20.223 1.00 62.30 128 LEU B N 1
ATOM 5047 C CA . LEU B 1 99 ? 64.145 -50.026 20.935 1.00 63.51 128 LEU B CA 1
ATOM 5048 C C . LEU B 1 99 ? 62.886 -50.869 20.746 1.00 66.86 128 LEU B C 1
ATOM 5049 O O . LEU B 1 99 ? 61.991 -50.501 19.991 1.00 69.37 128 LEU B O 1
ATOM 5054 N N . THR B 1 100 ? 62.822 -51.992 21.456 1.00 71.19 129 THR B N 1
ATOM 5055 C CA . THR B 1 100 ? 61.831 -53.038 21.194 1.00 71.36 129 THR B CA 1
ATOM 5056 C C . THR B 1 100 ? 60.360 -52.632 21.376 1.00 67.04 129 THR B C 1
ATOM 5057 O O . THR B 1 100 ? 59.484 -53.191 20.718 1.00 67.47 129 THR B O 1
ATOM 5061 N N . LYS B 1 101 ? 60.076 -51.663 22.240 1.00 69.95 130 LYS B N 1
ATOM 5062 C CA . LYS B 1 101 ? 58.687 -51.240 22.422 1.00 76.06 130 LYS B CA 1
ATOM 5063 C C . LYS B 1 101 ? 58.338 -50.055 21.531 1.00 66.52 130 LYS B C 1
ATOM 5064 O O . LYS B 1 101 ? 57.338 -49.379 21.757 1.00 75.82 130 LYS B O 1
ATOM 5070 N N . LEU B 1 102 ? 59.170 -49.797 20.527 1.00 61.88 131 LEU B N 1
ATOM 5071 C CA . LEU B 1 102 ? 58.843 -48.793 19.522 1.00 70.02 131 LEU B CA 1
ATOM 5072 C C . LEU B 1 102 ? 57.533 -49.152 18.829 1.00 75.87 131 LEU B C 1
ATOM 5073 O O . LEU B 1 102 ? 57.359 -50.272 18.343 1.00 75.32 131 LEU B O 1
ATOM 5078 N N . THR B 1 103 ? 56.610 -48.199 18.793 1.00 72.62 132 THR B N 1
ATOM 5079 C CA . THR B 1 103 ? 55.312 -48.434 18.178 1.00 69.45 132 THR B CA 1
ATOM 5080 C C . THR B 1 103 ? 55.148 -47.552 16.938 1.00 73.27 132 THR B C 1
ATOM 5081 O O . THR B 1 103 ? 54.481 -47.939 15.979 1.00 76.68 132 THR B O 1
ATOM 5085 N N . THR B 1 104 ? 55.762 -46.370 16.954 1.00 62.07 133 THR B N 1
ATOM 5086 C CA . THR B 1 104 ? 55.815 -45.511 15.772 1.00 63.60 133 THR B CA 1
ATOM 5087 C C . THR B 1 104 ? 57.215 -44.935 15.595 1.00 59.63 133 THR B C 1
ATOM 5088 O O . THR B 1 104 ? 57.860 -44.535 16.566 1.00 55.12 133 THR B O 1
ATOM 5092 N N . LEU B 1 105 ? 57.678 -44.896 14.350 1.00 56.73 134 LEU B N 1
ATOM 5093 C CA . LEU B 1 105 ? 59.019 -44.414 14.036 1.00 47.91 134 LEU B CA 1
ATOM 5094 C C . LEU B 1 105 ? 58.985 -43.457 12.849 1.00 45.91 134 LEU B C 1
ATOM 5095 O O . LEU B 1 105 ? 58.573 -43.834 11.752 1.00 45.19 134 LEU B O 1
ATOM 5100 N N . ASP B 1 106 ? 59.410 -42.217 13.069 1.00 45.24 135 ASP B N 1
ATOM 5101 C CA . ASP B 1 106 ? 59.392 -41.213 12.009 1.00 44.39 135 ASP B CA 1
ATOM 5102 C C . ASP B 1 106 ? 60.792 -40.667 11.744 1.00 48.26 135 ASP B C 1
ATOM 5103 O O . ASP B 1 106 ? 61.370 -39.971 12.578 1.00 56.50 135 ASP B O 1
ATOM 5108 N N . ILE B 1 107 ? 61.325 -40.984 10.569 1.00 42.51 136 ILE B N 1
ATOM 5109 C CA . ILE B 1 107 ? 62.658 -40.543 10.176 1.00 44.64 136 ILE B CA 1
ATOM 5110 C C . ILE B 1 107 ? 62.576 -39.855 8.820 1.00 46.69 136 ILE B C 1
ATOM 5111 O O . ILE B 1 107 ? 63.582 -39.666 8.133 1.00 55.14 136 ILE B O 1
ATOM 5116 N N . SER B 1 108 ? 61.359 -39.469 8.452 1.00 40.31 137 SER B N 1
ATOM 5117 C CA . SER B 1 108 ? 61.099 -38.851 7.161 1.00 43.24 137 SER B CA 1
ATOM 5118 C C . SER B 1 108 ? 61.785 -37.494 7.028 1.00 46.49 137 SER B C 1
ATOM 5119 O O . SER B 1 108 ? 62.177 -36.889 8.022 1.00 39.93 137 SER B O 1
ATOM 5122 N N . ARG B 1 109 ? 61.930 -37.035 5.788 1.00 45.29 138 ARG B N 1
ATOM 5123 C CA . ARG B 1 109 ? 62.556 -35.748 5.485 1.00 44.25 138 ARG B CA 1
ATOM 5124 C C . ARG B 1 109 ? 63.923 -35.585 6.149 1.00 45.94 138 ARG B C 1
ATOM 5125 O O . ARG B 1 109 ? 64.158 -34.642 6.905 1.00 50.31 138 ARG B O 1
ATOM 5133 N N . ASN B 1 110 ? 64.818 -36.522 5.853 1.00 45.43 139 ASN B N 1
ATOM 5134 C CA . ASN B 1 110 ? 66.206 -36.444 6.290 1.00 49.18 139 ASN B CA 1
ATOM 5135 C C . ASN B 1 110 ? 67.144 -36.765 5.133 1.00 52.89 139 ASN B C 1
ATOM 5136 O O . ASN B 1 110 ? 66.736 -36.743 3.972 1.00 52.63 139 ASN B O 1
ATOM 5141 N N . SER B 1 111 ? 68.402 -37.056 5.447 1.00 55.88 140 SER B N 1
ATOM 5142 C CA . SER B 1 111 ? 69.395 -37.321 4.413 1.00 57.63 140 SER B CA 1
ATOM 5143 C C . SER B 1 111 ? 70.082 -38.675 4.598 1.00 65.10 140 SER B C 1
ATOM 5144 O O . SER B 1 111 ? 71.245 -38.841 4.229 1.00 79.69 140 SER B O 1
ATOM 5147 N N . PHE B 1 112 ? 69.362 -39.635 5.174 1.00 60.15 141 PHE B N 1
ATOM 5148 C CA . PHE B 1 112 ? 69.875 -40.996 5.345 1.00 58.67 141 PHE B CA 1
ATOM 5149 C C . PHE B 1 112 ? 70.163 -41.651 3.997 1.00 59.38 141 PHE B C 1
ATOM 5150 O O . PHE B 1 112 ? 69.321 -41.618 3.105 1.00 56.37 141 PHE B O 1
ATOM 5158 N N . ASP B 1 113 ? 71.338 -42.260 3.852 1.00 64.12 142 ASP B N 1
ATOM 5159 C CA . ASP B 1 113 ? 71.693 -42.919 2.595 1.00 64.17 142 ASP B CA 1
ATOM 5160 C C . ASP B 1 113 ? 72.086 -44.386 2.779 1.00 64.80 142 ASP B C 1
ATOM 5161 O O . ASP B 1 113 ? 71.885 -44.961 3.851 1.00 61.42 142 ASP B O 1
ATOM 5166 N N . SER B 1 114 ? 72.619 -44.971 1.705 1.00 65.18 143 SER B N 1
ATOM 5167 C CA . SER B 1 114 ? 73.008 -46.385 1.624 1.00 69.82 143 SER B CA 1
ATOM 5168 C C . SER B 1 114 ? 71.793 -47.308 1.606 1.00 69.81 143 SER B C 1
ATOM 5169 O O . SER B 1 114 ? 70.652 -46.854 1.686 1.00 71.97 143 SER B O 1
ATOM 5172 N N . SER B 1 115 ? 72.051 -48.607 1.494 1.00 68.40 144 SER B N 1
ATOM 5173 C CA . SER B 1 115 ? 70.990 -49.605 1.530 1.00 59.98 144 SER B CA 1
ATOM 5174 C C . SER B 1 115 ? 70.342 -49.621 2.904 1.00 55.05 144 SER B C 1
ATOM 5175 O O . SER B 1 115 ? 71.007 -49.377 3.910 1.00 55.76 144 SER B O 1
ATOM 5178 N N . PHE B 1 116 ? 69.045 -49.901 2.955 1.00 64.15 145 PHE B N 1
ATOM 5179 C CA . PHE B 1 116 ? 68.387 -50.006 4.246 1.00 66.62 145 PHE B CA 1
ATOM 5180 C C . PHE B 1 116 ? 68.778 -51.314 4.914 1.00 67.66 145 PHE B C 1
ATOM 5181 O O . PHE B 1 116 ? 68.524 -52.392 4.376 1.00 71.79 145 PHE B O 1
ATOM 5189 N N . PRO B 1 117 ? 69.403 -51.220 6.096 1.00 69.26 146 PRO B N 1
ATOM 5190 C CA . PRO B 1 117 ? 69.916 -52.395 6.805 1.00 65.49 146 PRO B CA 1
ATOM 5191 C C . PRO B 1 117 ? 68.793 -53.276 7.341 1.00 78.18 146 PRO B C 1
ATOM 5192 O O . PRO B 1 117 ? 67.740 -52.763 7.719 1.00 92.63 146 PRO B O 1
ATOM 5196 N N . PRO B 1 118 ? 69.015 -54.597 7.366 1.00 78.95 147 PRO B N 1
ATOM 5197 C CA . PRO B 1 118 ? 68.043 -55.548 7.914 1.00 78.89 147 PRO B CA 1
ATOM 5198 C C . PRO B 1 118 ? 67.965 -55.472 9.435 1.00 73.79 147 PRO B C 1
ATOM 5199 O O . PRO B 1 118 ? 68.931 -55.055 10.073 1.00 68.79 147 PRO B O 1
ATOM 5203 N N . GLY B 1 119 ? 66.831 -55.869 10.006 1.00 82.29 148 GLY B N 1
ATOM 5204 C CA . GLY B 1 119 ? 66.695 -55.905 11.450 1.00 64.71 148 GLY B CA 1
ATOM 5205 C C . GLY B 1 119 ? 65.496 -55.190 12.048 1.00 79.12 148 GLY B C 1
ATOM 5206 O O . GLY B 1 119 ? 65.348 -55.167 13.271 1.00 87.87 148 GLY B O 1
ATOM 5207 N N . ILE B 1 120 ? 64.645 -54.601 11.209 1.00 60.80 149 ILE B N 1
ATOM 5208 C CA . ILE B 1 120 ? 63.449 -53.916 11.701 1.00 59.35 149 ILE B CA 1
ATOM 5209 C C . ILE B 1 120 ? 62.543 -54.886 12.459 1.00 72.74 149 ILE B C 1
ATOM 5210 O O . ILE B 1 120 ? 61.748 -54.478 13.304 1.00 75.21 149 ILE B O 1
ATOM 5215 N N . SER B 1 121 ? 62.668 -56.170 12.128 1.00 76.43 150 SER B N 1
ATOM 5216 C CA . SER B 1 121 ? 61.871 -57.243 12.722 1.00 76.77 150 SER B CA 1
ATOM 5217 C C . SER B 1 121 ? 61.789 -57.194 14.246 1.00 84.53 150 SER B C 1
ATOM 5218 O O . SER B 1 121 ? 60.735 -57.468 14.818 1.00 90.13 150 SER B O 1
ATOM 5221 N N . LYS B 1 122 ? 62.895 -56.849 14.901 1.00 79.82 151 LYS B N 1
ATOM 5222 C CA . LYS B 1 122 ? 62.932 -56.832 16.362 1.00 84.60 151 LYS B CA 1
ATOM 5223 C C . LYS B 1 122 ? 61.968 -55.784 16.913 1.00 87.17 151 LYS B C 1
ATOM 5224 O O . LYS B 1 122 ? 61.604 -55.818 18.088 1.00 95.34 151 LYS B O 1
ATOM 5230 N N . LEU B 1 123 ? 61.568 -54.851 16.055 1.00 78.84 152 LEU B N 1
ATOM 5231 C CA . LEU B 1 123 ? 60.526 -53.891 16.383 1.00 63.24 152 LEU B CA 1
ATOM 5232 C C . LEU B 1 123 ? 59.155 -54.504 16.110 1.00 64.49 152 LEU B C 1
ATOM 5233 O O . LEU B 1 123 ? 58.413 -54.010 15.262 1.00 75.47 152 LEU B O 1
ATOM 5238 N N . LYS B 1 124 ? 58.815 -55.578 16.819 1.00 67.60 153 LYS B N 1
ATOM 5239 C CA . LYS B 1 124 ? 57.618 -56.349 16.484 1.00 80.65 153 LYS B CA 1
ATOM 5240 C C . LYS B 1 124 ? 56.324 -55.599 16.791 1.00 73.69 153 LYS B C 1
ATOM 5241 O O . LYS B 1 124 ? 55.254 -55.992 16.330 1.00 74.79 153 LYS B O 1
ATOM 5247 N N . PHE B 1 125 ? 56.420 -54.521 17.561 1.00 79.47 154 PHE B N 1
ATOM 5248 C CA . PHE B 1 125 ? 55.250 -53.706 17.869 1.00 85.04 154 PHE B CA 1
ATOM 5249 C C . PHE B 1 125 ? 55.132 -52.477 16.975 1.00 82.28 154 PHE B C 1
ATOM 5250 O O . PHE B 1 125 ? 54.291 -51.612 17.218 1.00 79.52 154 PHE B O 1
ATOM 5258 N N . LEU B 1 126 ? 55.970 -52.393 15.947 1.00 83.70 155 LEU B N 1
ATOM 5259 C CA . LEU B 1 126 ? 55.964 -51.225 15.073 1.00 75.35 155 LEU B CA 1
ATOM 5260 C C . LEU B 1 126 ? 54.648 -51.142 14.313 1.00 76.41 155 LEU B C 1
ATOM 5261 O O . LEU B 1 126 ? 54.240 -52.099 13.658 1.00 77.74 155 LEU B O 1
ATOM 5266 N N . LYS B 1 127 ? 53.981 -49.996 14.403 1.00 74.55 156 LYS B N 1
ATOM 5267 C CA . LYS B 1 127 ? 52.698 -49.827 13.731 1.00 66.69 156 LYS B CA 1
ATOM 5268 C C . LYS B 1 127 ? 52.801 -48.791 12.623 1.00 60.92 156 LYS B C 1
ATOM 5269 O O . LYS B 1 127 ? 52.090 -48.864 11.621 1.00 57.00 156 LYS B O 1
ATOM 5275 N N . VAL B 1 128 ? 53.689 -47.822 12.817 1.00 54.64 157 VAL B N 1
ATOM 5276 C CA . VAL B 1 128 ? 53.856 -46.727 11.873 1.00 50.14 157 VAL B CA 1
ATOM 5277 C C . VAL B 1 128 ? 55.329 -46.509 11.558 1.00 60.22 157 VAL B C 1
ATOM 5278 O O . VAL B 1 128 ? 56.117 -46.174 12.441 1.00 59.58 157 VAL B O 1
ATOM 5282 N N . PHE B 1 129 ? 55.700 -46.709 10.298 1.00 64.70 158 PHE B N 1
ATOM 5283 C CA . PHE B 1 129 ? 57.051 -46.401 9.853 1.00 46.27 158 PHE B CA 1
ATOM 5284 C C . PHE B 1 129 ? 57.023 -45.444 8.671 1.00 50.83 158 PHE B C 1
ATOM 5285 O O . PHE B 1 129 ? 56.586 -45.801 7.578 1.00 43.85 158 PHE B O 1
ATOM 5293 N N . ASN B 1 130 ? 57.493 -44.224 8.903 1.00 51.04 159 ASN B N 1
ATOM 5294 C CA . ASN B 1 130 ? 57.530 -43.211 7.861 1.00 57.94 159 ASN B CA 1
ATOM 5295 C C . ASN B 1 130 ? 58.956 -42.725 7.638 1.00 54.25 159 ASN B C 1
ATOM 5296 O O . ASN B 1 130 ? 59.582 -42.158 8.533 1.00 54.04 159 ASN B O 1
ATOM 5301 N N . ALA B 1 131 ? 59.459 -42.955 6.430 1.00 47.37 160 ALA B N 1
ATOM 5302 C CA . ALA B 1 131 ? 60.825 -42.601 6.074 1.00 40.20 160 ALA B CA 1
ATOM 5303 C C . ALA B 1 131 ? 60.821 -41.798 4.782 1.00 53.79 160 ALA B C 1
ATOM 5304 O O . ALA B 1 131 ? 61.802 -41.791 4.036 1.00 55.67 160 ALA B O 1
ATOM 5306 N N . PHE B 1 132 ? 59.698 -41.134 4.525 1.00 49.58 161 PHE B N 1
ATOM 5307 C CA . PHE B 1 132 ? 59.499 -40.371 3.298 1.00 45.35 161 PHE B CA 1
ATOM 5308 C C . PHE B 1 132 ? 60.554 -39.286 3.114 1.00 43.68 161 PHE B C 1
ATOM 5309 O O . PHE B 1 132 ? 60.948 -38.623 4.070 1.00 43.96 161 PHE B O 1
ATOM 5317 N N . SER B 1 133 ? 61.016 -39.137 1.875 1.00 51.01 162 SER B N 1
ATOM 5318 C CA . SER B 1 133 ? 62.018 -38.139 1.507 1.00 47.31 162 SER B CA 1
ATOM 5319 C C . SER B 1 133 ? 63.335 -38.382 2.234 1.00 48.63 162 SER B C 1
ATOM 5320 O O . SER B 1 133 ? 63.614 -37.772 3.264 1.00 49.77 162 SER B O 1
ATOM 5323 N N . ASN B 1 134 ? 64.141 -39.277 1.676 1.00 44.91 163 ASN B N 1
ATOM 5324 C CA . ASN B 1 134 ? 65.476 -39.553 2.181 1.00 40.30 163 ASN B CA 1
ATOM 5325 C C . ASN B 1 134 ? 66.398 -39.855 1.009 1.00 53.74 163 ASN B C 1
ATOM 5326 O O . ASN B 1 134 ? 66.035 -39.627 -0.145 1.00 55.09 163 ASN B O 1
ATOM 5331 N N . ASN B 1 135 ? 67.588 -40.369 1.297 1.00 49.97 164 ASN B N 1
ATOM 5332 C CA . ASN B 1 135 ? 68.552 -40.656 0.241 1.00 55.66 164 ASN B CA 1
ATOM 5333 C C . ASN B 1 135 ? 68.873 -42.146 0.133 1.00 47.16 164 ASN B C 1
ATOM 5334 O O . ASN B 1 135 ? 69.958 -42.521 -0.311 1.00 58.55 164 ASN B O 1
ATOM 5339 N N . PHE B 1 136 ? 67.929 -42.990 0.542 1.00 49.23 165 PHE B N 1
ATOM 5340 C CA . PHE B 1 136 ? 68.136 -44.436 0.526 1.00 46.14 165 PHE B CA 1
ATOM 5341 C C . PHE B 1 136 ? 68.309 -44.955 -0.894 1.00 50.88 165 PHE B C 1
ATOM 5342 O O . PHE B 1 136 ? 67.693 -44.447 -1.828 1.00 50.81 165 PHE B O 1
ATOM 5350 N N . GLU B 1 137 ? 69.149 -45.972 -1.050 1.00 49.11 166 GLU B N 1
ATOM 5351 C CA . GLU B 1 137 ? 69.276 -46.660 -2.326 1.00 52.82 166 GLU B CA 1
ATOM 5352 C C . GLU B 1 137 ? 69.256 -48.171 -2.114 1.00 58.18 166 GLU B C 1
ATOM 5353 O O . GLU B 1 137 ? 69.044 -48.645 -0.998 1.00 66.47 166 GLU B O 1
ATOM 5359 N N . GLY B 1 138 ? 69.475 -48.922 -3.187 1.00 53.59 167 GLY B N 1
ATOM 5360 C CA . GLY B 1 138 ? 69.388 -50.370 -3.129 1.00 55.84 167 GLY B CA 1
ATOM 5361 C C . GLY B 1 138 ? 67.957 -50.876 -3.106 1.00 61.26 167 GLY B C 1
ATOM 5362 O O . GLY B 1 138 ? 67.028 -50.159 -3.480 1.00 65.42 167 GLY B O 1
ATOM 5363 N N . LEU B 1 139 ? 67.782 -52.116 -2.658 1.00 62.54 168 LEU B N 1
ATOM 5364 C CA . LEU B 1 139 ? 66.474 -52.762 -2.653 1.00 59.49 168 LEU B CA 1
ATOM 5365 C C . LEU B 1 139 ? 65.640 -52.377 -1.438 1.00 59.38 168 LEU B C 1
ATOM 5366 O O . LEU B 1 139 ? 66.181 -52.123 -0.360 1.00 58.31 168 LEU B O 1
ATOM 5371 N N . LEU B 1 140 ? 64.324 -52.321 -1.625 1.00 53.99 169 LEU B N 1
ATOM 5372 C CA . LEU B 1 140 ? 63.401 -52.206 -0.504 1.00 55.29 169 LEU B CA 1
ATOM 5373 C C . LEU B 1 140 ? 63.671 -53.348 0.465 1.00 60.13 169 LEU B C 1
ATOM 5374 O O . LEU B 1 140 ? 63.805 -54.497 0.044 1.00 59.70 169 LEU B O 1
ATOM 5379 N N . PRO B 1 141 ? 63.758 -53.040 1.766 1.00 63.33 170 PRO B N 1
ATOM 5380 C CA . PRO B 1 141 ? 64.031 -54.088 2.753 1.00 69.31 170 PRO B CA 1
ATOM 5381 C C . PRO B 1 141 ? 62.919 -55.129 2.796 1.00 70.41 170 PRO B C 1
ATOM 5382 O O . PRO B 1 141 ? 61.780 -54.799 3.108 1.00 84.00 170 PRO B O 1
ATOM 5386 N N . SER B 1 142 ? 63.239 -56.363 2.420 1.00 60.69 171 SER B N 1
ATOM 5387 C CA . SER B 1 142 ? 62.281 -57.459 2.507 1.00 63.40 171 SER B CA 1
ATOM 5388 C C . SER B 1 142 ? 61.919 -57.734 3.967 1.00 69.98 171 SER B C 1
ATOM 5389 O O . SER B 1 142 ? 60.842 -58.251 4.267 1.00 73.24 171 SER B O 1
ATOM 5392 N N . ASP B 1 143 ? 62.849 -57.392 4.855 1.00 79.00 172 ASP B N 1
ATOM 5393 C CA . ASP B 1 143 ? 62.702 -57.519 6.306 1.00 76.99 172 ASP B CA 1
ATOM 5394 C C . ASP B 1 143 ? 61.346 -57.057 6.857 1.00 66.56 172 ASP B C 1
ATOM 5395 O O . ASP B 1 143 ? 60.778 -57.708 7.733 1.00 64.51 172 ASP B O 1
ATOM 5400 N N . VAL B 1 144 ? 60.843 -55.932 6.348 1.00 66.74 173 VAL B N 1
ATOM 5401 C CA . VAL B 1 144 ? 59.611 -55.311 6.856 1.00 69.13 173 VAL B CA 1
ATOM 5402 C C . VAL B 1 144 ? 58.406 -56.256 6.928 1.00 72.68 173 VAL B C 1
ATOM 5403 O O . VAL B 1 144 ? 57.509 -56.065 7.748 1.00 80.82 173 VAL B O 1
ATOM 5407 N N . SER B 1 145 ? 58.391 -57.270 6.071 1.00 69.83 174 SER B N 1
ATOM 5408 C CA . SER B 1 145 ? 57.245 -58.166 5.945 1.00 66.90 174 SER B CA 1
ATOM 5409 C C . SER B 1 145 ? 56.949 -59.012 7.194 1.00 78.32 174 SER B C 1
ATOM 5410 O O . SER B 1 145 ? 55.972 -59.762 7.212 1.00 76.71 174 SER B O 1
ATOM 5413 N N . ARG B 1 146 ? 57.774 -58.898 8.232 1.00 68.06 175 ARG B N 1
ATOM 5414 C CA . ARG B 1 146 ? 57.545 -59.668 9.453 1.00 73.20 175 ARG B CA 1
ATOM 5415 C C . ARG B 1 146 ? 57.010 -58.738 10.547 1.00 79.08 175 ARG B C 1
ATOM 5416 O O . ARG B 1 146 ? 56.755 -59.148 11.686 1.00 87.04 175 ARG B O 1
ATOM 5424 N N . LEU B 1 147 ? 56.811 -57.479 10.178 1.00 74.75 176 LEU B N 1
ATOM 5425 C CA . LEU B 1 147 ? 56.138 -56.535 11.052 1.00 73.22 176 LEU B CA 1
ATOM 5426 C C . LEU B 1 147 ? 54.639 -56.631 10.813 1.00 78.38 176 LEU B C 1
ATOM 5427 O O . LEU B 1 147 ? 54.095 -55.890 9.995 1.00 86.99 176 LEU B O 1
ATOM 5432 N N . ARG B 1 148 ? 53.962 -57.524 11.527 1.00 82.34 177 ARG B N 1
ATOM 5433 C CA . ARG B 1 148 ? 52.566 -57.792 11.210 1.00 92.35 177 ARG B CA 1
ATOM 5434 C C . ARG B 1 148 ? 51.622 -57.143 12.219 1.00 89.17 177 ARG B C 1
ATOM 5435 O O . ARG B 1 148 ? 50.501 -57.607 12.435 1.00 96.53 177 ARG B O 1
ATOM 5443 N N . PHE B 1 149 ? 52.100 -56.067 12.838 1.00 89.53 178 PHE B N 1
ATOM 5444 C CA . PHE B 1 149 ? 51.230 -55.091 13.478 1.00 83.71 178 PHE B CA 1
ATOM 5445 C C . PHE B 1 149 ? 51.256 -53.781 12.693 1.00 75.69 178 PHE B C 1
ATOM 5446 O O . PHE B 1 149 ? 50.525 -52.843 13.009 1.00 74.37 178 PHE B O 1
ATOM 5454 N N . LEU B 1 150 ? 52.105 -53.732 11.670 1.00 66.77 179 LEU B N 1
ATOM 5455 C CA . LEU B 1 150 ? 52.359 -52.504 10.921 1.00 70.92 179 LEU B CA 1
ATOM 5456 C C . LEU B 1 150 ? 51.122 -52.046 10.155 1.00 74.75 179 LEU B C 1
ATOM 5457 O O . LEU B 1 150 ? 50.425 -52.857 9.544 1.00 79.28 179 LEU B O 1
ATOM 5462 N N . GLU B 1 151 ? 50.857 -50.743 10.188 1.00 74.38 180 GLU B N 1
ATOM 5463 C CA . GLU B 1 151 ? 49.671 -50.183 9.547 1.00 76.24 180 GLU B CA 1
ATOM 5464 C C . GLU B 1 151 ? 50.028 -49.159 8.477 1.00 68.92 180 GLU B C 1
ATOM 5465 O O . GLU B 1 151 ? 49.462 -49.170 7.385 1.00 69.83 180 GLU B O 1
ATOM 5471 N N . GLU B 1 152 ? 50.966 -48.273 8.798 1.00 53.80 181 GLU B N 1
ATOM 5472 C CA . GLU B 1 152 ? 51.414 -47.264 7.847 1.00 60.70 181 GLU B CA 1
ATOM 5473 C C . GLU B 1 152 ? 52.857 -47.513 7.431 1.00 65.42 181 GLU B C 1
ATOM 5474 O O . GLU B 1 152 ? 53.741 -47.657 8.275 1.00 66.76 181 GLU B O 1
ATOM 5480 N N . LEU B 1 153 ? 53.089 -47.559 6.125 1.00 56.06 182 LEU B N 1
ATOM 5481 C CA . LEU B 1 153 ? 54.437 -47.728 5.606 1.00 49.57 182 LEU B CA 1
ATOM 5482 C C . LEU B 1 153 ? 54.728 -46.679 4.543 1.00 45.74 182 LEU B C 1
ATOM 5483 O O . LEU B 1 153 ? 54.089 -46.652 3.492 1.00 54.18 182 LEU B O 1
ATOM 5488 N N . ASN B 1 154 ? 55.694 -45.813 4.826 1.00 49.06 183 ASN B N 1
ATOM 5489 C CA . ASN B 1 154 ? 56.054 -44.748 3.903 1.00 53.94 183 ASN B CA 1
ATOM 5490 C C . ASN B 1 154 ? 57.542 -44.790 3.582 1.00 53.04 183 ASN B C 1
ATOM 5491 O O . ASN B 1 154 ? 58.378 -44.377 4.388 1.00 53.52 183 ASN B O 1
ATOM 5496 N N . PHE B 1 155 ? 57.860 -45.295 2.395 1.00 49.13 184 PHE B N 1
ATOM 5497 C CA . PHE B 1 155 ? 59.238 -45.372 1.930 1.00 49.22 184 PHE B CA 1
ATOM 5498 C C . PHE B 1 155 ? 59.408 -44.591 0.636 1.00 50.97 184 PHE B C 1
ATOM 5499 O O . PHE B 1 155 ? 60.370 -44.791 -0.108 1.00 56.42 184 PHE B O 1
ATOM 5507 N N . GLY B 1 156 ? 58.463 -43.694 0.381 1.00 46.41 185 GLY B N 1
ATOM 5508 C CA . GLY B 1 156 ? 58.509 -42.828 -0.779 1.00 48.16 185 GLY B CA 1
ATOM 5509 C C . GLY B 1 156 ? 59.566 -41.743 -0.716 1.00 53.06 185 GLY B C 1
ATOM 5510 O O . GLY B 1 156 ? 60.093 -41.432 0.352 1.00 52.91 185 GLY B O 1
ATOM 5511 N N . GLY B 1 157 ? 59.887 -41.177 -1.875 1.00 49.19 186 GLY B N 1
ATOM 5512 C CA . GLY B 1 157 ? 60.723 -39.992 -1.947 1.00 47.86 186 GLY B CA 1
ATOM 5513 C C . GLY B 1 157 ? 62.207 -40.222 -1.735 1.00 50.60 186 GLY B C 1
ATOM 5514 O O . GLY B 1 157 ? 62.924 -39.319 -1.306 1.00 55.72 186 GLY B O 1
ATOM 5515 N N . SER B 1 158 ? 62.676 -41.425 -2.044 1.00 42.98 187 SER B N 1
ATOM 5516 C CA . SER B 1 158 ? 64.102 -41.721 -1.981 1.00 47.07 187 SER B CA 1
ATOM 5517 C C . SER B 1 158 ? 64.603 -42.214 -3.332 1.00 61.64 187 SER B C 1
ATOM 5518 O O . SER B 1 158 ? 64.072 -41.832 -4.376 1.00 76.34 187 SER B O 1
ATOM 5521 N N . TYR B 1 159 ? 65.624 -43.062 -3.307 1.00 42.09 188 TYR B N 1
ATOM 5522 C CA . TYR B 1 159 ? 66.202 -43.588 -4.535 1.00 43.42 188 TYR B CA 1
ATOM 5523 C C . TYR B 1 159 ? 66.217 -45.111 -4.506 1.00 48.82 188 TYR B C 1
ATOM 5524 O O . TYR B 1 159 ? 67.165 -45.738 -4.980 1.00 56.74 188 TYR B O 1
ATOM 5533 N N . PHE B 1 160 ? 65.165 -45.698 -3.940 1.00 55.79 189 PHE B N 1
ATOM 5534 C CA . PHE B 1 160 ? 65.047 -47.150 -3.855 1.00 47.36 189 PHE B CA 1
ATOM 5535 C C . PHE B 1 160 ? 64.991 -47.764 -5.244 1.00 46.61 189 PHE B C 1
ATOM 5536 O O . PHE B 1 160 ? 64.467 -47.163 -6.180 1.00 57.52 189 PHE B O 1
ATOM 5544 N N . GLU B 1 161 ? 65.537 -48.967 -5.371 1.00 48.94 190 GLU B N 1
ATOM 5545 C CA . GLU B 1 161 ? 65.641 -49.630 -6.663 1.00 63.49 190 GLU B CA 1
ATOM 5546 C C . GLU B 1 161 ? 65.079 -51.044 -6.586 1.00 67.78 190 GLU B C 1
ATOM 5547 O O . GLU B 1 161 ? 64.860 -51.578 -5.498 1.00 76.46 190 GLU B O 1
ATOM 5553 N N . GLY B 1 162 ? 64.843 -51.647 -7.745 1.00 65.31 191 GLY B N 1
ATOM 5554 C CA . GLY B 1 162 ? 64.368 -53.017 -7.808 1.00 59.01 191 GLY B CA 1
ATOM 5555 C C . GLY B 1 162 ? 62.857 -53.148 -7.804 1.00 60.19 191 GLY B C 1
ATOM 5556 O O . GLY B 1 162 ? 62.135 -52.186 -8.073 1.00 60.37 191 GLY B O 1
ATOM 5557 N N . GLU B 1 163 ? 62.381 -54.348 -7.493 1.00 62.06 192 GLU B N 1
ATOM 5558 C CA . GLU B 1 163 ? 60.954 -54.640 -7.506 1.00 62.60 192 GLU B CA 1
ATOM 5559 C C . GLU B 1 163 ? 60.373 -54.475 -6.109 1.00 63.54 192 GLU B C 1
ATOM 5560 O O . GLU B 1 163 ? 61.109 -54.443 -5.123 1.00 71.23 192 GLU B O 1
ATOM 5566 N N . ILE B 1 164 ? 59.052 -54.367 -6.024 1.00 59.73 193 ILE B N 1
ATOM 5567 C CA . ILE B 1 164 ? 58.381 -54.444 -4.735 1.00 56.62 193 ILE B CA 1
ATOM 5568 C C . ILE B 1 164 ? 58.397 -55.894 -4.274 1.00 62.00 193 ILE B C 1
ATOM 5569 O O . ILE B 1 164 ? 57.894 -56.771 -4.977 1.00 64.12 193 ILE B O 1
ATOM 5574 N N . PRO B 1 165 ? 58.997 -56.159 -3.104 1.00 57.57 194 PRO B N 1
ATOM 5575 C CA . PRO B 1 165 ? 59.014 -57.530 -2.585 1.00 60.88 194 PRO B CA 1
ATOM 5576 C C . PRO B 1 165 ? 57.598 -58.057 -2.394 1.00 73.77 194 PRO B C 1
ATOM 5577 O O . PRO B 1 165 ? 56.843 -57.497 -1.600 1.00 76.43 194 PRO B O 1
ATOM 5581 N N . ALA B 1 166 ? 57.247 -59.110 -3.129 1.00 64.72 195 ALA B N 1
ATOM 5582 C CA . ALA B 1 166 ? 55.908 -59.697 -3.079 1.00 66.40 195 ALA B CA 1
ATOM 5583 C C . ALA B 1 166 ? 55.471 -60.045 -1.656 1.00 81.81 195 ALA B C 1
ATOM 5584 O O . ALA B 1 166 ? 54.279 -60.176 -1.379 1.00 76.16 195 ALA B O 1
ATOM 5586 N N . ALA B 1 167 ? 56.443 -60.188 -0.759 1.00 82.38 196 ALA B N 1
ATOM 5587 C CA . ALA B 1 167 ? 56.175 -60.515 0.635 1.00 73.09 196 ALA B CA 1
ATOM 5588 C C . ALA B 1 167 ? 55.540 -59.346 1.388 1.00 77.68 196 ALA B C 1
ATOM 5589 O O . ALA B 1 167 ? 55.050 -59.516 2.504 1.00 82.85 196 ALA B O 1
ATOM 5591 N N . TYR B 1 168 ? 55.553 -58.161 0.780 1.00 66.73 197 TYR B N 1
ATOM 5592 C CA . TYR B 1 168 ? 54.903 -56.995 1.376 1.00 62.58 197 TYR B CA 1
ATOM 5593 C C . TYR B 1 168 ? 53.389 -57.184 1.423 1.00 68.96 197 TYR B C 1
ATOM 5594 O O . TYR B 1 168 ? 52.697 -56.531 2.204 1.00 80.06 197 TYR B O 1
ATOM 5603 N N . GLY B 1 169 ? 52.882 -58.083 0.586 1.00 70.22 198 GLY B N 1
ATOM 5604 C CA . GLY B 1 169 ? 51.462 -58.377 0.546 1.00 76.05 198 GLY B CA 1
ATOM 5605 C C . GLY B 1 169 ? 50.988 -59.258 1.686 1.00 76.86 198 GLY B C 1
ATOM 5606 O O . GLY B 1 169 ? 49.792 -59.513 1.821 1.00 82.10 198 GLY B O 1
ATOM 5607 N N . GLY B 1 170 ? 51.922 -59.725 2.509 1.00 84.78 199 GLY B N 1
ATOM 5608 C CA . GLY B 1 170 ? 51.579 -60.505 3.687 1.00 83.23 199 GLY B CA 1
ATOM 5609 C C . GLY B 1 170 ? 51.262 -59.613 4.870 1.00 78.10 199 GLY B C 1
ATOM 5610 O O . GLY B 1 170 ? 50.810 -60.074 5.916 1.00 82.54 199 GLY B O 1
ATOM 5611 N N . LEU B 1 171 ? 51.512 -58.322 4.689 1.00 82.38 200 LEU B N 1
ATOM 5612 C CA . LEU B 1 171 ? 51.277 -57.316 5.717 1.00 75.97 200 LEU B CA 1
ATOM 5613 C C . LEU B 1 171 ? 49.798 -57.027 5.947 1.00 84.62 200 LEU B C 1
ATOM 5614 O O . LEU B 1 171 ? 49.291 -56.022 5.464 1.00 79.08 200 LEU B O 1
ATOM 5619 N N . GLN B 1 172 ? 49.084 -57.873 6.680 1.00 88.29 201 GLN B N 1
ATOM 5620 C CA . GLN B 1 172 ? 47.737 -57.454 7.043 1.00 86.13 201 GLN B CA 1
ATOM 5621 C C . GLN B 1 172 ? 47.940 -56.505 8.212 1.00 91.55 201 GLN B C 1
ATOM 5622 O O . GLN B 1 172 ? 49.063 -56.367 8.699 1.00 101.11 201 GLN B O 1
ATOM 5628 N N . ARG B 1 173 ? 46.852 -55.872 8.650 1.00 78.18 202 ARG B N 1
ATOM 5629 C CA . ARG B 1 173 ? 46.852 -54.667 9.490 1.00 70.36 202 ARG B CA 1
ATOM 5630 C C . ARG B 1 173 ? 47.240 -53.433 8.677 1.00 63.17 202 ARG B C 1
ATOM 5631 O O . ARG B 1 173 ? 46.868 -52.318 9.029 1.00 78.84 202 ARG B O 1
ATOM 5639 N N . LEU B 1 174 ? 47.972 -53.630 7.583 1.00 61.65 203 LEU B N 1
ATOM 5640 C CA . LEU B 1 174 ? 48.475 -52.507 6.792 1.00 58.61 203 LEU B CA 1
ATOM 5641 C C . LEU B 1 174 ? 47.360 -51.820 6.011 1.00 56.79 203 LEU B C 1
ATOM 5642 O O . LEU B 1 174 ? 46.657 -52.454 5.224 1.00 57.01 203 LEU B O 1
ATOM 5647 N N . LYS B 1 175 ? 47.209 -50.519 6.235 1.00 60.60 204 LYS B N 1
ATOM 5648 C CA . LYS B 1 175 ? 46.143 -49.748 5.608 1.00 65.85 204 LYS B CA 1
ATOM 5649 C C . LYS B 1 175 ? 46.663 -48.553 4.810 1.00 62.96 204 LYS B C 1
ATOM 5650 O O . LYS B 1 175 ? 45.903 -47.893 4.102 1.00 72.19 204 LYS B O 1
ATOM 5656 N N . PHE B 1 176 ? 47.958 -48.278 4.927 1.00 62.28 205 PHE B N 1
ATOM 5657 C CA . PHE B 1 176 ? 48.577 -47.167 4.212 1.00 58.86 205 PHE B CA 1
ATOM 5658 C C . PHE B 1 176 ? 49.955 -47.574 3.708 1.00 61.14 205 PHE B C 1
ATOM 5659 O O . PHE B 1 176 ? 50.821 -47.958 4.495 1.00 64.14 205 PHE B O 1
ATOM 5667 N N . ILE B 1 177 ? 50.163 -47.492 2.398 1.00 55.29 206 ILE B N 1
ATOM 5668 C CA . ILE B 1 177 ? 51.492 -47.724 1.850 1.00 53.19 206 ILE B CA 1
ATOM 5669 C C . ILE B 1 177 ? 51.869 -46.662 0.817 1.00 54.84 206 ILE B C 1
ATOM 5670 O O . ILE B 1 177 ? 51.096 -46.334 -0.086 1.00 49.89 206 ILE B O 1
ATOM 5675 N N . HIS B 1 178 ? 53.064 -46.107 0.987 1.00 49.53 207 HIS B N 1
ATOM 5676 C CA . HIS B 1 178 ? 53.577 -45.064 0.112 1.00 43.15 207 HIS B CA 1
ATOM 5677 C C . HIS B 1 178 ? 54.982 -45.439 -0.344 1.00 50.33 207 HIS B C 1
ATOM 5678 O O . HIS B 1 178 ? 55.883 -45.617 0.476 1.00 47.13 207 HIS B O 1
ATOM 5685 N N . LEU B 1 179 ? 55.163 -45.562 -1.654 1.00 51.22 208 LEU B N 1
ATOM 5686 C CA . LEU B 1 179 ? 56.466 -45.891 -2.221 1.00 57.56 208 LEU B CA 1
ATOM 5687 C C . LEU B 1 179 ? 56.737 -45.013 -3.432 1.00 49.28 208 LEU B C 1
ATOM 5688 O O . LEU B 1 179 ? 57.652 -45.275 -4.213 1.00 59.30 208 LEU B O 1
ATOM 5693 N N . ALA B 1 180 ? 55.929 -43.969 -3.579 1.00 46.18 209 ALA B N 1
ATOM 5694 C CA . ALA B 1 180 ? 56.039 -43.060 -4.712 1.00 38.60 209 ALA B CA 1
ATOM 5695 C C . ALA B 1 180 ? 57.344 -42.271 -4.708 1.00 41.28 209 ALA B C 1
ATOM 5696 O O . ALA B 1 180 ? 57.870 -41.922 -3.654 1.00 47.58 209 ALA B O 1
ATOM 5698 N N . GLY B 1 181 ? 57.860 -41.991 -5.899 1.00 43.58 210 GLY B N 1
ATOM 5699 C CA . GLY B 1 181 ? 59.025 -41.139 -6.042 1.00 48.96 210 GLY B CA 1
ATOM 5700 C C . GLY B 1 181 ? 60.337 -41.829 -5.730 1.00 56.97 210 GLY B C 1
ATOM 5701 O O . GLY B 1 181 ? 61.211 -41.256 -5.080 1.00 73.48 210 GLY B O 1
ATOM 5702 N N . ASN B 1 182 ? 60.473 -43.065 -6.194 1.00 52.10 211 ASN B N 1
ATOM 5703 C CA . ASN B 1 182 ? 61.751 -43.763 -6.150 1.00 55.53 211 ASN B CA 1
ATOM 5704 C C . ASN B 1 182 ? 62.200 -44.100 -7.564 1.00 54.87 211 ASN B C 1
ATOM 5705 O O . ASN B 1 182 ? 61.825 -43.422 -8.520 1.00 64.97 211 ASN B O 1
ATOM 5710 N N . VAL B 1 183 ? 63.004 -45.148 -7.693 1.00 53.80 212 VAL B N 1
ATOM 5711 C CA . VAL B 1 183 ? 63.431 -45.628 -9.000 1.00 61.18 212 VAL B CA 1
ATOM 5712 C C . VAL B 1 183 ? 63.104 -47.124 -9.050 1.00 65.30 212 VAL B C 1
ATOM 5713 O O . VAL B 1 183 ? 63.885 -47.943 -9.536 1.00 51.86 212 VAL B O 1
ATOM 5717 N N . LEU B 1 184 ? 61.935 -47.470 -8.519 1.00 61.12 213 LEU B N 1
ATOM 5718 C CA . LEU B 1 184 ? 61.485 -48.856 -8.487 1.00 60.03 213 LEU B CA 1
ATOM 5719 C C . LEU B 1 184 ? 60.985 -49.272 -9.863 1.00 62.24 213 LEU B C 1
ATOM 5720 O O . LEU B 1 184 ? 60.669 -48.422 -10.696 1.00 59.26 213 LEU B O 1
ATOM 5725 N N . GLY B 1 185 ? 60.900 -50.578 -10.099 1.00 64.32 214 GLY B N 1
ATOM 5726 C CA . GLY B 1 185 ? 60.444 -51.078 -11.383 1.00 58.52 214 GLY B CA 1
ATOM 5727 C C . GLY B 1 185 ? 60.018 -52.533 -11.374 1.00 67.45 214 GLY B C 1
ATOM 5728 O O . GLY B 1 185 ? 59.707 -53.094 -10.323 1.00 77.39 214 GLY B O 1
ATOM 5729 N N . GLY B 1 186 ? 60.007 -53.143 -12.555 1.00 71.39 215 GLY B N 1
ATOM 5730 C CA . GLY B 1 186 ? 59.502 -54.495 -12.717 1.00 72.99 215 GLY B CA 1
ATOM 5731 C C . GLY B 1 186 ? 57.989 -54.469 -12.815 1.00 75.85 215 GLY B C 1
ATOM 5732 O O . GLY B 1 186 ? 57.399 -53.406 -13.003 1.00 86.88 215 GLY B O 1
ATOM 5733 N N . LYS B 1 187 ? 57.353 -55.629 -12.684 1.00 70.74 216 LYS B N 1
ATOM 5734 C CA . LYS B 1 187 ? 55.896 -55.675 -12.709 1.00 68.04 216 LYS B CA 1
ATOM 5735 C C . LYS B 1 187 ? 55.341 -55.573 -11.297 1.00 67.18 216 LYS B C 1
ATOM 5736 O O . LYS B 1 187 ? 55.956 -56.048 -10.342 1.00 63.16 216 LYS B O 1
ATOM 5742 N N . LEU B 1 188 ? 54.179 -54.941 -11.176 1.00 70.85 217 LEU B N 1
ATOM 5743 C CA . LEU B 1 188 ? 53.484 -54.846 -9.900 1.00 63.76 217 LEU B CA 1
ATOM 5744 C C . LEU B 1 188 ? 53.139 -56.234 -9.371 1.00 67.37 217 LEU B C 1
ATOM 5745 O O . LEU B 1 188 ? 52.507 -57.028 -10.068 1.00 68.99 217 LEU B O 1
ATOM 5750 N N . PRO B 1 189 ? 53.568 -56.533 -8.136 1.00 62.28 218 PRO B N 1
ATOM 5751 C CA . PRO B 1 189 ? 53.303 -57.823 -7.492 1.00 67.91 218 PRO B CA 1
ATOM 5752 C C . PRO B 1 189 ? 51.818 -58.038 -7.239 1.00 76.56 218 PRO B C 1
ATOM 5753 O O . PRO B 1 189 ? 51.226 -57.305 -6.446 1.00 80.89 218 PRO B O 1
ATOM 5757 N N . PRO B 1 190 ? 51.218 -59.030 -7.913 1.00 77.79 219 PRO B N 1
ATOM 5758 C CA . PRO B 1 190 ? 49.797 -59.351 -7.740 1.00 79.33 219 PRO B CA 1
ATOM 5759 C C . PRO B 1 190 ? 49.441 -59.719 -6.300 1.00 77.14 219 PRO B C 1
ATOM 5760 O O . PRO B 1 190 ? 48.268 -59.671 -5.931 1.00 84.88 219 PRO B O 1
ATOM 5764 N N . ARG B 1 191 ? 50.442 -60.073 -5.498 1.00 64.65 220 ARG B N 1
ATOM 5765 C CA . ARG B 1 191 ? 50.205 -60.486 -4.119 1.00 74.01 220 ARG B CA 1
ATOM 5766 C C . ARG B 1 191 ? 49.756 -59.319 -3.238 1.00 73.40 220 ARG B C 1
ATOM 5767 O O . ARG B 1 191 ? 49.112 -59.525 -2.208 1.00 76.83 220 ARG B O 1
ATOM 5775 N N . LEU B 1 192 ? 50.094 -58.098 -3.644 1.00 69.15 221 LEU B N 1
ATOM 5776 C CA . LEU B 1 192 ? 49.692 -56.904 -2.902 1.00 64.21 221 LEU B CA 1
ATOM 5777 C C . LEU B 1 192 ? 48.174 -56.787 -2.772 1.00 68.62 221 LEU B C 1
ATOM 5778 O O . LEU B 1 192 ? 47.673 -56.098 -1.885 1.00 63.75 221 LEU B O 1
ATOM 5783 N N . GLY B 1 193 ? 47.448 -57.458 -3.660 1.00 74.45 222 GLY B N 1
ATOM 5784 C CA . GLY B 1 193 ? 45.997 -57.459 -3.616 1.00 74.07 222 GLY B CA 1
ATOM 5785 C C . GLY B 1 193 ? 45.427 -58.154 -2.392 1.00 75.91 222 GLY B C 1
ATOM 5786 O O . GLY B 1 193 ? 44.229 -58.067 -2.125 1.00 83.74 222 GLY B O 1
ATOM 5787 N N . LEU B 1 194 ? 46.283 -58.849 -1.649 1.00 76.72 223 LEU B N 1
ATOM 5788 C CA . LEU B 1 194 ? 45.856 -59.542 -0.439 1.00 74.01 223 LEU B CA 1
ATOM 5789 C C . LEU B 1 194 ? 45.931 -58.635 0.788 1.00 68.86 223 LEU B C 1
ATOM 5790 O O . LEU B 1 194 ? 45.605 -59.056 1.899 1.00 68.82 223 LEU B O 1
ATOM 5795 N N . LEU B 1 195 ? 46.367 -57.395 0.584 1.00 65.58 224 LEU B N 1
ATOM 5796 C CA . LEU B 1 195 ? 46.393 -56.405 1.658 1.00 67.59 224 LEU B CA 1
ATOM 5797 C C . LEU B 1 195 ? 44.960 -56.024 2.035 1.00 71.83 224 LEU B C 1
ATOM 5798 O O . LEU B 1 195 ? 44.447 -54.986 1.618 1.00 70.28 224 LEU B O 1
ATOM 5803 N N . THR B 1 196 ? 44.337 -56.892 2.828 1.00 74.15 225 THR B N 1
ATOM 5804 C CA . THR B 1 196 ? 42.922 -56.821 3.194 1.00 67.23 225 THR B CA 1
ATOM 5805 C C . THR B 1 196 ? 42.429 -55.457 3.688 1.00 62.83 225 THR B C 1
ATOM 5806 O O . THR B 1 196 ? 41.306 -55.046 3.379 1.00 66.53 225 THR B O 1
ATOM 5810 N N . GLU B 1 197 ? 43.281 -54.739 4.412 1.00 65.45 226 GLU B N 1
ATOM 5811 C CA . GLU B 1 197 ? 42.841 -53.545 5.122 1.00 64.90 226 GLU B CA 1
ATOM 5812 C C . GLU B 1 197 ? 43.420 -52.277 4.511 1.00 64.86 226 GLU B C 1
ATOM 5813 O O . GLU B 1 197 ? 43.239 -51.185 5.048 1.00 63.84 226 GLU B O 1
ATOM 5819 N N . LEU B 1 198 ? 44.087 -52.427 3.370 1.00 56.02 227 LEU B N 1
ATOM 5820 C CA . LEU B 1 198 ? 44.718 -51.305 2.683 1.00 53.16 227 LEU B CA 1
ATOM 5821 C C . LEU B 1 198 ? 43.703 -50.253 2.241 1.00 63.05 227 LEU B C 1
ATOM 5822 O O . LEU B 1 198 ? 42.806 -50.537 1.449 1.00 70.65 227 LEU B O 1
ATOM 5827 N N . GLN B 1 199 ? 43.852 -49.037 2.759 1.00 61.00 228 GLN B N 1
ATOM 5828 C CA . GLN B 1 199 ? 42.974 -47.933 2.388 1.00 58.61 228 GLN B CA 1
ATOM 5829 C C . GLN B 1 199 ? 43.644 -47.002 1.387 1.00 46.39 228 GLN B C 1
ATOM 5830 O O . GLN B 1 199 ? 42.978 -46.370 0.568 1.00 56.13 228 GLN B O 1
ATOM 5836 N N . HIS B 1 200 ? 44.969 -46.928 1.458 1.00 57.93 229 HIS B N 1
ATOM 5837 C CA . HIS B 1 200 ? 45.726 -45.906 0.745 1.00 51.38 229 HIS B CA 1
ATOM 5838 C C . HIS B 1 200 ? 46.967 -46.492 0.076 1.00 43.25 229 HIS B C 1
ATOM 5839 O O . HIS B 1 200 ? 47.884 -46.947 0.757 1.00 57.83 229 HIS B O 1
ATOM 5846 N N . MET B 1 201 ? 47.000 -46.484 -1.253 1.00 42.21 230 MET B N 1
ATOM 5847 C CA . MET B 1 201 ? 48.164 -46.989 -1.973 1.00 42.16 230 MET B CA 1
ATOM 5848 C C . MET B 1 201 ? 48.714 -45.959 -2.956 1.00 44.62 230 MET B C 1
ATOM 5849 O O . MET B 1 201 ? 48.126 -45.698 -4.006 1.00 53.62 230 MET B O 1
ATOM 5854 N N . GLU B 1 202 ? 49.846 -45.367 -2.588 1.00 48.78 231 GLU B N 1
ATOM 5855 C CA . GLU B 1 202 ? 50.502 -44.346 -3.396 1.00 38.31 231 GLU B CA 1
ATOM 5856 C C . GLU B 1 202 ? 51.888 -44.835 -3.806 1.00 53.43 231 GLU B C 1
ATOM 5857 O O . GLU B 1 202 ? 52.840 -44.731 -3.033 1.00 56.67 231 GLU B O 1
ATOM 5863 N N . ILE B 1 203 ? 52.006 -45.368 -5.018 1.00 48.61 232 ILE B N 1
ATOM 5864 C CA . ILE B 1 203 ? 53.260 -45.977 -5.457 1.00 53.31 232 ILE B CA 1
ATOM 5865 C C . ILE B 1 203 ? 53.637 -45.576 -6.879 1.00 57.82 232 ILE B C 1
ATOM 5866 O O . ILE B 1 203 ? 54.343 -46.308 -7.574 1.00 46.03 232 ILE B O 1
ATOM 5871 N N . GLY B 1 204 ? 53.172 -44.405 -7.302 1.00 65.58 233 GLY B N 1
ATOM 5872 C CA . GLY B 1 204 ? 53.494 -43.881 -8.616 1.00 42.48 233 GLY B CA 1
ATOM 5873 C C . GLY B 1 204 ? 54.874 -43.256 -8.670 1.00 47.22 233 GLY B C 1
ATOM 5874 O O . GLY B 1 204 ? 55.663 -43.413 -7.740 1.00 57.19 233 GLY B O 1
ATOM 5875 N N . TYR B 1 205 ? 55.165 -42.560 -9.766 1.00 48.04 234 TYR B N 1
ATOM 5876 C CA . TYR B 1 205 ? 56.452 -41.892 -9.952 1.00 49.69 234 TYR B CA 1
ATOM 5877 C C . TYR B 1 205 ? 57.607 -42.874 -9.772 1.00 48.62 234 TYR B C 1
ATOM 5878 O O . TYR B 1 205 ? 58.575 -42.611 -9.058 1.00 51.63 234 TYR B O 1
ATOM 5887 N N . ASN B 1 206 ? 57.467 -44.017 -10.434 1.00 40.73 235 ASN B N 1
ATOM 5888 C CA . ASN B 1 206 ? 58.501 -45.036 -10.504 1.00 45.68 235 ASN B CA 1
ATOM 5889 C C . ASN B 1 206 ? 58.635 -45.492 -11.949 1.00 58.67 235 ASN B C 1
ATOM 5890 O O . ASN B 1 206 ? 58.269 -44.759 -12.868 1.00 71.25 235 ASN B O 1
ATOM 5895 N N . HIS B 1 207 ? 59.155 -46.696 -12.156 1.00 61.84 236 HIS B N 1
ATOM 5896 C CA . HIS B 1 207 ? 59.341 -47.202 -13.510 1.00 63.24 236 HIS B CA 1
ATOM 5897 C C . HIS B 1 207 ? 58.663 -48.550 -13.725 1.00 71.14 236 HIS B C 1
ATOM 5898 O O . HIS B 1 207 ? 59.082 -49.326 -14.585 1.00 75.98 236 HIS B O 1
ATOM 5905 N N . PHE B 1 208 ? 57.624 -48.826 -12.942 1.00 66.67 237 PHE B N 1
ATOM 5906 C CA . PHE B 1 208 ? 56.877 -50.075 -13.068 1.00 61.14 237 PHE B CA 1
ATOM 5907 C C . PHE B 1 208 ? 56.387 -50.305 -14.491 1.00 67.40 237 PHE B C 1
ATOM 5908 O O . PHE B 1 208 ? 55.979 -49.368 -15.176 1.00 69.26 237 PHE B O 1
ATOM 5916 N N . ASN B 1 209 ? 56.431 -51.559 -14.926 1.00 65.62 238 ASN B N 1
ATOM 5917 C CA . ASN B 1 209 ? 55.922 -51.932 -16.237 1.00 69.63 238 ASN B CA 1
ATOM 5918 C C . ASN B 1 209 ? 54.898 -53.047 -16.097 1.00 76.68 238 ASN B C 1
ATOM 5919 O O . ASN B 1 209 ? 54.644 -53.530 -14.993 1.00 83.17 238 ASN B O 1
ATOM 5924 N N . GLY B 1 210 ? 54.310 -53.456 -17.214 1.00 66.93 239 GLY B N 1
ATOM 5925 C CA . GLY B 1 210 ? 53.274 -54.467 -17.179 1.00 64.50 239 GLY B CA 1
ATOM 5926 C C . GLY B 1 210 ? 51.936 -53.862 -16.804 1.00 67.53 239 GLY B C 1
ATOM 5927 O O . GLY B 1 210 ? 51.776 -52.643 -16.787 1.00 70.44 239 GLY B O 1
ATOM 5928 N N . ASN B 1 211 ? 50.971 -54.722 -16.501 1.00 71.29 240 ASN B N 1
ATOM 5929 C CA . ASN B 1 211 ? 49.606 -54.285 -16.239 1.00 65.71 240 ASN B CA 1
ATOM 5930 C C . ASN B 1 211 ? 49.311 -54.147 -14.746 1.00 66.67 240 ASN B C 1
ATOM 5931 O O . ASN B 1 211 ? 50.055 -54.650 -13.904 1.00 68.95 240 ASN B O 1
ATOM 5936 N N . ILE B 1 212 ? 48.221 -53.453 -14.429 1.00 65.58 241 ILE B N 1
ATOM 5937 C CA . ILE B 1 212 ? 47.694 -53.438 -13.073 1.00 52.08 241 ILE B CA 1
ATOM 5938 C C . ILE B 1 212 ? 47.094 -54.801 -12.779 1.00 67.13 241 ILE B C 1
ATOM 5939 O O . ILE B 1 212 ? 46.220 -55.263 -13.514 1.00 73.84 241 ILE B O 1
ATOM 5944 N N . PRO B 1 213 ? 47.575 -55.461 -11.716 1.00 59.46 242 PRO B N 1
ATOM 5945 C CA . PRO B 1 213 ? 47.099 -56.812 -11.417 1.00 68.12 242 PRO B CA 1
ATOM 5946 C C . PRO B 1 213 ? 45.602 -56.860 -11.155 1.00 81.23 242 PRO B C 1
ATOM 5947 O O . PRO B 1 213 ? 45.043 -55.989 -10.480 1.00 86.32 242 PRO B O 1
ATOM 5951 N N . SER B 1 214 ? 44.967 -57.885 -11.717 1.00 79.56 243 SER B N 1
ATOM 5952 C CA . SER B 1 214 ? 43.550 -58.154 -11.500 1.00 81.57 243 SER B CA 1
ATOM 5953 C C . SER B 1 214 ? 43.236 -58.303 -10.018 1.00 71.12 243 SER B C 1
ATOM 5954 O O . SER B 1 214 ? 42.147 -57.953 -9.567 1.00 71.26 243 SER B O 1
ATOM 5957 N N . GLU B 1 215 ? 44.206 -58.829 -9.278 1.00 63.36 244 GLU B N 1
ATOM 5958 C CA . GLU B 1 215 ? 44.057 -59.143 -7.865 1.00 73.84 244 GLU B CA 1
ATOM 5959 C C . GLU B 1 215 ? 43.801 -57.901 -7.014 1.00 69.76 244 GLU B C 1
ATOM 5960 O O . GLU B 1 215 ? 43.205 -57.994 -5.941 1.00 65.52 244 GLU B O 1
ATOM 5966 N N . PHE B 1 216 ? 44.264 -56.746 -7.487 1.00 73.47 245 PHE B N 1
ATOM 5967 C CA . PHE B 1 216 ? 44.030 -55.475 -6.800 1.00 66.98 245 PHE B CA 1
ATOM 5968 C C . PHE B 1 216 ? 42.540 -55.181 -6.609 1.00 66.30 245 PHE B C 1
ATOM 5969 O O . PHE B 1 216 ? 42.167 -54.328 -5.805 1.00 72.92 245 PHE B O 1
ATOM 5977 N N . ALA B 1 217 ? 41.693 -55.884 -7.354 1.00 58.06 246 ALA B N 1
ATOM 5978 C CA . ALA B 1 217 ? 40.246 -55.737 -7.226 1.00 73.93 246 ALA B CA 1
ATOM 5979 C C . ALA B 1 217 ? 39.712 -56.304 -5.909 1.00 72.32 246 ALA B C 1
ATOM 5980 O O . ALA B 1 217 ? 38.513 -56.231 -5.637 1.00 67.95 246 ALA B O 1
ATOM 5982 N N . LEU B 1 218 ? 40.599 -56.872 -5.099 1.00 68.32 247 LEU B N 1
ATOM 5983 C CA . LEU B 1 218 ? 40.207 -57.453 -3.819 1.00 75.56 247 LEU B CA 1
ATOM 5984 C C . LEU B 1 218 ? 40.437 -56.477 -2.667 1.00 71.51 247 LEU B C 1
ATOM 5985 O O . LEU B 1 218 ? 40.104 -56.768 -1.517 1.00 73.57 247 LEU B O 1
ATOM 5990 N N . LEU B 1 219 ? 41.007 -55.320 -2.985 1.00 65.08 248 LEU B N 1
ATOM 5991 C CA . LEU B 1 219 ? 41.278 -54.287 -1.991 1.00 63.44 248 LEU B CA 1
ATOM 5992 C C . LEU B 1 219 ? 40.010 -53.506 -1.655 1.00 63.16 248 LEU B C 1
ATOM 5993 O O . LEU B 1 219 ? 39.914 -52.312 -1.934 1.00 77.35 248 LEU B O 1
ATOM 5998 N N . SER B 1 220 ? 39.047 -54.188 -1.043 1.00 59.17 249 SER B N 1
ATOM 5999 C CA . SER B 1 220 ? 37.714 -53.632 -0.812 1.00 63.17 249 SER B CA 1
ATOM 6000 C C . SER B 1 220 ? 37.702 -52.352 0.027 1.00 59.69 249 SER B C 1
ATOM 6001 O O . SER B 1 220 ? 36.762 -51.562 -0.058 1.00 72.04 249 SER B O 1
ATOM 6004 N N . ASN B 1 221 ? 38.742 -52.146 0.828 1.00 57.29 250 ASN B N 1
ATOM 6005 C CA . ASN B 1 221 ? 38.787 -51.002 1.734 1.00 59.73 250 ASN B CA 1
ATOM 6006 C C . ASN B 1 221 ? 39.545 -49.812 1.154 1.00 60.48 250 ASN B C 1
ATOM 6007 O O . ASN B 1 221 ? 39.683 -48.778 1.807 1.00 69.01 250 ASN B O 1
ATOM 6012 N N . LEU B 1 222 ? 40.027 -49.964 -0.075 1.00 51.76 251 LEU B N 1
ATOM 6013 C CA . LEU B 1 222 ? 40.908 -48.980 -0.693 1.00 49.05 251 LEU B CA 1
ATOM 6014 C C . LEU B 1 222 ? 40.188 -47.669 -1.002 1.00 57.22 251 LEU B C 1
ATOM 6015 O O . LEU B 1 222 ? 39.230 -47.650 -1.770 1.00 51.10 251 LEU B O 1
ATOM 6020 N N . LYS B 1 223 ? 40.657 -46.579 -0.402 1.00 47.50 252 LYS B N 1
ATOM 6021 C CA . LYS B 1 223 ? 40.069 -45.260 -0.624 1.00 47.63 252 LYS B CA 1
ATOM 6022 C C . LYS B 1 223 ? 40.916 -44.419 -1.575 1.00 59.85 252 LYS B C 1
ATOM 6023 O O . LYS B 1 223 ? 40.425 -43.465 -2.178 1.00 65.19 252 LYS B O 1
ATOM 6029 N N . TYR B 1 224 ? 42.190 -44.778 -1.705 1.00 50.43 253 TYR B N 1
ATOM 6030 C CA . TYR B 1 224 ? 43.133 -43.987 -2.486 1.00 53.20 253 TYR B CA 1
ATOM 6031 C C . TYR B 1 224 ? 44.035 -44.893 -3.315 1.00 49.14 253 TYR B C 1
ATOM 6032 O O . TYR B 1 224 ? 44.706 -45.773 -2.778 1.00 57.06 253 TYR B O 1
ATOM 6041 N N . PHE B 1 225 ? 44.057 -44.670 -4.624 1.00 41.83 254 PHE B N 1
ATOM 6042 C CA . PHE B 1 225 ? 44.857 -45.498 -5.517 1.00 44.51 254 PHE B CA 1
ATOM 6043 C C . PHE B 1 225 ? 45.622 -44.633 -6.509 1.00 51.84 254 PHE B C 1
ATOM 6044 O O . PHE B 1 225 ? 45.028 -44.006 -7.387 1.00 49.21 254 PHE B O 1
ATOM 6052 N N . ASP B 1 226 ? 46.943 -44.603 -6.367 1.00 49.40 255 ASP B N 1
ATOM 6053 C CA . ASP B 1 226 ? 47.781 -43.788 -7.233 1.00 48.18 255 ASP B CA 1
ATOM 6054 C C . ASP B 1 226 ? 48.312 -44.622 -8.391 1.00 67.50 255 ASP B C 1
ATOM 6055 O O . ASP B 1 226 ? 47.533 -45.174 -9.167 1.00 88.13 255 ASP B O 1
ATOM 6060 N N . VAL B 1 227 ? 49.639 -44.732 -8.465 1.00 60.48 256 VAL B N 1
ATOM 6061 C CA . VAL B 1 227 ? 50.374 -45.424 -9.533 1.00 64.76 256 VAL B CA 1
ATOM 6062 C C . VAL B 1 227 ? 50.327 -44.580 -10.811 1.00 57.26 256 VAL B C 1
ATOM 6063 O O . VAL B 1 227 ? 49.992 -45.069 -11.888 1.00 69.17 256 VAL B O 1
ATOM 6067 N N . SER B 1 228 ? 50.650 -43.297 -10.680 1.00 52.05 257 SER B N 1
ATOM 6068 C CA . SER B 1 228 ? 50.742 -42.413 -11.838 1.00 51.25 257 SER B CA 1
ATOM 6069 C C . SER B 1 228 ? 52.202 -42.085 -12.139 1.00 42.43 257 SER B C 1
ATOM 6070 O O . SER B 1 228 ? 53.085 -42.402 -11.345 1.00 46.73 257 SER B O 1
ATOM 6073 N N . ASN B 1 229 ? 52.441 -41.427 -13.272 1.00 40.54 258 ASN B N 1
ATOM 6074 C CA . ASN B 1 229 ? 53.793 -41.158 -13.769 1.00 46.86 258 ASN B CA 1
ATOM 6075 C C . ASN B 1 229 ? 54.699 -42.387 -13.671 1.00 54.17 258 ASN B C 1
ATOM 6076 O O . ASN B 1 229 ? 55.825 -42.317 -13.179 1.00 54.64 258 ASN B O 1
ATOM 6081 N N . CYS B 1 230 ? 54.184 -43.520 -14.135 1.00 60.33 259 CYS B N 1
ATOM 6082 C CA . CYS B 1 230 ? 54.972 -44.741 -14.233 1.00 55.31 259 CYS B CA 1
ATOM 6083 C C . CYS B 1 230 ? 55.120 -45.132 -15.696 1.00 60.85 259 CYS B C 1
ATOM 6084 O O . CYS B 1 230 ? 54.915 -44.311 -16.591 1.00 69.87 259 CYS B O 1
ATOM 6087 N N . SER B 1 231 ? 55.477 -46.387 -15.937 1.00 55.68 260 SER B N 1
ATOM 6088 C CA . SER B 1 231 ? 55.667 -46.870 -17.297 1.00 60.51 260 SER B CA 1
ATOM 6089 C C . SER B 1 231 ? 54.732 -48.036 -17.596 1.00 65.46 260 SER B C 1
ATOM 6090 O O . SER B 1 231 ? 55.033 -48.883 -18.437 1.00 69.13 260 SER B O 1
ATOM 6093 N N . LEU B 1 232 ? 53.598 -48.080 -16.900 1.00 65.06 261 LEU B N 1
ATOM 6094 C CA . LEU B 1 232 ? 52.656 -49.185 -17.051 1.00 58.32 261 LEU B CA 1
ATOM 6095 C C . LEU B 1 232 ? 51.990 -49.188 -18.420 1.00 56.67 261 LEU B C 1
ATOM 6096 O O . LEU B 1 232 ? 52.115 -48.234 -19.187 1.00 53.18 261 LEU B O 1
ATOM 6101 N N . SER B 1 233 ? 51.274 -50.269 -18.711 1.00 62.59 262 SER B N 1
ATOM 6102 C CA . SER B 1 233 ? 50.609 -50.423 -19.998 1.00 68.87 262 SER B CA 1
ATOM 6103 C C . SER B 1 233 ? 49.514 -51.481 -19.932 1.00 68.40 262 SER B C 1
ATOM 6104 O O . SER B 1 233 ? 49.202 -52.007 -18.863 1.00 68.96 262 SER B O 1
ATOM 6107 N N . GLY B 1 234 ? 48.934 -51.787 -21.087 1.00 66.26 263 GLY B N 1
ATOM 6108 C CA . GLY B 1 234 ? 47.853 -52.749 -21.166 1.00 66.78 263 GLY B CA 1
ATOM 6109 C C . GLY B 1 234 ? 46.513 -52.046 -21.180 1.00 68.02 263 GLY B C 1
ATOM 6110 O O . GLY B 1 234 ? 46.448 -50.818 -21.200 1.00 63.11 263 GLY B O 1
ATOM 6111 N N . SER B 1 235 ? 45.439 -52.824 -21.178 1.00 72.06 264 SER B N 1
ATOM 6112 C CA . SER B 1 235 ? 44.108 -52.267 -20.998 1.00 65.83 264 SER B CA 1
ATOM 6113 C C . SER B 1 235 ? 43.873 -51.987 -19.518 1.00 69.80 264 SER B C 1
ATOM 6114 O O . SER B 1 235 ? 44.578 -52.524 -18.663 1.00 73.91 264 SER B O 1
ATOM 6117 N N . LEU B 1 236 ? 42.898 -51.140 -19.211 1.00 74.22 265 LEU B N 1
ATOM 6118 C CA . LEU B 1 236 ? 42.482 -50.974 -17.826 1.00 72.19 265 LEU B CA 1
ATOM 6119 C C . LEU B 1 236 ? 41.682 -52.202 -17.412 1.00 76.58 265 LEU B C 1
ATOM 6120 O O . LEU B 1 236 ? 40.676 -52.533 -18.039 1.00 76.22 265 LEU B O 1
ATOM 6125 N N . PRO B 1 237 ? 42.135 -52.889 -16.354 1.00 72.02 266 PRO B N 1
ATOM 6126 C CA . PRO B 1 237 ? 41.506 -54.131 -15.890 1.00 69.05 266 PRO B CA 1
ATOM 6127 C C . PRO B 1 237 ? 40.074 -53.921 -15.400 1.00 67.97 266 PRO B C 1
ATOM 6128 O O . PRO B 1 237 ? 39.866 -53.186 -14.434 1.00 60.49 266 PRO B O 1
ATOM 6132 N N . GLN B 1 238 ? 39.111 -54.542 -16.079 1.00 71.91 267 GLN B N 1
ATOM 6133 C CA . GLN B 1 238 ? 37.696 -54.440 -15.718 1.00 61.05 267 GLN B CA 1
ATOM 6134 C C . GLN B 1 238 ? 37.438 -54.681 -14.234 1.00 68.80 267 GLN B C 1
ATOM 6135 O O . GLN B 1 238 ? 36.618 -53.996 -13.620 1.00 59.98 267 GLN B O 1
ATOM 6141 N N . GLU B 1 239 ? 38.145 -55.657 -13.671 1.00 66.21 268 GLU B N 1
ATOM 6142 C CA . GLU B 1 239 ? 37.936 -56.092 -12.293 1.00 67.08 268 GLU B CA 1
ATOM 6143 C C . GLU B 1 239 ? 37.954 -54.947 -11.277 1.00 59.72 268 GLU B C 1
ATOM 6144 O O . GLU B 1 239 ? 37.323 -55.040 -10.225 1.00 71.28 268 GLU B O 1
ATOM 6150 N N . LEU B 1 240 ? 38.659 -53.866 -11.601 1.00 64.74 269 LEU B N 1
ATOM 6151 C CA . LEU B 1 240 ? 38.827 -52.749 -10.671 1.00 58.59 269 LEU B CA 1
ATOM 6152 C C . LEU B 1 240 ? 37.525 -52.001 -10.383 1.00 61.49 269 LEU B C 1
ATOM 6153 O O . LEU B 1 240 ? 37.469 -51.175 -9.473 1.00 73.28 269 LEU B O 1
ATOM 6158 N N . GLY B 1 241 ? 36.483 -52.289 -11.156 1.00 58.79 270 GLY B N 1
ATOM 6159 C CA . GLY B 1 241 ? 35.167 -51.734 -10.897 1.00 56.28 270 GLY B CA 1
ATOM 6160 C C . GLY B 1 241 ? 34.605 -52.208 -9.570 1.00 64.44 270 GLY B C 1
ATOM 6161 O O . GLY B 1 241 ? 33.706 -51.588 -9.003 1.00 71.75 270 GLY B O 1
ATOM 6162 N N . ASN B 1 242 ? 35.149 -53.316 -9.075 1.00 59.18 271 ASN B N 1
ATOM 6163 C CA . ASN B 1 242 ? 34.746 -53.882 -7.794 1.00 62.97 271 ASN B CA 1
ATOM 6164 C C . ASN B 1 242 ? 35.152 -53.002 -6.617 1.00 69.84 271 ASN B C 1
ATOM 6165 O O . ASN B 1 242 ? 34.626 -53.142 -5.514 1.00 78.13 271 ASN B O 1
ATOM 6170 N N . LEU B 1 243 ? 36.092 -52.096 -6.860 1.00 71.09 272 LEU B N 1
ATOM 6171 C CA . LEU B 1 243 ? 36.612 -51.240 -5.802 1.00 64.55 272 LEU B CA 1
ATOM 6172 C C . LEU B 1 243 ? 35.710 -50.065 -5.455 1.00 68.88 272 LEU B C 1
ATOM 6173 O O . LEU B 1 243 ? 36.046 -48.918 -5.746 1.00 69.58 272 LEU B O 1
ATOM 6178 N N . SER B 1 244 ? 34.581 -50.335 -4.805 1.00 67.07 273 SER B N 1
ATOM 6179 C CA . SER B 1 244 ? 33.816 -49.256 -4.194 1.00 54.95 273 SER B CA 1
ATOM 6180 C C . SER B 1 244 ? 34.650 -48.724 -3.030 1.00 80.19 273 SER B C 1
ATOM 6181 O O . SER B 1 244 ? 35.772 -49.189 -2.818 1.00 88.91 273 SER B O 1
ATOM 6184 N N . ASN B 1 245 ? 34.121 -47.746 -2.297 1.00 76.20 274 ASN B N 1
ATOM 6185 C CA . ASN B 1 245 ? 34.855 -47.076 -1.214 1.00 64.27 274 ASN B CA 1
ATOM 6186 C C . ASN B 1 245 ? 35.988 -46.193 -1.754 1.00 49.35 274 ASN B C 1
ATOM 6187 O O . ASN B 1 245 ? 36.422 -45.255 -1.087 1.00 64.68 274 ASN B O 1
ATOM 61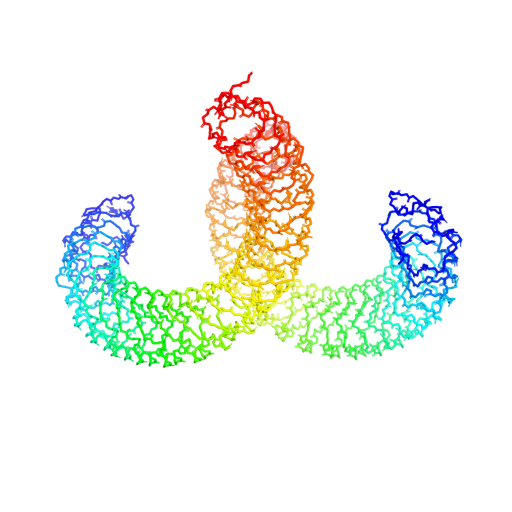92 N N . LEU B 1 246 ? 36.467 -46.511 -2.954 1.00 48.33 275 LEU B N 1
ATOM 6193 C CA . LEU B 1 246 ? 37.558 -45.784 -3.596 1.00 51.58 275 LEU B CA 1
ATOM 6194 C C . LEU B 1 246 ? 37.153 -44.354 -3.943 1.00 56.59 275 LEU B C 1
ATOM 6195 O O . LEU B 1 246 ? 36.145 -44.133 -4.612 1.00 54.06 275 LEU B O 1
ATOM 6200 N N . GLU B 1 247 ? 37.946 -43.388 -3.487 1.00 57.12 276 GLU B N 1
ATOM 6201 C CA . GLU B 1 247 ? 37.615 -41.979 -3.677 1.00 51.53 276 GLU B CA 1
ATOM 6202 C C . GLU B 1 247 ? 38.572 -41.280 -4.638 1.00 55.01 276 GLU B C 1
ATOM 6203 O O . GLU B 1 247 ? 38.217 -40.278 -5.258 1.00 60.16 276 GLU B O 1
ATOM 6209 N N . THR B 1 248 ? 39.784 -41.810 -4.758 1.00 49.51 277 THR B N 1
ATOM 6210 C CA . THR B 1 248 ? 40.802 -41.182 -5.588 1.00 41.28 277 THR B CA 1
ATOM 6211 C C . THR B 1 248 ? 41.462 -42.187 -6.521 1.00 48.09 277 THR B C 1
ATOM 6212 O O . THR B 1 248 ? 42.052 -43.171 -6.077 1.00 55.67 277 THR B O 1
ATOM 6216 N N . LEU B 1 249 ? 41.357 -41.928 -7.820 1.00 36.58 278 LEU B N 1
ATOM 6217 C CA . LEU B 1 249 ? 41.905 -42.826 -8.823 1.00 37.00 278 LEU B CA 1
ATOM 6218 C C . LEU B 1 249 ? 42.815 -42.065 -9.778 1.00 45.95 278 LEU B C 1
ATOM 6219 O O . LEU B 1 249 ? 42.350 -41.426 -10.721 1.00 47.36 278 LEU B O 1
ATOM 6224 N N . PHE B 1 250 ? 44.116 -42.138 -9.524 1.00 42.26 279 PHE B N 1
ATOM 6225 C CA . PHE B 1 250 ? 45.097 -41.467 -10.365 1.00 43.57 279 PHE B CA 1
ATOM 6226 C C . PHE B 1 250 ? 45.867 -42.492 -11.181 1.00 47.01 279 PHE B C 1
ATOM 6227 O O . PHE B 1 250 ? 46.595 -43.303 -10.626 1.00 38.15 279 PHE B O 1
ATOM 6235 N N . LEU B 1 251 ? 45.722 -42.452 -12.499 1.00 45.92 280 LEU B N 1
ATOM 6236 C CA . LEU B 1 251 ? 46.458 -43.373 -13.355 1.00 45.97 280 LEU B CA 1
ATOM 6237 C C . LEU B 1 251 ? 47.094 -42.619 -14.511 1.00 49.93 280 LEU B C 1
ATOM 6238 O O . LEU B 1 251 ? 47.372 -43.196 -15.563 1.00 57.31 280 LEU B O 1
ATOM 6243 N N . PHE B 1 252 ? 47.328 -41.326 -14.308 1.00 34.74 281 PHE B N 1
ATOM 6244 C CA . PHE B 1 252 ? 47.800 -40.480 -15.392 1.00 41.58 281 PHE B CA 1
ATOM 6245 C C . PHE B 1 252 ? 49.282 -40.683 -15.691 1.00 48.54 281 PHE B C 1
ATOM 6246 O O . PHE B 1 252 ? 50.022 -41.239 -14.877 1.00 44.68 281 PHE B O 1
ATOM 6254 N N . GLN B 1 253 ? 49.694 -40.217 -16.868 1.00 47.46 282 GLN B N 1
ATOM 6255 C CA . GLN B 1 253 ? 51.083 -40.284 -17.319 1.00 43.17 282 GLN B CA 1
ATOM 6256 C C . GLN B 1 253 ? 51.622 -41.712 -17.295 1.00 43.47 282 GLN B C 1
ATOM 6257 O O . GLN B 1 253 ? 52.713 -41.973 -16.787 1.00 53.32 282 GLN B O 1
ATOM 6263 N N . ASN B 1 254 ? 50.836 -42.628 -17.851 1.00 44.63 283 ASN B N 1
ATOM 6264 C CA . ASN B 1 254 ? 51.279 -43.991 -18.111 1.00 46.06 283 ASN B CA 1
ATOM 6265 C C . ASN B 1 254 ? 51.175 -44.304 -19.600 1.00 51.05 283 ASN B C 1
ATOM 6266 O O . ASN B 1 254 ? 51.325 -43.416 -20.440 1.00 59.73 283 ASN B O 1
ATOM 6271 N N . GLY B 1 255 ? 50.913 -45.566 -19.922 1.00 45.96 284 GLY B N 1
ATOM 6272 C CA . GLY B 1 255 ? 50.798 -45.986 -21.306 1.00 46.81 284 GLY B CA 1
ATOM 6273 C C . GLY B 1 255 ? 49.618 -46.907 -21.547 1.00 59.85 284 GLY B C 1
ATOM 6274 O O . GLY B 1 255 ? 49.653 -47.749 -22.445 1.00 64.94 284 GLY B O 1
ATOM 6275 N N . PHE B 1 256 ? 48.573 -46.750 -20.740 1.00 52.32 285 PHE B N 1
ATOM 6276 C CA . PHE B 1 256 ? 47.369 -47.566 -20.871 1.00 48.18 285 PHE B CA 1
ATOM 6277 C C . PHE B 1 256 ? 46.689 -47.373 -22.222 1.00 58.38 285 PHE B C 1
ATOM 6278 O O . PHE B 1 256 ? 46.587 -46.254 -22.725 1.00 56.44 285 PHE B O 1
ATOM 6286 N N . THR B 1 257 ? 46.225 -48.474 -22.802 1.00 52.18 286 THR B N 1
ATOM 6287 C CA . THR B 1 257 ? 45.454 -48.429 -24.037 1.00 67.21 286 THR B CA 1
ATOM 6288 C C . THR B 1 257 ? 44.054 -48.992 -23.827 1.00 58.30 286 THR B C 1
ATOM 6289 O O . THR B 1 257 ? 43.604 -49.152 -22.693 1.00 56.13 286 THR B O 1
ATOM 6293 N N . GLY B 1 258 ? 43.371 -49.291 -24.927 1.00 57.32 287 GLY B N 1
ATOM 6294 C CA . GLY B 1 258 ? 42.016 -49.805 -24.871 1.00 66.32 287 GLY B CA 1
ATOM 6295 C C . GLY B 1 258 ? 41.033 -48.770 -24.366 1.00 56.55 287 GLY B C 1
ATOM 6296 O O . GLY B 1 258 ? 41.369 -47.595 -24.232 1.00 66.76 287 GLY B O 1
ATOM 6297 N N . GLU B 1 259 ? 39.813 -49.208 -24.079 1.00 62.59 288 GLU B N 1
ATOM 6298 C CA . GLU B 1 259 ? 38.765 -48.290 -23.657 1.00 59.14 288 GLU B CA 1
ATOM 6299 C C . GLU B 1 259 ? 38.693 -48.231 -22.139 1.00 59.48 288 GLU B C 1
ATOM 6300 O O . GLU B 1 259 ? 39.216 -49.105 -21.449 1.00 62.80 288 GLU B O 1
ATOM 6306 N N . ILE B 1 260 ? 38.049 -47.191 -21.622 1.00 62.24 289 ILE B N 1
ATOM 6307 C CA . ILE B 1 260 ? 37.715 -47.142 -20.208 1.00 55.11 289 ILE B CA 1
ATOM 6308 C C . ILE B 1 260 ? 36.613 -48.154 -19.935 1.00 63.09 289 ILE B C 1
ATOM 6309 O O . ILE B 1 260 ? 35.558 -48.106 -20.567 1.00 66.75 289 ILE B O 1
ATOM 6314 N N . PRO B 1 261 ? 36.859 -49.085 -19.001 1.00 64.87 290 PRO B N 1
ATOM 6315 C CA . PRO B 1 261 ? 35.872 -50.122 -18.688 1.00 60.33 290 PRO B CA 1
ATOM 6316 C C . PRO B 1 261 ? 34.569 -49.520 -18.174 1.00 62.27 290 PRO B C 1
ATOM 6317 O O . PRO B 1 261 ? 34.596 -48.615 -17.341 1.00 54.74 290 PRO B O 1
ATOM 6321 N N . GLU B 1 262 ? 33.443 -50.021 -18.669 1.00 67.94 291 GLU B N 1
ATOM 6322 C CA . GLU B 1 262 ? 32.140 -49.522 -18.252 1.00 67.16 291 GLU B CA 1
ATOM 6323 C C . GLU B 1 262 ? 31.818 -49.996 -16.835 1.00 72.98 291 GLU B C 1
ATOM 6324 O O . GLU B 1 262 ? 30.920 -49.465 -16.180 1.00 74.70 291 GLU B O 1
ATOM 6330 N N . SER B 1 263 ? 32.552 -51.007 -16.375 1.00 60.57 292 SER B N 1
ATOM 6331 C CA . SER B 1 263 ? 32.456 -51.478 -14.997 1.00 64.22 292 SER B CA 1
ATOM 6332 C C . SER B 1 263 ? 32.851 -50.401 -13.986 1.00 64.14 292 SER B C 1
ATOM 6333 O O . SER B 1 263 ? 32.512 -50.493 -12.806 1.00 57.97 292 SER B O 1
ATOM 6336 N N . TYR B 1 264 ? 33.565 -49.379 -14.449 1.00 58.52 293 TYR B N 1
ATOM 6337 C CA . TYR B 1 264 ? 34.072 -48.337 -13.559 1.00 65.61 293 TYR B CA 1
ATOM 6338 C C . TYR B 1 264 ? 32.959 -47.386 -13.138 1.00 62.18 293 TYR B C 1
ATOM 6339 O O . TYR B 1 264 ? 33.164 -46.498 -12.310 1.00 64.87 293 TYR B O 1
ATOM 6348 N N . SER B 1 265 ? 31.777 -47.578 -13.712 1.00 62.33 294 SER B N 1
ATOM 6349 C CA . SER B 1 265 ? 30.611 -46.786 -13.350 1.00 73.67 294 SER B CA 1
ATOM 6350 C C . SER B 1 265 ? 30.031 -47.257 -12.021 1.00 56.13 294 SER B C 1
ATOM 6351 O O . SER B 1 265 ? 29.040 -46.713 -11.536 1.00 59.29 294 SER B O 1
ATOM 6354 N N . ASN B 1 266 ? 30.660 -48.271 -11.437 1.00 69.75 295 ASN B N 1
ATOM 6355 C CA . ASN B 1 266 ? 30.211 -48.829 -10.170 1.00 58.22 295 ASN B CA 1
ATOM 6356 C C . ASN B 1 266 ? 31.012 -48.268 -9.001 1.00 65.61 295 ASN B C 1
ATOM 6357 O O . ASN B 1 266 ? 30.799 -48.650 -7.851 1.00 78.61 295 ASN B O 1
ATOM 6362 N N . LEU B 1 267 ? 31.936 -47.360 -9.304 1.00 61.74 296 LEU B N 1
ATOM 6363 C CA . LEU B 1 267 ? 32.747 -46.716 -8.276 1.00 54.24 296 LEU B CA 1
ATOM 6364 C C . LEU B 1 267 ? 31.964 -45.583 -7.618 1.00 62.44 296 LEU B C 1
ATOM 6365 O O . LEU B 1 267 ? 32.296 -44.410 -7.786 1.00 69.06 296 LEU B O 1
ATOM 6370 N N . LYS B 1 268 ? 30.929 -45.945 -6.864 1.00 68.51 297 LYS B N 1
ATOM 6371 C CA . LYS B 1 268 ? 29.988 -44.979 -6.297 1.00 63.25 297 LYS B CA 1
ATOM 6372 C C . LYS B 1 268 ? 30.621 -43.966 -5.338 1.00 68.11 297 LYS B C 1
ATOM 6373 O O . LYS B 1 268 ? 30.020 -42.934 -5.039 1.00 73.94 297 LYS B O 1
ATOM 6379 N N . SER B 1 269 ? 31.825 -44.255 -4.858 1.00 62.13 298 SER B N 1
ATOM 6380 C CA . SER B 1 269 ? 32.489 -43.380 -3.895 1.00 61.15 298 SER B CA 1
ATOM 6381 C C . SER B 1 269 ? 33.470 -42.403 -4.544 1.00 58.31 298 SER B C 1
ATOM 6382 O O . SER B 1 269 ? 33.998 -41.514 -3.877 1.00 62.99 298 SER B O 1
ATOM 6385 N N . LEU B 1 270 ? 33.703 -42.570 -5.843 1.00 51.62 299 LEU B N 1
ATOM 6386 C CA . LEU B 1 270 ? 34.778 -41.866 -6.543 1.00 43.07 299 LEU B CA 1
ATOM 6387 C C . LEU B 1 270 ? 34.617 -40.344 -6.577 1.00 48.70 299 LEU B C 1
ATOM 6388 O O . LEU B 1 270 ? 33.611 -39.825 -7.063 1.00 56.89 299 LEU B O 1
ATOM 6393 N N . LYS B 1 271 ? 35.618 -39.639 -6.052 1.00 50.57 300 LYS B N 1
ATOM 6394 C CA . LYS B 1 271 ? 35.640 -38.177 -6.070 1.00 39.14 300 LYS B CA 1
ATOM 6395 C C . LYS B 1 271 ? 36.562 -37.622 -7.152 1.00 50.64 300 LYS B C 1
ATOM 6396 O O . LYS B 1 271 ? 36.199 -36.692 -7.873 1.00 51.06 300 LYS B O 1
ATOM 6402 N N . LEU B 1 272 ? 37.758 -38.192 -7.258 1.00 44.05 301 LEU B N 1
ATOM 6403 C CA . LEU B 1 272 ? 38.755 -37.697 -8.198 1.00 34.27 301 LEU B CA 1
ATOM 6404 C C . LEU B 1 272 ? 39.118 -38.768 -9.221 1.00 40.96 301 LEU B C 1
ATOM 6405 O O . LEU B 1 272 ? 39.472 -39.891 -8.860 1.00 41.47 301 LEU B O 1
ATOM 6410 N N . LEU B 1 273 ? 39.028 -38.416 -10.498 1.00 38.31 302 LEU B N 1
ATOM 6411 C CA . LEU B 1 273 ? 39.407 -39.330 -11.567 1.00 41.72 302 LEU B CA 1
ATOM 6412 C C . LEU B 1 273 ? 40.376 -38.628 -12.511 1.00 38.76 302 LEU B C 1
ATOM 6413 O O . LEU B 1 273 ? 40.102 -37.529 -12.992 1.00 41.76 302 LEU B O 1
ATOM 6418 N N . ASP B 1 274 ? 41.509 -39.272 -12.774 1.00 45.74 303 ASP B N 1
ATOM 6419 C CA . ASP B 1 274 ? 42.536 -38.700 -13.639 1.00 37.21 303 ASP B CA 1
ATOM 6420 C C . ASP B 1 274 ? 43.186 -39.790 -14.486 1.00 43.65 303 ASP B C 1
ATOM 6421 O O . ASP B 1 274 ? 44.005 -40.564 -13.991 1.00 50.15 303 ASP B O 1
ATOM 6426 N N . PHE B 1 275 ? 42.816 -39.848 -15.762 1.00 47.75 304 PHE B N 1
ATOM 6427 C CA . PHE B 1 275 ? 43.419 -40.795 -16.696 1.00 43.66 304 PHE B CA 1
ATOM 6428 C C . PHE B 1 275 ? 44.268 -40.085 -17.742 1.00 38.54 304 PHE B C 1
ATOM 6429 O O . PHE B 1 275 ? 44.549 -40.644 -18.803 1.00 39.55 304 PHE B O 1
ATOM 6437 N N . SER B 1 276 ? 44.670 -38.854 -17.445 1.00 43.08 305 SER B N 1
ATOM 6438 C CA . SER B 1 276 ? 45.334 -38.016 -18.438 1.00 46.27 305 SER B CA 1
ATOM 6439 C C . SER B 1 276 ? 46.678 -38.590 -18.884 1.00 43.90 305 SER B C 1
ATOM 6440 O O . SER B 1 276 ? 47.284 -39.389 -18.179 1.00 47.07 305 SER B O 1
ATOM 6443 N N . SER B 1 277 ? 47.120 -38.191 -20.073 1.00 45.23 306 SER B N 1
ATOM 6444 C CA . SER B 1 277 ? 48.411 -38.611 -20.621 1.00 39.29 306 SER B CA 1
ATOM 6445 C C . SER B 1 277 ? 48.556 -40.129 -20.709 1.00 53.06 306 SER B C 1
ATOM 6446 O O . SER B 1 277 ? 49.557 -40.698 -20.272 1.00 66.16 306 SER B O 1
ATOM 6449 N N . ASN B 1 278 ? 47.544 -40.776 -21.273 1.00 46.63 307 ASN B N 1
ATOM 6450 C CA . ASN B 1 278 ? 47.645 -42.174 -21.666 1.00 43.53 307 ASN B CA 1
ATOM 6451 C C . ASN B 1 278 ? 47.317 -42.316 -23.145 1.00 52.57 307 ASN B C 1
ATOM 6452 O O . ASN B 1 278 ? 47.411 -41.350 -23.902 1.00 52.67 307 ASN B O 1
ATOM 6457 N N . GLN B 1 279 ? 46.938 -43.518 -23.558 1.00 59.77 308 GLN B N 1
ATOM 6458 C CA . GLN B 1 279 ? 46.568 -43.758 -24.946 1.00 53.48 308 GLN B CA 1
ATOM 6459 C C . GLN B 1 279 ? 45.198 -44.419 -25.025 1.00 49.32 308 GLN B C 1
ATOM 6460 O O . GLN B 1 279 ? 44.946 -45.247 -25.900 1.00 59.14 308 GLN B O 1
ATOM 6466 N N . LEU B 1 280 ? 44.318 -44.046 -24.101 1.00 41.80 309 LEU B N 1
ATOM 6467 C CA . LEU B 1 280 ? 42.958 -44.571 -24.076 1.00 47.47 309 LEU B CA 1
ATOM 6468 C C . LEU B 1 280 ? 42.193 -44.177 -25.330 1.00 48.73 309 LEU B C 1
ATOM 6469 O O . LEU B 1 280 ? 42.363 -43.076 -25.849 1.00 49.85 309 LEU B O 1
ATOM 6474 N N . SER B 1 281 ? 41.349 -45.081 -25.810 1.00 48.94 310 SER B N 1
ATOM 6475 C CA . SER B 1 281 ? 40.520 -44.811 -26.975 1.00 49.59 310 SER B CA 1
ATOM 6476 C C . SER B 1 281 ? 39.065 -45.112 -26.647 1.00 49.97 310 SER B C 1
ATOM 6477 O O . SER B 1 281 ? 38.751 -45.557 -25.543 1.00 49.42 310 SER B O 1
ATOM 6480 N N . GLY B 1 282 ? 38.179 -44.862 -27.603 1.00 55.37 311 GLY B N 1
ATOM 6481 C CA . GLY B 1 282 ? 36.766 -45.109 -27.401 1.00 48.44 311 GLY B CA 1
ATOM 6482 C C . GLY B 1 282 ? 36.084 -43.924 -26.748 1.00 56.69 311 GLY B C 1
ATOM 6483 O O . GLY B 1 282 ? 36.559 -42.793 -26.840 1.00 65.43 311 GLY B O 1
ATOM 6484 N N . SER B 1 283 ? 34.967 -44.186 -26.080 1.00 56.44 312 SER B N 1
ATOM 6485 C CA . SER B 1 283 ? 34.144 -43.122 -25.523 1.00 49.03 312 SER B CA 1
ATOM 6486 C C . SER B 1 283 ? 34.152 -43.140 -24.001 1.00 52.22 312 SER B C 1
ATOM 6487 O O . SER B 1 283 ? 34.430 -44.167 -23.384 1.00 58.52 312 SER B O 1
ATOM 6490 N N . ILE B 1 284 ? 33.850 -41.993 -23.400 1.00 55.61 313 ILE B N 1
ATOM 6491 C CA . ILE B 1 284 ? 33.574 -41.935 -21.972 1.00 43.76 313 ILE B CA 1
ATOM 6492 C C . ILE B 1 284 ? 32.302 -42.728 -21.708 1.00 53.48 313 ILE B C 1
ATOM 6493 O O . ILE B 1 284 ? 31.248 -42.404 -22.255 1.00 73.75 313 ILE B O 1
ATOM 6498 N N . PRO B 1 285 ? 32.396 -43.778 -20.879 1.00 56.57 314 PRO B N 1
ATOM 6499 C CA . PRO B 1 285 ? 31.233 -44.644 -20.653 1.00 56.45 314 PRO B CA 1
ATOM 6500 C C . PRO B 1 285 ? 30.071 -43.874 -20.033 1.00 46.53 314 PRO B C 1
ATOM 6501 O O . PRO B 1 285 ? 30.276 -43.068 -19.126 1.00 53.30 314 PRO B O 1
ATOM 6505 N N . SER B 1 286 ? 28.865 -44.120 -20.534 1.00 53.99 315 SER B N 1
ATOM 6506 C CA . SER B 1 286 ? 27.692 -43.349 -20.139 1.00 54.98 315 SER B CA 1
ATOM 6507 C C . SER B 1 286 ? 27.340 -43.567 -18.673 1.00 62.97 315 SER B C 1
ATOM 6508 O O . SER B 1 286 ? 26.624 -42.767 -18.071 1.00 66.87 315 SER B O 1
ATOM 6511 N N . GLY B 1 287 ? 27.842 -44.660 -18.107 1.00 64.12 316 GLY B N 1
ATOM 6512 C CA . GLY B 1 287 ? 27.683 -44.936 -16.693 1.00 58.66 316 GLY B CA 1
ATOM 6513 C C . GLY B 1 287 ? 28.320 -43.891 -15.794 1.00 61.39 316 GLY B C 1
ATOM 6514 O O . GLY B 1 287 ? 27.908 -43.728 -14.645 1.00 66.38 316 GLY B O 1
ATOM 6515 N N . PHE B 1 288 ? 29.332 -43.193 -16.307 1.00 58.74 317 PHE B N 1
ATOM 6516 C CA . PHE B 1 288 ? 29.995 -42.117 -15.566 1.00 50.74 317 PHE B CA 1
ATOM 6517 C C . PHE B 1 288 ? 29.013 -41.050 -15.086 1.00 49.34 317 PHE B C 1
ATOM 6518 O O . PHE B 1 288 ? 29.307 -40.290 -14.163 1.00 41.86 317 PHE B O 1
ATOM 6526 N N . SER B 1 289 ? 27.849 -41.000 -15.725 1.00 56.66 318 SER B N 1
ATOM 6527 C CA . SER B 1 289 ? 26.796 -40.067 -15.350 1.00 55.09 318 SER B CA 1
ATOM 6528 C C . SER B 1 289 ? 26.166 -40.465 -14.018 1.00 54.61 318 SER B C 1
ATOM 6529 O O . SER B 1 289 ? 25.395 -39.703 -13.437 1.00 64.19 318 SER B O 1
ATOM 6532 N N . THR B 1 290 ? 26.500 -41.662 -13.544 1.00 48.85 319 THR B N 1
ATOM 6533 C CA . THR B 1 290 ? 25.957 -42.177 -12.291 1.00 51.57 319 THR B CA 1
ATOM 6534 C C . THR B 1 290 ? 26.933 -42.026 -11.123 1.00 60.25 319 THR B C 1
ATOM 6535 O O . THR B 1 290 ? 26.584 -42.309 -9.978 1.00 66.52 319 THR B O 1
ATOM 6539 N N . LEU B 1 291 ? 28.155 -41.591 -11.415 1.00 59.95 320 LEU B N 1
ATOM 6540 C CA . LEU B 1 291 ? 29.147 -41.331 -10.373 1.00 51.12 320 LEU B CA 1
ATOM 6541 C C . LEU B 1 291 ? 28.877 -39.988 -9.692 1.00 52.35 320 LEU B C 1
ATOM 6542 O O . LEU B 1 291 ? 29.643 -39.036 -9.851 1.00 48.90 320 LEU B O 1
ATOM 6547 N N . LYS B 1 292 ? 27.790 -39.926 -8.928 1.00 51.42 321 LYS B N 1
ATOM 6548 C CA . LYS B 1 292 ? 27.279 -38.669 -8.378 1.00 45.94 321 LYS B CA 1
ATOM 6549 C C . LYS B 1 292 ? 28.194 -37.961 -7.373 1.00 52.30 321 LYS B C 1
ATOM 6550 O O . LYS B 1 292 ? 27.863 -36.873 -6.902 1.00 70.96 321 LYS B O 1
ATOM 6556 N N . ASN B 1 293 ? 29.331 -38.562 -7.038 1.00 42.85 322 ASN B N 1
ATOM 6557 C CA . ASN B 1 293 ? 30.254 -37.930 -6.099 1.00 42.07 322 ASN B CA 1
ATOM 6558 C C . ASN B 1 293 ? 31.479 -37.340 -6.789 1.00 54.38 322 ASN B C 1
ATOM 6559 O O . ASN B 1 293 ? 32.358 -36.780 -6.133 1.00 58.17 322 ASN B O 1
ATOM 6564 N N . LEU B 1 294 ? 31.531 -37.475 -8.111 1.00 45.76 323 LEU B N 1
ATOM 6565 C CA . LEU B 1 294 ? 32.642 -36.948 -8.900 1.00 45.16 323 LEU B CA 1
ATOM 6566 C C . LEU B 1 294 ? 32.846 -35.450 -8.697 1.00 48.62 323 LEU B C 1
ATOM 6567 O O . LEU B 1 294 ? 31.923 -34.653 -8.864 1.00 47.51 323 LEU B O 1
ATOM 6572 N N . THR B 1 295 ? 34.070 -35.083 -8.335 1.00 49.31 324 THR B N 1
ATOM 6573 C CA . THR B 1 295 ? 34.451 -33.691 -8.153 1.00 45.06 324 THR B CA 1
ATOM 6574 C C . THR B 1 295 ? 35.343 -33.245 -9.306 1.00 48.27 324 THR B C 1
ATOM 6575 O O . THR B 1 295 ? 35.244 -32.117 -9.798 1.00 45.72 324 THR B O 1
ATOM 6579 N N . TRP B 1 296 ? 36.185 -34.169 -9.754 1.00 38.87 325 TRP B N 1
ATOM 6580 C CA . TRP B 1 296 ? 37.297 -33.867 -10.642 1.00 38.48 325 TRP B CA 1
ATOM 6581 C C . TRP B 1 296 ? 37.359 -34.944 -11.717 1.00 37.50 325 TRP B C 1
ATOM 6582 O O . TRP B 1 296 ? 37.592 -36.115 -11.416 1.00 43.07 325 TRP B O 1
ATOM 6593 N N . LEU B 1 297 ? 37.148 -34.552 -12.969 1.00 34.57 326 LEU B N 1
ATOM 6594 C CA . LEU B 1 297 ? 37.181 -35.507 -14.068 1.00 38.31 326 LEU B CA 1
ATOM 6595 C C . LEU B 1 297 ? 38.217 -35.064 -15.094 1.00 47.96 326 LEU B C 1
ATOM 6596 O O . LEU B 1 297 ? 38.030 -34.063 -15.788 1.00 45.38 326 LEU B O 1
ATOM 6601 N N . SER B 1 298 ? 39.308 -35.818 -15.190 1.00 48.48 327 SER B N 1
ATOM 6602 C CA . SER B 1 298 ? 40.428 -35.435 -16.044 1.00 47.90 327 SER B CA 1
ATOM 6603 C C . SER B 1 298 ? 40.833 -36.558 -16.993 1.00 40.63 327 SER B C 1
ATOM 6604 O O . SER B 1 298 ? 41.228 -37.640 -16.558 1.00 36.45 327 SER B O 1
ATOM 6607 N N . LEU B 1 299 ? 40.739 -36.290 -18.292 1.00 36.41 328 LEU B N 1
ATOM 6608 C CA . LEU B 1 299 ? 41.070 -37.279 -19.311 1.00 31.67 328 LEU B CA 1
ATOM 6609 C C . LEU B 1 299 ? 41.951 -36.656 -20.390 1.00 40.44 328 LEU B C 1
ATOM 6610 O O . LEU B 1 299 ? 41.868 -37.016 -21.564 1.00 34.75 328 LEU B O 1
ATOM 6615 N N . ILE B 1 300 ? 42.790 -35.715 -19.970 1.00 38.85 329 ILE B N 1
ATOM 6616 C CA . ILE B 1 300 ? 43.637 -34.936 -20.868 1.00 42.34 329 ILE B CA 1
ATOM 6617 C C . ILE B 1 300 ? 44.574 -35.816 -21.695 1.00 44.77 329 ILE B C 1
ATOM 6618 O O . ILE B 1 300 ? 45.080 -36.820 -21.205 1.00 44.27 329 ILE B O 1
ATOM 6623 N N . SER B 1 301 ? 44.792 -35.435 -22.951 1.00 47.77 330 SER B N 1
ATOM 6624 C CA . SER B 1 301 ? 45.805 -36.065 -23.798 1.00 47.33 330 SER B CA 1
ATOM 6625 C C . SER B 1 301 ? 45.630 -37.577 -23.919 1.00 47.84 330 SER B C 1
ATOM 6626 O O . SER B 1 301 ? 46.552 -38.345 -23.647 1.00 47.01 330 SER B O 1
ATOM 6629 N N . ASN B 1 302 ? 44.437 -37.994 -24.321 1.00 48.63 331 ASN B N 1
ATOM 6630 C CA . ASN B 1 302 ? 44.195 -39.376 -24.703 1.00 41.53 331 ASN B CA 1
ATOM 6631 C C . ASN B 1 302 ? 43.709 -39.413 -26.142 1.00 46.87 331 ASN B C 1
ATOM 6632 O O . ASN B 1 302 ? 43.666 -38.382 -26.813 1.00 53.61 331 ASN B O 1
ATOM 6637 N N . ASN B 1 303 ? 43.343 -40.597 -26.617 1.00 50.79 332 ASN B N 1
ATOM 6638 C CA . ASN B 1 303 ? 42.742 -40.723 -27.937 1.00 58.98 332 ASN B CA 1
ATOM 6639 C C . ASN B 1 303 ? 41.251 -41.010 -27.819 1.00 53.56 332 ASN B C 1
ATOM 6640 O O . ASN B 1 303 ? 40.679 -41.736 -28.632 1.00 58.80 332 ASN B O 1
ATOM 6645 N N . LEU B 1 304 ? 40.629 -40.435 -26.794 1.00 52.34 333 LEU B N 1
ATOM 6646 C CA . LEU B 1 304 ? 39.201 -40.609 -26.567 1.00 46.33 333 LEU B CA 1
ATOM 6647 C C . LEU B 1 304 ? 38.387 -39.932 -27.662 1.00 51.94 333 LEU B C 1
ATOM 6648 O O . LEU B 1 304 ? 38.845 -38.981 -28.298 1.00 51.44 333 LEU B O 1
ATOM 6653 N N . SER B 1 305 ? 37.176 -40.430 -27.874 1.00 50.07 334 SER B N 1
ATOM 6654 C CA . SER B 1 305 ? 36.343 -39.972 -28.975 1.00 49.75 334 SER B CA 1
ATOM 6655 C C . SER B 1 305 ? 34.869 -40.125 -28.636 1.00 59.59 334 SER B C 1
ATOM 6656 O O . SER B 1 305 ? 34.504 -40.284 -27.470 1.00 60.47 334 SER B O 1
ATOM 6659 N N . GLY B 1 306 ? 34.026 -40.083 -29.662 1.00 61.54 335 GLY B N 1
ATOM 6660 C CA . GLY B 1 306 ? 32.591 -40.130 -29.464 1.00 56.15 335 GLY B CA 1
ATOM 6661 C C . GLY B 1 306 ? 32.112 -38.905 -28.714 1.00 52.16 335 GLY B C 1
ATOM 6662 O O . GLY B 1 306 ? 32.841 -37.923 -28.577 1.00 60.97 335 GLY B O 1
ATOM 6663 N N . GLU B 1 307 ? 30.881 -38.959 -28.222 1.00 51.07 336 GLU B N 1
ATOM 6664 C CA . GLU B 1 307 ? 30.285 -37.807 -27.564 1.00 57.03 336 GLU B CA 1
ATOM 6665 C C . GLU B 1 307 ? 30.399 -37.890 -26.047 1.00 60.26 336 GLU B C 1
ATOM 6666 O O . GLU B 1 307 ? 30.595 -38.966 -25.481 1.00 66.19 336 GLU B O 1
ATOM 6672 N N . VAL B 1 308 ? 30.282 -36.739 -25.396 1.00 62.01 337 VAL B N 1
ATOM 6673 C CA . VAL B 1 308 ? 30.272 -36.683 -23.944 1.00 42.84 337 VAL B CA 1
ATOM 6674 C C . VAL B 1 308 ? 28.848 -36.935 -23.470 1.00 44.70 337 VAL B C 1
ATOM 6675 O O . VAL B 1 308 ? 27.927 -36.233 -23.886 1.00 65.61 337 VAL B O 1
ATOM 6679 N N . PRO B 1 309 ? 28.662 -37.957 -22.620 1.00 46.66 338 PRO B N 1
ATOM 6680 C CA . PRO B 1 309 ? 27.337 -38.315 -22.102 1.00 47.00 338 PRO B CA 1
ATOM 6681 C C . PRO B 1 309 ? 26.609 -37.112 -21.516 1.00 46.96 338 PRO B C 1
ATOM 6682 O O . PRO B 1 309 ? 27.183 -36.395 -20.696 1.00 48.31 338 PRO B O 1
ATOM 6686 N N . GLU B 1 310 ? 25.374 -36.888 -21.962 1.00 61.30 339 GLU B N 1
ATOM 6687 C CA . GLU B 1 310 ? 24.547 -35.785 -21.478 1.00 59.97 339 GLU B CA 1
ATOM 6688 C C . GLU B 1 310 ? 24.546 -35.685 -19.955 1.00 49.71 339 GLU B C 1
ATOM 6689 O O . GLU B 1 310 ? 24.576 -34.590 -19.394 1.00 53.70 339 GLU B O 1
ATOM 6695 N N . GLY B 1 311 ? 24.528 -36.837 -19.293 1.00 50.52 340 GLY B N 1
ATOM 6696 C CA . GLY B 1 311 ? 24.421 -36.893 -17.847 1.00 48.81 340 GLY B CA 1
ATOM 6697 C C . GLY B 1 311 ? 25.588 -36.312 -17.067 1.00 56.89 340 GLY B C 1
ATOM 6698 O O . GLY B 1 311 ? 25.484 -36.118 -15.857 1.00 59.36 340 GLY B O 1
ATOM 6699 N N . ILE B 1 312 ? 26.698 -36.033 -17.745 1.00 52.83 341 ILE B N 1
ATOM 6700 C CA . ILE B 1 312 ? 27.873 -35.485 -17.072 1.00 56.67 341 ILE B CA 1
ATOM 6701 C C . ILE B 1 312 ? 27.633 -34.012 -16.729 1.00 64.46 341 ILE B C 1
ATOM 6702 O O . ILE B 1 312 ? 28.237 -33.460 -15.803 1.00 56.58 341 ILE B O 1
ATOM 6707 N N . GLY B 1 313 ? 26.683 -33.402 -17.427 1.00 65.36 342 GLY B N 1
ATOM 6708 C CA . GLY B 1 313 ? 26.301 -32.029 -17.158 1.00 63.89 342 GLY B CA 1
ATOM 6709 C C . GLY B 1 313 ? 25.322 -31.955 -16.002 1.00 61.39 342 GLY B C 1
ATOM 6710 O O . GLY B 1 313 ? 24.870 -30.871 -15.625 1.00 59.98 342 GLY B O 1
ATOM 6711 N N . GLU B 1 314 ? 24.992 -33.113 -15.438 1.00 52.26 343 GLU B N 1
ATOM 6712 C CA . GLU B 1 314 ? 24.031 -33.167 -14.349 1.00 54.19 343 GLU B CA 1
ATOM 6713 C C . GLU B 1 314 ? 24.650 -33.698 -13.053 1.00 51.05 343 GLU B C 1
ATOM 6714 O O . GLU B 1 314 ? 23.976 -33.767 -12.024 1.00 53.13 343 GLU B O 1
ATOM 6720 N N . LEU B 1 315 ? 25.927 -34.073 -13.111 1.00 48.29 344 LEU B N 1
ATOM 6721 C CA . LEU B 1 315 ? 26.687 -34.440 -11.914 1.00 43.00 344 LEU B CA 1
ATOM 6722 C C . LEU B 1 315 ? 26.655 -33.326 -10.867 1.00 52.06 344 LEU B C 1
ATOM 6723 O O . LEU B 1 315 ? 27.100 -32.209 -11.128 1.00 56.68 344 LEU B O 1
ATOM 6728 N N . PRO B 1 316 ? 26.129 -33.637 -9.673 1.00 44.73 345 PRO B N 1
ATOM 6729 C CA . PRO B 1 316 ? 25.840 -32.637 -8.636 1.00 54.48 345 PRO B CA 1
ATOM 6730 C C . PRO B 1 316 ? 27.064 -32.007 -7.968 1.00 57.99 345 PRO B C 1
ATOM 6731 O O . PRO B 1 316 ? 26.915 -30.969 -7.324 1.00 53.36 345 PRO B O 1
ATOM 6735 N N . GLU B 1 317 ? 28.243 -32.604 -8.111 1.00 53.28 346 GLU B N 1
ATOM 6736 C CA . GLU B 1 317 ? 29.409 -32.118 -7.377 1.00 46.08 346 GLU B CA 1
ATOM 6737 C C . GLU B 1 317 ? 30.586 -31.770 -8.282 1.00 43.48 346 GLU B C 1
ATOM 6738 O O . GLU B 1 317 ? 31.608 -31.270 -7.811 1.00 44.65 346 GLU B O 1
ATOM 6744 N N . LEU B 1 318 ? 30.437 -32.039 -9.576 1.00 43.30 347 LEU B N 1
ATOM 6745 C CA . LEU B 1 318 ? 31.504 -31.806 -10.543 1.00 36.42 347 LEU B CA 1
ATOM 6746 C C . LEU B 1 318 ? 31.971 -30.355 -10.527 1.00 45.05 347 LEU B C 1
ATOM 6747 O O . LEU B 1 318 ? 31.172 -29.430 -10.670 1.00 50.63 347 LEU B O 1
ATOM 6752 N N . THR B 1 319 ? 33.274 -30.167 -10.352 1.00 50.07 348 THR B N 1
ATOM 6753 C CA . THR B 1 319 ? 33.835 -28.837 -10.171 1.00 40.91 348 THR B CA 1
ATOM 6754 C C . THR B 1 319 ? 34.944 -28.603 -11.193 1.00 46.92 348 THR B C 1
ATOM 6755 O O . THR B 1 319 ? 35.233 -27.466 -11.566 1.00 46.22 348 THR B O 1
ATOM 6759 N N . THR B 1 320 ? 35.556 -29.694 -11.646 1.00 48.66 349 THR B N 1
ATOM 6760 C CA . THR B 1 320 ? 36.664 -29.628 -12.588 1.00 39.43 349 THR B CA 1
ATOM 6761 C C . THR B 1 320 ? 36.446 -30.580 -13.762 1.00 40.07 349 THR B C 1
ATOM 6762 O O . THR B 1 320 ? 36.187 -31.767 -13.566 1.00 33.45 349 THR B O 1
ATOM 6766 N N . LEU B 1 321 ? 36.558 -30.060 -14.981 1.00 40.24 350 LEU B N 1
ATOM 6767 C CA . LEU B 1 321 ? 36.317 -30.863 -16.176 1.00 39.33 350 LEU B CA 1
ATOM 6768 C C . LEU B 1 321 ? 37.414 -30.656 -17.215 1.00 38.65 350 LEU B C 1
ATOM 6769 O O . LEU B 1 321 ? 37.420 -29.659 -17.938 1.00 42.10 350 LEU B O 1
ATOM 6774 N N . PHE B 1 322 ? 38.340 -31.606 -17.282 1.00 44.41 351 PHE B N 1
ATOM 6775 C CA . PHE B 1 322 ? 39.446 -31.539 -18.230 1.00 42.98 351 PHE B CA 1
ATOM 6776 C C . PHE B 1 322 ? 39.333 -32.630 -19.294 1.00 44.73 351 PHE B C 1
ATOM 6777 O O . PHE B 1 322 ? 39.432 -33.819 -18.989 1.00 42.23 351 PHE B O 1
ATOM 6785 N N . LEU B 1 323 ? 39.126 -32.221 -20.541 1.00 30.56 352 LEU B N 1
ATOM 6786 C CA . LEU B 1 323 ? 38.935 -33.171 -21.631 1.00 31.42 352 LEU B CA 1
ATOM 6787 C C . LEU B 1 323 ? 39.783 -32.846 -22.857 1.00 47.59 352 LEU B C 1
ATOM 6788 O O . LEU B 1 323 ? 39.574 -33.421 -23.925 1.00 50.45 352 LEU B O 1
ATOM 6793 N N . TRP B 1 324 ? 40.741 -31.935 -22.710 1.00 36.07 353 TRP B N 1
ATOM 6794 C CA . TRP B 1 324 ? 41.454 -31.425 -23.877 1.00 36.79 353 TRP B CA 1
ATOM 6795 C C . TRP B 1 324 ? 42.484 -32.396 -24.450 1.00 42.46 353 TRP B C 1
ATOM 6796 O O . TRP B 1 324 ? 42.933 -33.325 -23.775 1.00 45.26 353 TRP B O 1
ATOM 6807 N N . ASN B 1 325 ? 42.829 -32.158 -25.714 1.00 41.66 354 ASN B N 1
ATOM 6808 C CA . ASN B 1 325 ? 43.704 -33.023 -26.501 1.00 38.52 354 ASN B CA 1
ATOM 6809 C C . ASN B 1 325 ? 43.138 -34.434 -26.646 1.00 44.42 354 ASN B C 1
ATOM 6810 O O . ASN B 1 325 ? 43.830 -35.426 -26.420 1.00 40.55 354 ASN B O 1
ATOM 6815 N N . ASN B 1 326 ? 41.865 -34.501 -27.028 1.00 55.83 355 ASN B N 1
ATOM 6816 C CA . ASN B 1 326 ? 41.249 -35.723 -27.532 1.00 36.84 355 ASN B CA 1
ATOM 6817 C C . ASN B 1 326 ? 40.603 -35.429 -28.885 1.00 47.64 355 ASN B C 1
ATOM 6818 O O . ASN B 1 326 ? 40.977 -34.468 -29.555 1.00 48.10 355 ASN B O 1
ATOM 6823 N N . ASN B 1 327 ? 39.628 -36.239 -29.283 1.00 49.58 356 ASN B N 1
ATOM 6824 C CA . ASN B 1 327 ? 38.840 -35.921 -30.468 1.00 41.73 356 ASN B CA 1
ATOM 6825 C C . ASN B 1 327 ? 37.365 -36.195 -30.232 1.00 56.64 356 ASN B C 1
ATOM 6826 O O . ASN B 1 327 ? 36.722 -36.909 -31.002 1.00 64.49 356 ASN B O 1
ATOM 6831 N N . PHE B 1 328 ? 36.838 -35.629 -29.153 1.00 40.98 357 PHE B N 1
ATOM 6832 C CA . PHE B 1 328 ? 35.415 -35.715 -28.869 1.00 50.66 357 PHE B CA 1
ATOM 6833 C C . PHE B 1 328 ? 34.635 -35.027 -29.977 1.00 54.20 357 PHE B C 1
ATOM 6834 O O . PHE B 1 328 ? 35.023 -33.957 -30.444 1.00 61.79 357 PHE B O 1
ATOM 6842 N N . THR B 1 329 ? 33.540 -35.643 -30.401 1.00 60.75 358 THR B N 1
ATOM 6843 C CA . THR B 1 329 ? 32.651 -35.009 -31.360 1.00 48.07 358 THR B CA 1
ATOM 6844 C C . THR B 1 329 ? 31.356 -34.629 -30.660 1.00 49.09 358 THR B C 1
ATOM 6845 O O . THR B 1 329 ? 31.204 -34.843 -29.458 1.00 54.14 358 THR B O 1
ATOM 6849 N N . GLY B 1 330 ? 30.425 -34.062 -31.416 1.00 52.70 359 GLY B N 1
ATOM 6850 C CA . GLY B 1 330 ? 29.106 -33.769 -30.897 1.00 57.28 359 GLY B CA 1
ATOM 6851 C C . GLY B 1 330 ? 29.021 -32.545 -30.004 1.00 66.83 359 GLY B C 1
ATOM 6852 O O . GLY B 1 330 ? 29.948 -31.743 -29.914 1.00 67.35 359 GLY B O 1
ATOM 6853 N N . VAL B 1 331 ? 27.878 -32.425 -29.338 1.00 69.08 360 VAL B N 1
ATOM 6854 C CA . VAL B 1 331 ? 27.517 -31.267 -28.529 1.00 59.89 360 VAL B CA 1
ATOM 6855 C C . VAL B 1 331 ? 27.989 -31.394 -27.072 1.00 64.85 360 VAL B C 1
ATOM 6856 O O . VAL B 1 331 ? 28.136 -32.504 -26.559 1.00 75.48 360 VAL B O 1
ATOM 6860 N N . LEU B 1 332 ? 28.240 -30.261 -26.415 1.00 61.85 361 LEU B N 1
ATOM 6861 C CA . LEU B 1 332 ? 28.427 -30.250 -24.961 1.00 58.30 361 LEU B CA 1
ATOM 6862 C C . LEU B 1 332 ? 27.089 -30.383 -24.246 1.00 72.35 361 LEU B C 1
ATOM 6863 O O . LEU B 1 332 ? 26.109 -29.767 -24.658 1.00 88.33 361 LEU B O 1
ATOM 6868 N N . PRO B 1 333 ? 27.054 -31.155 -23.145 1.00 70.05 362 PRO B N 1
ATOM 6869 C CA . PRO B 1 333 ? 25.812 -31.390 -22.394 1.00 65.08 362 PRO B CA 1
ATOM 6870 C C . PRO B 1 333 ? 25.094 -30.087 -22.038 1.00 61.04 362 PRO B C 1
ATOM 6871 O O . PRO B 1 333 ? 25.619 -29.276 -21.275 1.00 46.06 362 PRO B O 1
ATOM 6875 N N . HIS B 1 334 ? 23.907 -29.913 -22.615 1.00 58.48 363 HIS B N 1
ATOM 6876 C CA . HIS B 1 334 ? 23.053 -28.738 -22.429 1.00 60.12 363 HIS B CA 1
ATOM 6877 C C . HIS B 1 334 ? 23.067 -28.111 -21.033 1.00 53.11 363 HIS B C 1
ATOM 6878 O O . HIS B 1 334 ? 23.149 -26.887 -20.903 1.00 62.16 363 HIS B O 1
ATOM 6885 N N . LYS B 1 335 ? 23.011 -28.945 -20.001 1.00 50.68 364 LYS B N 1
ATOM 6886 C CA . LYS B 1 335 ? 22.778 -28.458 -18.646 1.00 50.61 364 LYS B CA 1
ATOM 6887 C C . LYS B 1 335 ? 24.061 -28.402 -17.832 1.00 47.64 364 LYS B C 1
ATOM 6888 O O . LYS B 1 335 ? 24.015 -28.285 -16.609 1.00 50.59 364 LYS B O 1
ATOM 6894 N N . LEU B 1 336 ? 25.202 -28.490 -18.508 1.00 45.58 365 LEU B N 1
ATOM 6895 C CA . LEU B 1 336 ? 26.486 -28.404 -17.823 1.00 46.15 365 LEU B CA 1
ATOM 6896 C C . LEU B 1 336 ? 26.627 -27.084 -17.075 1.00 54.63 365 LEU B C 1
ATOM 6897 O O . LEU B 1 336 ? 26.487 -26.010 -17.658 1.00 48.32 365 LEU B O 1
ATOM 6902 N N . GLY B 1 337 ? 26.911 -27.174 -15.781 1.00 62.60 366 GLY B N 1
ATOM 6903 C CA . GLY B 1 337 ? 27.060 -25.989 -14.959 1.00 59.87 366 GLY B CA 1
ATOM 6904 C C . GLY B 1 337 ? 25.839 -25.712 -14.103 1.00 60.86 366 GLY B C 1
ATOM 6905 O O . GLY B 1 337 ? 25.874 -24.848 -13.229 1.00 63.71 366 GLY B O 1
ATOM 6906 N N . SER B 1 338 ? 24.754 -26.438 -14.358 1.00 52.56 367 SER B N 1
ATOM 6907 C CA . SER B 1 338 ? 23.492 -26.187 -13.670 1.00 54.47 367 SER B CA 1
ATOM 6908 C C . SER B 1 338 ? 23.547 -26.626 -12.210 1.00 49.14 367 SER B C 1
ATOM 6909 O O . SER B 1 338 ? 22.724 -26.207 -11.398 1.00 58.67 367 SER B O 1
ATOM 6912 N N . ASN B 1 339 ? 24.520 -27.471 -11.883 1.00 57.60 368 ASN B N 1
ATOM 6913 C CA . ASN B 1 339 ? 24.754 -27.880 -10.502 1.00 54.40 368 ASN B CA 1
ATOM 6914 C C . ASN B 1 339 ? 25.267 -26.728 -9.640 1.00 61.52 368 ASN B C 1
ATOM 6915 O O . ASN B 1 339 ? 25.238 -26.802 -8.411 1.00 59.56 368 ASN B O 1
ATOM 6920 N N . GLY B 1 340 ? 25.734 -25.665 -10.292 1.00 57.09 369 GLY B N 1
ATOM 6921 C CA . GLY B 1 340 ? 26.152 -24.458 -9.600 1.00 51.05 369 GLY B CA 1
ATOM 6922 C C . GLY B 1 340 ? 27.522 -24.507 -8.951 1.00 47.52 369 GLY B C 1
ATOM 6923 O O . GLY B 1 340 ? 27.830 -23.697 -8.073 1.00 49.83 369 GLY B O 1
ATOM 6924 N N . LYS B 1 341 ? 28.347 -25.458 -9.377 1.00 51.14 370 LYS B N 1
ATOM 6925 C CA . LYS B 1 341 ? 29.635 -25.689 -8.729 1.00 54.67 370 LYS B CA 1
ATOM 6926 C C . LYS B 1 341 ? 30.837 -25.715 -9.673 1.00 43.66 370 LYS B C 1
ATOM 6927 O O . LYS B 1 341 ? 31.974 -25.836 -9.216 1.00 45.58 370 LYS B O 1
ATOM 6933 N N . LEU B 1 342 ? 30.597 -25.582 -10.974 1.00 42.92 371 LEU B N 1
ATOM 6934 C CA . LEU B 1 342 ? 31.679 -25.709 -11.947 1.00 47.20 371 LEU B CA 1
ATOM 6935 C C . LEU B 1 342 ? 32.683 -24.577 -11.777 1.00 48.80 371 LEU B C 1
ATOM 6936 O O . LEU B 1 342 ? 32.311 -23.406 -11.708 1.00 52.30 371 LEU B O 1
ATOM 6941 N N . GLU B 1 343 ? 33.959 -24.940 -11.712 1.00 45.63 372 GLU B N 1
ATOM 6942 C CA . GLU B 1 343 ? 35.010 -23.975 -11.425 1.00 41.70 372 GLU B CA 1
ATOM 6943 C C . GLU B 1 343 ? 35.960 -23.818 -12.604 1.00 33.99 372 GLU B C 1
ATOM 6944 O O . GLU B 1 343 ? 36.170 -22.711 -13.098 1.00 45.50 372 GLU B O 1
ATOM 6950 N N . THR B 1 344 ? 36.538 -24.928 -13.048 1.00 36.00 373 THR B N 1
ATOM 6951 C CA . THR B 1 344 ? 37.419 -24.909 -14.208 1.00 43.39 373 THR B CA 1
ATOM 6952 C C . THR B 1 344 ? 36.986 -25.938 -15.240 1.00 39.84 373 THR B C 1
ATOM 6953 O O . THR B 1 344 ? 36.763 -27.106 -14.922 1.00 44.59 373 THR B O 1
ATOM 6957 N N . MET B 1 345 ? 36.869 -25.490 -16.483 1.00 45.09 374 MET B N 1
ATOM 6958 C CA . MET B 1 345 ? 36.533 -26.374 -17.585 1.00 39.77 374 MET B CA 1
ATOM 6959 C C . MET B 1 345 ? 37.466 -26.116 -18.761 1.00 40.77 374 MET B C 1
ATOM 6960 O O . MET B 1 345 ? 37.678 -24.970 -19.157 1.00 39.43 374 MET B O 1
ATOM 6965 N N . ASP B 1 346 ? 38.029 -27.188 -19.308 1.00 37.09 375 ASP B N 1
ATOM 6966 C CA . ASP B 1 346 ? 38.914 -27.082 -20.461 1.00 31.89 375 ASP B CA 1
ATOM 6967 C C . ASP B 1 346 ? 38.661 -28.258 -21.393 1.00 40.33 375 ASP B C 1
ATOM 6968 O O . ASP B 1 346 ? 39.005 -29.398 -21.083 1.00 45.03 375 ASP B O 1
ATOM 6973 N N . VAL B 1 347 ? 38.048 -27.967 -22.536 1.00 37.82 376 VAL B N 1
ATOM 6974 C CA . VAL B 1 347 ? 37.753 -28.986 -23.533 1.00 33.30 376 VAL B CA 1
ATOM 6975 C C . VAL B 1 347 ? 38.365 -28.614 -24.878 1.00 38.45 376 VAL B C 1
ATOM 6976 O O . VAL B 1 347 ? 37.861 -28.992 -25.935 1.00 48.68 376 VAL B O 1
ATOM 6980 N N . SER B 1 348 ? 39.474 -27.884 -24.822 1.00 32.61 377 SER B N 1
ATOM 6981 C CA . SER B 1 348 ? 40.163 -27.424 -26.020 1.00 33.37 377 SER B CA 1
ATOM 6982 C C . SER B 1 348 ? 40.708 -28.589 -26.844 1.00 37.47 377 SER B C 1
ATOM 6983 O O . SER B 1 348 ? 40.787 -29.712 -26.355 1.00 47.22 377 SER B O 1
ATOM 6986 N N . ASN B 1 349 ? 41.036 -28.321 -28.107 1.00 36.35 378 ASN B N 1
ATOM 6987 C CA . ASN B 1 349 ? 41.678 -29.303 -28.986 1.00 36.00 378 ASN B CA 1
ATOM 6988 C C . ASN B 1 349 ? 40.798 -30.522 -29.208 1.00 36.70 378 ASN B C 1
ATOM 6989 O O . ASN B 1 349 ? 41.265 -31.655 -29.121 1.00 47.02 378 ASN B O 1
ATOM 6994 N N . ASN B 1 350 ? 39.522 -30.288 -29.482 1.00 53.00 379 ASN B N 1
ATOM 6995 C CA . ASN B 1 350 ? 38.613 -31.376 -29.800 1.00 51.01 379 ASN B CA 1
ATOM 6996 C C . ASN B 1 350 ? 37.823 -31.045 -31.056 1.00 54.87 379 ASN B C 1
ATOM 6997 O O . ASN B 1 350 ? 38.222 -30.181 -31.837 1.00 51.90 379 ASN B O 1
ATOM 7002 N N . SER B 1 351 ? 36.704 -31.730 -31.247 1.00 59.82 380 SER B N 1
ATOM 7003 C CA . SER B 1 351 ? 35.835 -31.452 -32.379 1.00 49.66 380 SER B CA 1
ATOM 7004 C C . SER B 1 351 ? 34.405 -31.228 -31.911 1.00 54.92 380 SER B C 1
ATOM 7005 O O . SER B 1 351 ? 33.452 -31.628 -32.581 1.00 67.34 380 SER B O 1
ATOM 7008 N N . PHE B 1 352 ? 34.264 -30.590 -30.753 1.00 43.24 381 PHE B N 1
ATOM 7009 C CA . PHE B 1 352 ? 32.949 -30.262 -30.216 1.00 43.88 381 PHE B CA 1
ATOM 7010 C C . PHE B 1 352 ? 32.180 -29.338 -31.154 1.00 61.42 381 PHE B C 1
ATOM 7011 O O . PHE B 1 352 ? 32.768 -28.539 -31.884 1.00 47.63 381 PHE B O 1
ATOM 7019 N N . THR B 1 353 ? 30.858 -29.457 -31.127 1.00 47.82 382 THR B N 1
ATOM 7020 C CA . THR B 1 353 ? 30.001 -28.634 -31.964 1.00 57.95 382 THR B CA 1
ATOM 7021 C C . THR B 1 353 ? 28.826 -28.100 -31.158 1.00 57.08 382 THR B C 1
ATOM 7022 O O . THR B 1 353 ? 28.786 -28.238 -29.934 1.00 49.14 382 THR B O 1
ATOM 7026 N N . GLY B 1 354 ? 27.870 -27.494 -31.853 1.00 53.57 383 GLY B N 1
ATOM 7027 C CA . GLY B 1 354 ? 26.708 -26.919 -31.204 1.00 63.03 383 GLY B CA 1
ATOM 7028 C C . GLY B 1 354 ? 27.070 -25.679 -30.414 1.00 54.16 383 GLY B C 1
ATOM 7029 O O . GLY B 1 354 ? 28.195 -25.186 -30.491 1.00 51.10 383 GLY B O 1
ATOM 7030 N N . THR B 1 355 ? 26.114 -25.174 -29.645 1.00 58.74 384 THR B N 1
ATOM 7031 C CA . THR B 1 355 ? 26.306 -23.925 -28.925 1.00 54.70 384 THR B CA 1
ATOM 7032 C C . THR B 1 355 ? 27.037 -24.138 -27.610 1.00 53.57 384 THR B C 1
ATOM 7033 O O . THR B 1 355 ? 27.212 -25.268 -27.155 1.00 70.65 384 THR B O 1
ATOM 7037 N N . ILE B 1 356 ? 27.462 -23.034 -27.008 1.00 57.15 385 ILE B N 1
ATOM 7038 C CA . ILE B 1 356 ? 28.014 -23.058 -25.666 1.00 49.21 385 ILE B CA 1
ATOM 7039 C C . ILE B 1 356 ? 26.845 -22.976 -24.700 1.00 51.75 385 ILE B C 1
ATOM 7040 O O . ILE B 1 356 ? 26.086 -22.007 -24.735 1.00 66.64 385 ILE B O 1
ATOM 7045 N N . PRO B 1 357 ? 26.681 -24.000 -23.849 1.00 61.56 386 PRO B N 1
ATOM 7046 C CA . PRO B 1 357 ? 25.549 -24.022 -22.917 1.00 68.62 386 PRO B CA 1
ATOM 7047 C C . PRO B 1 357 ? 25.509 -22.770 -22.047 1.00 63.17 386 PRO B C 1
ATOM 7048 O O . PRO B 1 357 ? 26.546 -22.309 -21.570 1.00 66.38 386 PRO B O 1
ATOM 7052 N N . SER B 1 358 ? 24.311 -22.232 -21.850 1.00 50.98 387 SER B N 1
ATOM 7053 C CA . SER B 1 358 ? 24.133 -20.973 -21.139 1.00 51.77 387 SER B CA 1
ATOM 7054 C C . SER B 1 358 ? 24.281 -21.144 -19.631 1.00 66.86 387 SER B C 1
ATOM 7055 O O . SER B 1 358 ? 24.397 -20.166 -18.894 1.00 74.87 387 SER B O 1
ATOM 7058 N N . SER B 1 359 ? 24.265 -22.393 -19.181 1.00 66.22 388 SER B N 1
ATOM 7059 C CA . SER B 1 359 ? 24.243 -22.707 -17.757 1.00 61.86 388 SER B CA 1
ATOM 7060 C C . SER B 1 359 ? 25.624 -22.863 -17.116 1.00 61.91 388 SER B C 1
ATOM 7061 O O . SER B 1 359 ? 25.719 -23.219 -15.942 1.00 61.91 388 SER B O 1
ATOM 7064 N N . LEU B 1 360 ? 26.686 -22.605 -17.876 1.00 61.50 389 LEU B N 1
ATOM 7065 C CA . LEU B 1 360 ? 28.046 -22.917 -17.426 1.00 53.17 389 LEU B CA 1
ATOM 7066 C C . LEU B 1 360 ? 28.475 -22.247 -16.121 1.00 55.52 389 LEU B C 1
ATOM 7067 O O . LEU B 1 360 ? 29.203 -22.845 -15.329 1.00 62.87 389 LEU B O 1
ATOM 7072 N N . CYS B 1 361 ? 28.029 -21.018 -15.889 1.00 57.28 390 CYS B N 1
ATOM 7073 C CA . CYS B 1 361 ? 28.532 -20.253 -14.751 1.00 61.39 390 CYS B CA 1
ATOM 7074 C C . CYS B 1 361 ? 27.481 -20.052 -13.662 1.00 60.68 390 CYS B C 1
ATOM 7075 O O . CYS B 1 361 ? 27.649 -19.211 -12.777 1.00 59.22 390 CYS B O 1
ATOM 7078 N N . HIS B 1 362 ? 26.387 -20.803 -13.746 1.00 58.97 391 HIS B N 1
ATOM 7079 C CA . HIS B 1 362 ? 25.410 -20.857 -12.663 1.00 55.35 391 HIS B CA 1
ATOM 7080 C C . HIS B 1 362 ? 26.122 -21.064 -11.330 1.00 50.94 391 HIS B C 1
ATOM 7081 O O . HIS B 1 362 ? 26.916 -21.989 -11.187 1.00 69.38 391 HIS B O 1
ATOM 7088 N N . GLY B 1 363 ? 25.872 -20.176 -10.374 1.00 53.50 392 GLY B N 1
ATOM 7089 C CA . GLY B 1 363 ? 26.518 -20.263 -9.076 1.00 59.14 392 GLY B CA 1
ATOM 7090 C C . GLY B 1 363 ? 27.722 -19.351 -8.927 1.00 58.43 392 GLY B C 1
ATOM 7091 O O . GLY B 1 363 ? 28.275 -19.224 -7.834 1.00 67.20 392 GLY B O 1
ATOM 7092 N N . ASN B 1 364 ? 28.121 -18.718 -10.028 1.00 55.00 393 ASN B N 1
ATOM 7093 C CA . ASN B 1 364 ? 29.290 -17.837 -10.063 1.00 55.43 393 ASN B CA 1
ATOM 7094 C C . ASN B 1 364 ? 30.552 -18.438 -9.439 1.00 59.35 393 ASN B C 1
ATOM 7095 O O . ASN B 1 364 ? 31.204 -17.806 -8.607 1.00 60.23 393 ASN B O 1
ATOM 7100 N N . LYS B 1 365 ? 30.891 -19.659 -9.842 1.00 52.83 394 LYS B N 1
ATOM 7101 C CA . LYS B 1 365 ? 32.114 -20.309 -9.379 1.00 54.38 394 LYS B CA 1
ATOM 7102 C C . LYS B 1 365 ? 33.110 -20.519 -10.517 1.00 47.28 394 LYS B C 1
ATOM 7103 O O . LYS B 1 365 ? 34.292 -20.764 -10.277 1.00 44.95 394 LYS B O 1
ATOM 7109 N N . LEU B 1 366 ? 32.630 -20.426 -11.752 1.00 47.14 395 LEU B N 1
ATOM 7110 C CA . LEU B 1 366 ? 33.483 -20.635 -12.915 1.00 38.08 395 LEU B CA 1
ATOM 7111 C C . LEU B 1 366 ? 34.468 -19.484 -13.064 1.00 57.82 395 LEU B C 1
ATOM 7112 O O . LEU B 1 366 ? 34.068 -18.330 -13.214 1.00 65.78 395 LEU B O 1
ATOM 7117 N N . TYR B 1 367 ? 35.758 -19.798 -13.019 1.00 48.37 396 TYR B N 1
ATOM 7118 C CA . TYR B 1 367 ? 36.782 -18.770 -13.154 1.00 42.62 396 TYR B CA 1
ATOM 7119 C C . TYR B 1 367 ? 37.719 -19.039 -14.328 1.00 50.98 396 TYR B C 1
ATOM 7120 O O . TYR B 1 367 ? 38.443 -18.148 -14.766 1.00 59.66 396 TYR B O 1
ATOM 7129 N N . LYS B 1 368 ? 37.695 -20.263 -14.844 1.00 51.57 397 LYS B N 1
ATOM 7130 C CA . LYS B 1 368 ? 38.534 -20.615 -15.982 1.00 33.83 397 LYS B CA 1
ATOM 7131 C C . LYS B 1 368 ? 37.733 -21.419 -16.998 1.00 46.05 397 LYS B C 1
ATOM 7132 O O . LYS B 1 368 ? 37.294 -22.536 -16.720 1.00 57.73 397 LYS B O 1
ATOM 7138 N N . LEU B 1 369 ? 37.541 -20.836 -18.176 1.00 40.70 398 LEU B N 1
ATOM 7139 C CA . LEU B 1 369 ? 36.696 -21.426 -19.205 1.00 33.98 398 LEU B CA 1
ATOM 7140 C C . LEU B 1 369 ? 37.455 -21.472 -20.523 1.00 33.86 398 LEU B C 1
ATOM 7141 O O . LEU B 1 369 ? 37.583 -20.460 -21.213 1.00 36.33 398 LEU B O 1
ATOM 7146 N N . ILE B 1 370 ? 37.960 -22.651 -20.864 1.00 40.39 399 ILE B N 1
ATOM 7147 C CA . ILE B 1 370 ? 38.831 -22.803 -22.021 1.00 46.90 399 ILE B CA 1
ATOM 7148 C C . ILE B 1 370 ? 38.207 -23.730 -23.062 1.00 41.53 399 ILE B C 1
ATOM 7149 O O . ILE B 1 370 ? 38.066 -24.932 -22.834 1.00 45.63 399 ILE B O 1
ATOM 7154 N N . LEU B 1 371 ? 37.834 -23.161 -24.205 1.00 35.87 400 LEU B N 1
ATOM 7155 C CA . LEU B 1 371 ? 37.082 -23.892 -25.220 1.00 35.07 400 LEU B CA 1
ATOM 7156 C C . LEU B 1 371 ? 37.712 -23.844 -26.609 1.00 44.97 400 LEU B C 1
ATOM 7157 O O . LEU B 1 371 ? 37.081 -24.252 -27.585 1.00 50.40 400 LEU B O 1
ATOM 7162 N N . PHE B 1 372 ? 38.943 -23.352 -26.708 1.00 40.15 401 PHE B N 1
ATOM 7163 C CA . PHE B 1 372 ? 39.503 -23.026 -28.018 1.00 41.84 401 PHE B CA 1
ATOM 7164 C C . PHE B 1 372 ? 39.799 -24.270 -28.853 1.00 42.23 401 PHE B C 1
ATOM 7165 O O . PHE B 1 372 ? 39.880 -25.377 -28.327 1.00 37.46 401 PHE B O 1
ATOM 7173 N N . SER B 1 373 ? 39.942 -24.066 -30.160 1.00 36.90 402 SER B N 1
ATOM 7174 C CA . SER B 1 373 ? 40.222 -25.139 -31.113 1.00 34.09 402 SER B CA 1
ATOM 7175 C C . SER B 1 373 ? 39.141 -26.218 -31.103 1.00 45.63 402 SER B C 1
ATOM 7176 O O . SER B 1 373 ? 39.428 -27.401 -30.920 1.00 53.03 402 SER B O 1
ATOM 7179 N N . ASN B 1 374 ? 37.897 -25.793 -31.294 1.00 41.76 403 ASN B N 1
ATOM 7180 C CA . ASN B 1 374 ? 36.793 -26.712 -31.539 1.00 48.15 403 ASN B CA 1
ATOM 7181 C C . ASN B 1 374 ? 36.004 -26.277 -32.768 1.00 57.63 403 ASN B C 1
ATOM 7182 O O . ASN B 1 374 ? 36.544 -25.629 -33.665 1.00 52.73 403 ASN B O 1
ATOM 7187 N N . MET B 1 375 ? 34.727 -26.636 -32.807 1.00 53.55 404 MET B N 1
ATOM 7188 C CA . MET B 1 375 ? 33.846 -26.193 -33.879 1.00 48.96 404 MET B CA 1
ATOM 7189 C C . MET B 1 375 ? 32.524 -25.698 -33.304 1.00 55.22 404 MET B C 1
ATOM 7190 O O . MET B 1 375 ? 31.455 -25.946 -33.863 1.00 59.32 404 MET B O 1
ATOM 7195 N N . PHE B 1 376 ? 32.613 -25.000 -32.175 1.00 50.18 405 PHE B N 1
ATOM 7196 C CA . PHE B 1 376 ? 31.455 -24.366 -31.554 1.00 45.19 405 PHE B CA 1
ATOM 7197 C C . PHE B 1 376 ? 30.825 -23.311 -32.452 1.00 41.61 405 PHE B C 1
ATOM 7198 O O . PHE B 1 376 ? 31.517 -22.471 -33.022 1.00 44.54 405 PHE B O 1
ATOM 7206 N N . GLU B 1 377 ? 29.503 -23.368 -32.566 1.00 52.58 406 GLU B N 1
ATOM 7207 C CA . GLU B 1 377 ? 28.756 -22.452 -33.415 1.00 52.30 406 GLU B CA 1
ATOM 7208 C C . GLU B 1 377 ? 27.835 -21.577 -32.575 1.00 59.03 406 GLU B C 1
ATOM 7209 O O . GLU B 1 377 ? 27.771 -21.719 -31.354 1.00 58.89 406 GLU B O 1
ATOM 7215 N N . GLY B 1 378 ? 27.123 -20.672 -33.238 1.00 58.54 407 GLY B N 1
ATOM 7216 C CA . GLY B 1 378 ? 26.109 -19.871 -32.582 1.00 52.46 407 GLY B CA 1
ATOM 7217 C C . GLY B 1 378 ? 26.657 -18.678 -31.826 1.00 56.89 407 GLY B C 1
ATOM 7218 O O . GLY B 1 378 ? 27.866 -18.445 -31.786 1.00 47.95 407 GLY B O 1
ATOM 7219 N N . GLU B 1 379 ? 25.748 -17.920 -31.222 1.00 68.29 408 GLU B N 1
ATOM 7220 C CA . GLU B 1 379 ? 26.097 -16.695 -30.518 1.00 67.79 408 GLU B CA 1
ATOM 7221 C C . GLU B 1 379 ? 26.680 -17.019 -29.151 1.00 64.97 408 GLU B C 1
ATOM 7222 O O . GLU B 1 379 ? 26.224 -17.952 -28.488 1.00 71.83 408 GLU B O 1
ATOM 7228 N N . LEU B 1 380 ? 27.704 -16.274 -28.745 1.00 65.35 409 LEU B N 1
ATOM 7229 C CA . LEU B 1 380 ? 28.135 -16.287 -27.352 1.00 57.81 409 LEU B CA 1
ATOM 7230 C C . LEU B 1 380 ? 26.929 -16.041 -26.457 1.00 64.67 409 LEU B C 1
ATOM 7231 O O . LEU B 1 380 ? 26.306 -14.981 -26.538 1.00 71.22 409 LEU B O 1
ATOM 7236 N N . PRO B 1 381 ? 26.588 -17.023 -25.609 1.00 61.23 410 PRO B N 1
ATOM 7237 C CA . PRO B 1 381 ? 25.421 -16.909 -24.728 1.00 61.23 410 PRO B CA 1
ATOM 7238 C C . PRO B 1 381 ? 25.533 -15.697 -23.809 1.00 58.36 410 PRO B C 1
ATOM 7239 O O . PRO B 1 381 ? 26.609 -15.436 -23.271 1.00 57.80 410 PRO B O 1
ATOM 7243 N N . LYS B 1 382 ? 24.435 -14.967 -23.642 1.00 67.81 411 LYS B N 1
ATOM 7244 C CA . LYS B 1 382 ? 24.455 -13.696 -22.925 1.00 73.17 411 LYS B CA 1
ATOM 7245 C C . LYS B 1 382 ? 24.716 -13.902 -21.437 1.00 75.80 411 LYS B C 1
ATOM 7246 O O . LYS B 1 382 ? 25.204 -13.006 -20.749 1.00 83.47 411 LYS B O 1
ATOM 7252 N N . SER B 1 383 ? 24.417 -15.104 -20.957 1.00 74.49 412 SER B N 1
ATOM 7253 C CA . SER B 1 383 ? 24.684 -15.489 -19.573 1.00 70.33 412 SER B CA 1
ATOM 7254 C C . SER B 1 383 ? 26.159 -15.360 -19.197 1.00 68.26 412 SER B C 1
ATOM 7255 O O . SER B 1 383 ? 26.501 -15.188 -18.028 1.00 74.92 412 SER B O 1
ATOM 7258 N N . LEU B 1 384 ? 27.028 -15.447 -20.198 1.00 62.38 413 LEU B N 1
ATOM 7259 C CA . LEU B 1 384 ? 28.466 -15.394 -19.980 1.00 53.31 413 LEU B CA 1
ATOM 7260 C C . LEU B 1 384 ? 28.926 -14.002 -19.549 1.00 59.81 413 LEU B C 1
ATOM 7261 O O . LEU B 1 384 ? 29.955 -13.856 -18.889 1.00 61.22 413 LEU B O 1
ATOM 7266 N N . THR B 1 385 ? 28.159 -12.981 -19.922 1.00 67.03 414 THR B N 1
ATOM 7267 C CA . THR B 1 385 ? 28.487 -11.606 -19.557 1.00 64.26 414 THR B CA 1
ATOM 7268 C C . THR B 1 385 ? 28.090 -11.297 -18.118 1.00 68.60 414 THR B C 1
ATOM 7269 O O . THR B 1 385 ? 28.424 -10.236 -17.588 1.00 76.29 414 THR B O 1
ATOM 7273 N N . ARG B 1 386 ? 27.373 -12.225 -17.492 1.00 63.42 415 ARG B N 1
ATOM 7274 C CA . ARG B 1 386 ? 26.991 -12.082 -16.092 1.00 64.08 415 ARG B CA 1
ATOM 7275 C C . ARG B 1 386 ? 27.660 -13.139 -15.219 1.00 62.69 415 ARG B C 1
ATOM 7276 O O . ARG B 1 386 ? 27.207 -13.423 -14.110 1.00 66.04 415 ARG B O 1
ATOM 7284 N N . CYS B 1 387 ? 28.738 -13.718 -15.739 1.00 70.41 416 CYS B N 1
ATOM 7285 C CA . CYS B 1 387 ? 29.544 -14.679 -14.998 1.00 65.63 416 CYS B CA 1
ATOM 7286 C C . CYS B 1 387 ? 30.521 -13.928 -14.108 1.00 71.77 416 CYS B C 1
ATOM 7287 O O . CYS B 1 387 ? 31.652 -13.643 -14.508 1.00 84.03 416 CYS B O 1
ATOM 7290 N N . GLU B 1 388 ? 30.082 -13.600 -12.899 1.00 64.53 417 GLU B N 1
ATOM 7291 C CA . GLU B 1 388 ? 30.796 -12.624 -12.086 1.00 72.14 417 GLU B CA 1
ATOM 7292 C C . GLU B 1 388 ? 32.140 -13.147 -11.572 1.00 53.34 417 GLU B C 1
ATOM 7293 O O . GLU B 1 388 ? 32.925 -12.386 -11.006 1.00 56.87 417 GLU B O 1
ATOM 7299 N N . SER B 1 389 ? 32.399 -14.439 -11.756 1.00 57.21 418 SER B N 1
ATOM 7300 C CA . SER B 1 389 ? 33.645 -15.033 -11.289 1.00 52.92 418 SER B CA 1
ATOM 7301 C C . SER B 1 389 ? 34.640 -15.293 -12.425 1.00 52.76 418 SER B C 1
ATOM 7302 O O . SER B 1 389 ? 35.759 -15.743 -12.178 1.00 52.75 418 SER B O 1
ATOM 7305 N N . LEU B 1 390 ? 34.231 -15.026 -13.663 1.00 45.98 419 LEU B N 1
ATOM 7306 C CA . LEU B 1 390 ? 35.059 -15.352 -14.822 1.00 43.32 419 LEU B CA 1
ATOM 7307 C C . LEU B 1 390 ? 36.386 -14.596 -14.781 1.00 65.77 419 LEU B C 1
ATOM 7308 O O . LEU B 1 390 ? 36.416 -13.394 -14.520 1.00 74.42 419 LEU B O 1
ATOM 7313 N N . TRP B 1 391 ? 37.476 -15.308 -15.049 1.00 60.05 420 TRP B N 1
ATOM 7314 C CA . TRP B 1 391 ? 38.819 -14.755 -14.894 1.00 50.79 420 TRP B CA 1
ATOM 7315 C C . TRP B 1 391 ? 39.662 -14.968 -16.146 1.00 46.93 420 TRP B C 1
ATOM 7316 O O . TRP B 1 391 ? 40.351 -14.057 -16.602 1.00 47.81 420 TRP B O 1
ATOM 7327 N N . ARG B 1 392 ? 39.594 -16.169 -16.707 1.00 45.07 421 ARG B N 1
ATOM 7328 C CA . ARG B 1 392 ? 40.335 -16.478 -17.922 1.00 43.70 421 ARG B CA 1
ATOM 7329 C C . ARG B 1 392 ? 39.406 -17.129 -18.939 1.00 43.76 421 ARG B C 1
ATOM 7330 O O . ARG B 1 392 ? 38.832 -18.187 -18.684 1.00 49.63 421 ARG B O 1
ATOM 7338 N N . PHE B 1 393 ? 39.262 -16.483 -20.091 1.00 43.42 422 PHE B N 1
ATOM 7339 C CA . PHE B 1 393 ? 38.320 -16.924 -21.111 1.00 33.80 422 PHE B CA 1
ATOM 7340 C C . PHE B 1 393 ? 39.028 -17.055 -22.454 1.00 46.85 422 PHE B C 1
ATOM 7341 O O . PHE B 1 393 ? 39.393 -16.056 -23.077 1.00 46.79 422 PHE B O 1
ATOM 7349 N N . ARG B 1 394 ? 39.225 -18.292 -22.894 1.00 43.08 423 ARG B N 1
ATOM 7350 C CA . ARG B 1 394 ? 39.932 -18.553 -24.142 1.00 35.83 423 ARG B CA 1
ATOM 7351 C C . ARG B 1 394 ? 39.084 -19.404 -25.074 1.00 42.69 423 ARG B C 1
ATOM 7352 O O . ARG B 1 394 ? 38.898 -20.598 -24.843 1.00 54.38 423 ARG B O 1
ATOM 7360 N N . SER B 1 395 ? 38.574 -18.784 -26.131 1.00 38.72 424 SER B N 1
ATOM 7361 C CA . SER B 1 395 ? 37.682 -19.469 -27.053 1.00 39.26 424 SER B CA 1
ATOM 7362 C C . SER B 1 395 ? 38.048 -19.224 -28.512 1.00 41.87 424 SER B C 1
ATOM 7363 O O . SER B 1 395 ? 37.183 -19.283 -29.386 1.00 52.59 424 SER B O 1
ATOM 7366 N N . GLN B 1 396 ? 39.319 -18.936 -28.778 1.00 31.15 425 GLN B N 1
ATOM 7367 C CA . GLN B 1 396 ? 39.759 -18.726 -30.153 1.00 31.23 425 GLN B CA 1
ATOM 7368 C C . GLN B 1 396 ? 39.562 -19.985 -30.994 1.00 43.09 425 GLN B C 1
ATOM 7369 O O . GLN B 1 396 ? 39.326 -21.066 -30.459 1.00 42.83 425 GLN B O 1
ATOM 7375 N N . ASN B 1 397 ? 39.657 -19.832 -32.311 1.00 42.65 426 ASN B N 1
ATOM 7376 C CA . ASN B 1 397 ? 39.524 -20.951 -33.243 1.00 42.62 426 ASN B CA 1
ATOM 7377 C C . ASN B 1 397 ? 38.225 -21.739 -33.072 1.00 52.24 426 ASN B C 1
ATOM 7378 O O . ASN B 1 397 ? 38.244 -22.927 -32.750 1.00 53.94 426 ASN B O 1
ATOM 7383 N N . ASN B 1 398 ? 37.100 -21.062 -33.279 1.00 50.87 427 ASN B N 1
ATOM 7384 C CA . ASN B 1 398 ? 35.797 -21.714 -33.349 1.00 44.51 427 ASN B CA 1
ATOM 7385 C C . ASN B 1 398 ? 34.988 -21.124 -34.496 1.00 49.14 427 ASN B C 1
ATOM 7386 O O . ASN B 1 398 ? 35.543 -20.491 -35.393 1.00 60.88 427 ASN B O 1
ATOM 7391 N N . ARG B 1 399 ? 33.677 -21.329 -34.462 1.00 52.75 428 ARG B N 1
ATOM 7392 C CA . ARG B 1 399 ? 32.799 -20.816 -35.506 1.00 52.57 428 ARG B CA 1
ATOM 7393 C C . ARG B 1 399 ? 31.664 -20.007 -34.887 1.00 58.90 428 ARG B C 1
ATOM 7394 O O . ARG B 1 399 ? 30.531 -20.032 -35.371 1.00 66.17 428 ARG B O 1
ATOM 7402 N N . LEU B 1 400 ? 31.978 -19.294 -33.809 1.00 40.22 429 LEU B N 1
ATOM 7403 C CA . LEU B 1 400 ? 30.991 -18.485 -33.103 1.00 53.02 429 LEU B CA 1
ATOM 7404 C C . LEU B 1 400 ? 30.624 -17.250 -33.918 1.00 59.77 429 LEU B C 1
ATOM 7405 O O . LEU B 1 400 ? 31.501 -16.537 -34.404 1.00 55.43 429 LEU B O 1
ATOM 7410 N N . ASN B 1 401 ? 29.326 -17.001 -34.060 1.00 66.40 430 ASN B N 1
ATOM 7411 C CA . ASN B 1 401 ? 28.843 -15.898 -34.885 1.00 49.59 430 ASN B CA 1
ATOM 7412 C C . ASN B 1 401 ? 28.091 -14.827 -34.100 1.00 54.42 430 ASN B C 1
ATOM 7413 O O . ASN B 1 401 ? 28.048 -14.852 -32.869 1.00 53.01 430 ASN B O 1
ATOM 7418 N N . GLY B 1 402 ? 27.507 -13.883 -34.831 1.00 61.77 431 GLY B N 1
ATOM 7419 C CA . GLY B 1 402 ? 26.719 -12.818 -34.240 1.00 53.96 431 GLY B CA 1
ATOM 7420 C C . GLY B 1 402 ? 27.546 -11.713 -33.613 1.00 58.89 431 GLY B C 1
ATOM 7421 O O . GLY B 1 402 ? 28.754 -11.613 -33.838 1.00 48.71 431 GLY B O 1
ATOM 7422 N N . THR B 1 403 ? 26.885 -10.882 -32.816 1.00 55.87 432 THR B N 1
ATOM 7423 C CA . THR B 1 403 ? 27.540 -9.765 -32.151 1.00 59.94 432 THR B CA 1
ATOM 7424 C C . THR B 1 403 ? 28.002 -10.159 -30.755 1.00 64.46 432 THR B C 1
ATOM 7425 O O . THR B 1 403 ? 27.191 -10.578 -29.927 1.00 81.06 432 THR B O 1
ATOM 7429 N N . ILE B 1 404 ? 29.307 -10.051 -30.514 1.00 52.73 433 ILE B N 1
ATOM 7430 C CA . ILE B 1 404 ? 29.867 -10.204 -29.174 1.00 56.37 433 ILE B CA 1
ATOM 7431 C C . ILE B 1 404 ? 29.065 -9.384 -28.170 1.00 60.06 433 ILE B C 1
ATOM 7432 O O . ILE B 1 404 ? 29.075 -8.153 -28.220 1.00 71.28 433 ILE B O 1
ATOM 7437 N N . PRO B 1 405 ? 28.361 -10.070 -27.258 1.00 55.09 434 PRO B N 1
ATOM 7438 C CA . PRO B 1 405 ? 27.409 -9.431 -26.344 1.00 57.64 434 PRO B CA 1
ATOM 7439 C C . PRO B 1 405 ? 28.046 -8.387 -25.435 1.00 61.03 434 PRO B C 1
ATOM 7440 O O . PRO B 1 405 ? 29.230 -8.464 -25.108 1.00 61.73 434 PRO B O 1
ATOM 7444 N N . ILE B 1 406 ? 27.238 -7.413 -25.036 1.00 67.44 435 ILE B N 1
ATOM 7445 C CA . ILE B 1 406 ? 27.673 -6.339 -24.158 1.00 73.82 435 ILE B CA 1
ATOM 7446 C C . ILE B 1 406 ? 27.495 -6.752 -22.697 1.00 74.70 435 ILE B C 1
ATOM 7447 O O . ILE B 1 406 ? 26.419 -7.199 -22.301 1.00 86.30 435 ILE B O 1
ATOM 7452 N N . GLY B 1 407 ? 28.556 -6.619 -21.903 1.00 64.69 436 GLY B N 1
ATOM 7453 C CA . GLY B 1 407 ? 28.480 -6.941 -20.489 1.00 56.37 436 GLY B CA 1
ATOM 7454 C C . GLY B 1 407 ? 29.761 -7.450 -19.849 1.00 59.80 436 GLY B C 1
ATOM 7455 O O . GLY B 1 407 ? 29.849 -7.536 -18.624 1.00 61.44 436 GLY B O 1
ATOM 7456 N N . PHE B 1 408 ? 30.754 -7.787 -20.667 1.00 54.80 437 PHE B N 1
ATOM 7457 C CA . PHE B 1 408 ? 32.008 -8.341 -20.155 1.00 54.81 437 PHE B CA 1
ATOM 7458 C C . PHE B 1 408 ? 32.807 -7.336 -19.329 1.00 65.98 437 PHE B C 1
ATOM 7459 O O . PHE B 1 408 ? 33.587 -7.722 -18.457 1.00 62.28 437 PHE B O 1
ATOM 7467 N N . GLY B 1 409 ? 32.615 -6.050 -19.607 1.00 73.41 438 GLY B N 1
ATOM 7468 C CA . GLY B 1 409 ? 33.343 -5.003 -18.913 1.00 79.25 438 GLY B CA 1
ATOM 7469 C C . GLY B 1 409 ? 32.892 -4.773 -17.483 1.00 87.86 438 GLY B C 1
ATOM 7470 O O . GLY B 1 409 ? 33.480 -3.963 -16.765 1.00 95.94 438 GLY B O 1
ATOM 7471 N N . SER B 1 410 ? 31.850 -5.484 -17.063 1.00 86.37 439 SER B N 1
ATOM 7472 C CA . SER B 1 410 ? 31.318 -5.330 -15.713 1.00 89.88 439 SER B CA 1
ATOM 7473 C C . SER B 1 410 ? 31.779 -6.475 -14.817 1.00 79.41 439 SER B C 1
ATOM 7474 O O . SER B 1 410 ? 31.546 -6.465 -13.609 1.00 77.50 439 SER B O 1
ATOM 7477 N N . LEU B 1 411 ? 32.435 -7.460 -15.422 1.00 74.50 440 LEU B N 1
ATOM 7478 C CA . LEU B 1 411 ? 33.034 -8.556 -14.674 1.00 67.94 440 LEU B CA 1
ATOM 7479 C C . LEU B 1 411 ? 34.322 -8.058 -14.035 1.00 71.52 440 LEU B C 1
ATOM 7480 O O . LEU B 1 411 ? 35.221 -7.579 -14.726 1.00 73.99 440 LEU B O 1
ATOM 7485 N N . ARG B 1 412 ? 34.415 -8.178 -12.716 1.00 54.52 441 ARG B N 1
ATOM 7486 C CA . ARG B 1 412 ? 35.451 -7.476 -11.967 1.00 71.17 441 ARG B CA 1
ATOM 7487 C C . ARG B 1 412 ? 36.726 -8.285 -11.759 1.00 70.47 441 ARG B C 1
ATOM 7488 O O . ARG B 1 412 ? 37.617 -7.862 -11.022 1.00 74.08 441 ARG B O 1
ATOM 7496 N N . ASN B 1 413 ? 36.822 -9.442 -12.406 1.00 67.46 442 ASN B N 1
ATOM 7497 C CA . ASN B 1 413 ? 38.034 -10.247 -12.308 1.00 64.42 442 ASN B CA 1
ATOM 7498 C C . ASN B 1 413 ? 38.436 -10.855 -13.653 1.00 63.08 442 ASN B C 1
ATOM 7499 O O . ASN B 1 413 ? 39.306 -11.724 -13.723 1.00 59.35 442 ASN B O 1
ATOM 7504 N N . LEU B 1 414 ? 37.798 -10.388 -14.721 1.00 53.84 443 LEU B N 1
ATOM 7505 C CA . LEU B 1 414 ? 38.105 -10.858 -16.067 1.00 50.27 443 LEU B CA 1
ATOM 7506 C C . LEU B 1 414 ? 39.431 -10.266 -16.540 1.00 58.36 443 LEU B C 1
ATOM 7507 O O . LEU B 1 414 ? 39.543 -9.055 -16.726 1.00 74.87 443 LEU B O 1
ATOM 7512 N N . THR B 1 415 ? 40.436 -11.118 -16.726 1.00 48.67 444 THR B N 1
ATOM 7513 C CA . THR B 1 415 ? 41.795 -10.641 -16.978 1.00 47.00 444 THR B CA 1
ATOM 7514 C C . THR B 1 415 ? 42.333 -11.054 -18.348 1.00 46.97 444 THR B C 1
ATOM 7515 O O . THR B 1 415 ? 43.235 -10.412 -18.885 1.00 49.09 444 THR B O 1
ATOM 7519 N N . PHE B 1 416 ? 41.780 -12.126 -18.907 1.00 39.60 445 PHE B N 1
ATOM 7520 C CA . PHE B 1 416 ? 42.293 -12.699 -20.146 1.00 39.87 445 PHE B CA 1
ATOM 7521 C C . PHE B 1 416 ? 41.141 -13.124 -21.049 1.00 45.06 445 PHE B C 1
ATOM 7522 O O . PHE B 1 416 ? 40.349 -13.993 -20.685 1.00 56.69 445 PHE B O 1
ATOM 7530 N N . VAL B 1 417 ? 41.047 -12.511 -22.225 1.00 34.54 446 VAL B N 1
ATOM 7531 C CA . VAL B 1 417 ? 39.997 -12.859 -23.176 1.00 35.82 446 VAL B CA 1
ATOM 7532 C C . VAL B 1 417 ? 40.549 -13.063 -24.582 1.00 40.10 446 VAL B C 1
ATOM 7533 O O . VAL B 1 417 ? 41.148 -12.159 -25.163 1.00 45.73 446 VAL B O 1
ATOM 7537 N N . ASP B 1 418 ? 40.344 -14.259 -25.122 1.00 33.67 447 ASP B N 1
ATOM 7538 C CA . ASP B 1 418 ? 40.778 -14.569 -26.476 1.00 31.15 447 ASP B CA 1
ATOM 7539 C C . ASP B 1 418 ? 39.584 -15.075 -27.270 1.00 45.04 447 ASP B C 1
ATOM 7540 O O . ASP B 1 418 ? 39.152 -16.214 -27.102 1.00 43.95 447 ASP B O 1
ATOM 7545 N N . LEU B 1 419 ? 39.057 -14.216 -28.134 1.00 41.34 448 LEU B N 1
ATOM 7546 C CA . LEU B 1 419 ? 37.924 -14.566 -28.977 1.00 36.49 448 LEU B CA 1
ATOM 7547 C C . LEU B 1 419 ? 38.340 -14.552 -30.440 1.00 40.32 448 LEU B C 1
ATOM 7548 O O . LEU B 1 419 ? 37.500 -14.482 -31.337 1.00 55.01 448 LEU B O 1
ATOM 7553 N N . SER B 1 420 ? 39.647 -14.617 -30.668 1.00 38.16 449 SER B N 1
ATOM 7554 C CA . SER B 1 420 ? 40.200 -14.489 -32.010 1.00 43.96 449 SER B CA 1
ATOM 7555 C C . SER B 1 420 ? 39.867 -15.685 -32.899 1.00 46.33 449 SER B C 1
ATOM 7556 O O . SER B 1 420 ? 39.422 -16.721 -32.417 1.00 51.02 449 SER B O 1
ATOM 7559 N N . ASN B 1 421 ? 40.095 -15.522 -34.199 1.00 46.53 450 ASN B N 1
ATOM 7560 C CA . ASN B 1 421 ? 39.759 -16.527 -35.208 1.00 43.88 450 ASN B CA 1
ATOM 7561 C C . ASN B 1 421 ? 38.377 -17.153 -35.017 1.00 40.02 450 ASN B C 1
ATOM 7562 O O . ASN B 1 421 ? 38.239 -18.370 -34.896 1.00 41.74 450 ASN B O 1
ATOM 7567 N N . ASN B 1 422 ? 37.357 -16.304 -34.974 1.00 46.88 451 ASN B N 1
ATOM 7568 C CA . ASN B 1 422 ? 35.975 -16.761 -34.983 1.00 49.45 451 ASN B CA 1
ATOM 7569 C C . ASN B 1 422 ? 35.223 -16.148 -36.157 1.00 59.93 451 ASN B C 1
ATOM 7570 O O . ASN B 1 422 ? 35.823 -15.817 -37.179 1.00 65.05 451 ASN B O 1
ATOM 7575 N N . ARG B 1 423 ? 33.911 -16.000 -36.013 1.00 54.91 452 ARG B N 1
ATOM 7576 C CA . ARG B 1 423 ? 33.091 -15.465 -37.093 1.00 56.26 452 ARG B CA 1
ATOM 7577 C C . ARG B 1 423 ? 32.119 -14.398 -36.585 1.00 55.91 452 ARG B C 1
ATOM 7578 O O . ARG B 1 423 ? 30.988 -14.294 -37.057 1.00 70.35 452 ARG B O 1
ATOM 7586 N N . PHE B 1 424 ? 32.581 -13.610 -35.618 1.00 43.81 453 PHE B N 1
ATOM 7587 C CA . PHE B 1 424 ? 31.798 -12.528 -35.025 1.00 52.93 453 PHE B CA 1
ATOM 7588 C C . PHE B 1 424 ? 31.533 -11.405 -36.026 1.00 47.71 453 PHE B C 1
ATOM 7589 O O . PHE B 1 424 ? 32.274 -11.233 -36.978 1.00 53.53 453 PHE B O 1
ATOM 7597 N N . THR B 1 425 ? 30.427 -10.690 -35.866 1.00 50.89 454 THR B N 1
ATOM 7598 C CA . THR B 1 425 ? 30.121 -9.597 -36.783 1.00 50.33 454 THR B CA 1
ATOM 7599 C C . THR B 1 425 ? 29.729 -8.314 -36.061 1.00 56.98 454 THR B C 1
ATOM 7600 O O . THR B 1 425 ? 29.735 -8.255 -34.830 1.00 51.76 454 THR B O 1
ATOM 7604 N N . ASP B 1 426 ? 29.372 -7.300 -36.846 1.00 66.85 455 ASP B N 1
ATOM 7605 C CA . ASP B 1 426 ? 29.038 -5.972 -36.337 1.00 66.28 455 ASP B CA 1
ATOM 7606 C C . ASP B 1 426 ? 29.949 -5.433 -35.239 1.00 54.66 455 ASP B C 1
ATOM 7607 O O . ASP B 1 426 ? 31.166 -5.606 -35.281 1.00 61.24 455 ASP B O 1
ATOM 7612 N N . GLN B 1 427 ? 29.342 -4.772 -34.260 1.00 56.24 456 GLN B N 1
ATOM 7613 C CA . GLN B 1 427 ? 30.074 -3.890 -33.357 1.00 63.58 456 GLN B CA 1
ATOM 7614 C C . GLN B 1 427 ? 30.949 -4.617 -32.336 1.00 66.51 456 GLN B C 1
ATOM 7615 O O . GLN B 1 427 ? 30.685 -5.762 -31.960 1.00 80.93 456 GLN B O 1
ATOM 7621 N N . ILE B 1 428 ? 32.000 -3.929 -31.901 1.00 54.72 457 ILE B N 1
ATOM 7622 C CA . ILE B 1 428 ? 32.833 -4.397 -30.804 1.00 60.93 457 ILE B CA 1
ATOM 7623 C C . ILE B 1 428 ? 32.285 -3.807 -29.517 1.00 66.49 457 ILE B C 1
ATOM 7624 O O . ILE B 1 428 ? 32.129 -2.591 -29.418 1.00 71.60 457 ILE B O 1
ATOM 7629 N N . PRO B 1 429 ? 31.970 -4.666 -28.535 1.00 70.69 458 PRO B N 1
ATOM 7630 C CA . PRO B 1 429 ? 31.384 -4.183 -27.280 1.00 70.87 458 PRO B CA 1
ATOM 7631 C C . PRO B 1 429 ? 32.246 -3.113 -26.620 1.00 74.85 458 PRO B C 1
ATOM 7632 O O . PRO B 1 429 ? 33.452 -3.298 -26.452 1.00 68.45 458 PRO B O 1
ATOM 7636 N N . ALA B 1 430 ? 31.619 -1.999 -26.258 1.00 83.54 459 ALA B N 1
ATOM 7637 C CA . ALA B 1 430 ? 32.332 -0.850 -25.718 1.00 71.69 459 ALA B CA 1
ATOM 7638 C C . ALA B 1 430 ? 32.748 -1.097 -24.273 1.00 80.79 459 ALA B C 1
ATOM 7639 O O . ALA B 1 430 ? 33.496 -0.312 -23.690 1.00 87.69 459 ALA B O 1
ATOM 7641 N N . ASP B 1 431 ? 32.258 -2.192 -23.700 1.00 74.82 460 ASP B N 1
ATOM 7642 C CA . ASP B 1 431 ? 32.535 -2.517 -22.308 1.00 72.02 460 ASP B CA 1
ATOM 7643 C C . ASP B 1 431 ? 33.988 -2.898 -22.087 1.00 70.25 460 ASP B C 1
ATOM 7644 O O . ASP B 1 431 ? 34.578 -2.536 -21.069 1.00 81.28 460 ASP B O 1
ATOM 7649 N N . PHE B 1 432 ? 34.542 -3.653 -23.034 1.00 49.99 461 PHE B N 1
ATOM 7650 C CA . PHE B 1 432 ? 35.952 -4.041 -23.024 1.00 57.88 461 PHE B CA 1
ATOM 7651 C C . PHE B 1 432 ? 36.875 -2.900 -22.611 1.00 64.19 461 PHE B C 1
ATOM 7652 O O . PHE B 1 432 ? 37.810 -3.096 -21.835 1.00 73.89 461 PHE B O 1
ATOM 7660 N N . ALA B 1 433 ? 36.604 -1.712 -23.141 1.00 63.34 462 ALA B N 1
ATOM 7661 C CA . ALA B 1 433 ? 37.347 -0.509 -22.784 1.00 68.94 462 ALA B CA 1
ATOM 7662 C C . ALA B 1 433 ? 37.315 -0.227 -21.282 1.00 76.68 462 ALA B C 1
ATOM 7663 O O . ALA B 1 433 ? 38.287 0.273 -20.721 1.00 93.62 462 ALA B O 1
ATOM 7665 N N . THR B 1 434 ? 36.200 -0.549 -20.633 1.00 70.22 463 THR B N 1
ATOM 7666 C CA . THR B 1 434 ? 36.044 -0.246 -19.213 1.00 76.46 463 THR B CA 1
ATOM 7667 C C . THR B 1 434 ? 36.090 -1.484 -18.320 1.00 75.73 463 THR B C 1
ATOM 7668 O O . THR B 1 434 ? 35.649 -1.442 -17.172 1.00 78.61 463 THR B O 1
ATOM 7672 N N . ALA B 1 435 ? 36.620 -2.584 -18.846 1.00 77.64 464 ALA B N 1
ATOM 7673 C CA . ALA B 1 435 ? 36.889 -3.756 -18.021 1.00 68.66 464 ALA B CA 1
ATOM 7674 C C . ALA B 1 435 ? 38.023 -3.424 -17.055 1.00 75.06 464 ALA B C 1
ATOM 7675 O O . ALA B 1 435 ? 39.100 -3.004 -17.479 1.00 86.87 464 ALA B O 1
ATOM 7677 N N . PRO B 1 436 ? 37.785 -3.616 -15.749 1.00 69.37 465 PRO B N 1
ATOM 7678 C CA . PRO B 1 436 ? 38.668 -3.066 -14.711 1.00 64.69 465 PRO B CA 1
ATOM 7679 C C . PRO B 1 436 ? 40.050 -3.716 -14.615 1.00 58.76 465 PRO B C 1
ATOM 7680 O O . PRO B 1 436 ? 40.996 -3.034 -14.221 1.00 59.38 465 PRO B O 1
ATOM 7684 N N . VAL B 1 437 ? 40.176 -4.993 -14.964 1.00 54.69 466 VAL B N 1
ATOM 7685 C CA . VAL B 1 437 ? 41.448 -5.691 -14.779 1.00 50.75 466 VAL B CA 1
ATOM 7686 C C . VAL B 1 437 ? 41.892 -6.466 -16.017 1.00 50.12 466 VAL B C 1
ATOM 7687 O O . VAL B 1 437 ? 42.878 -7.204 -15.973 1.00 45.50 466 VAL B O 1
ATOM 7691 N N . LEU B 1 438 ? 41.153 -6.305 -17.109 1.00 47.03 467 LEU B N 1
ATOM 7692 C CA . LEU B 1 438 ? 41.456 -6.992 -18.361 1.00 42.80 467 LEU B CA 1
ATOM 7693 C C . LEU B 1 438 ? 42.871 -6.662 -18.839 1.00 48.30 467 LEU B C 1
ATOM 7694 O O . LEU B 1 438 ? 43.194 -5.499 -19.072 1.00 57.13 467 LEU B O 1
ATOM 7699 N N . GLN B 1 439 ? 43.708 -7.687 -18.975 1.00 57.06 468 GLN B N 1
ATOM 7700 C CA . GLN B 1 439 ? 45.109 -7.495 -19.346 1.00 56.26 468 GLN B CA 1
ATOM 7701 C C . GLN B 1 439 ? 45.401 -7.969 -20.766 1.00 48.44 468 GLN B C 1
ATOM 7702 O O . GLN B 1 439 ? 46.351 -7.510 -21.402 1.00 45.77 468 GLN B O 1
ATOM 7708 N N . TYR B 1 440 ? 44.581 -8.889 -21.260 1.00 44.62 469 TYR B N 1
ATOM 7709 C CA . TYR B 1 440 ? 44.770 -9.440 -22.593 1.00 34.77 469 TYR B CA 1
ATOM 7710 C C . TYR B 1 440 ? 43.435 -9.515 -23.323 1.00 45.39 469 TYR B C 1
ATOM 7711 O O . TYR B 1 440 ? 42.441 -10.000 -22.784 1.00 50.55 469 TYR B O 1
ATOM 7720 N N . LEU B 1 441 ? 43.429 -9.027 -24.557 1.00 36.40 470 LEU B N 1
ATOM 7721 C CA . LEU B 1 441 ? 42.248 -9.060 -25.407 1.00 34.51 470 LEU B CA 1
ATOM 7722 C C . LEU B 1 441 ? 42.689 -9.187 -26.861 1.00 45.74 470 LEU B C 1
ATOM 7723 O O . LEU B 1 441 ? 43.376 -8.306 -27.374 1.00 45.49 470 LEU B O 1
ATOM 7728 N N . ASN B 1 442 ? 42.307 -10.268 -27.535 1.00 37.10 471 ASN B N 1
ATOM 7729 C CA . ASN B 1 442 ? 42.791 -10.474 -28.895 1.00 49.89 471 ASN B CA 1
ATOM 7730 C C . ASN B 1 442 ? 41.780 -10.008 -29.953 1.00 66.66 471 ASN B C 1
ATOM 7731 O O . ASN B 1 442 ? 41.975 -8.954 -30.550 1.00 89.25 471 ASN B O 1
ATOM 7736 N N . LEU B 1 443 ? 40.711 -10.774 -30.170 1.00 43.82 472 LEU B N 1
ATOM 7737 C CA . LEU B 1 443 ? 39.677 -10.440 -31.167 1.00 49.55 472 LEU B CA 1
ATOM 7738 C C . LEU B 1 443 ? 40.140 -10.483 -32.636 1.00 45.94 472 LEU B C 1
ATOM 7739 O O . LEU B 1 443 ? 39.363 -10.145 -33.529 1.00 35.98 472 LEU B O 1
ATOM 7744 N N . SER B 1 444 ? 41.385 -10.877 -32.895 1.00 43.36 473 SER B N 1
ATOM 7745 C CA . SER B 1 444 ? 41.883 -10.931 -34.276 1.00 42.19 473 SER B CA 1
ATOM 7746 C C . SER B 1 444 ? 41.107 -11.922 -35.133 1.00 41.17 473 SER B C 1
ATOM 7747 O O . SER B 1 444 ? 40.551 -12.889 -34.619 1.00 44.65 473 SER B O 1
ATOM 7750 N N . THR B 1 445 ? 41.070 -11.661 -36.438 1.00 43.25 474 THR B N 1
ATOM 7751 C CA . THR B 1 445 ? 40.481 -12.579 -37.412 1.00 46.78 474 THR B CA 1
ATOM 7752 C C . THR B 1 445 ? 39.002 -12.757 -37.088 1.00 41.70 474 THR B C 1
ATOM 7753 O O . THR B 1 445 ? 38.598 -13.800 -36.575 1.00 38.88 474 THR B O 1
ATOM 7757 N N . ASN B 1 446 ? 38.190 -11.741 -37.369 1.00 51.80 475 ASN B N 1
ATOM 7758 C CA . ASN B 1 446 ? 36.824 -11.773 -36.862 1.00 58.35 475 ASN B CA 1
ATOM 7759 C C . ASN B 1 446 ? 35.715 -11.004 -37.585 1.00 66.47 475 ASN B C 1
ATOM 7760 O O . ASN B 1 446 ? 34.669 -10.815 -36.991 1.00 88.29 475 ASN B O 1
ATOM 7765 N N . PHE B 1 447 ? 35.954 -10.467 -38.779 1.00 45.25 476 PHE B N 1
ATOM 7766 C CA . PHE B 1 447 ? 34.863 -9.888 -39.588 1.00 57.61 476 PHE B CA 1
ATOM 7767 C C . PHE B 1 447 ? 33.958 -8.832 -38.931 1.00 56.33 476 PHE B C 1
ATOM 7768 O O . PHE B 1 447 ? 32.735 -8.935 -39.038 1.00 48.92 476 PHE B O 1
ATOM 7776 N N . PHE B 1 448 ? 34.517 -7.822 -38.275 1.00 61.85 477 PHE B N 1
ATOM 7777 C CA . PHE B 1 448 ? 33.662 -6.825 -37.625 1.00 61.26 477 PHE B CA 1
ATOM 7778 C C . PHE B 1 448 ? 32.976 -5.855 -38.590 1.00 65.58 477 PHE B C 1
ATOM 7779 O O . PHE B 1 448 ? 31.764 -5.645 -38.501 1.00 72.24 477 PHE B O 1
ATOM 7787 N N . HIS B 1 449 ? 33.753 -5.269 -39.499 1.00 65.32 478 HIS B N 1
ATOM 7788 C CA . HIS B 1 449 ? 33.260 -4.241 -40.418 1.00 62.04 478 HIS B CA 1
ATOM 7789 C C . HIS B 1 449 ? 32.689 -3.058 -39.637 1.00 64.23 478 HIS B C 1
ATOM 7790 O O . HIS B 1 449 ? 31.710 -2.436 -40.049 1.00 70.58 478 HIS B O 1
ATOM 7797 N N . ARG B 1 450 ? 33.318 -2.766 -38.502 1.00 68.13 479 ARG B N 1
ATOM 7798 C CA . ARG B 1 450 ? 32.974 -1.611 -37.679 1.00 57.37 479 ARG B CA 1
ATOM 7799 C C . ARG B 1 450 ? 34.222 -0.917 -37.146 1.00 56.23 479 ARG B C 1
ATOM 7800 O O . ARG B 1 450 ? 35.314 -1.482 -37.151 1.00 53.63 479 ARG B O 1
ATOM 7808 N N . LYS B 1 451 ? 34.043 0.316 -36.688 1.00 66.30 480 LYS B N 1
ATOM 7809 C CA . LYS B 1 451 ? 35.115 1.088 -36.075 1.00 61.00 480 LYS B CA 1
ATOM 7810 C C . LYS B 1 451 ? 35.582 0.433 -34.780 1.00 62.63 480 LYS B C 1
ATOM 7811 O O . LYS B 1 451 ? 34.851 -0.353 -34.178 1.00 71.62 480 LYS B O 1
ATOM 7817 N N . LEU B 1 452 ? 36.802 0.745 -34.359 1.00 54.66 481 LEU B N 1
ATOM 7818 C CA . LEU B 1 452 ? 37.214 0.449 -32.994 1.00 52.51 481 LEU B CA 1
ATOM 7819 C C . LEU B 1 452 ? 36.313 1.235 -32.053 1.00 74.41 481 LEU B C 1
ATOM 7820 O O . LEU B 1 452 ? 35.842 2.315 -32.415 1.00 86.11 481 LEU B O 1
ATOM 7825 N N . PRO B 1 453 ? 36.045 0.688 -30.853 1.00 68.10 482 PRO B N 1
ATOM 7826 C CA . PRO B 1 453 ? 35.319 1.457 -29.836 1.00 68.86 482 PRO B CA 1
ATOM 7827 C C . PRO B 1 453 ? 36.082 2.755 -29.617 1.00 68.07 482 PRO B C 1
ATOM 7828 O O . PRO B 1 453 ? 37.308 2.699 -29.545 1.00 64.98 482 PRO B O 1
ATOM 7832 N N . GLU B 1 454 ? 35.404 3.892 -29.491 1.00 73.85 483 GLU B N 1
ATOM 7833 C CA . GLU B 1 454 ? 36.083 5.158 -29.740 1.00 85.51 483 GLU B CA 1
ATOM 7834 C C . GLU B 1 454 ? 36.950 5.581 -28.561 1.00 74.32 483 GLU B C 1
ATOM 7835 O O . GLU B 1 454 ? 37.634 6.604 -28.631 1.00 96.79 483 GLU B O 1
ATOM 7841 N N . ASN B 1 455 ? 36.915 4.796 -27.487 1.00 69.05 484 ASN B N 1
ATOM 7842 C CA . ASN B 1 455 ? 37.832 4.974 -26.369 1.00 81.29 484 ASN B CA 1
ATOM 7843 C C . ASN B 1 455 ? 38.444 3.665 -25.873 1.00 81.02 484 ASN B C 1
ATOM 7844 O O . ASN B 1 455 ? 38.493 3.409 -24.669 1.00 58.64 484 ASN B O 1
ATOM 7849 N N . ILE B 1 456 ? 38.912 2.846 -26.806 1.00 67.03 485 ILE B N 1
ATOM 7850 C CA . ILE B 1 456 ? 39.585 1.599 -26.469 1.00 57.27 485 ILE B CA 1
ATOM 7851 C C . ILE B 1 456 ? 40.878 1.807 -25.659 1.00 63.42 485 ILE B C 1
ATOM 7852 O O . ILE B 1 456 ? 41.180 1.025 -24.755 1.00 66.39 485 ILE B O 1
ATOM 7857 N N . TRP B 1 457 ? 41.621 2.868 -25.967 1.00 80.74 486 TRP B N 1
ATOM 7858 C CA . TRP B 1 457 ? 42.904 3.130 -25.315 1.00 83.07 486 TRP B CA 1
ATOM 7859 C C . TRP B 1 457 ? 42.761 3.821 -23.948 1.00 90.96 486 TRP B C 1
ATOM 7860 O O . TRP B 1 457 ? 43.746 4.318 -23.397 1.00 94.91 486 TRP B O 1
ATOM 7871 N N . LYS B 1 458 ? 41.544 3.848 -23.406 1.00 91.80 487 LYS B N 1
ATOM 7872 C CA . LYS B 1 458 ? 41.315 4.340 -22.046 1.00 91.99 487 LYS B CA 1
ATOM 7873 C C . LYS B 1 458 ? 41.366 3.202 -21.038 1.00 84.25 487 LYS B C 1
ATOM 7874 O O . LYS B 1 458 ? 41.326 3.425 -19.829 1.00 92.91 487 LYS B O 1
ATOM 7880 N N . ALA B 1 459 ? 41.475 1.984 -21.559 1.00 54.88 488 ALA B N 1
ATOM 7881 C CA . ALA B 1 459 ? 41.491 0.769 -20.750 1.00 53.09 488 ALA B CA 1
ATOM 7882 C C . ALA B 1 459 ? 42.625 0.754 -19.725 1.00 68.77 488 ALA B C 1
ATOM 7883 O O . ALA B 1 459 ? 43.800 0.820 -20.091 1.00 84.96 488 ALA B O 1
ATOM 7885 N N . PRO B 1 460 ? 42.268 0.664 -18.434 1.00 67.15 489 PRO B N 1
ATOM 7886 C CA . PRO B 1 460 ? 43.185 0.797 -17.293 1.00 67.54 489 PRO B CA 1
ATOM 7887 C C . PRO B 1 460 ? 44.337 -0.215 -17.234 1.00 59.95 489 PRO B C 1
ATOM 7888 O O . PRO B 1 460 ? 45.466 0.192 -16.960 1.00 64.59 489 PRO B O 1
ATOM 7892 N N . ASN B 1 461 ? 44.071 -1.498 -17.472 1.00 57.83 490 ASN B N 1
ATOM 7893 C CA . ASN B 1 461 ? 45.141 -2.496 -17.417 1.00 55.77 490 ASN B CA 1
ATOM 7894 C C . ASN B 1 461 ? 45.320 -3.391 -18.643 1.00 48.80 490 ASN B C 1
ATOM 7895 O O . ASN B 1 461 ? 45.880 -4.480 -18.531 1.00 61.47 490 ASN B O 1
ATOM 7900 N N . LEU B 1 462 ? 44.871 -2.941 -19.808 1.00 52.06 491 LEU B N 1
ATOM 7901 C CA . LEU B 1 462 ? 45.019 -3.745 -21.017 1.00 45.42 491 LEU B CA 1
ATOM 7902 C C . LEU B 1 462 ? 46.461 -3.657 -21.512 1.00 51.21 491 LEU B C 1
ATOM 7903 O O . LEU B 1 462 ? 46.941 -2.577 -21.852 1.00 50.41 491 LEU B O 1
ATOM 7908 N N . GLN B 1 463 ? 47.148 -4.796 -21.550 1.00 49.37 492 GLN B N 1
ATOM 7909 C CA . GLN B 1 463 ? 48.567 -4.813 -21.895 1.00 50.17 492 GLN B CA 1
ATOM 7910 C C . GLN B 1 463 ? 48.778 -5.262 -23.330 1.00 55.65 492 GLN B C 1
ATOM 7911 O O . GLN B 1 463 ? 49.666 -4.766 -24.025 1.00 62.14 492 GLN B O 1
ATOM 7917 N N . ILE B 1 464 ? 47.947 -6.203 -23.764 1.00 37.35 493 ILE B N 1
ATOM 7918 C CA . ILE B 1 464 ? 48.056 -6.784 -25.093 1.00 36.05 493 ILE B CA 1
ATOM 7919 C C . ILE B 1 464 ? 46.707 -6.736 -25.800 1.00 42.35 493 ILE B C 1
ATOM 7920 O O . ILE B 1 464 ? 45.751 -7.382 -25.372 1.00 47.85 493 ILE B O 1
ATOM 7925 N N . PHE B 1 465 ? 46.634 -5.965 -26.880 1.00 44.06 494 PHE B N 1
ATOM 7926 C CA . PHE B 1 465 ? 45.406 -5.858 -27.661 1.00 46.41 494 PHE B CA 1
ATOM 7927 C C . PHE B 1 465 ? 45.685 -6.164 -29.129 1.00 39.08 494 PHE B C 1
ATOM 7928 O O . PHE B 1 465 ? 46.547 -5.536 -29.741 1.00 46.26 494 PHE B O 1
ATOM 7936 N N . SER B 1 466 ? 44.960 -7.125 -29.697 1.00 37.37 495 SER B N 1
ATOM 7937 C CA . SER B 1 466 ? 45.307 -7.627 -31.025 1.00 63.80 495 SER B CA 1
ATOM 7938 C C . SER B 1 466 ? 44.145 -7.803 -31.998 1.00 74.58 495 SER B C 1
ATOM 7939 O O . SER B 1 466 ? 43.886 -8.915 -32.446 1.00 95.66 495 SER B O 1
ATOM 7942 N N . ALA B 1 467 ? 43.454 -6.723 -32.344 1.00 65.77 496 ALA B N 1
ATOM 7943 C CA . ALA B 1 467 ? 42.380 -6.817 -33.332 1.00 55.45 496 ALA B CA 1
ATOM 7944 C C . ALA B 1 467 ? 42.928 -6.802 -34.759 1.00 48.02 496 ALA B C 1
ATOM 7945 O O . ALA B 1 467 ? 42.661 -5.875 -35.524 1.00 65.41 496 ALA B O 1
ATOM 7947 N N . SER B 1 468 ? 43.684 -7.836 -35.117 1.00 47.21 497 SER B N 1
ATOM 7948 C CA . SER B 1 468 ? 44.298 -7.920 -36.442 1.00 37.11 497 SER B CA 1
ATOM 7949 C C . SER B 1 468 ? 43.482 -8.778 -37.408 1.00 47.32 497 SER B C 1
ATOM 7950 O O . SER B 1 468 ? 42.920 -9.799 -37.021 1.00 53.89 497 SER B O 1
ATOM 7953 N N . PHE B 1 469 ? 43.432 -8.352 -38.668 1.00 53.70 498 PHE B N 1
ATOM 7954 C CA . PHE B 1 469 ? 42.669 -9.041 -39.710 1.00 52.66 498 PHE B CA 1
ATOM 7955 C C . PHE B 1 469 ? 41.226 -9.301 -39.291 1.00 46.02 498 PHE B C 1
ATOM 7956 O O . PHE B 1 469 ? 40.655 -10.341 -39.617 1.00 51.18 498 PHE B O 1
ATOM 7964 N N . SER B 1 470 ? 40.638 -8.345 -38.580 1.00 46.93 499 SER B N 1
ATOM 7965 C CA . SER B 1 470 ? 39.269 -8.485 -38.104 1.00 54.26 499 SER B CA 1
ATOM 7966 C C . SER B 1 470 ? 38.341 -7.524 -38.835 1.00 59.40 499 SER B C 1
ATOM 7967 O O . SER B 1 470 ? 37.305 -7.123 -38.304 1.00 59.78 499 SER B O 1
ATOM 7970 N N . ASN B 1 471 ? 38.726 -7.171 -40.059 1.00 54.38 500 ASN B N 1
ATOM 7971 C CA . ASN B 1 471 ? 37.963 -6.253 -40.902 1.00 64.70 500 ASN B CA 1
ATOM 7972 C C . ASN B 1 471 ? 37.541 -4.968 -40.196 1.00 66.02 500 ASN B C 1
ATOM 7973 O O . ASN B 1 471 ? 36.392 -4.548 -40.298 1.00 61.16 500 ASN B O 1
ATOM 7978 N N . LEU B 1 472 ? 38.473 -4.345 -39.483 1.00 54.81 501 LEU B N 1
ATOM 7979 C CA . LEU B 1 472 ? 38.196 -3.068 -38.839 1.00 43.33 501 LEU B CA 1
ATOM 7980 C C . LEU B 1 472 ? 38.144 -1.964 -39.888 1.00 62.61 501 LEU B C 1
ATOM 7981 O O . LEU B 1 472 ? 38.760 -2.080 -40.948 1.00 66.42 501 LEU B O 1
ATOM 7986 N N . ILE B 1 473 ? 37.408 -0.896 -39.593 1.00 64.68 502 ILE B N 1
ATOM 7987 C CA . ILE B 1 473 ? 37.324 0.252 -40.491 1.00 59.62 502 ILE B CA 1
ATOM 7988 C C . ILE B 1 473 ? 37.356 1.548 -39.691 1.00 60.74 502 ILE B C 1
ATOM 7989 O O . ILE B 1 473 ? 37.226 1.536 -38.468 1.00 61.15 502 ILE B O 1
ATOM 7994 N N . GLY B 1 474 ? 37.540 2.662 -40.389 1.00 48.72 503 GLY B N 1
ATOM 7995 C CA . GLY B 1 474 ? 37.517 3.968 -39.758 1.00 65.26 503 GLY B CA 1
ATOM 7996 C C . GLY B 1 474 ? 38.881 4.366 -39.235 1.00 63.79 503 GLY B C 1
ATOM 7997 O O . GLY B 1 474 ? 39.860 3.647 -39.422 1.00 45.53 503 GLY B O 1
ATOM 7998 N N . GLU B 1 475 ? 38.946 5.508 -38.561 1.00 65.22 504 GLU B N 1
ATOM 7999 C CA . GLU B 1 475 ? 40.219 6.021 -38.072 1.00 65.30 504 GLU B CA 1
ATOM 8000 C C . GLU B 1 475 ? 40.616 5.373 -36.751 1.00 64.02 504 GLU B C 1
ATOM 8001 O O . GLU B 1 475 ? 39.764 4.903 -35.998 1.00 58.72 504 GLU B O 1
ATOM 8007 N N . ILE B 1 476 ? 41.916 5.342 -36.482 1.00 61.86 505 ILE B N 1
ATOM 8008 C CA . ILE B 1 476 ? 42.416 4.912 -35.185 1.00 44.04 505 ILE B CA 1
ATOM 8009 C C . ILE B 1 476 ? 42.128 6.044 -34.191 1.00 52.72 505 ILE B C 1
ATOM 8010 O O . ILE B 1 476 ? 42.611 7.162 -34.375 1.00 73.61 505 ILE B O 1
ATOM 8015 N N . PRO B 1 477 ? 41.337 5.763 -33.136 1.00 51.45 506 PRO B N 1
ATOM 8016 C CA . PRO B 1 477 ? 40.938 6.791 -32.155 1.00 61.54 506 PRO B CA 1
ATOM 8017 C C . PRO B 1 477 ? 42.149 7.321 -31.386 1.00 63.39 506 PRO B C 1
ATOM 8018 O O . PRO B 1 477 ? 43.148 6.596 -31.301 1.00 62.51 506 PRO B O 1
ATOM 8022 N N . ASN B 1 478 ? 42.108 8.549 -30.859 1.00 72.58 507 ASN B N 1
ATOM 8023 C CA . ASN B 1 478 ? 43.349 9.107 -30.282 1.00 77.07 507 ASN B CA 1
ATOM 8024 C C . ASN B 1 478 ? 43.816 8.333 -29.056 1.00 69.44 507 ASN B C 1
ATOM 8025 O O . ASN B 1 478 ? 43.012 7.865 -28.251 1.00 58.86 507 ASN B O 1
ATOM 8030 N N . TYR B 1 479 ? 45.135 8.230 -28.930 1.00 56.98 508 TYR B N 1
ATOM 8031 C CA . TYR B 1 479 ? 45.774 7.425 -27.900 1.00 57.05 508 TYR B CA 1
ATOM 8032 C C . TYR B 1 479 ? 45.797 8.077 -26.517 1.00 70.94 508 TYR B C 1
ATOM 8033 O O . TYR B 1 479 ? 46.759 7.897 -25.772 1.00 79.23 508 TYR B O 1
ATOM 8042 N N . VAL B 1 480 ? 44.766 8.842 -26.174 1.00 76.20 509 VAL B N 1
ATOM 8043 C CA . VAL B 1 480 ? 44.739 9.497 -24.871 1.00 75.60 509 VAL B CA 1
ATOM 8044 C C . VAL B 1 480 ? 44.613 8.427 -23.783 1.00 78.90 509 VAL B C 1
ATOM 8045 O O . VAL B 1 480 ? 43.832 7.482 -23.908 1.00 87.14 509 VAL B O 1
ATOM 8049 N N . GLY B 1 481 ? 45.417 8.563 -22.732 1.00 78.69 510 GLY B N 1
ATOM 8050 C CA . GLY B 1 481 ? 45.488 7.558 -21.687 1.00 70.64 510 GLY B CA 1
ATOM 8051 C C . GLY B 1 481 ? 46.590 6.552 -21.961 1.00 69.36 510 GLY B C 1
ATOM 8052 O O . GLY B 1 481 ? 47.732 6.748 -21.536 1.00 74.08 510 GLY B O 1
ATOM 8053 N N . CYS B 1 482 ? 46.246 5.490 -22.690 1.00 68.87 511 CYS B N 1
ATOM 8054 C CA . CYS B 1 482 ? 47.191 4.440 -23.085 1.00 66.00 511 CYS B CA 1
ATOM 8055 C C . CYS B 1 482 ? 48.105 4.004 -21.944 1.00 68.73 511 CYS B C 1
ATOM 8056 O O . CYS B 1 482 ? 49.329 3.993 -22.084 1.00 78.86 511 CYS B O 1
ATOM 8059 N N . LYS B 1 483 ? 47.500 3.649 -20.815 1.00 60.66 512 LYS B N 1
ATOM 8060 C CA . LYS B 1 483 ? 48.235 3.485 -19.562 1.00 57.10 512 LYS B CA 1
ATOM 8061 C C . LYS B 1 483 ? 49.183 2.290 -19.528 1.00 58.17 512 LYS B C 1
ATOM 8062 O O . LYS B 1 483 ? 50.347 2.419 -19.154 1.00 60.01 512 LYS B O 1
ATOM 8068 N N . SER B 1 484 ? 48.688 1.127 -19.938 1.00 50.06 513 SER B N 1
ATOM 8069 C CA . SER B 1 484 ? 49.413 -0.121 -19.700 1.00 61.55 513 SER B CA 1
ATOM 8070 C C . SER B 1 484 ? 49.809 -0.896 -20.955 1.00 65.76 513 SER B C 1
ATOM 8071 O O . SER B 1 484 ? 50.591 -1.842 -20.871 1.00 68.58 513 SER B O 1
ATOM 8074 N N . PHE B 1 485 ? 49.250 -0.513 -22.101 1.00 53.29 514 PHE B N 1
ATOM 8075 C CA . PHE B 1 485 ? 49.533 -1.181 -23.374 1.00 40.75 514 PHE B CA 1
ATOM 8076 C C . PHE B 1 485 ? 51.028 -1.348 -23.650 1.00 51.94 514 PHE B C 1
ATOM 8077 O O . PHE B 1 485 ? 51.790 -0.384 -23.560 1.00 49.58 514 PHE B O 1
ATOM 8085 N N . TYR B 1 486 ? 51.452 -2.567 -23.981 1.00 50.90 515 TYR B N 1
ATOM 8086 C CA . TYR B 1 486 ? 52.824 -2.765 -24.439 1.00 48.88 515 TYR B CA 1
ATOM 8087 C C . TYR B 1 486 ? 52.873 -3.525 -25.768 1.00 49.75 515 TYR B C 1
ATOM 8088 O O . TYR B 1 486 ? 53.919 -3.588 -26.415 1.00 53.36 515 TYR B O 1
ATOM 8097 N N . ARG B 1 487 ? 51.740 -4.092 -26.175 1.00 43.82 516 ARG B N 1
ATOM 8098 C CA . ARG B 1 487 ? 51.625 -4.712 -27.494 1.00 43.50 516 ARG B CA 1
ATOM 8099 C C . ARG B 1 487 ? 50.297 -4.375 -28.154 1.00 52.76 516 ARG B C 1
ATOM 8100 O O . ARG B 1 487 ? 49.226 -4.660 -27.613 1.00 56.79 516 ARG B O 1
ATOM 8108 N N . ILE B 1 488 ? 50.382 -3.762 -29.329 1.00 48.04 517 ILE B N 1
ATOM 8109 C CA . ILE B 1 488 ? 49.200 -3.387 -30.086 1.00 38.11 517 ILE B CA 1
ATOM 8110 C C . ILE B 1 488 ? 49.273 -3.933 -31.507 1.00 39.52 517 ILE B C 1
ATOM 8111 O O . ILE B 1 488 ? 50.187 -3.598 -32.261 1.00 53.48 517 ILE B O 1
ATOM 8116 N N . GLU B 1 489 ? 48.304 -4.762 -31.875 1.00 43.96 518 GLU B N 1
ATOM 8117 C CA . GLU B 1 489 ? 48.267 -5.339 -33.213 1.00 36.79 518 GLU B CA 1
ATOM 8118 C C . GLU B 1 489 ? 46.957 -4.976 -33.903 1.00 41.29 518 GLU B C 1
ATOM 8119 O O . GLU B 1 489 ? 45.889 -5.445 -33.509 1.00 38.12 518 GLU B O 1
ATOM 8125 N N . LEU B 1 490 ? 47.042 -4.143 -34.933 1.00 42.17 519 LEU B N 1
ATOM 8126 C CA . LEU B 1 490 ? 45.861 -3.744 -35.687 1.00 33.94 519 LEU B CA 1
ATOM 8127 C C . LEU B 1 490 ? 46.105 -3.888 -37.181 1.00 45.04 519 LEU B C 1
ATOM 8128 O O . LEU B 1 490 ? 45.460 -3.226 -37.994 1.00 60.02 519 LEU B O 1
ATOM 8133 N N . GLN B 1 491 ? 47.043 -4.758 -37.537 1.00 33.94 520 GLN B N 1
ATOM 8134 C CA . GLN B 1 491 ? 47.432 -4.917 -38.929 1.00 40.17 520 GLN B CA 1
ATOM 8135 C C . GLN B 1 491 ? 46.376 -5.674 -39.725 1.00 46.37 520 GLN B C 1
ATOM 8136 O O . GLN B 1 491 ? 45.576 -6.420 -39.162 1.00 42.53 520 GLN B O 1
ATOM 8142 N N . GLY B 1 492 ? 46.380 -5.470 -41.039 1.00 46.97 521 GLY B N 1
ATOM 8143 C CA . GLY B 1 492 ? 45.483 -6.181 -41.931 1.00 50.35 521 GLY B CA 1
ATOM 8144 C C . GLY B 1 492 ? 44.024 -5.780 -41.826 1.00 54.13 521 GLY B C 1
ATOM 8145 O O . GLY B 1 492 ? 43.138 -6.632 -41.847 1.00 56.20 521 GLY B O 1
ATOM 8146 N N . ASN B 1 493 ? 43.769 -4.481 -41.715 1.00 54.72 522 ASN B N 1
ATOM 8147 C CA . ASN B 1 493 ? 42.402 -3.975 -41.745 1.00 40.18 522 ASN B CA 1
ATOM 8148 C C . ASN B 1 493 ? 42.237 -2.893 -42.803 1.00 55.87 522 ASN B C 1
ATOM 8149 O O . ASN B 1 493 ? 43.037 -2.795 -43.736 1.00 45.44 522 ASN B O 1
ATOM 8154 N N . SER B 1 494 ? 41.196 -2.081 -42.650 1.00 57.84 523 SER B N 1
ATOM 8155 C CA . SER B 1 494 ? 40.933 -0.988 -43.576 1.00 50.47 523 SER B CA 1
ATOM 8156 C C . SER B 1 494 ? 40.901 0.345 -42.840 1.00 51.04 523 SER B C 1
ATOM 8157 O O . SER B 1 494 ? 40.205 1.275 -43.248 1.00 53.74 523 SER B O 1
ATOM 8160 N N . LEU B 1 495 ? 41.651 0.418 -41.745 1.00 41.97 524 LEU B N 1
ATOM 8161 C CA . LEU B 1 495 ? 41.753 1.633 -40.945 1.00 42.02 524 LEU B CA 1
ATOM 8162 C C . LEU B 1 495 ? 42.251 2.796 -41.793 1.00 66.84 524 LEU B C 1
ATOM 8163 O O . LEU B 1 495 ? 43.385 2.770 -42.273 1.00 58.57 524 LEU B O 1
ATOM 8168 N N . ASN B 1 496 ? 41.415 3.812 -41.997 1.00 70.24 525 ASN B N 1
ATOM 8169 C CA . ASN B 1 496 ? 41.860 4.940 -42.806 1.00 62.76 525 ASN B CA 1
ATOM 8170 C C . ASN B 1 496 ? 42.171 6.168 -41.947 1.00 58.21 525 ASN B C 1
ATOM 8171 O O . ASN B 1 496 ? 42.169 6.087 -40.720 1.00 53.26 525 ASN B O 1
ATOM 8176 N N . GLY B 1 497 ? 42.461 7.293 -42.592 1.00 67.74 526 GLY B N 1
ATOM 8177 C CA . GLY B 1 497 ? 42.900 8.489 -41.890 1.00 59.20 526 GLY B CA 1
ATOM 8178 C C . GLY B 1 497 ? 44.363 8.473 -41.465 1.00 48.54 526 GLY B C 1
ATOM 8179 O O . GLY B 1 497 ? 45.185 7.771 -42.052 1.00 61.66 526 GLY B O 1
ATOM 8180 N N . THR B 1 498 ? 44.681 9.250 -40.433 1.00 52.28 527 THR B N 1
ATOM 8181 C CA . THR B 1 498 ? 46.060 9.462 -39.997 1.00 46.21 527 THR B CA 1
ATOM 8182 C C . THR B 1 498 ? 46.339 8.720 -38.686 1.00 46.53 527 THR B C 1
ATOM 8183 O O . THR B 1 498 ? 45.445 8.570 -37.856 1.00 51.36 527 THR B O 1
ATOM 8187 N N . ILE B 1 499 ? 47.569 8.242 -38.504 1.00 54.26 528 ILE B N 1
ATOM 8188 C CA . ILE B 1 499 ? 47.978 7.709 -37.208 1.00 42.25 528 ILE B CA 1
ATOM 8189 C C . ILE B 1 499 ? 47.969 8.841 -36.192 1.00 54.18 528 ILE B C 1
ATOM 8190 O O . ILE B 1 499 ? 48.628 9.862 -36.399 1.00 62.56 528 ILE B O 1
ATOM 8195 N N . PRO B 1 500 ? 47.213 8.670 -35.095 1.00 57.25 529 PRO B N 1
ATOM 8196 C CA . PRO B 1 500 ? 47.096 9.699 -34.058 1.00 57.64 529 PRO B CA 1
ATOM 8197 C C . PRO B 1 500 ? 48.448 10.221 -33.587 1.00 62.44 529 PRO B C 1
ATOM 8198 O O . PRO B 1 500 ? 49.373 9.465 -33.293 1.00 59.97 529 PRO B O 1
ATOM 8202 N N . TRP B 1 501 ? 48.528 11.541 -33.521 1.00 66.88 530 TRP B N 1
ATOM 8203 C CA . TRP B 1 501 ? 49.750 12.273 -33.244 1.00 72.48 530 TRP B CA 1
ATOM 8204 C C . TRP B 1 501 ? 50.131 12.301 -31.770 1.00 73.60 530 TRP B C 1
ATOM 8205 O O . TRP B 1 501 ? 51.145 12.889 -31.396 1.00 82.30 530 TRP B O 1
ATOM 8216 N N . ASP B 1 502 ? 49.317 11.660 -30.940 1.00 66.03 531 ASP B N 1
ATOM 8217 C CA . ASP B 1 502 ? 49.532 11.665 -29.500 1.00 66.44 531 ASP B CA 1
ATOM 8218 C C . ASP B 1 502 ? 49.887 10.277 -28.971 1.00 67.90 531 ASP B C 1
ATOM 8219 O O . ASP B 1 502 ? 49.602 9.950 -27.818 1.00 64.86 531 ASP B O 1
ATOM 8224 N N . ILE B 1 503 ? 50.511 9.469 -29.823 1.00 64.22 532 ILE B N 1
ATOM 8225 C CA . ILE B 1 503 ? 50.849 8.087 -29.493 1.00 46.53 532 ILE B CA 1
ATOM 8226 C C . ILE B 1 503 ? 51.828 7.985 -28.316 1.00 60.57 532 ILE B C 1
ATOM 8227 O O . ILE B 1 503 ? 51.983 6.921 -27.715 1.00 64.85 532 ILE B O 1
ATOM 8232 N N . GLY B 1 504 ? 52.466 9.099 -27.970 1.00 58.46 533 GLY B N 1
ATOM 8233 C CA . GLY B 1 504 ? 53.448 9.117 -26.900 1.00 54.62 533 GLY B CA 1
ATOM 8234 C C . GLY B 1 504 ? 52.872 8.897 -25.513 1.00 53.29 533 GLY B C 1
ATOM 8235 O O . GLY B 1 504 ? 53.615 8.798 -24.537 1.00 54.81 533 GLY B O 1
ATOM 8236 N N . HIS B 1 505 ? 51.547 8.827 -25.419 1.00 53.13 534 HIS B N 1
ATOM 8237 C CA . HIS B 1 505 ? 50.886 8.488 -24.163 1.00 60.73 534 HIS B CA 1
ATOM 8238 C C . HIS B 1 505 ? 51.101 7.017 -23.805 1.00 63.79 534 HIS B C 1
ATOM 8239 O O . HIS B 1 505 ? 50.871 6.607 -22.667 1.00 71.90 534 HIS B O 1
ATOM 8246 N N . CYS B 1 506 ? 51.535 6.228 -24.786 1.00 51.91 535 CYS B N 1
ATOM 8247 C CA . CYS B 1 506 ? 51.781 4.804 -24.584 1.00 62.86 535 CYS B CA 1
ATOM 8248 C C . CYS B 1 506 ? 53.212 4.557 -24.120 1.00 71.75 535 CYS B C 1
ATOM 8249 O O . CYS B 1 506 ? 53.998 3.943 -24.840 1.00 81.55 535 CYS B O 1
ATOM 8252 N N . GLU B 1 507 ? 53.547 5.010 -22.917 1.00 68.64 536 GLU B N 1
ATOM 8253 C CA . GLU B 1 507 ? 54.932 4.970 -22.455 1.00 69.28 536 GLU B CA 1
ATOM 8254 C C . GLU B 1 507 ? 55.431 3.545 -22.198 1.00 67.29 536 GLU B C 1
ATOM 8255 O O . GLU B 1 507 ? 56.630 3.326 -22.022 1.00 73.76 536 GLU B O 1
ATOM 8261 N N . LYS B 1 508 ? 54.513 2.583 -22.171 1.00 48.35 537 LYS B N 1
ATOM 8262 C CA . LYS B 1 508 ? 54.868 1.185 -21.938 1.00 50.10 537 LYS B CA 1
ATOM 8263 C C . LYS B 1 508 ? 54.983 0.382 -23.237 1.00 48.28 537 LYS B C 1
ATOM 8264 O O . LYS B 1 508 ? 55.363 -0.789 -23.217 1.00 43.48 537 LYS B O 1
ATOM 8270 N N . LEU B 1 509 ? 54.653 1.017 -24.359 1.00 43.34 538 LEU B N 1
ATOM 8271 C CA . LEU B 1 509 ? 54.629 0.352 -25.663 1.00 50.32 538 LEU B CA 1
ATOM 8272 C C . LEU B 1 509 ? 55.952 -0.310 -26.051 1.00 52.14 538 LEU B C 1
ATOM 8273 O O . LEU B 1 509 ? 57.025 0.271 -25.887 1.00 58.60 538 LEU B O 1
ATOM 8278 N N . LEU B 1 510 ? 55.858 -1.530 -26.574 1.00 56.57 539 LEU B N 1
ATOM 8279 C CA . LEU B 1 510 ? 57.025 -2.265 -27.053 1.00 52.30 539 LEU B CA 1
ATOM 8280 C C . LEU B 1 510 ? 56.864 -2.654 -28.518 1.00 47.95 539 LEU B C 1
ATOM 8281 O O . LEU B 1 510 ? 57.804 -2.548 -29.306 1.00 47.11 539 LEU B O 1
ATOM 8286 N N . CYS B 1 511 ? 55.664 -3.101 -28.875 1.00 44.14 540 CYS B N 1
ATOM 8287 C CA . CYS B 1 511 ? 55.392 -3.578 -30.225 1.00 49.69 540 CYS B CA 1
ATOM 8288 C C . CYS B 1 511 ? 54.121 -2.959 -30.798 1.00 44.37 540 CYS B C 1
ATOM 8289 O O . CYS B 1 511 ? 53.050 -3.037 -30.197 1.00 56.37 540 CYS B O 1
ATOM 8292 N N . LEU B 1 512 ? 54.253 -2.340 -31.964 1.00 39.93 541 LEU B N 1
ATOM 8293 C CA . LEU B 1 512 ? 53.118 -1.736 -32.646 1.00 33.80 541 LEU B CA 1
ATOM 8294 C C . LEU B 1 512 ? 53.058 -2.220 -34.087 1.00 48.62 541 LEU B C 1
ATOM 8295 O O . LEU B 1 512 ? 54.008 -2.039 -34.849 1.00 55.84 541 LEU B O 1
ATOM 8300 N N . ASN B 1 513 ? 51.942 -2.836 -34.461 1.00 43.72 542 ASN B N 1
ATOM 8301 C CA . ASN B 1 513 ? 51.746 -3.253 -35.842 1.00 41.27 542 ASN B CA 1
ATOM 8302 C C . ASN B 1 513 ? 50.475 -2.645 -36.421 1.00 48.63 542 ASN B C 1
ATOM 8303 O O . ASN B 1 513 ? 49.367 -3.061 -36.088 1.00 53.01 542 ASN B O 1
ATOM 8308 N N . LEU B 1 514 ? 50.650 -1.652 -37.285 1.00 49.54 543 LEU B N 1
ATOM 8309 C CA . LEU B 1 514 ? 49.534 -1.026 -37.978 1.00 43.17 543 LEU B CA 1
ATOM 8310 C C . LEU B 1 514 ? 49.647 -1.271 -39.477 1.00 47.66 543 LEU B C 1
ATOM 8311 O O . LEU B 1 514 ? 48.985 -0.610 -40.276 1.00 51.02 543 LEU B O 1
ATOM 8316 N N . SER B 1 515 ? 50.497 -2.225 -39.848 1.00 43.47 544 SER B N 1
ATOM 8317 C CA . SER B 1 515 ? 50.743 -2.537 -41.252 1.00 44.93 544 SER B CA 1
ATOM 8318 C C . SER B 1 515 ? 49.490 -3.021 -41.975 1.00 43.13 544 SER B C 1
ATOM 8319 O O . SER B 1 515 ? 48.496 -3.369 -41.345 1.00 38.50 544 SER B O 1
ATOM 8322 N N . GLN B 1 516 ? 49.553 -3.028 -43.303 1.00 50.79 545 GLN B N 1
ATOM 8323 C CA . GLN B 1 516 ? 48.446 -3.470 -44.150 1.00 45.55 545 GLN B CA 1
ATOM 8324 C C . GLN B 1 516 ? 47.118 -2.802 -43.794 1.00 47.69 545 GLN B C 1
ATOM 8325 O O . GLN B 1 516 ? 46.125 -3.471 -43.512 1.00 52.55 545 GLN B O 1
ATOM 8331 N N . ASN B 1 517 ? 47.115 -1.474 -43.814 1.00 44.56 546 ASN B N 1
ATOM 8332 C CA . ASN B 1 517 ? 45.894 -0.695 -43.655 1.00 49.42 546 ASN B CA 1
ATOM 8333 C C . ASN B 1 517 ? 45.805 0.369 -44.744 1.00 50.86 546 ASN B C 1
ATOM 8334 O O . ASN B 1 517 ? 46.402 0.221 -45.809 1.00 49.41 546 ASN B O 1
ATOM 8339 N N . HIS B 1 518 ? 45.056 1.434 -44.479 1.00 57.40 547 HIS B N 1
ATOM 8340 C CA . HIS B 1 518 ? 44.925 2.531 -45.431 1.00 50.09 547 HIS B CA 1
ATOM 8341 C C . HIS B 1 518 ? 45.307 3.847 -44.768 1.00 50.54 547 HIS B C 1
ATOM 8342 O O . HIS B 1 518 ? 44.714 4.890 -45.041 1.00 57.98 547 HIS B O 1
ATOM 8349 N N . LEU B 1 519 ? 46.305 3.787 -43.893 1.00 47.58 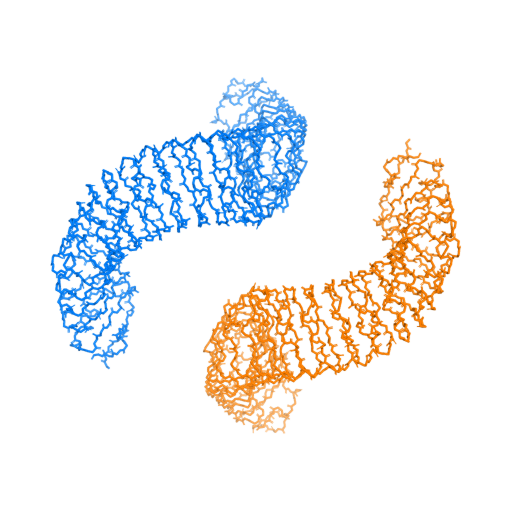548 LEU B N 1
ATOM 8350 C CA . LEU B 1 519 ? 46.742 4.959 -43.149 1.00 47.72 548 LEU B CA 1
ATOM 8351 C C . LEU B 1 519 ? 47.569 5.891 -44.024 1.00 41.98 548 LEU B C 1
ATOM 8352 O O . LEU B 1 519 ? 48.624 5.509 -44.528 1.00 55.72 548 LEU B O 1
ATOM 8357 N N . ASN B 1 520 ? 47.088 7.116 -44.198 1.00 52.15 549 ASN B N 1
ATOM 8358 C CA . ASN B 1 520 ? 47.841 8.125 -44.926 1.00 47.55 549 ASN B CA 1
ATOM 8359 C C . ASN B 1 520 ? 48.380 9.163 -43.958 1.00 51.46 549 ASN B C 1
ATOM 8360 O O . ASN B 1 520 ? 48.248 9.017 -42.742 1.00 55.94 549 ASN B O 1
ATOM 8365 N N . GLY B 1 521 ? 48.988 10.212 -44.496 1.00 55.22 550 GLY B N 1
ATOM 8366 C CA . GLY B 1 521 ? 49.562 11.244 -43.661 1.00 59.68 550 GLY B CA 1
ATOM 8367 C C . GLY B 1 521 ? 50.915 10.838 -43.115 1.00 61.93 550 GLY B C 1
ATOM 8368 O O . GLY B 1 521 ? 51.532 9.884 -43.588 1.00 44.60 550 GLY B O 1
ATOM 8369 N N . ILE B 1 522 ? 51.366 11.564 -42.100 1.00 62.15 551 ILE B N 1
ATOM 8370 C CA . ILE B 1 522 ? 52.740 11.472 -41.635 1.00 48.30 551 ILE B CA 1
ATOM 8371 C C . ILE B 1 522 ? 52.942 10.429 -40.545 1.00 50.06 551 ILE B C 1
ATOM 8372 O O . ILE B 1 522 ? 51.993 10.019 -39.874 1.00 57.51 551 ILE B O 1
ATOM 8377 N N . ILE B 1 523 ? 54.187 9.995 -40.386 1.00 55.34 552 ILE B N 1
ATOM 8378 C CA . ILE B 1 523 ? 54.564 9.165 -39.254 1.00 52.71 552 ILE B CA 1
ATOM 8379 C C . ILE B 1 523 ? 54.569 10.066 -38.032 1.00 50.25 552 ILE B C 1
ATOM 8380 O O . ILE B 1 523 ? 55.260 11.083 -38.025 1.00 54.21 552 ILE B O 1
ATOM 8385 N N . PRO B 1 524 ? 53.786 9.712 -37.003 1.00 56.89 553 PRO B N 1
ATOM 8386 C CA . PRO B 1 524 ? 53.738 10.583 -35.826 1.00 53.42 553 PRO B CA 1
ATOM 8387 C C . PRO B 1 524 ? 55.097 10.655 -35.142 1.00 54.08 553 PRO B C 1
ATOM 8388 O O . PRO B 1 524 ? 55.584 9.663 -34.599 1.00 57.16 553 PRO B O 1
ATOM 8392 N N . TRP B 1 525 ? 55.701 11.837 -35.203 1.00 60.39 554 TRP B N 1
ATOM 8393 C CA . TRP B 1 525 ? 56.996 12.115 -34.594 1.00 66.56 554 TRP B CA 1
ATOM 8394 C C . TRP B 1 525 ? 57.083 11.676 -33.133 1.00 63.33 554 TRP B C 1
ATOM 8395 O O . TRP B 1 525 ? 58.147 11.270 -32.661 1.00 62.00 554 TRP B O 1
ATOM 8406 N N . GLU B 1 526 ? 55.961 11.752 -32.423 1.00 57.48 555 GLU B N 1
ATOM 8407 C CA . GLU B 1 526 ? 55.933 11.482 -30.988 1.00 60.91 555 GLU B CA 1
ATOM 8408 C C . GLU B 1 526 ? 56.238 10.019 -30.650 1.00 68.20 555 GLU B C 1
ATOM 8409 O O . GLU B 1 526 ? 56.229 9.634 -29.481 1.00 78.41 555 GLU B O 1
ATOM 8415 N N . ILE B 1 527 ? 56.507 9.208 -31.671 1.00 58.11 556 ILE B N 1
ATOM 8416 C CA . ILE B 1 527 ? 56.975 7.842 -31.462 1.00 63.48 556 ILE B CA 1
ATOM 8417 C C . ILE B 1 527 ? 58.390 7.868 -30.884 1.00 73.32 556 ILE B C 1
ATOM 8418 O O . ILE B 1 527 ? 58.736 7.062 -30.018 1.00 81.30 556 ILE B O 1
ATOM 8423 N N . SER B 1 528 ? 59.198 8.813 -31.360 1.00 71.45 557 SER B N 1
ATOM 8424 C CA . SER B 1 528 ? 60.562 9.011 -30.867 1.00 75.17 557 SER B CA 1
ATOM 8425 C C . SER B 1 528 ? 60.619 9.305 -29.367 1.00 81.69 557 SER B C 1
ATOM 8426 O O . SER B 1 528 ? 61.691 9.275 -28.761 1.00 82.91 557 SER B O 1
ATOM 8429 N N . THR B 1 529 ? 59.464 9.592 -28.777 1.00 84.99 558 THR B N 1
ATOM 8430 C CA . THR B 1 529 ? 59.381 9.989 -27.379 1.00 84.69 558 THR B CA 1
ATOM 8431 C C . THR B 1 529 ? 59.245 8.754 -26.482 1.00 79.02 558 THR B C 1
ATOM 8432 O O . THR B 1 529 ? 59.308 8.848 -25.256 1.00 89.86 558 THR B O 1
ATOM 8436 N N . LEU B 1 530 ? 59.097 7.584 -27.095 1.00 56.34 559 LEU B N 1
ATOM 8437 C CA . LEU B 1 530 ? 58.783 6.389 -26.322 1.00 59.89 559 LEU B CA 1
ATOM 8438 C C . LEU B 1 530 ? 60.046 5.755 -25.744 1.00 70.50 559 LEU B C 1
ATOM 8439 O O . LEU B 1 530 ? 61.004 5.482 -26.470 1.00 76.04 559 LEU B O 1
ATOM 8444 N N . PRO B 1 531 ? 60.044 5.527 -24.422 1.00 66.77 560 PRO B N 1
ATOM 8445 C CA . PRO B 1 531 ? 61.186 5.023 -23.647 1.00 68.17 560 PRO B CA 1
ATOM 8446 C C . PRO B 1 531 ? 61.629 3.612 -24.024 1.00 63.84 560 PRO B C 1
ATOM 8447 O O . PRO B 1 531 ? 62.821 3.313 -23.949 1.00 63.56 560 PRO B O 1
ATOM 8451 N N . SER B 1 532 ? 60.690 2.758 -24.418 1.00 55.99 561 SER B N 1
ATOM 8452 C CA . SER B 1 532 ? 60.979 1.333 -24.541 1.00 58.90 561 SER B CA 1
ATOM 8453 C C . SER B 1 532 ? 60.537 0.720 -25.866 1.00 60.62 561 SER B C 1
ATOM 8454 O O . SER B 1 532 ? 60.654 -0.491 -26.053 1.00 53.70 561 SER B O 1
ATOM 8457 N N . ILE B 1 533 ? 60.020 1.548 -26.771 1.00 60.22 562 ILE B N 1
ATOM 8458 C CA . ILE B 1 533 ? 59.520 1.062 -28.056 1.00 56.86 562 ILE B CA 1
ATOM 8459 C C . ILE B 1 533 ? 60.588 0.244 -28.792 1.00 62.15 562 ILE B C 1
ATOM 8460 O O . ILE B 1 533 ? 61.727 0.684 -28.957 1.00 67.64 562 ILE B O 1
ATOM 8465 N N . ALA B 1 534 ? 60.217 -0.963 -29.207 1.00 52.34 563 ALA B N 1
ATOM 8466 C CA . ALA B 1 534 ? 61.169 -1.879 -29.828 1.00 52.70 563 ALA B CA 1
ATOM 8467 C C . ALA B 1 534 ? 60.791 -2.239 -31.261 1.00 56.40 563 ALA B C 1
ATOM 8468 O O . ALA B 1 534 ? 61.582 -2.053 -32.185 1.00 40.86 563 ALA B O 1
ATOM 8470 N N . ASP B 1 535 ? 59.581 -2.760 -31.439 1.00 58.79 564 ASP B N 1
ATOM 8471 C CA . ASP B 1 535 ? 59.134 -3.213 -32.750 1.00 55.96 564 ASP B CA 1
ATOM 8472 C C . ASP B 1 535 ? 58.015 -2.325 -33.280 1.00 54.19 564 ASP B C 1
ATOM 8473 O O . ASP B 1 535 ? 56.968 -2.195 -32.651 1.00 66.81 564 ASP B O 1
ATOM 8478 N N . VAL B 1 536 ? 58.240 -1.715 -34.438 1.00 44.31 565 VAL B N 1
ATOM 8479 C CA . VAL B 1 536 ? 57.209 -0.914 -35.088 1.00 48.50 565 VAL B CA 1
ATOM 8480 C C . VAL B 1 536 ? 57.055 -1.331 -36.541 1.00 44.99 565 VAL B C 1
ATOM 8481 O O . VAL B 1 536 ? 58.031 -1.375 -37.289 1.00 41.06 565 VAL B O 1
ATOM 8485 N N . ASP B 1 537 ? 55.823 -1.634 -36.936 1.00 42.52 566 ASP B N 1
ATOM 8486 C CA . ASP B 1 537 ? 55.544 -2.021 -38.310 1.00 46.49 566 ASP B CA 1
ATOM 8487 C C . ASP B 1 537 ? 54.406 -1.173 -38.871 1.00 42.09 566 ASP B C 1
ATOM 8488 O O . ASP B 1 537 ? 53.254 -1.309 -38.460 1.00 41.84 566 ASP B O 1
ATOM 8493 N N . LEU B 1 538 ? 54.745 -0.297 -39.810 1.00 35.07 567 LEU B N 1
ATOM 8494 C CA . LEU B 1 538 ? 53.765 0.571 -40.452 1.00 43.87 567 LEU B CA 1
ATOM 8495 C C . LEU B 1 538 ? 53.716 0.304 -41.953 1.00 53.20 567 LEU B C 1
ATOM 8496 O O . LEU B 1 538 ? 53.215 1.125 -42.723 1.00 53.90 567 LEU B O 1
ATOM 8501 N N . SER B 1 539 ? 54.237 -0.849 -42.359 1.00 46.74 568 SER B N 1
ATOM 8502 C CA . SER B 1 539 ? 54.394 -1.173 -43.774 1.00 54.29 568 SER B CA 1
ATOM 8503 C C . SER B 1 539 ? 53.052 -1.362 -44.473 1.00 57.00 568 SER B C 1
ATOM 8504 O O . SER B 1 539 ? 52.023 -1.516 -43.822 1.00 52.78 568 SER B O 1
ATOM 8507 N N . HIS B 1 540 ? 53.078 -1.345 -45.803 1.00 50.72 569 HIS B N 1
ATOM 8508 C CA . HIS B 1 540 ? 51.872 -1.456 -46.622 1.00 47.35 569 HIS B CA 1
ATOM 8509 C C . HIS B 1 540 ? 50.776 -0.483 -46.195 1.00 54.33 569 HIS B C 1
ATOM 8510 O O . HIS B 1 540 ? 49.704 -0.890 -45.747 1.00 47.26 569 HIS B O 1
ATOM 8517 N N . ASN B 1 541 ? 51.061 0.805 -46.335 1.00 52.08 570 ASN B N 1
ATOM 8518 C CA . ASN B 1 541 ? 50.081 1.847 -46.077 1.00 44.91 570 ASN B CA 1
ATOM 8519 C C . ASN B 1 541 ? 50.212 2.937 -47.127 1.00 51.59 570 ASN B C 1
ATOM 8520 O O . ASN B 1 541 ? 50.683 2.685 -48.235 1.00 44.44 570 ASN B O 1
ATOM 8525 N N . LEU B 1 542 ? 49.801 4.149 -46.777 1.00 56.79 571 LEU B N 1
ATOM 8526 C CA . LEU B 1 542 ? 49.925 5.280 -47.685 1.00 53.87 571 LEU B CA 1
ATOM 8527 C C . LEU B 1 542 ? 50.590 6.453 -46.982 1.00 53.69 571 LEU B C 1
ATOM 8528 O O . LEU B 1 542 ? 50.252 7.610 -47.230 1.00 67.20 571 LEU B O 1
ATOM 8533 N N . LEU B 1 543 ? 51.541 6.148 -46.105 1.00 43.09 572 LEU B N 1
ATOM 8534 C CA . LEU B 1 543 ? 52.219 7.183 -45.340 1.00 45.59 572 LEU B CA 1
ATOM 8535 C C . LEU B 1 543 ? 53.092 8.039 -46.246 1.00 48.45 572 LEU B C 1
ATOM 8536 O O . LEU B 1 543 ? 53.657 7.551 -47.222 1.00 50.00 572 LEU B O 1
ATOM 8541 N N . THR B 1 544 ? 53.196 9.318 -45.909 1.00 51.44 573 THR B N 1
ATOM 8542 C CA . THR B 1 544 ? 54.049 10.240 -46.643 1.00 46.78 573 THR B CA 1
ATOM 8543 C C . THR B 1 544 ? 54.896 11.044 -45.670 1.00 49.52 573 THR B C 1
ATOM 8544 O O . THR B 1 544 ? 54.716 10.953 -44.455 1.00 62.59 573 THR B O 1
ATOM 8548 N N . GLY B 1 545 ? 55.826 11.824 -46.206 1.00 48.23 574 GLY B N 1
ATOM 8549 C CA . GLY B 1 545 ? 56.669 12.665 -45.382 1.00 53.48 574 GLY B CA 1
ATOM 8550 C C . GLY B 1 545 ? 57.959 11.998 -44.961 1.00 53.76 574 GLY B C 1
ATOM 8551 O O . GLY B 1 545 ? 58.225 10.850 -45.312 1.00 47.24 574 GLY B O 1
ATOM 8552 N N . THR B 1 546 ? 58.764 12.731 -44.203 1.00 56.29 575 THR B N 1
ATOM 8553 C CA . THR B 1 546 ? 60.036 12.219 -43.720 1.00 53.77 575 THR B CA 1
ATOM 8554 C C . THR B 1 546 ? 59.864 11.173 -42.629 1.00 52.85 575 THR B C 1
ATOM 8555 O O . THR B 1 546 ? 58.851 11.147 -41.928 1.00 52.28 575 THR B O 1
ATOM 8559 N N . ILE B 1 547 ? 60.859 10.304 -42.499 1.00 56.57 576 ILE B N 1
ATOM 8560 C CA . ILE B 1 547 ? 61.105 9.634 -41.235 1.00 46.85 576 ILE B CA 1
ATOM 8561 C C . ILE B 1 547 ? 61.864 10.632 -40.373 1.00 63.99 576 ILE B C 1
ATOM 8562 O O . ILE B 1 547 ? 63.009 10.966 -40.685 1.00 70.27 576 ILE B O 1
ATOM 8567 N N . PRO B 1 548 ? 61.222 11.133 -39.306 1.00 66.07 577 PRO B N 1
ATOM 8568 C CA . PRO B 1 548 ? 61.833 12.129 -38.416 1.00 51.90 577 PRO B CA 1
ATOM 8569 C C . PRO B 1 548 ? 63.227 11.704 -37.966 1.00 61.21 577 PRO B C 1
ATOM 8570 O O . PRO B 1 548 ? 63.377 10.647 -37.357 1.00 60.16 577 PRO B O 1
ATOM 8574 N N . SER B 1 549 ? 64.232 12.517 -38.282 1.00 55.30 578 SER B N 1
ATOM 8575 C CA . SER B 1 549 ? 65.628 12.158 -38.038 1.00 56.70 578 SER B CA 1
ATOM 8576 C C . SER B 1 549 ? 65.942 11.910 -36.563 1.00 70.32 578 SER B C 1
ATOM 8577 O O . SER B 1 549 ? 66.985 11.346 -36.233 1.00 78.24 578 SER B O 1
ATOM 8580 N N . ASP B 1 550 ? 65.039 12.326 -35.679 1.00 63.14 579 ASP B N 1
ATOM 8581 C CA . ASP B 1 550 ? 65.219 12.109 -34.248 1.00 67.02 579 ASP B CA 1
ATOM 8582 C C . ASP B 1 550 ? 65.038 10.639 -33.880 1.00 66.99 579 ASP B C 1
ATOM 8583 O O . ASP B 1 550 ? 65.437 10.213 -32.796 1.00 69.49 579 ASP B O 1
ATOM 8588 N N . PHE B 1 551 ? 64.428 9.870 -34.780 1.00 53.75 580 PHE B N 1
ATOM 8589 C CA . PHE B 1 551 ? 64.338 8.421 -34.615 1.00 51.42 580 PHE B CA 1
ATOM 8590 C C . PHE B 1 551 ? 65.721 7.791 -34.512 1.00 62.58 580 PHE B C 1
ATOM 8591 O O . PHE B 1 551 ? 65.908 6.792 -33.818 1.00 59.83 580 PHE B O 1
ATOM 8599 N N . GLY B 1 552 ? 66.685 8.377 -35.214 1.00 62.80 581 GLY B N 1
ATOM 8600 C CA . GLY B 1 552 ? 68.042 7.864 -35.228 1.00 70.94 581 GLY B CA 1
ATOM 8601 C C . GLY B 1 552 ? 68.722 7.889 -33.872 1.00 78.85 581 GLY B C 1
ATOM 8602 O O . GLY B 1 552 ? 69.747 7.236 -33.674 1.00 84.39 581 GLY B O 1
ATOM 8603 N N . SER B 1 553 ? 68.147 8.630 -32.930 1.00 78.53 582 SER B N 1
ATOM 8604 C CA . SER B 1 553 ? 68.732 8.743 -31.602 1.00 81.13 582 SER B CA 1
ATOM 8605 C C . SER B 1 553 ? 68.000 7.860 -30.599 1.00 77.69 582 SER B C 1
ATOM 8606 O O . SER B 1 553 ? 68.344 7.835 -29.418 1.00 83.50 582 SER B O 1
ATOM 8609 N N . SER B 1 554 ? 66.986 7.142 -31.068 1.00 77.68 583 SER B N 1
ATOM 8610 C CA . SER B 1 554 ? 66.367 6.112 -30.247 1.00 72.34 583 SER B CA 1
ATOM 8611 C C . SER B 1 554 ? 67.415 5.048 -29.957 1.00 76.77 583 SER B C 1
ATOM 8612 O O . SER B 1 554 ? 68.245 4.748 -30.815 1.00 88.91 583 SER B O 1
ATOM 8615 N N . LYS B 1 555 ? 67.385 4.470 -28.762 1.00 76.35 584 LYS B N 1
ATOM 8616 C CA . LYS B 1 555 ? 68.287 3.366 -28.466 1.00 79.40 584 LYS B CA 1
ATOM 8617 C C . LYS B 1 555 ? 67.491 2.178 -27.952 1.00 71.15 584 LYS B C 1
ATOM 8618 O O . LYS B 1 555 ? 67.910 1.493 -27.019 1.00 79.06 584 LYS B O 1
ATOM 8624 N N . THR B 1 556 ? 66.338 1.940 -28.569 1.00 60.18 585 THR B N 1
ATOM 8625 C CA . THR B 1 556 ? 65.517 0.781 -28.243 1.00 56.33 585 THR B CA 1
ATOM 8626 C C . THR B 1 556 ? 64.902 0.163 -29.496 1.00 60.09 585 THR B C 1
ATOM 8627 O O . THR B 1 556 ? 64.594 -1.028 -29.516 1.00 67.51 585 THR B O 1
ATOM 8631 N N . ILE B 1 557 ? 64.721 0.972 -30.536 1.00 59.29 586 ILE B N 1
ATOM 8632 C CA . ILE B 1 557 ? 64.111 0.489 -31.773 1.00 58.94 586 ILE B CA 1
ATOM 8633 C C . ILE B 1 557 ? 64.986 -0.561 -32.450 1.00 62.90 586 ILE B C 1
ATOM 8634 O O . ILE B 1 557 ? 66.132 -0.295 -32.813 1.00 69.50 586 ILE B O 1
ATOM 8639 N N . THR B 1 558 ? 64.429 -1.757 -32.610 1.00 59.91 587 THR B N 1
ATOM 8640 C CA . THR B 1 558 ? 65.134 -2.865 -33.240 1.00 60.34 587 THR B CA 1
ATOM 8641 C C . THR B 1 558 ? 64.533 -3.147 -34.617 1.00 61.50 587 THR B C 1
ATOM 8642 O O . THR B 1 558 ? 65.243 -3.501 -35.560 1.00 69.88 587 THR B O 1
ATOM 8646 N N . THR B 1 559 ? 63.221 -2.964 -34.730 1.00 60.95 588 THR B N 1
ATOM 8647 C CA . THR B 1 559 ? 62.526 -3.169 -35.995 1.00 50.65 588 THR B CA 1
ATOM 8648 C C . THR B 1 559 ? 61.691 -1.944 -36.345 1.00 49.25 588 THR B C 1
ATOM 8649 O O . THR B 1 559 ? 60.919 -1.453 -35.522 1.00 57.70 588 THR B O 1
ATOM 8653 N N . PHE B 1 560 ? 61.855 -1.452 -37.568 1.00 52.69 589 PHE B N 1
ATOM 8654 C CA . PHE B 1 560 ? 61.092 -0.305 -38.037 1.00 39.48 589 PHE B CA 1
ATOM 8655 C C . PHE B 1 560 ? 60.699 -0.479 -39.497 1.00 44.13 589 PHE B C 1
ATOM 8656 O O . PHE B 1 560 ? 61.285 0.137 -40.387 1.00 44.46 589 PHE B O 1
ATOM 8664 N N . ASN B 1 561 ? 59.697 -1.317 -39.738 1.00 46.86 590 ASN B N 1
ATOM 8665 C CA . ASN B 1 561 ? 59.265 -1.611 -41.097 1.00 49.22 590 ASN B CA 1
ATOM 8666 C C . ASN B 1 561 ? 58.253 -0.591 -41.611 1.00 53.46 590 ASN B C 1
ATOM 8667 O O . ASN B 1 561 ? 57.145 -0.475 -41.086 1.00 49.22 590 ASN B O 1
ATOM 8672 N N . VAL B 1 562 ? 58.651 0.148 -42.640 1.00 53.34 591 VAL B N 1
ATOM 8673 C CA . VAL B 1 562 ? 57.810 1.184 -43.227 1.00 55.45 591 VAL B CA 1
ATOM 8674 C C . VAL B 1 562 ? 57.782 1.005 -44.736 1.00 56.06 591 VAL B C 1
ATOM 8675 O O . VAL B 1 562 ? 57.382 1.907 -45.472 1.00 57.45 591 VAL B O 1
ATOM 8679 N N . SER B 1 563 ? 58.226 -0.167 -45.187 1.00 40.30 592 SER B N 1
ATOM 8680 C CA . SER B 1 563 ? 58.253 -0.496 -46.607 1.00 56.17 592 SER B CA 1
ATOM 8681 C C . SER B 1 563 ? 56.874 -0.361 -47.241 1.00 59.02 592 SER B C 1
ATOM 8682 O O . SER B 1 563 ? 55.861 -0.318 -46.542 1.00 68.51 592 SER B O 1
ATOM 8685 N N . TYR B 1 564 ? 56.849 -0.336 -48.570 1.00 63.02 593 TYR B N 1
ATOM 8686 C CA . TYR B 1 564 ? 55.619 -0.168 -49.336 1.00 59.40 593 TYR B CA 1
ATOM 8687 C C . TYR B 1 564 ? 54.776 0.989 -48.803 1.00 59.57 593 TYR B C 1
ATOM 8688 O O . TYR B 1 564 ? 53.618 0.819 -48.421 1.00 58.35 593 TYR B O 1
ATOM 8697 N N . ASN B 1 565 ? 55.388 2.168 -48.785 1.00 60.00 594 ASN B N 1
ATOM 8698 C CA . ASN B 1 565 ? 54.713 3.409 -48.435 1.00 57.76 594 ASN B CA 1
ATOM 8699 C C . ASN B 1 565 ? 55.108 4.495 -49.425 1.00 55.45 594 ASN B C 1
ATOM 8700 O O . ASN B 1 565 ? 55.754 4.215 -50.433 1.00 53.61 594 ASN B O 1
ATOM 8705 N N . GLN B 1 566 ? 54.720 5.732 -49.142 1.00 58.61 595 GLN B N 1
ATOM 8706 C CA . GLN B 1 566 ? 55.084 6.845 -50.006 1.00 46.00 595 GLN B CA 1
ATOM 8707 C C . GLN B 1 566 ? 55.949 7.853 -49.257 1.00 53.36 595 GLN B C 1
ATOM 8708 O O . GLN B 1 566 ? 55.742 9.062 -49.365 1.00 60.50 595 GLN B O 1
ATOM 8714 N N . LEU B 1 567 ? 56.923 7.351 -48.503 1.00 55.48 596 LEU B N 1
ATOM 8715 C CA . LEU B 1 567 ? 57.810 8.220 -47.740 1.00 47.22 596 LEU B CA 1
ATOM 8716 C C . LEU B 1 567 ? 58.837 8.886 -48.641 1.00 54.97 596 LEU B C 1
ATOM 8717 O O . LEU B 1 567 ? 59.130 8.413 -49.739 1.00 48.19 596 LEU B O 1
ATOM 8722 N N . ILE B 1 568 ? 59.369 10.002 -48.161 1.00 48.45 597 ILE B N 1
ATOM 8723 C CA . ILE B 1 568 ? 60.354 10.785 -48.891 1.00 50.69 597 ILE B CA 1
ATOM 8724 C C . ILE B 1 568 ? 61.472 11.289 -47.965 1.00 51.21 597 ILE B C 1
ATOM 8725 O O . ILE B 1 568 ? 61.362 11.197 -46.742 1.00 50.33 597 ILE B O 1
ATOM 8730 N N . GLY B 1 569 ? 62.561 11.777 -48.552 1.00 53.09 598 GLY B N 1
ATOM 8731 C CA . GLY B 1 569 ? 63.671 12.305 -47.779 1.00 54.37 598 GLY B CA 1
ATOM 8732 C C . GLY B 1 569 ? 64.622 11.218 -47.304 1.00 53.89 598 GLY B C 1
ATOM 8733 O O . GLY B 1 569 ? 64.396 10.034 -47.556 1.00 52.51 598 GLY B O 1
ATOM 8734 N N . PRO B 1 570 ? 65.695 11.616 -46.604 1.00 63.35 599 PRO B N 1
ATOM 8735 C CA . PRO B 1 570 ? 66.715 10.678 -46.124 1.00 63.34 599 PRO B CA 1
ATOM 8736 C C . PRO B 1 570 ? 66.238 9.824 -44.953 1.00 62.08 599 PRO B C 1
ATOM 8737 O O . PRO B 1 570 ? 65.461 10.282 -44.120 1.00 70.81 599 PRO B O 1
ATOM 8741 N N . ILE B 1 571 ? 66.718 8.588 -44.900 1.00 63.30 600 ILE B N 1
ATOM 8742 C CA . ILE B 1 571 ? 66.532 7.718 -43.747 1.00 63.57 600 ILE B CA 1
ATOM 8743 C C . ILE B 1 571 ? 67.437 8.229 -42.631 1.00 55.67 600 ILE B C 1
ATOM 8744 O O . ILE B 1 571 ? 68.518 8.697 -42.912 1.00 72.58 600 ILE B O 1
ATOM 8749 N N . PRO B 1 572 ? 66.967 8.246 -41.376 1.00 66.82 601 PRO B N 1
ATOM 8750 C CA . PRO B 1 572 ? 67.869 8.747 -40.324 1.00 58.76 601 PRO B CA 1
ATOM 8751 C C . PRO B 1 572 ? 69.146 7.914 -40.133 1.00 68.45 601 PRO B C 1
ATOM 8752 O O . PRO B 1 572 ? 69.184 6.750 -40.530 1.00 77.00 601 PRO B O 1
ATOM 8756 N N . SER B 1 573 ? 70.187 8.522 -39.564 1.00 72.95 602 SER B N 1
ATOM 8757 C CA . SER B 1 573 ? 71.407 7.790 -39.223 1.00 86.19 602 SER B CA 1
ATOM 8758 C C . SER B 1 573 ? 71.338 7.340 -37.764 1.00 89.11 602 SER B C 1
ATOM 8759 O O . SER B 1 573 ? 70.286 6.909 -37.295 1.00 87.91 602 SER B O 1
ATOM 8762 N N . GLY B 1 574 ? 72.454 7.439 -37.047 1.00 94.75 603 GLY B N 1
ATOM 8763 C CA . GLY B 1 574 ? 72.483 7.082 -35.639 1.00 89.70 603 GLY B CA 1
ATOM 8764 C C . GLY B 1 574 ? 72.297 5.596 -35.386 1.00 89.01 603 GLY B C 1
ATOM 8765 O O . GLY B 1 574 ? 73.234 4.810 -35.533 1.00 98.39 603 GLY B O 1
ATOM 8766 N N . SER B 1 575 ? 71.084 5.209 -35.002 1.00 82.73 604 SER B N 1
ATOM 8767 C CA . SER B 1 575 ? 70.785 3.809 -34.719 1.00 77.70 604 SER B CA 1
ATOM 8768 C C . SER B 1 575 ? 69.867 3.229 -35.788 1.00 78.04 604 SER B C 1
ATOM 8769 O O . SER B 1 575 ? 69.246 2.185 -35.592 1.00 77.62 604 SER B O 1
ATOM 8772 N N . PHE B 1 576 ? 69.793 3.916 -36.923 1.00 81.73 605 PHE B N 1
ATOM 8773 C CA . PHE B 1 576 ? 69.044 3.429 -38.072 1.00 72.93 605 PHE B CA 1
ATOM 8774 C C . PHE B 1 576 ? 70.033 2.954 -39.125 1.00 78.60 605 PHE B C 1
ATOM 8775 O O . PHE B 1 576 ? 69.653 2.369 -40.140 1.00 80.53 605 PHE B O 1
ATOM 8783 N N . ALA B 1 577 ? 71.310 3.216 -38.865 1.00 88.01 606 ALA B N 1
ATOM 8784 C CA . ALA B 1 577 ? 72.386 2.854 -39.778 1.00 87.32 606 ALA B CA 1
ATOM 8785 C C . ALA B 1 577 ? 72.620 1.348 -39.788 1.00 84.55 606 ALA B C 1
ATOM 8786 O O . ALA B 1 577 ? 73.250 0.815 -40.700 1.00 94.82 606 ALA B O 1
ATOM 8788 N N . HIS B 1 578 ? 72.113 0.667 -38.766 1.00 70.46 607 HIS B N 1
ATOM 8789 C CA . HIS B 1 578 ? 72.325 -0.767 -38.637 1.00 69.94 607 HIS B CA 1
ATOM 8790 C C . HIS B 1 578 ? 71.006 -1.530 -38.714 1.00 67.78 607 HIS B C 1
ATOM 8791 O O . HIS B 1 578 ? 70.900 -2.659 -38.234 1.00 63.01 607 HIS B O 1
ATOM 8798 N N . LEU B 1 579 ? 70.006 -0.906 -39.328 1.00 64.22 608 LEU B N 1
ATOM 8799 C CA . LEU B 1 579 ? 68.723 -1.557 -39.558 1.00 51.88 608 LEU B CA 1
ATOM 8800 C C . LEU B 1 579 ? 68.702 -2.252 -40.914 1.00 52.34 608 LEU B C 1
ATOM 8801 O O . LEU B 1 579 ? 69.453 -1.890 -41.819 1.00 54.24 608 LEU B O 1
ATOM 8806 N N . ASN B 1 580 ? 67.840 -3.253 -41.044 1.00 61.40 609 ASN B N 1
ATOM 8807 C CA . ASN B 1 580 ? 67.652 -3.944 -42.312 1.00 64.52 609 ASN B CA 1
ATOM 8808 C C . ASN B 1 580 ? 67.130 -2.993 -43.387 1.00 59.75 609 ASN B C 1
ATOM 8809 O O . ASN B 1 580 ? 66.077 -2.381 -43.214 1.00 59.03 609 ASN B O 1
ATOM 8814 N N . PRO B 1 581 ? 67.872 -2.861 -44.498 1.00 63.46 610 PRO B N 1
ATOM 8815 C CA . PRO B 1 581 ? 67.453 -2.012 -45.621 1.00 46.81 610 PRO B CA 1
ATOM 8816 C C . PRO B 1 581 ? 66.102 -2.427 -46.204 1.00 50.37 610 PRO B C 1
ATOM 8817 O O . PRO B 1 581 ? 65.413 -1.594 -46.792 1.00 52.24 610 PRO B O 1
ATOM 8821 N N . SER B 1 582 ? 65.741 -3.699 -46.046 1.00 61.78 611 SER B N 1
ATOM 8822 C CA . SER B 1 582 ? 64.435 -4.207 -46.471 1.00 63.12 611 SER B CA 1
ATOM 8823 C C . SER B 1 582 ? 63.273 -3.412 -45.878 1.00 62.64 611 SER B C 1
ATOM 8824 O O . SER B 1 582 ? 62.202 -3.324 -46.477 1.00 53.22 611 SER B O 1
ATOM 8827 N N . PHE B 1 583 ? 63.493 -2.832 -44.701 1.00 67.33 612 PHE B N 1
ATOM 8828 C CA . PHE B 1 583 ? 62.472 -2.052 -44.003 1.00 40.87 612 PHE B CA 1
ATOM 8829 C C . PHE B 1 583 ? 62.015 -0.808 -44.764 1.00 58.75 612 PHE B C 1
ATOM 8830 O O . PHE B 1 583 ? 61.239 -0.011 -44.240 1.00 61.54 612 PHE B O 1
ATOM 8838 N N . PHE B 1 584 ? 62.488 -0.644 -45.996 1.00 60.71 613 PHE B N 1
ATOM 8839 C CA . PHE B 1 584 ? 62.132 0.519 -46.799 1.00 58.51 613 PHE B CA 1
ATOM 8840 C C . PHE B 1 584 ? 61.886 0.145 -48.259 1.00 63.56 613 PHE B C 1
ATOM 8841 O O . PHE B 1 584 ? 62.414 -0.850 -48.761 1.00 58.45 613 PHE B O 1
ATOM 8849 N N . SER B 1 585 ? 61.077 0.959 -48.928 1.00 66.39 614 SER B N 1
ATOM 8850 C CA . SER B 1 585 ? 60.705 0.744 -50.321 1.00 73.36 614 SER B CA 1
ATOM 8851 C C . SER B 1 585 ? 59.954 1.967 -50.824 1.00 82.91 614 SER B C 1
ATOM 8852 O O . SER B 1 585 ? 58.956 1.852 -51.538 1.00 72.98 614 SER B O 1
ATOM 8855 N N . SER B 1 586 ? 60.439 3.142 -50.437 1.00 78.41 615 SER B N 1
ATOM 8856 C CA . SER B 1 586 ? 59.848 4.395 -50.881 1.00 56.02 615 SER B CA 1
ATOM 8857 C C . SER B 1 586 ? 60.852 5.220 -51.682 1.00 80.69 615 SER B C 1
ATOM 8858 O O . SER B 1 586 ? 60.929 5.087 -52.904 1.00 94.58 615 SER B O 1
ATOM 8861 N N . ASN B 1 587 ? 61.605 6.084 -51.002 1.00 90.93 616 ASN B N 1
ATOM 8862 C CA . ASN B 1 587 ? 62.605 6.915 -51.680 1.00 90.39 616 ASN B CA 1
ATOM 8863 C C . ASN B 1 587 ? 64.017 6.915 -51.077 1.00 100.09 616 ASN B C 1
ATOM 8864 O O . ASN B 1 587 ? 64.393 6.016 -50.327 1.00 100.20 616 ASN B O 1
ATOM 8869 N N . GLU B 1 588 ? 64.775 7.941 -51.467 1.00 103.74 617 GLU B N 1
ATOM 8870 C CA . GLU B 1 588 ? 66.131 8.270 -51.015 1.00 87.60 617 GLU B CA 1
ATOM 8871 C C . GLU B 1 588 ? 66.493 7.821 -49.597 1.00 70.76 617 GLU B C 1
ATOM 8872 O O . GLU B 1 588 ? 65.666 7.879 -48.698 1.00 87.35 617 GLU B O 1
ATOM 8878 N N . GLY B 1 589 ? 67.741 7.393 -49.411 1.00 58.73 618 GLY B N 1
ATOM 8879 C CA . GLY B 1 589 ? 68.260 7.050 -48.097 1.00 75.63 618 GLY B CA 1
ATOM 8880 C C . GLY B 1 589 ? 69.767 7.200 -47.996 1.00 90.96 618 GLY B C 1
ATOM 8881 O O . GLY B 1 589 ? 70.518 6.519 -48.691 1.00 66.79 618 GLY B O 1
ATOM 8882 N N . LEU B 1 590 ? 70.199 8.093 -47.107 1.00 115.10 619 LEU B N 1
ATOM 8883 C CA . LEU B 1 590 ? 71.620 8.345 -46.857 1.00 118.87 619 LEU B CA 1
ATOM 8884 C C . LEU B 1 590 ? 72.456 7.076 -46.719 1.00 112.16 619 LEU B C 1
ATOM 8885 O O . LEU B 1 590 ? 72.610 6.534 -45.631 1.00 117.83 619 LEU B O 1
ATOM 8890 N N . CYS B 1 591 ? 72.974 6.605 -47.852 1.00 99.98 620 CYS B N 1
ATOM 8891 C CA . CYS B 1 591 ? 73.926 5.499 -47.899 1.00 82.83 620 CYS B CA 1
ATOM 8892 C C . CYS B 1 591 ? 73.287 4.139 -47.615 1.00 78.23 620 CYS B C 1
ATOM 8893 O O . CYS B 1 591 ? 73.764 3.126 -48.107 1.00 73.72 620 CYS B O 1
ATOM 8896 N N . GLY B 1 592 ? 72.221 4.113 -46.818 1.00 83.07 621 GLY B N 1
ATOM 8897 C CA . GLY B 1 592 ? 71.504 2.881 -46.525 1.00 58.09 621 GLY B CA 1
ATOM 8898 C C . GLY B 1 592 ? 71.125 2.048 -47.741 1.00 65.18 621 GLY B C 1
ATOM 8899 O O . GLY B 1 592 ? 70.867 0.850 -47.608 1.00 54.30 621 GLY B O 1
ATOM 8900 N N . ASP B 1 593 ? 71.116 2.681 -48.918 1.00 82.74 622 ASP B N 1
ATOM 8901 C CA . ASP B 1 593 ? 70.953 2.002 -50.207 1.00 73.33 622 ASP B CA 1
ATOM 8902 C C . ASP B 1 593 ? 71.106 2.930 -51.428 1.00 87.98 622 ASP B C 1
ATOM 8903 O O . ASP B 1 593 ? 71.812 2.591 -52.378 1.00 86.24 622 ASP B O 1
ATOM 8908 N N . LEU B 1 594 ? 70.458 4.092 -51.397 1.00 89.88 623 LEU B N 1
ATOM 8909 C CA . LEU B 1 594 ? 70.457 5.027 -52.528 1.00 77.51 623 LEU B CA 1
ATOM 8910 C C . LEU B 1 594 ? 70.959 6.411 -52.109 1.00 79.22 623 LEU B C 1
ATOM 8911 O O . LEU B 1 594 ? 70.404 7.011 -51.202 1.00 79.14 623 LEU B O 1
ATOM 8916 N N . VAL B 1 595 ? 72.022 6.901 -52.744 1.00 65.55 624 VAL B N 1
ATOM 8917 C CA . VAL B 1 595 ? 72.636 8.177 -52.354 1.00 75.88 624 VAL B CA 1
ATOM 8918 C C . VAL B 1 595 ? 71.688 9.373 -52.441 1.00 77.02 624 VAL B C 1
ATOM 8919 O O . VAL B 1 595 ? 70.772 9.395 -53.264 1.00 74.73 624 VAL B O 1
ATOM 8923 N N . GLY B 1 596 ? 71.935 10.375 -51.599 1.00 75.11 625 GLY B N 1
ATOM 8924 C CA . GLY B 1 596 ? 71.164 11.606 -51.610 1.00 72.27 625 GLY B CA 1
ATOM 8925 C C . GLY B 1 596 ? 71.999 12.840 -51.889 1.00 90.28 625 GLY B C 1
ATOM 8926 O O . GLY B 1 596 ? 71.634 13.662 -52.729 1.00 88.83 625 GLY B O 1
#

=== Feature glossary ===
Each block in this record encodes a different view of the same protein. In brief:

Predicted aligned error. PAE(i, j) answers: if I align the predicted and true structures on residue i, how far off (in Å) do I expect residue j to be? A block-diagonal PAE matrix with low values on the blocks and high values off-diagonal is the signature of a multi-domain protein with confidently predicted domains but uncertain inter-domain orientation.

Contact-map, Ramachandran, and PAE plots. Plot images: a contact map (which residues are close in 3D, as an N×N binary image), a Ramachandran scatter (backbone torsion angles, revealing secondary-structure composition at a glance), and — for AlphaFold structures — a PAE heatmap (pairwise prediction confidence).

Backbone torsions (φ/ψ). φ (phi) and ψ (psi) are the two rotatable backbone dihedrals per residue: φ is the C(i-1)–N–Cα–C torsion, ψ is the N–Cα–C–N(i+1) torsion, both in degrees on (−180°, 180°]. α-helical residues cluster near (−60°, −45°); β-strand residues near (−120°, +130°). A Ramachandran plot is simply a scatter of (φ, ψ) for every residue.

Foldseek 3Di. A 3Di character summarizes, for each residue, the relative orientation of the Cα frame of its nearest spatial neighbor. Because it encodes fold topology rather than chemistry, 3Di alignments detect remote structural similarity that sequence alignment misses.

Radius of gyration, Cα contacts, bounding box. Three whole-structure scalars: the radius of gyration (RMS distance of Cα from centroid, in Å), the count of Cα–Cα contacts (pairs closer than 8 Å and separated by more than four residues in sequence — i.e. tertiary, not local, contacts), and the bounding-box dimensions. Together they distinguish compact globular folds from extended fibres or disordered chains.

Sequence. Sequence gives the chain of amino acids in standard one-letter code (A=alanine, C=cysteine, …, Y=tyrosine), read N→C. It is the only feature that is directly encoded by the gene; all structural features are derived from the folded form of this sequence.

mmCIF coordinates. Atomic coordinates in PDBx/mmCIF format — the same representation the Protein Data Bank distributes. Each line of the _atom_site loop places one backbone atom in Cartesian space (units: ångströms, origin: arbitrary).

Secondary structure (3-state, P-SEA). Three-state secondary structure (P-SEA) collapses the eight DSSP classes into helix (a), strand (b), and coil (c). P-SEA assigns these from Cα geometry alone — distances and angles — without requiring backbone oxygens, so it works on any Cα trace.

InterPro / GO / CATH / organism. Functional annotations link the protein to curated databases. InterPro entries identify conserved domains and families by matching the sequence against member-database signatures (Pfam, PROSITE, CDD, …). Gene Ontology (GO) terms describe molecular function, biological process, and cellular component in a controlled vocabulary. CATH places the structure in a hierarchical fold classification (Class/Architecture/Topology/Homologous-superfamily). The organism is the source species.

B-factor. B-factor (Debye–Waller factor) reflects atomic displacement in the crystal lattice. It is an experimental observable (units Å²), not a prediction; low values mean the atom is pinned down, high values mean it moves or is heterogeneous across the crystal.

Rendered structure images. Structure images are PyMOL renders from six orthogonal camera directions. Cartoon representation draws helices as coils and strands as arrows; sticks shows the backbone as bonds; surface shows the solvent-excluded envelope. Rainbow coloring maps sequence position to hue (blue→red, N→C); chain coloring assigns a distinct color per polypeptide.

Solvent-accessible surface area. Solvent-accessible surface area (SASA) is the area in Å² traced out by the centre of a 1.4 Å probe sphere (a water molecule) rolled over the protein's van der Waals surface (Shrake–Rupley / Lee–Richards construction). Buried residues have near-zero SASA; fully exposed residues can exceed 200 Å². The total SASA scales roughly with the number of surface residues.

Secondary structure (8-state, DSSP). The SS8 string is DSSP's per-residue secondary-structure call. α-helix (H) means an i→i+4 H-bond ladder; β-strand (E) means the residue participates in a β-sheet; 3₁₀ (G) and π (I) are tighter and wider helices; T/S are turns/bends; '-' is loop.

pLDDT. For AlphaFold models, the B-factor field carries pLDDT — the model's own estimate of local accuracy on a 0–100 scale. Regions with pLDDT<50 should be treated as essentially unmodeled; they often correspond to intrinsically disordered segments.

Nearest PDB structures. Nearest PDB neighbors are the top structural matches found by Foldseek when searching this structure against the entire Protein Data Bank. Each hit reports a TM-score (0 to 1; >0.5 almost always implies the same fold) and an E-value. These are *structural* homologs — they may share no detectable sequence similarity.